Protein 7ELD (pdb70)

Organism: Arabidopsis thaliana (NCBI:txid3702)

InterPro domains:
  IPR000999 Ribonuclease III domain [PF00636] (1375-1518)
  IPR000999 Ribonuclease III domain [PF00636] (1594-1707)
  IPR000999 Ribonuclease III domain [PS00517] (1594-1602)
  IPR000999 Ribonuclease III domain [PS50142] (1361-1518)
  IPR000999 Ribonuclease III domain [PS50142] (1559-1707)
  IPR000999 Ribonuclease III domain [SM00535] (1357-1538)
  IPR000999 Ribonuclease III domain [SM00535] (1574-1730)
  IPR000999 Ribonuclease III domain [cd00593] (1357-1536)
  IPR000999 Ribonuclease III domain [cd00593] (1575-1730)
  IPR001650 Helicase, C-terminal domain-like [PF00271] (648-765)
  IPR001650 Helicase, C-terminal domain-like [PS51194] (651-812)
  IPR001650 Helicase, C-terminal domain-like [SM00490] (681-767)
  IPR003100 PAZ domain [PF02170] (1207-1337)
  IPR003100 PAZ domain [PS50821] (1189-1318)
  IPR003100 PAZ domain [SM00949] (1180-1342)
  IPR005034 Dicer, dimerisation domain [PF03368] (840-928)
  IPR005034 Dicer, dimerisation domain [PS51327] (840-935)
  IPR006935 Helicase/UvrB, N-terminal [PF04851] (250-415)
  IPR011907 Ribonuclease III [MF_00104] (1562-1791)
  IPR014001 Helicase superfamily 1/2, ATP-binding domain [PS51192] (256-433)

Sequence (1137 aa):
RRYQLDVLEQAKAKNTIAFLETGAGKTLIAILLIKSVHKDLMSQNRKMLSVFLVPKVPLVYQQAEVIRNQTCFQVGHYCGEMGQDFWDSRRWQREFESKQVLVMTAQILLNILRHSIIRMETIDLLILDECHHAVKKHPYSLVMSEFYHTTPKDKRPAIFGMTASPVNLKGVSSQVDCAIKIRNLETKLDSTVCTIKDRKELEKHVPMPSEIVVEYDKAATMWSLHETIKQMIAAVEEAAQASSGAANLIHKLRAINYTLAELGQWCAYKVGQSFLSALQSDERVNFQVDVKFQESYLSEVVSLLQCELLEGASLIKLLLKYQHTADFRAIVFVERVVAALVLPKVFAELPSLSFIRCASMIGHNNSQEMKSSQMQDTISKFRDGHVTLLVATSVAEEGLDIRQCNVVMRFDLAKTVLAYIQSRGRARKPGSDYILMVERGNVSHAAFLRNARNSEETLRKEAIERTDLSHLKDTSRLISIDAVPGTVYKVEATGAMVSLNSAVGLVHFYCSQLPGDRYAILRPEFSMEKHEKPGGHTEYSCRLQLPCNAPFEILEGPVCSSMRLAQQAVCLAACKKLHEMGAEVCESSKLFHSEFAILFGNELDAEVLSMSMDLYVARAMITKASLAFKGSLDITENQLSSLKKFHVRLMSIVLDYLFVPVTGINWELVEKITKTLMMADGCMVAEDLIGKRFYVDSICYDMSAETSFPRKEGYLGPLEYNTYADYYKQKYGVDLNCKQQPLIKGRGVSYVLDKTYYVFLPPELCVVHPLSGSLIRGAQRLPSIMRRVESMLLAVQLKNLISYPIPTSKILEALTAASCQETFCYERAELLGDAYLKWVVSRFLFLKYPQKHEGQLTRMRQQMVSNMVLYQFALVKGLQSYRVLSSKTLADVVEALIGVYYVEGGKIAANHLMKWIGIDFVGLERALKYEFKEKGLLVEAITHASRPSSGVSCYQRLEFVGDAVLDHLITRHLFFTYTSLPPGRLTDLRAAAVNNENFARVAVKHKLHLYLRHGSSALEKQIREFVKEVQKVLGDIVESIAGAIFLDSGKDTTAAWKVFQPLLQPMVTPETLPMHPVRELQERCQQQAEGLEYKASRSGNTATVEVFIDGVQVGVAQNPQKKMAQKLAARNALAAL

Structure (mmCIF, N/CA/C/O backbone):
data_7ELD
#
_entry.id   7ELD
#
_cell.length_a   1.00
_cell.length_b   1.00
_cell.length_c   1.00
_cell.angle_alpha   90.00
_cell.angle_beta   90.00
_cell.angle_gamma   90.00
#
_symmetry.space_group_name_H-M   'P 1'
#
loop_
_entity.id
_entity.type
_entity.pdbx_description
1 polymer 'Endoribonuclease Dicer homolog 1'
2 polymer 'pri-miRNA 166f'
#
loop_
_atom_site.group_PDB
_atom_site.id
_atom_site.type_symbol
_atom_site.label_atom_id
_atom_site.label_alt_id
_atom_site.label_comp_id
_atom_site.label_asym_id
_atom_site.label_entity_id
_atom_site.label_seq_id
_atom_site.pdbx_PDB_ins_code
_atom_site.Cartn_x
_atom_site.Cartn_y
_atom_site.Cartn_z
_atom_site.occupancy
_atom_site.B_iso_or_equiv
_atom_site.auth_seq_id
_atom_site.auth_comp_id
_atom_site.auth_asym_id
_atom_site.auth_atom_id
_atom_site.pdbx_PDB_model_num
ATOM 1 N N . ARG A 1 250 ? 125.575 85.557 139.892 1.00 454.77 250 ARG A N 1
ATOM 2 C CA . ARG A 1 250 ? 125.668 85.568 141.377 1.00 454.77 250 ARG A CA 1
ATOM 3 C C . ARG A 1 250 ? 124.631 84.597 141.950 1.00 454.77 250 ARG A C 1
ATOM 4 O O . ARG A 1 250 ? 123.624 84.345 141.264 1.00 454.77 250 ARG A O 1
ATOM 12 N N . ARG A 1 251 ? 124.869 84.081 143.159 1.00 478.92 251 ARG A N 1
ATOM 13 C CA . ARG A 1 251 ? 123.940 83.096 143.778 1.00 478.92 251 ARG A CA 1
ATOM 14 C C . ARG A 1 251 ? 122.575 83.753 144.001 1.00 478.92 251 ARG A C 1
ATOM 15 O O . ARG A 1 251 ? 121.555 83.084 143.754 1.00 478.92 251 ARG A O 1
ATOM 23 N N . TYR A 1 252 ? 122.562 85.017 144.436 1.00 526.28 252 TYR A N 1
ATOM 24 C CA . TYR A 1 252 ? 121.285 85.745 144.652 1.00 526.28 252 TYR A CA 1
ATOM 25 C C . TYR A 1 252 ? 120.540 85.865 143.318 1.00 526.28 252 TYR A C 1
ATOM 26 O O . TYR A 1 252 ? 119.313 85.661 143.300 1.00 526.28 252 TYR A O 1
ATOM 35 N N . GLN A 1 253 ? 121.265 86.170 142.238 1.00 477.94 253 GLN A N 1
ATOM 36 C CA . GLN A 1 253 ? 120.633 86.314 140.899 1.00 477.94 253 GLN A CA 1
ATOM 37 C C . GLN A 1 253 ? 120.026 84.972 140.472 1.00 477.94 253 GLN A C 1
ATOM 38 O O . GLN A 1 253 ? 118.927 84.982 139.888 1.00 477.94 253 GLN A O 1
ATOM 44 N N . LEU A 1 254 ? 120.716 83.863 140.754 1.00 474.10 254 LEU A N 1
ATOM 45 C CA . LEU A 1 254 ? 120.167 82.520 140.428 1.00 474.10 254 LEU A CA 1
ATOM 46 C C . LEU A 1 254 ? 118.877 82.297 141.226 1.00 474.10 254 LEU A C 1
ATOM 47 O O . LEU A 1 254 ? 117.930 81.721 140.662 1.00 474.10 254 LEU A O 1
ATOM 52 N N . ASP A 1 255 ? 118.851 82.732 142.489 1.00 474.93 255 ASP A N 1
ATOM 53 C CA . ASP A 1 255 ? 117.653 82.535 143.348 1.00 474.93 255 ASP A CA 1
ATOM 54 C C . ASP A 1 255 ? 116.457 83.283 142.747 1.00 474.93 255 ASP A C 1
ATOM 55 O O . ASP A 1 255 ? 115.360 82.694 142.708 1.00 474.93 255 ASP A O 1
ATOM 60 N N . VAL A 1 256 ? 116.670 84.518 142.277 1.00 492.69 256 VAL A N 1
ATOM 61 C CA . VAL A 1 256 ? 115.563 85.296 141.640 1.00 492.69 256 VAL A CA 1
ATOM 62 C C . VAL A 1 256 ? 115.115 84.578 140.360 1.00 492.69 256 VAL A C 1
ATOM 63 O O . VAL A 1 256 ? 113.902 84.564 140.102 1.00 492.69 256 VAL A O 1
ATOM 67 N N . LEU A 1 257 ? 116.056 84.015 139.595 1.00 471.05 257 LEU A N 1
ATOM 68 C CA . LEU A 1 257 ? 115.716 83.320 138.325 1.00 471.05 257 LEU A CA 1
ATOM 69 C C . LEU A 1 257 ? 114.823 82.110 138.627 1.00 471.05 257 LEU A C 1
ATOM 70 O O . LEU A 1 257 ? 113.806 81.935 137.923 1.00 471.05 257 LEU A O 1
ATOM 75 N N . GLU A 1 258 ? 115.169 81.328 139.655 1.00 467.95 258 GLU A N 1
ATOM 76 C CA . GLU A 1 258 ? 114.344 80.152 140.041 1.00 467.95 258 GLU A CA 1
ATOM 77 C C . GLU A 1 258 ? 112.971 80.634 140.517 1.00 467.95 258 GLU A C 1
ATOM 78 O O . GLU A 1 258 ? 111.956 80.028 140.113 1.00 467.95 258 GLU A O 1
ATOM 84 N N . GLN A 1 259 ? 112.947 81.701 141.321 1.00 427.24 259 GLN A N 1
ATOM 85 C CA . GLN A 1 259 ? 111.667 82.257 141.833 1.00 427.24 259 GLN A CA 1
ATOM 86 C C . GLN A 1 259 ? 110.841 82.776 140.653 1.00 427.24 259 GLN A C 1
ATOM 87 O O . GLN A 1 259 ? 109.618 82.561 140.663 1.00 427.24 259 GLN A O 1
ATOM 93 N N . ALA A 1 260 ? 111.490 83.414 139.673 1.00 419.54 260 ALA A N 1
ATOM 94 C CA . ALA A 1 260 ? 110.769 83.998 138.517 1.00 419.54 260 ALA A CA 1
ATOM 95 C C . ALA A 1 260 ? 110.058 82.894 137.727 1.00 419.54 260 ALA A C 1
ATOM 96 O O . ALA A 1 260 ? 108.926 83.138 137.265 1.00 419.54 260 ALA A O 1
ATOM 98 N N . LYS A 1 261 ? 110.704 81.736 137.562 1.00 417.64 261 LYS A N 1
ATOM 99 C CA . LYS A 1 261 ? 110.033 80.603 136.871 1.00 417.64 261 LYS A CA 1
ATOM 100 C C . LYS A 1 261 ? 108.809 80.158 137.680 1.00 417.64 261 LYS A C 1
ATOM 101 O O . LYS A 1 261 ? 107.753 79.923 137.060 1.00 417.64 261 LYS A O 1
ATOM 107 N N . ALA A 1 262 ? 108.944 80.053 139.007 1.00 401.35 262 ALA A N 1
ATOM 108 C CA . ALA A 1 262 ? 107.823 79.577 139.853 1.00 401.35 262 ALA A CA 1
ATOM 109 C C . ALA A 1 262 ? 106.650 80.564 139.802 1.00 401.35 262 ALA A C 1
ATOM 110 O O . ALA A 1 262 ? 105.501 80.101 139.649 1.00 401.35 262 ALA A O 1
ATOM 112 N N . LYS A 1 263 ? 106.931 81.868 139.908 1.00 390.73 263 LYS A N 1
ATOM 113 C CA . LYS A 1 263 ? 105.866 82.909 139.896 1.00 390.73 263 LYS A CA 1
ATOM 114 C C . LYS A 1 263 ? 106.507 84.244 139.502 1.00 390.73 263 LYS A C 1
ATOM 115 O O . LYS A 1 263 ? 107.731 84.361 139.647 1.00 390.73 263 LYS A O 1
ATOM 121 N N . ASN A 1 264 ? 105.714 85.225 139.061 1.00 400.85 264 ASN A N 1
ATOM 122 C CA . ASN A 1 264 ? 106.312 86.504 138.595 1.00 400.85 264 ASN A CA 1
ATOM 123 C C . ASN A 1 264 ? 107.108 87.113 139.753 1.00 400.85 264 ASN A C 1
ATOM 124 O O . ASN A 1 264 ? 106.571 87.160 140.876 1.00 400.85 264 ASN A O 1
ATOM 129 N N . THR A 1 265 ? 108.340 87.558 139.488 1.00 398.79 265 THR A N 1
ATOM 130 C CA . THR A 1 265 ? 109.206 88.075 140.583 1.00 398.79 265 THR A CA 1
ATOM 131 C C . THR A 1 265 ? 109.849 89.399 140.163 1.00 398.79 265 THR A C 1
ATOM 132 O O . THR A 1 265 ? 110.190 89.533 138.972 1.00 398.79 265 THR A O 1
ATOM 136 N N . ILE A 1 266 ? 110.014 90.331 141.107 1.00 418.65 266 ILE A N 1
ATOM 137 C CA . ILE A 1 266 ? 110.700 91.622 140.807 1.00 418.65 266 ILE A CA 1
ATOM 138 C C . ILE A 1 266 ? 112.097 91.546 141.429 1.00 418.65 266 ILE A C 1
ATOM 139 O O . ILE A 1 266 ? 112.188 91.239 142.634 1.00 418.65 266 ILE A O 1
ATOM 144 N N . ALA A 1 267 ? 113.139 91.810 140.637 1.00 389.94 267 ALA A N 1
ATOM 145 C CA . ALA A 1 267 ? 114.523 91.685 141.148 1.00 389.94 267 ALA A CA 1
ATOM 146 C C . ALA A 1 267 ? 115.120 93.081 141.336 1.00 389.94 267 ALA A C 1
ATOM 147 O O . ALA A 1 267 ? 115.069 93.882 140.382 1.00 389.94 267 ALA A O 1
ATOM 149 N N . PHE A 1 268 ? 115.667 93.353 142.524 1.00 363.11 268 PHE A N 1
ATOM 150 C CA . PHE A 1 268 ? 116.218 94.703 142.810 1.00 363.11 268 PHE A CA 1
ATOM 151 C C . PHE A 1 268 ? 117.732 94.685 142.588 1.00 363.11 268 PHE A C 1
ATOM 152 O O . PHE A 1 268 ? 118.428 93.910 143.274 1.00 363.11 268 PHE A O 1
ATOM 160 N N . LEU A 1 269 ? 118.215 95.520 141.664 1.00 419.02 269 LEU A N 1
ATOM 161 C CA . LEU A 1 269 ? 119.662 95.556 141.323 1.00 419.02 269 LEU A CA 1
ATOM 162 C C . LEU A 1 269 ? 120.016 96.987 140.909 1.00 419.02 269 LEU A C 1
ATOM 163 O O . LEU A 1 269 ? 119.082 97.784 140.705 1.00 419.02 269 LEU A O 1
ATOM 168 N N . GLU A 1 270 ? 121.309 97.309 140.826 1.00 453.29 270 GLU A N 1
ATOM 169 C CA . GLU A 1 270 ? 121.709 98.657 140.346 1.00 453.29 270 GLU A CA 1
ATOM 170 C C . GLU A 1 270 ? 122.455 98.531 139.013 1.00 453.29 270 GLU A C 1
ATOM 171 O O . GLU A 1 270 ? 123.395 97.712 138.946 1.00 453.29 270 GLU A O 1
ATOM 177 N N . THR A 1 271 ? 122.033 99.293 137.996 1.00 437.93 271 THR A N 1
ATOM 178 C CA . THR A 1 271 ? 122.689 99.270 136.656 1.00 437.93 271 THR A CA 1
ATOM 179 C C . THR A 1 271 ? 122.664 97.839 136.103 1.00 437.93 271 THR A C 1
ATOM 180 O O . THR A 1 271 ? 123.648 97.447 135.444 1.00 437.93 271 THR A O 1
ATOM 184 N N . GLY A 1 272 ? 121.580 97.097 136.354 1.00 464.27 272 GLY A N 1
ATOM 185 C CA . GLY A 1 272 ? 121.437 95.714 135.853 1.00 464.27 272 GLY A CA 1
ATOM 186 C C . GLY A 1 272 ? 122.327 94.719 136.581 1.00 464.27 272 GLY A C 1
ATOM 187 O O . GLY A 1 272 ? 121.773 93.794 137.200 1.00 464.27 272 GLY A O 1
ATOM 188 N N . ALA A 1 273 ? 123.652 94.894 136.514 1.00 456.60 273 ALA A N 1
ATOM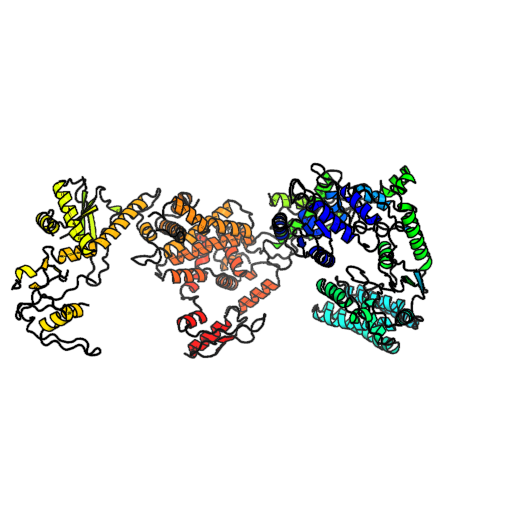 189 C CA . ALA A 1 273 ? 124.605 93.992 137.206 1.00 456.60 273 ALA A CA 1
ATOM 190 C C . ALA A 1 273 ? 124.333 92.531 136.823 1.00 456.60 273 ALA A C 1
ATOM 191 O O . ALA A 1 273 ? 124.360 91.676 137.728 1.00 456.60 273 ALA A O 1
ATOM 193 N N . GLY A 1 274 ? 124.099 92.258 135.534 1.00 486.07 274 GLY A N 1
ATOM 194 C CA . GLY A 1 274 ? 123.832 90.881 135.069 1.00 486.07 274 GLY A CA 1
ATOM 195 C C . GLY A 1 274 ? 122.361 90.502 135.123 1.00 486.07 274 GLY A C 1
ATOM 196 O O . GLY A 1 274 ? 122.056 89.322 134.861 1.00 486.07 274 GLY A O 1
ATOM 197 N N . LYS A 1 275 ? 121.474 91.449 135.447 1.00 491.55 275 LYS A N 1
ATOM 198 C CA . LYS A 1 275 ? 120.011 91.164 135.427 1.00 491.55 275 LYS A CA 1
ATOM 199 C C . LYS A 1 275 ? 119.583 90.827 133.994 1.00 491.55 275 LYS A C 1
ATOM 200 O O . LYS A 1 275 ? 118.717 89.948 133.832 1.00 491.55 275 LYS A O 1
ATOM 206 N N . THR A 1 276 ? 120.156 91.517 133.003 1.00 507.17 276 THR A N 1
ATOM 207 C CA . THR A 1 276 ? 119.827 91.240 131.579 1.00 507.17 276 THR A CA 1
ATOM 208 C C . THR A 1 276 ? 120.219 89.798 131.246 1.00 507.17 276 THR A C 1
ATOM 209 O O . THR A 1 276 ? 119.438 89.128 130.547 1.00 507.17 276 THR A O 1
ATOM 213 N N . LEU A 1 277 ? 121.375 89.341 131.738 1.00 522.40 277 LEU A N 1
ATOM 214 C CA . LEU A 1 277 ? 121.825 87.945 131.494 1.00 522.40 277 LEU A CA 1
ATOM 215 C C . LEU A 1 277 ? 120.820 86.978 132.130 1.00 522.40 277 LEU A C 1
ATOM 216 O O . LEU A 1 277 ? 120.491 85.968 131.485 1.00 522.40 277 LEU A O 1
ATOM 221 N N . ILE A 1 278 ? 120.342 87.293 133.337 1.00 519.29 278 ILE A N 1
ATOM 222 C CA . ILE A 1 278 ? 119.347 86.422 134.032 1.00 519.29 278 ILE A CA 1
ATOM 223 C C . ILE A 1 278 ? 118.064 86.373 133.194 1.00 519.29 278 ILE A C 1
ATOM 224 O O . ILE A 1 278 ? 117.490 85.277 133.064 1.00 519.29 278 ILE A O 1
ATOM 229 N N . ALA A 1 279 ? 117.648 87.510 132.625 1.00 525.05 279 ALA A N 1
ATOM 230 C CA . ALA A 1 279 ? 116.444 87.541 131.762 1.00 525.05 279 ALA A CA 1
ATOM 231 C C . ALA A 1 279 ? 116.666 86.663 130.524 1.00 525.05 279 ALA A C 1
ATOM 232 O O . ALA A 1 279 ? 115.727 85.943 130.141 1.00 525.05 279 ALA A O 1
ATOM 234 N N . ILE A 1 280 ? 117.862 86.721 129.927 1.00 520.60 280 ILE A N 1
ATOM 235 C CA . ILE A 1 280 ? 118.185 85.863 128.747 1.00 520.60 280 ILE A CA 1
ATOM 236 C C . ILE A 1 280 ? 118.136 84.395 129.183 1.00 520.60 280 ILE A C 1
ATOM 237 O O . ILE A 1 280 ? 117.594 83.569 128.422 1.00 520.60 280 ILE A O 1
ATOM 242 N N . LEU A 1 281 ? 118.659 84.091 130.375 1.00 536.22 281 LEU A N 1
ATOM 243 C CA . LEU A 1 281 ? 118.636 82.699 130.898 1.00 536.22 281 LEU A CA 1
ATOM 244 C C . LEU A 1 281 ? 117.181 82.254 131.081 1.00 536.22 281 LEU A C 1
ATOM 245 O O . LEU A 1 281 ? 116.889 81.088 130.778 1.00 536.22 281 LEU A O 1
ATOM 250 N N . LEU A 1 282 ? 116.312 83.151 131.561 1.00 526.92 282 LEU A N 1
ATOM 251 C CA . LEU A 1 282 ? 114.872 82.824 131.743 1.00 526.92 282 LEU A CA 1
ATOM 252 C C . LEU A 1 282 ? 114.242 82.501 130.383 1.00 526.92 282 LEU A C 1
ATOM 253 O O . LEU A 1 282 ? 113.449 81.542 130.315 1.00 526.92 282 LEU A O 1
ATOM 258 N N . ILE A 1 283 ? 114.583 83.273 129.347 1.00 553.86 283 ILE A N 1
ATOM 259 C CA . ILE A 1 283 ? 114.036 83.023 127.980 1.00 553.86 283 ILE A CA 1
ATOM 260 C C . ILE A 1 283 ? 114.513 81.645 127.506 1.00 553.86 283 ILE A C 1
ATOM 261 O O . ILE A 1 283 ? 113.675 80.866 127.014 1.00 553.86 283 ILE A O 1
ATOM 266 N N . LYS A 1 284 ? 115.797 81.334 127.707 1.00 558.38 284 LYS A N 1
ATOM 267 C CA . LYS A 1 284 ? 116.330 79.999 127.324 1.00 558.38 284 LYS A CA 1
ATOM 268 C C . LYS A 1 284 ? 115.656 78.911 128.167 1.00 558.38 284 LYS A C 1
ATOM 269 O O . LYS A 1 284 ? 115.369 77.838 127.607 1.00 558.38 284 LYS A O 1
ATOM 275 N N . SER A 1 285 ? 115.439 79.168 129.462 1.00 542.45 285 SER A N 1
ATOM 276 C CA . SER A 1 285 ? 114.861 78.133 130.361 1.00 542.45 285 SER A CA 1
ATOM 277 C C . SER A 1 285 ? 113.437 77.758 129.933 1.00 542.45 285 SER A C 1
ATOM 278 O O . SER A 1 285 ? 113.131 76.552 129.940 1.00 542.45 285 SER A O 1
ATOM 281 N N . VAL A 1 286 ? 112.602 78.744 129.585 1.00 544.40 286 VAL A N 1
ATOM 282 C CA . VAL A 1 286 ? 111.229 78.428 129.082 1.00 544.40 286 VAL A CA 1
ATOM 283 C C . VAL A 1 286 ? 111.322 77.704 127.730 1.00 544.40 286 VAL A C 1
ATOM 284 O O . VAL A 1 286 ? 110.524 76.775 127.508 1.00 544.40 286 VAL A O 1
ATOM 288 N N . HIS A 1 287 ? 112.261 78.112 126.870 1.00 579.44 287 HIS A N 1
ATOM 289 C CA . HIS A 1 287 ? 112.422 77.478 125.533 1.00 579.44 287 HIS A CA 1
ATOM 290 C C . HIS A 1 287 ? 112.809 76.002 125.672 1.00 579.44 287 HIS A C 1
ATOM 291 O O . HIS A 1 287 ? 112.267 75.185 124.904 1.00 579.44 287 HIS A O 1
ATOM 298 N N . LYS A 1 288 ? 113.717 75.673 126.597 1.00 599.98 288 LYS A N 1
ATOM 299 C CA . LYS A 1 288 ? 114.209 74.270 126.702 1.00 599.98 288 LYS A CA 1
ATOM 300 C C . LYS A 1 288 ? 113.078 73.316 127.113 1.00 599.98 288 LYS A C 1
ATOM 301 O O . LYS A 1 288 ? 112.996 72.224 126.519 1.00 599.98 288 LYS A O 1
ATOM 307 N N . ASP A 1 289 ? 112.224 73.713 128.062 1.00 565.34 289 ASP A N 1
ATOM 308 C CA . ASP A 1 289 ? 111.174 72.780 128.558 1.00 565.34 289 ASP A CA 1
ATOM 309 C C . ASP A 1 289 ? 110.146 72.522 127.452 1.00 565.34 289 ASP A C 1
ATOM 310 O O . ASP A 1 289 ? 109.895 73.442 126.649 1.00 565.34 289 ASP A O 1
ATOM 315 N N . LEU A 1 290 ? 109.589 71.309 127.408 1.00 537.47 290 LEU A N 1
ATOM 316 C CA . LEU A 1 290 ? 108.559 70.977 126.388 1.00 537.47 290 LEU A CA 1
ATOM 317 C C . LEU A 1 290 ? 107.310 71.824 126.651 1.00 537.47 290 LEU A C 1
ATOM 318 O O . LEU A 1 290 ? 106.999 72.065 127.834 1.00 537.47 290 LEU A O 1
ATOM 323 N N . MET A 1 291 ? 106.638 72.270 125.587 1.00 569.06 291 MET A N 1
ATOM 324 C CA . MET A 1 291 ? 105.395 73.074 125.731 1.00 569.06 291 MET A CA 1
ATOM 325 C C . MET A 1 291 ? 104.327 72.473 124.812 1.00 569.06 291 MET A C 1
ATOM 326 O O . MET A 1 291 ? 104.708 71.871 123.790 1.00 569.06 291 MET A O 1
ATOM 331 N N . SER A 1 292 ? 103.048 72.626 125.169 1.00 605.96 292 SER A N 1
ATOM 332 C CA . SER A 1 292 ? 101.940 72.092 124.334 1.00 605.96 292 SER A CA 1
ATOM 333 C C . SER A 1 292 ? 101.973 72.780 122.968 1.00 605.96 292 SER A C 1
ATOM 334 O O . SER A 1 292 ? 101.774 72.085 121.949 1.00 605.96 292 SER A O 1
ATOM 337 N N . GLN A 1 293 ? 102.209 74.093 122.952 1.00 612.74 293 GLN A N 1
ATOM 338 C CA . GLN A 1 293 ? 102.354 74.827 121.668 1.00 612.74 293 GLN A CA 1
ATOM 339 C C . GLN A 1 293 ? 103.731 75.497 121.678 1.00 612.74 293 GLN A C 1
ATOM 340 O O . GLN A 1 293 ? 104.075 76.114 122.701 1.00 612.74 293 GLN A O 1
ATOM 346 N N . ASN A 1 294 ? 104.493 75.367 120.590 1.00 566.54 294 ASN A N 1
ATOM 347 C CA . ASN A 1 294 ? 105.867 75.932 120.557 1.00 566.54 294 ASN A CA 1
ATOM 348 C C . ASN A 1 294 ? 105.781 77.451 120.734 1.00 566.54 294 ASN A C 1
ATOM 349 O O . ASN A 1 294 ? 106.597 77.999 121.491 1.00 566.54 294 ASN A O 1
ATOM 354 N N . ARG A 1 295 ? 104.801 78.097 120.099 1.00 564.68 295 ARG A N 1
ATOM 355 C CA . ARG A 1 295 ? 104.712 79.582 120.149 1.00 564.68 295 ARG A CA 1
ATOM 356 C C . ARG A 1 295 ? 103.863 80.039 121.345 1.00 564.68 295 ARG A C 1
ATOM 357 O O . ARG A 1 295 ? 103.687 81.261 121.501 1.00 564.68 295 ARG A O 1
ATOM 365 N N . LYS A 1 296 ? 103.351 79.098 122.146 1.00 532.65 296 LYS A N 1
ATOM 366 C CA . LYS A 1 296 ? 102.525 79.453 123.334 1.00 532.65 296 LYS A CA 1
ATOM 367 C C . LYS A 1 296 ? 103.366 80.257 124.335 1.00 532.65 296 LYS A C 1
ATOM 368 O O . LYS A 1 296 ? 102.833 81.240 124.885 1.00 532.65 296 LYS A O 1
ATOM 374 N N . MET A 1 297 ? 104.624 79.863 124.563 1.00 523.37 297 MET A N 1
ATOM 375 C CA . MET A 1 297 ? 105.439 80.572 125.585 1.00 523.37 297 MET A CA 1
ATOM 376 C C . MET A 1 297 ? 105.592 82.028 125.142 1.00 523.37 297 MET A C 1
ATOM 377 O O . MET A 1 297 ? 105.459 82.910 126.012 1.00 523.37 297 MET A O 1
ATOM 382 N N . LEU A 1 298 ? 105.899 82.264 123.860 1.00 497.53 298 LEU A N 1
ATOM 383 C CA . LEU A 1 298 ? 105.935 83.651 123.315 1.00 497.53 298 LEU A CA 1
ATOM 384 C C . LEU A 1 298 ? 106.722 84.581 124.245 1.00 497.53 298 LEU A C 1
ATOM 385 O O . LEU A 1 298 ? 106.173 85.646 124.589 1.00 497.53 298 LEU A O 1
ATOM 390 N N . SER A 1 299 ? 107.946 84.212 124.635 1.00 465.45 299 SER A N 1
ATOM 391 C CA . SER A 1 299 ? 108.744 85.150 125.464 1.00 465.45 299 SER A CA 1
ATOM 392 C C . SER A 1 299 ? 108.925 86.449 124.674 1.00 465.45 299 SER A C 1
ATOM 393 O O . SER A 1 299 ? 109.275 86.365 123.482 1.00 465.45 299 SER A O 1
ATOM 396 N N . VAL A 1 300 ? 108.684 87.600 125.310 1.00 405.80 300 VAL A N 1
ATOM 397 C CA . VAL A 1 300 ? 108.748 88.905 124.584 1.00 405.80 300 VAL A CA 1
ATOM 398 C C . VAL A 1 300 ? 109.494 89.916 125.458 1.00 405.80 300 VAL A C 1
ATOM 399 O O . VAL A 1 300 ? 109.294 89.877 126.680 1.00 405.80 300 VAL A O 1
ATOM 403 N N . PHE A 1 301 ? 110.322 90.780 124.862 1.00 415.90 301 PHE A N 1
ATOM 404 C CA . PHE A 1 301 ? 110.973 91.855 125.655 1.00 415.90 301 PHE A CA 1
ATOM 405 C C . PHE A 1 301 ? 110.309 93.179 125.270 1.00 415.90 301 PHE A C 1
ATOM 406 O O . PHE A 1 301 ? 110.323 93.532 124.077 1.00 415.90 301 PHE A O 1
ATOM 414 N N . LEU A 1 302 ? 109.749 93.888 126.253 1.00 412.09 302 LEU A N 1
ATOM 415 C CA . LEU A 1 302 ? 109.042 95.158 125.948 1.00 412.09 302 LEU A CA 1
ATOM 416 C C . LEU A 1 302 ? 109.912 96.332 126.401 1.00 412.09 302 LEU A C 1
ATOM 417 O O . LEU A 1 302 ? 110.028 96.529 127.624 1.00 412.09 302 LEU A O 1
ATOM 422 N N . VAL A 1 303 ? 110.505 97.071 125.458 1.00 381.76 303 VAL A N 1
ATOM 423 C CA . VAL A 1 303 ? 111.279 98.295 125.827 1.00 381.76 303 VAL A CA 1
ATOM 424 C C . VAL A 1 303 ? 110.846 99.443 124.904 1.00 381.76 303 VAL A C 1
ATOM 425 O O . VAL A 1 303 ? 110.932 99.281 123.670 1.00 381.76 303 VAL A O 1
ATOM 429 N N . PRO A 1 304 ? 110.367 100.586 125.442 1.00 361.47 304 PRO A N 1
ATOM 430 C CA . PRO A 1 304 ? 109.967 101.731 124.617 1.00 361.47 304 PRO A CA 1
ATOM 431 C C . PRO A 1 304 ? 111.103 102.401 123.832 1.00 361.47 304 PRO A C 1
ATOM 432 O O . PRO A 1 304 ? 110.889 102.715 122.676 1.00 361.47 304 PRO A O 1
ATOM 436 N N . LYS A 1 305 ? 112.275 102.581 124.451 1.00 330.31 305 LYS A N 1
ATOM 437 C CA . LYS A 1 305 ? 113.364 103.344 123.779 1.00 330.31 305 LYS A CA 1
ATOM 438 C C . LYS A 1 305 ? 113.873 102.588 122.549 1.00 330.31 305 LYS A C 1
ATOM 439 O O . LYS A 1 305 ? 114.229 101.405 122.692 1.00 330.31 305 LYS A O 1
ATOM 445 N N . VAL A 1 306 ? 113.932 103.266 121.398 1.00 355.80 306 VAL A N 1
ATOM 446 C CA . VAL A 1 306 ? 114.441 102.643 120.136 1.00 355.80 306 VAL A CA 1
ATOM 447 C C . VAL A 1 306 ? 115.940 102.290 120.226 1.00 355.80 306 VAL A C 1
ATOM 448 O O . VAL A 1 306 ? 116.286 101.168 119.798 1.00 355.80 306 VAL A O 1
ATOM 452 N N . PRO A 1 307 ? 116.857 103.130 120.774 1.00 354.78 307 PRO A N 1
ATOM 453 C CA . PRO A 1 307 ? 118.267 102.739 120.910 1.00 354.78 307 PRO A CA 1
ATOM 454 C C . PRO A 1 307 ? 118.419 101.526 121.838 1.00 354.78 307 PRO A C 1
ATOM 455 O O . PRO A 1 307 ? 119.220 100.663 121.537 1.00 354.78 307 PRO A O 1
ATOM 459 N N . LEU A 1 308 ? 117.649 101.493 122.929 1.00 345.19 308 LEU A N 1
ATOM 460 C CA . LEU A 1 308 ? 117.705 100.350 123.879 1.00 345.19 308 LEU A CA 1
ATOM 461 C C . LEU A 1 308 ? 117.266 99.066 123.165 1.00 345.19 308 LEU A C 1
ATOM 462 O O . LEU A 1 308 ? 117.850 98.010 123.459 1.00 345.19 308 LEU A O 1
ATOM 467 N N . VAL A 1 309 ? 116.280 99.160 122.266 1.00 353.19 309 VAL A N 1
ATOM 468 C CA . VAL A 1 309 ? 115.829 97.963 121.496 1.00 353.19 309 VAL A CA 1
ATOM 469 C C . VAL A 1 309 ? 117.023 97.438 120.692 1.00 353.19 309 VAL A C 1
ATOM 470 O O . VAL A 1 309 ? 117.249 96.216 120.711 1.00 353.19 309 VAL A O 1
ATOM 474 N N . TYR A 1 310 ? 117.777 98.336 120.049 1.00 339.02 310 TYR A N 1
ATOM 475 C CA . TYR A 1 310 ? 118.944 97.915 119.228 1.00 339.02 310 TYR A CA 1
ATOM 476 C C . TYR A 1 310 ? 120.016 97.270 120.115 1.00 339.02 310 TYR A C 1
ATOM 477 O O . TYR A 1 310 ? 120.582 96.237 119.712 1.00 339.02 310 TYR A O 1
ATOM 486 N N . GLN A 1 311 ? 120.287 97.867 121.281 1.00 351.94 311 GLN A N 1
ATOM 487 C CA . GLN A 1 311 ? 121.310 97.313 122.209 1.00 351.94 311 GLN A CA 1
ATOM 488 C C . GLN A 1 311 ? 120.852 95.935 122.699 1.00 351.94 311 GLN A C 1
ATOM 489 O O . GLN A 1 311 ? 121.685 95.008 122.733 1.00 351.94 311 GLN A O 1
ATOM 495 N N . GLN A 1 312 ? 119.569 95.808 123.042 1.00 372.39 312 GLN A N 1
ATOM 496 C CA . GLN A 1 312 ? 119.020 94.506 123.504 1.00 372.39 312 GLN A CA 1
ATOM 497 C C . GLN A 1 312 ? 119.119 93.499 122.353 1.00 372.39 312 GLN A C 1
ATOM 498 O O . GLN A 1 312 ? 119.485 92.340 122.612 1.00 372.39 312 GLN A O 1
ATOM 504 N N . ALA A 1 313 ? 118.819 93.937 121.127 1.00 351.29 313 ALA A N 1
ATOM 505 C CA . ALA A 1 313 ? 118.852 93.027 119.960 1.00 351.29 313 ALA A CA 1
ATOM 506 C C . ALA A 1 313 ? 120.276 92.508 119.742 1.00 351.29 313 ALA A C 1
ATOM 507 O O . ALA A 1 313 ? 120.421 91.311 119.441 1.00 351.29 313 ALA A O 1
ATOM 509 N N . GLU A 1 314 ? 121.285 93.374 119.881 1.00 374.01 314 GLU A N 1
ATOM 510 C CA . GLU A 1 314 ? 122.680 92.941 119.592 1.00 374.01 314 GLU A CA 1
ATOM 511 C C . GLU A 1 314 ? 123.102 91.847 120.584 1.00 374.01 314 GLU A C 1
ATOM 512 O O . GLU A 1 314 ? 123.716 90.860 120.133 1.00 374.01 314 GLU A O 1
ATOM 518 N N . VAL A 1 315 ? 122.778 92.002 121.875 1.00 359.55 315 VAL A N 1
ATOM 519 C CA . VAL A 1 315 ? 123.084 90.929 122.870 1.00 359.55 315 VAL A CA 1
ATOM 520 C C . VAL A 1 315 ? 122.223 89.696 122.567 1.00 359.55 315 VAL A C 1
ATOM 521 O O . VAL A 1 315 ? 122.746 88.574 122.695 1.00 359.55 315 VAL A O 1
ATOM 525 N N . ILE A 1 316 ? 120.967 89.898 122.152 1.00 362.88 316 ILE A N 1
ATOM 526 C CA . ILE A 1 316 ? 120.028 88.764 121.893 1.00 362.88 316 ILE A CA 1
ATOM 527 C C . ILE A 1 316 ? 120.585 87.884 120.768 1.00 362.88 316 ILE A C 1
ATOM 528 O O . ILE A 1 316 ? 120.414 86.659 120.855 1.00 362.88 316 ILE A O 1
ATOM 533 N N . ARG A 1 317 ? 121.229 88.482 119.760 1.00 395.21 317 ARG A N 1
ATOM 534 C CA . ARG A 1 317 ? 121.721 87.696 118.596 1.00 395.21 317 ARG A CA 1
ATOM 535 C C . ARG A 1 317 ? 122.749 86.657 119.058 1.00 395.21 317 ARG A C 1
ATOM 536 O O . ARG A 1 317 ? 122.722 85.533 118.519 1.00 395.21 317 ARG A O 1
ATOM 544 N N . ASN A 1 318 ? 123.619 87.016 120.008 1.00 383.13 318 ASN A N 1
ATOM 545 C CA . ASN A 1 318 ? 124.690 86.088 120.466 1.00 383.13 318 ASN A CA 1
ATOM 546 C C . ASN A 1 318 ? 124.058 84.833 121.080 1.00 383.13 318 ASN A C 1
ATOM 547 O O . ASN A 1 318 ? 124.539 83.724 120.774 1.00 383.13 318 ASN A O 1
ATOM 552 N N . GLN A 1 319 ? 123.015 85.000 121.898 1.00 352.45 319 GLN A N 1
ATOM 553 C CA . GLN A 1 319 ? 122.308 83.844 122.514 1.00 352.45 319 GLN A CA 1
ATOM 554 C C . GLN A 1 319 ? 120.953 83.697 121.823 1.00 352.45 319 GLN A C 1
ATOM 555 O O . GLN A 1 319 ? 120.911 83.897 120.594 1.00 352.45 319 GLN A O 1
ATOM 561 N N . THR A 1 320 ? 119.906 83.315 122.566 1.00 372.29 320 THR A N 1
ATOM 562 C CA . THR A 1 320 ? 118.534 83.277 121.984 1.00 372.29 320 THR A CA 1
ATOM 563 C C . THR A 1 320 ? 118.531 82.527 120.647 1.00 372.29 320 THR A C 1
ATOM 564 O O . THR A 1 320 ? 118.230 83.167 119.620 1.00 372.29 320 THR A O 1
ATOM 568 N N . CYS A 1 321 ? 118.856 81.231 120.660 1.00 415.76 321 CYS A N 1
ATOM 569 C CA . CYS A 1 321 ? 118.945 80.428 119.409 1.00 415.76 321 CYS A CA 1
ATOM 570 C C . CYS A 1 321 ? 117.603 80.460 118.666 1.00 415.76 321 CYS A C 1
ATOM 571 O O . CYS A 1 321 ? 117.627 80.449 117.420 1.00 415.76 321 CYS A O 1
ATOM 574 N N . PHE A 1 322 ? 116.483 80.491 119.396 1.00 404.15 322 PHE A N 1
ATOM 575 C CA . PHE A 1 322 ? 115.143 80.579 118.754 1.00 404.15 322 PHE A CA 1
ATOM 576 C C . PHE A 1 322 ? 115.050 81.880 117.950 1.00 404.15 322 PHE A C 1
ATOM 577 O O . PHE A 1 322 ? 115.636 82.890 118.383 1.00 404.15 322 PHE A O 1
ATOM 585 N N . GLN A 1 323 ? 114.312 81.868 116.836 1.00 480.70 323 GLN A N 1
ATOM 586 C CA . GLN A 1 323 ? 114.265 83.051 115.931 1.00 480.70 323 GLN A CA 1
ATOM 587 C C . GLN A 1 323 ? 113.754 84.283 116.685 1.00 480.70 323 GLN A C 1
ATOM 588 O O . GLN A 1 323 ? 112.824 84.132 117.502 1.00 480.70 323 GLN A O 1
ATOM 594 N N . VAL A 1 324 ? 114.332 85.456 116.402 1.00 429.42 324 VAL A N 1
ATOM 595 C CA . VAL A 1 324 ? 113.968 86.696 117.151 1.00 429.42 324 VAL A CA 1
ATOM 596 C C . VAL A 1 324 ? 113.518 87.787 116.175 1.00 429.42 324 VAL A C 1
ATOM 597 O O . VAL A 1 324 ? 114.021 87.804 115.034 1.00 429.42 324 VAL A O 1
ATOM 601 N N . GLY A 1 325 ? 112.592 88.651 116.604 1.00 417.00 325 GLY A N 1
ATOM 602 C CA . GLY A 1 325 ? 112.133 89.775 115.762 1.00 417.00 325 GLY A CA 1
ATOM 603 C C . GLY A 1 325 ? 112.183 91.080 116.537 1.00 417.00 325 GLY A C 1
ATOM 604 O O . GLY A 1 325 ? 111.965 91.035 117.759 1.00 417.00 325 GLY A O 1
ATOM 605 N N . HIS A 1 326 ? 112.485 92.197 115.866 1.00 375.25 326 HIS A N 1
ATOM 606 C CA . HIS A 1 326 ? 112.629 93.502 116.568 1.00 375.25 326 HIS A CA 1
ATOM 607 C C . HIS A 1 326 ? 111.864 94.592 115.806 1.00 375.25 326 HIS A C 1
ATOM 608 O O . HIS A 1 326 ? 111.751 94.473 114.570 1.00 375.25 326 HIS A O 1
ATOM 615 N N . TYR A 1 327 ? 111.364 95.610 116.517 1.00 400.22 327 TYR A N 1
ATOM 616 C CA . TYR A 1 327 ? 110.613 96.717 115.866 1.00 400.22 327 TYR A CA 1
ATOM 617 C C . TYR A 1 327 ? 111.398 98.027 115.983 1.00 400.22 327 TYR A C 1
ATOM 618 O O . TYR A 1 327 ? 111.752 98.410 117.116 1.00 400.22 327 TYR A O 1
ATOM 627 N N . CYS A 1 328 ? 111.657 98.692 114.851 1.00 407.08 328 CYS A N 1
ATOM 628 C CA . CYS A 1 328 ? 112.352 100.009 114.870 1.00 407.08 328 CYS A CA 1
ATOM 629 C C . CYS A 1 328 ? 111.477 101.039 115.590 1.00 407.08 328 CYS A C 1
ATOM 630 O O . CYS A 1 328 ? 112.028 101.832 116.379 1.00 407.08 328 CYS A O 1
ATOM 633 N N . GLY A 1 329 ? 110.165 101.016 115.334 1.00 450.93 329 GLY A N 1
ATOM 634 C CA . GLY A 1 329 ? 109.239 101.978 115.962 1.00 450.93 329 GLY A CA 1
ATOM 635 C C . GLY A 1 329 ? 109.166 103.287 115.196 1.00 450.93 329 GLY A C 1
ATOM 636 O O . GLY A 1 329 ? 109.803 103.361 114.128 1.00 450.93 329 GLY A O 1
ATOM 637 N N . GLU A 1 330 ? 108.376 104.254 115.680 1.00 452.88 330 GLU A N 1
ATOM 638 C CA . GLU A 1 330 ? 108.245 105.606 115.052 1.00 452.88 330 GLU A CA 1
ATOM 639 C C . GLU A 1 330 ? 107.859 105.501 113.569 1.00 452.88 330 GLU A C 1
ATOM 640 O O . GLU A 1 330 ? 108.327 106.345 112.778 1.00 452.88 330 GLU A O 1
ATOM 646 N N . MET A 1 331 ? 107.014 104.529 113.210 1.00 484.60 331 MET A N 1
ATOM 647 C CA . MET A 1 331 ? 106.522 104.419 111.808 1.00 484.60 331 MET A CA 1
ATOM 648 C C . MET A 1 331 ? 104.991 104.357 111.836 1.00 484.60 331 MET A C 1
ATOM 649 O O . MET A 1 331 ? 104.456 103.491 112.553 1.00 484.60 331 MET A O 1
ATOM 654 N N . GLY A 1 332 ? 104.315 105.212 111.063 1.00 534.03 332 GLY A N 1
ATOM 655 C CA . GLY A 1 332 ? 102.839 105.249 111.099 1.00 534.03 332 GLY A CA 1
ATOM 656 C C . GLY A 1 332 ? 102.224 104.206 110.184 1.00 534.03 332 GLY A C 1
ATOM 657 O O . GLY A 1 332 ? 101.603 104.601 109.178 1.00 534.03 332 GLY A O 1
ATOM 658 N N . GLN A 1 333 ? 102.387 102.922 110.518 1.00 602.08 333 GLN A N 1
ATOM 659 C CA . GLN A 1 333 ? 101.795 101.821 109.710 1.00 602.08 333 GLN A CA 1
ATOM 660 C C . GLN A 1 333 ? 101.119 100.810 110.645 1.00 602.08 333 GLN A C 1
ATOM 661 O O . GLN A 1 333 ? 101.664 99.704 110.809 1.00 602.08 333 GLN A O 1
ATOM 667 N N . ASP A 1 334 ? 99.970 101.169 111.227 1.00 623.05 334 ASP A N 1
ATOM 668 C CA . ASP A 1 334 ? 99.305 100.267 112.208 1.00 623.05 334 ASP A CA 1
ATOM 669 C C . ASP A 1 334 ? 98.903 98.955 111.524 1.00 623.05 334 ASP A C 1
ATOM 670 O O . ASP A 1 334 ? 99.096 97.890 112.141 1.00 623.05 334 ASP A O 1
ATOM 675 N N . PHE A 1 335 ? 98.368 99.033 110.302 1.00 663.02 335 PHE A N 1
ATOM 676 C CA . PHE A 1 335 ? 97.951 97.814 109.561 1.00 663.02 335 PHE A CA 1
ATOM 677 C C . PHE A 1 335 ? 99.183 96.953 109.269 1.00 663.02 335 PHE A C 1
ATOM 678 O O . PHE A 1 335 ? 99.119 95.725 109.460 1.00 663.02 335 PHE A O 1
ATOM 686 N N . TRP A 1 336 ? 100.280 97.590 108.852 1.00 699.80 336 TRP A N 1
ATOM 687 C CA . TRP A 1 336 ? 101.523 96.837 108.542 1.00 699.80 336 TRP A CA 1
ATOM 688 C C . TRP A 1 336 ? 102.039 96.153 109.810 1.00 699.80 336 TRP A C 1
ATOM 689 O O . TRP A 1 336 ? 102.456 94.993 109.711 1.00 699.80 336 TRP A O 1
ATOM 700 N N . ASP A 1 337 ? 101.985 96.844 110.953 1.00 663.05 337 ASP A N 1
ATOM 701 C CA . ASP A 1 337 ? 102.500 96.270 112.225 1.00 663.05 337 ASP A CA 1
ATOM 702 C C . ASP A 1 337 ? 101.698 95.017 112.590 1.00 663.05 337 ASP A C 1
ATOM 703 O O . ASP A 1 337 ? 102.322 94.029 113.017 1.00 663.05 337 ASP A O 1
ATOM 708 N N . SER A 1 338 ? 100.371 95.063 112.433 1.00 657.93 338 SER A N 1
ATOM 709 C CA . SER A 1 338 ? 99.522 93.879 112.731 1.00 657.93 338 SER A CA 1
ATOM 710 C C . SER A 1 338 ? 99.858 92.731 111.772 1.00 657.93 338 SER A C 1
ATOM 711 O O . SER A 1 338 ? 99.979 91.586 112.248 1.00 657.93 338 SER A O 1
ATOM 714 N N . ARG A 1 339 ? 100.029 93.035 110.480 1.00 666.12 339 ARG A N 1
ATOM 715 C CA . ARG A 1 339 ? 100.395 91.990 109.486 1.00 666.12 339 ARG A CA 1
ATOM 716 C C . ARG A 1 339 ? 101.776 91.430 109.838 1.00 666.12 339 ARG A C 1
ATOM 717 O O . ARG A 1 339 ? 101.946 90.196 109.777 1.00 666.12 339 ARG A O 1
ATOM 725 N N . ARG A 1 340 ? 102.711 92.307 110.214 1.00 656.16 340 ARG A N 1
ATOM 726 C CA . ARG A 1 340 ? 104.083 91.867 110.579 1.00 656.16 340 ARG A CA 1
ATOM 727 C C . ARG A 1 340 ? 104.000 90.962 111.808 1.00 656.16 340 ARG A C 1
ATOM 728 O O . ARG A 1 340 ? 104.729 89.966 111.840 1.00 656.16 340 ARG A O 1
ATOM 736 N N . TRP A 1 341 ? 103.140 91.305 112.773 1.00 621.83 341 TRP A N 1
ATOM 737 C CA . TRP A 1 341 ? 103.031 90.505 114.021 1.00 621.83 341 TRP A CA 1
ATOM 738 C C . TRP A 1 341 ? 102.561 89.083 113.689 1.00 621.83 341 TRP A C 1
ATOM 739 O O . TRP A 1 341 ? 103.128 88.132 114.257 1.00 621.83 341 TRP A O 1
ATOM 750 N N . GLN A 1 342 ? 101.571 88.949 112.800 1.00 601.41 342 GLN A N 1
ATOM 751 C CA . GLN A 1 342 ? 101.058 87.605 112.423 1.00 601.41 342 GLN A CA 1
ATOM 752 C C . GLN A 1 342 ? 102.172 86.818 111.727 1.00 601.41 342 GLN A C 1
ATOM 753 O O . GLN A 1 342 ? 102.386 85.642 112.092 1.00 601.41 342 GLN A O 1
ATOM 759 N N . ARG A 1 343 ? 102.879 87.464 110.794 1.00 640.35 343 ARG A N 1
ATOM 760 C CA . ARG A 1 343 ? 103.995 86.794 110.074 1.00 640.35 343 ARG A CA 1
ATOM 761 C C . ARG A 1 343 ? 105.096 86.453 111.082 1.00 640.35 343 ARG A C 1
ATOM 762 O O . ARG A 1 343 ? 105.644 85.339 110.999 1.00 640.35 343 ARG A O 1
ATOM 770 N N . GLU A 1 344 ? 105.382 87.374 112.006 1.00 617.22 344 GLU A N 1
ATOM 771 C CA . GLU A 1 344 ? 106.434 87.153 113.033 1.00 617.22 344 GLU A CA 1
ATOM 772 C C . GLU A 1 344 ? 106.036 85.978 113.923 1.00 617.22 344 GLU A C 1
ATOM 773 O O . GLU A 1 344 ? 106.912 85.173 114.246 1.00 617.22 344 GLU A O 1
ATOM 779 N N . PHE A 1 345 ? 104.757 85.868 114.286 1.00 599.40 345 PHE A N 1
ATOM 780 C CA . PHE A 1 345 ? 104.371 84.814 115.258 1.00 599.40 345 PHE A CA 1
ATOM 781 C C . PHE A 1 345 ? 104.733 83.442 114.684 1.00 599.40 345 PHE A C 1
ATOM 782 O O . PHE A 1 345 ? 105.323 82.629 115.421 1.00 599.40 345 PHE A O 1
ATOM 790 N N . GLU A 1 346 ? 104.407 83.197 113.412 1.00 565.14 346 GLU A N 1
ATOM 791 C CA . GLU A 1 346 ? 104.811 81.915 112.776 1.00 565.14 346 GLU A CA 1
ATOM 792 C C . GLU A 1 346 ? 106.331 81.851 112.579 1.00 565.14 346 GLU A C 1
ATOM 793 O O . GLU A 1 346 ? 106.919 80.807 112.920 1.00 565.14 346 GLU A O 1
ATOM 799 N N . SER A 1 347 ? 106.939 82.914 112.040 1.00 583.84 347 SER A N 1
ATOM 800 C CA . SER A 1 347 ? 108.395 82.898 111.718 1.00 583.84 347 SER A CA 1
ATOM 801 C C . SER A 1 347 ? 109.312 82.930 112.947 1.00 583.84 347 SER A C 1
ATOM 802 O O . SER A 1 347 ? 110.309 82.187 112.938 1.00 583.84 347 SER A O 1
ATOM 805 N N . LYS A 1 348 ? 109.006 83.754 113.956 1.00 549.71 348 LYS A N 1
ATOM 806 C CA . LYS A 1 348 ? 109.947 83.935 115.098 1.00 549.71 348 LYS A CA 1
ATOM 807 C C . LYS A 1 348 ? 109.285 83.646 116.448 1.00 549.71 348 LYS A C 1
ATOM 808 O O . LYS A 1 348 ? 108.164 84.139 116.674 1.00 549.71 348 LYS A O 1
ATOM 814 N N . GLN A 1 349 ? 109.949 82.861 117.300 1.00 506.31 349 GLN A N 1
ATOM 815 C CA . GLN A 1 349 ? 109.433 82.598 118.672 1.00 506.31 349 GLN A CA 1
ATOM 816 C C . GLN A 1 349 ? 109.455 83.882 119.510 1.00 506.31 349 GLN A C 1
ATOM 817 O O . GLN A 1 349 ? 108.481 84.111 120.252 1.00 506.31 349 GLN A O 1
ATOM 823 N N . VAL A 1 350 ? 110.507 84.700 119.386 1.00 453.39 350 VAL A N 1
ATOM 824 C CA . VAL A 1 350 ? 110.654 85.894 120.277 1.00 453.39 350 VAL A CA 1
ATOM 825 C C . VAL A 1 350 ? 110.378 87.188 119.506 1.00 453.39 350 VAL A C 1
ATOM 826 O O . VAL A 1 350 ? 110.836 87.294 118.354 1.00 453.39 350 VAL A O 1
ATOM 830 N N . LEU A 1 351 ? 109.629 88.118 120.111 1.00 439.92 351 LEU A N 1
ATOM 831 C CA . LEU A 1 351 ? 109.375 89.440 119.474 1.00 439.92 351 LEU A CA 1
ATOM 832 C C . LEU A 1 351 ? 109.780 90.556 120.442 1.00 439.92 351 LEU A C 1
ATOM 833 O O . LEU A 1 351 ? 109.500 90.416 121.644 1.00 439.92 351 LEU A O 1
ATOM 838 N N . VAL A 1 352 ? 110.431 91.610 119.941 1.00 437.87 352 VAL A N 1
ATOM 839 C CA . VAL A 1 352 ? 110.775 92.783 120.799 1.00 437.87 352 VAL A CA 1
ATOM 840 C C . VAL A 1 352 ? 109.971 93.978 120.276 1.00 437.87 352 VAL A C 1
ATOM 841 O O . VAL A 1 352 ? 110.070 94.259 119.065 1.00 437.87 352 VAL A O 1
ATOM 845 N N . MET A 1 353 ? 109.204 94.647 121.143 1.00 409.10 353 MET A N 1
ATOM 846 C CA . MET A 1 353 ? 108.316 95.743 120.667 1.00 409.10 353 MET A CA 1
ATOM 847 C C . MET A 1 353 ? 108.331 96.911 121.657 1.00 409.10 353 MET A C 1
ATOM 848 O O . MET A 1 353 ? 108.658 96.674 122.834 1.00 409.10 353 MET A O 1
ATOM 853 N N . THR A 1 354 ? 108.031 98.128 121.190 1.00 400.93 354 THR A N 1
ATOM 854 C CA . THR A 1 354 ? 107.917 99.297 122.106 1.00 400.93 354 THR A CA 1
ATOM 855 C C . THR A 1 354 ? 106.569 99.222 122.831 1.00 400.93 354 THR A C 1
ATOM 856 O O . THR A 1 354 ? 105.640 98.611 122.268 1.00 400.93 354 THR A O 1
ATOM 860 N N . ALA A 1 355 ? 106.462 99.822 124.021 1.00 414.87 355 ALA A N 1
ATOM 861 C CA . ALA A 1 355 ? 105.213 99.722 124.815 1.00 414.87 355 ALA A CA 1
ATOM 862 C C . ALA A 1 355 ? 104.035 100.365 124.070 1.00 414.87 355 ALA A C 1
ATOM 863 O O . ALA A 1 355 ? 102.936 99.778 124.095 1.00 414.87 355 ALA A O 1
ATOM 865 N N . GLN A 1 356 ? 104.250 101.532 123.455 1.00 397.24 356 GLN A N 1
ATOM 866 C CA . GLN A 1 356 ? 103.149 102.246 122.750 1.00 397.24 356 GLN A CA 1
ATOM 867 C C . GLN A 1 356 ? 102.660 101.429 121.545 1.00 397.24 356 GLN A C 1
ATOM 868 O O . GLN A 1 356 ? 101.434 101.382 121.328 1.00 397.24 356 GLN A O 1
ATOM 874 N N . ILE A 1 357 ? 103.579 100.813 120.794 1.00 404.46 357 ILE A N 1
ATOM 875 C CA . ILE A 1 357 ? 103.172 99.946 119.646 1.00 404.46 357 ILE A CA 1
ATOM 876 C C . ILE A 1 357 ? 102.372 98.754 120.183 1.00 404.46 357 ILE A C 1
ATOM 877 O O . ILE A 1 357 ? 101.371 98.381 119.544 1.00 404.46 357 ILE A O 1
ATOM 882 N N . LEU A 1 358 ? 102.785 98.197 121.327 1.00 399.21 358 LEU A N 1
ATOM 883 C CA . LEU A 1 358 ? 102.049 97.054 121.931 1.00 399.21 358 LEU A CA 1
ATOM 884 C C . LEU A 1 358 ? 100.627 97.503 122.278 1.00 399.21 358 LEU A C 1
ATOM 885 O O . LEU A 1 358 ? 99.702 96.704 122.083 1.00 399.21 358 LEU A O 1
ATOM 890 N N . LEU A 1 359 ? 100.468 98.739 122.759 1.00 423.40 359 LEU A N 1
ATOM 891 C CA . LEU A 1 359 ? 99.118 99.266 123.093 1.00 423.40 359 LEU A CA 1
ATOM 892 C C . LEU A 1 359 ? 98.264 99.278 121.819 1.00 423.40 359 LEU A C 1
ATOM 893 O O . LEU A 1 359 ? 97.069 98.947 121.915 1.00 423.40 359 LEU A O 1
ATOM 898 N N . ASN A 1 360 ? 98.855 99.633 120.673 1.00 454.48 360 ASN A N 1
ATOM 899 C CA . ASN A 1 360 ? 98.106 99.598 119.387 1.00 454.48 360 ASN A CA 1
ATOM 900 C C . ASN A 1 360 ? 97.674 98.156 119.092 1.00 454.48 360 ASN A C 1
ATOM 901 O O . ASN A 1 360 ? 96.523 97.968 118.656 1.00 454.48 360 ASN A O 1
ATOM 906 N N . ILE A 1 361 ? 98.560 97.180 119.318 1.00 438.31 361 ILE A N 1
ATOM 907 C CA . ILE A 1 361 ? 98.208 95.740 119.117 1.00 438.31 361 ILE A CA 1
ATOM 908 C C . ILE A 1 361 ? 97.112 95.354 120.120 1.00 438.31 361 ILE A C 1
ATOM 909 O O . ILE A 1 361 ? 96.211 94.583 119.738 1.00 438.31 361 ILE A O 1
ATOM 914 N N . LEU A 1 362 ? 97.188 95.872 121.352 1.00 427.99 362 LEU A N 1
ATOM 915 C CA . LEU A 1 362 ? 96.186 95.554 122.408 1.00 427.99 362 LEU A CA 1
ATOM 916 C C . LEU A 1 362 ? 94.799 96.038 121.973 1.00 427.99 362 LEU A C 1
ATOM 917 O O . LEU A 1 362 ? 93.811 95.381 122.339 1.00 427.99 362 LEU A O 1
ATOM 922 N N . ARG A 1 363 ? 94.710 97.177 121.282 1.00 500.25 363 ARG A N 1
ATOM 923 C CA . ARG A 1 363 ? 93.385 97.591 120.746 1.00 500.25 363 ARG A CA 1
ATOM 924 C C . ARG A 1 363 ? 92.946 96.517 119.747 1.00 500.25 363 ARG A C 1
ATOM 925 O O . ARG A 1 363 ? 93.801 96.095 118.942 1.00 500.25 363 ARG A O 1
ATOM 933 N N . HIS A 1 364 ? 91.676 96.099 119.789 1.00 487.91 364 HIS A N 1
ATOM 934 C CA . HIS A 1 364 ? 91.190 95.000 118.907 1.00 487.91 364 HIS A CA 1
ATOM 935 C C . HIS A 1 364 ? 92.048 93.747 119.122 1.00 487.91 364 HIS A C 1
ATOM 936 O O . HIS A 1 364 ? 92.397 93.096 118.119 1.00 487.91 364 HIS A O 1
ATOM 943 N N . SER A 1 365 ? 92.376 93.430 120.380 1.00 460.99 365 SER A N 1
ATOM 944 C CA . SER A 1 365 ? 93.241 92.261 120.698 1.00 460.99 365 SER A CA 1
ATOM 945 C C . SER A 1 365 ? 92.478 90.946 120.523 1.00 460.99 365 SER A C 1
ATOM 946 O O . SER A 1 365 ? 91.233 90.982 120.469 1.00 460.99 365 SER A O 1
ATOM 949 N N . ILE A 1 366 ? 93.206 89.829 120.444 1.00 460.50 366 ILE A N 1
ATOM 950 C CA . ILE A 1 366 ? 92.567 88.483 120.335 1.00 460.50 366 ILE A CA 1
ATOM 951 C C . ILE A 1 366 ? 91.941 88.157 121.696 1.00 460.50 366 ILE A C 1
ATOM 952 O O . ILE A 1 366 ? 92.286 88.838 122.682 1.00 460.50 366 ILE A O 1
ATOM 957 N N . ILE A 1 367 ? 91.048 87.165 121.748 1.00 520.65 367 ILE A N 1
ATOM 958 C CA . ILE A 1 367 ? 90.373 86.781 123.025 1.00 520.65 367 ILE A CA 1
ATOM 959 C C . ILE A 1 367 ? 91.445 86.360 124.037 1.00 520.65 367 ILE A C 1
ATOM 960 O O . ILE A 1 367 ? 91.265 86.654 125.235 1.00 520.65 367 ILE A O 1
ATOM 965 N N . ARG A 1 368 ? 92.517 85.709 123.574 1.00 471.26 368 ARG A N 1
ATOM 966 C CA . ARG A 1 368 ? 93.609 85.242 124.473 1.00 471.26 368 ARG A CA 1
ATOM 967 C C . ARG A 1 368 ? 94.672 86.341 124.594 1.00 471.26 368 ARG A C 1
ATOM 968 O O . ARG A 1 368 ? 95.751 86.046 125.147 1.00 471.26 368 ARG A O 1
ATOM 976 N N . MET A 1 369 ? 94.387 87.540 124.071 1.00 417.48 369 MET A N 1
ATOM 977 C CA . MET A 1 369 ? 95.327 88.697 124.152 1.00 417.48 369 MET A CA 1
ATOM 978 C C . MET A 1 369 ? 96.665 88.370 123.482 1.00 417.48 369 MET A C 1
ATOM 979 O O . MET A 1 369 ? 97.702 88.708 124.092 1.00 417.48 369 MET A O 1
ATOM 984 N N . GLU A 1 370 ? 96.639 87.695 122.322 1.00 424.92 370 GLU A N 1
ATOM 985 C CA . GLU A 1 370 ? 97.868 87.395 121.524 1.00 424.92 370 GLU A CA 1
ATOM 986 C C . GLU A 1 370 ? 98.633 86.205 122.114 1.00 424.92 370 GLU A C 1
ATOM 987 O O . GLU A 1 370 ? 99.739 85.927 121.605 1.00 424.92 370 GLU A O 1
ATOM 993 N N . THR A 1 371 ? 98.081 85.543 123.138 1.00 469.54 371 THR A N 1
ATOM 994 C CA . THR A 1 371 ? 98.710 84.332 123.742 1.00 469.54 371 THR A CA 1
ATOM 995 C C . THR A 1 371 ? 100.140 84.635 124.207 1.00 469.54 371 THR A C 1
ATOM 996 O O . THR A 1 371 ? 100.989 83.723 124.113 1.00 469.54 371 THR A O 1
ATOM 1000 N N . ILE A 1 372 ? 100.386 85.839 124.731 1.00 495.28 372 ILE A N 1
ATOM 1001 C CA . ILE A 1 372 ? 101.778 86.228 125.113 1.00 495.28 372 ILE A CA 1
ATOM 1002 C C . ILE A 1 372 ? 102.288 85.315 126.232 1.00 495.28 372 ILE A C 1
ATOM 1003 O O . ILE A 1 372 ? 103.437 84.861 126.112 1.00 495.28 372 ILE A O 1
ATOM 1008 N N . ASP A 1 373 ? 101.478 85.066 127.269 1.00 425.88 373 ASP A N 1
ATOM 1009 C CA . ASP A 1 373 ? 101.844 84.133 128.376 1.00 425.88 373 ASP A CA 1
ATOM 1010 C C . ASP A 1 373 ? 102.994 84.702 129.221 1.00 425.88 373 ASP A C 1
ATOM 1011 O O . ASP A 1 373 ? 102.770 84.946 130.423 1.00 425.88 373 ASP A O 1
ATOM 1016 N N . LEU A 1 374 ? 104.173 84.903 128.619 1.00 431.64 374 LEU A N 1
ATOM 1017 C CA . LEU A 1 374 ? 105.349 85.450 129.349 1.00 431.64 374 LEU A CA 1
ATOM 1018 C C . LEU A 1 374 ? 105.867 86.688 128.610 1.00 431.64 374 LEU A C 1
ATOM 1019 O O . LEU A 1 374 ? 106.091 86.586 127.388 1.00 431.64 374 LEU A O 1
ATOM 1024 N N . LEU A 1 375 ? 106.067 87.801 129.322 1.00 420.20 375 LEU A N 1
ATOM 1025 C CA . LEU A 1 375 ? 106.639 89.027 128.699 1.00 420.20 375 LEU A CA 1
ATOM 1026 C C . LEU A 1 375 ? 107.617 89.671 129.688 1.00 420.20 375 LEU A C 1
ATOM 1027 O O . LEU A 1 375 ? 107.541 89.337 130.883 1.00 420.20 375 LEU A O 1
ATOM 1032 N N . ILE A 1 376 ? 108.519 90.527 129.200 1.00 403.79 376 ILE A N 1
ATOM 1033 C CA . ILE A 1 376 ? 109.533 91.183 130.081 1.00 403.79 376 ILE A CA 1
ATOM 1034 C C . ILE A 1 376 ? 109.152 92.658 130.245 1.00 403.79 376 ILE A C 1
ATOM 1035 O O . ILE A 1 376 ? 109.016 93.343 129.214 1.00 403.79 376 ILE A O 1
ATOM 1040 N N . LEU A 1 377 ? 109.015 93.132 131.488 1.00 448.18 377 LEU A N 1
ATOM 1041 C CA . LEU A 1 377 ? 108.558 94.528 131.730 1.00 448.18 377 LEU A CA 1
ATOM 1042 C C . LEU A 1 377 ? 109.688 95.346 132.365 1.00 448.18 377 LEU A C 1
ATOM 1043 O O . LEU A 1 377 ? 110.272 94.868 133.355 1.00 448.18 377 LEU A O 1
ATOM 1048 N N . ASP A 1 378 ? 109.960 96.541 131.830 1.00 474.38 378 ASP A N 1
ATOM 1049 C CA . ASP A 1 378 ? 111.051 97.407 132.358 1.00 474.38 378 ASP A CA 1
ATOM 1050 C C . ASP A 1 378 ? 110.519 98.831 132.562 1.00 474.38 378 ASP A C 1
ATOM 1051 O O . ASP A 1 378 ? 109.427 99.113 132.036 1.00 474.38 378 ASP A O 1
ATOM 1056 N N . GLU A 1 379 ? 111.223 99.658 133.345 1.00 450.40 379 GLU A N 1
ATOM 1057 C CA . GLU A 1 379 ? 110.821 101.076 133.584 1.00 450.40 379 GLU A CA 1
ATOM 1058 C C . GLU A 1 379 ? 109.474 101.128 134.315 1.00 450.40 379 GLU A C 1
ATOM 1059 O O . GLU A 1 379 ? 108.738 102.114 134.117 1.00 450.40 379 GLU A O 1
ATOM 1065 N N . CYS A 1 380 ? 109.160 100.105 135.117 1.00 469.41 380 CYS A N 1
ATOM 1066 C CA . CYS A 1 380 ? 107.908 100.110 135.922 1.00 469.41 380 CYS A CA 1
ATOM 1067 C C . CYS A 1 380 ? 107.979 101.247 136.948 1.00 469.41 380 CYS A C 1
ATOM 1068 O O . CYS A 1 380 ? 106.938 101.880 137.197 1.00 469.41 380 CYS A O 1
ATOM 1071 N N . HIS A 1 381 ? 109.160 101.476 137.528 1.00 434.51 381 HIS A N 1
ATOM 1072 C CA . HIS A 1 381 ? 109.345 102.572 138.518 1.00 434.51 381 HIS A CA 1
ATOM 1073 C C . HIS A 1 381 ? 109.063 103.919 137.845 1.00 434.51 381 HIS A C 1
ATOM 1074 O O . HIS A 1 381 ? 108.425 104.774 138.488 1.00 434.51 381 HIS A O 1
ATOM 1081 N N . HIS A 1 382 ? 109.522 104.101 136.603 1.00 436.85 382 HIS A N 1
ATOM 1082 C CA . HIS A 1 382 ? 109.211 105.347 135.852 1.00 436.85 382 HIS A CA 1
ATOM 1083 C C . HIS A 1 382 ? 107.699 105.431 135.621 1.00 436.85 382 HIS A C 1
ATOM 1084 O O . HIS A 1 382 ? 107.151 106.548 135.711 1.00 436.85 382 HIS A O 1
ATOM 1091 N N . ALA A 1 383 ? 107.061 104.295 135.323 1.00 418.29 383 ALA A N 1
ATOM 1092 C CA . ALA A 1 383 ? 105.609 104.280 135.025 1.00 418.29 383 ALA A CA 1
ATOM 1093 C C . ALA A 1 383 ? 104.780 104.678 136.251 1.00 418.29 383 ALA A C 1
ATOM 1094 O O . ALA A 1 383 ? 105.132 104.248 137.367 1.00 418.29 383 ALA A O 1
ATOM 1096 N N . VAL A 1 384 ? 103.715 105.457 136.043 1.00 373.38 384 VAL A N 1
ATOM 1097 C CA . VAL A 1 384 ? 102.786 105.878 137.137 1.00 373.38 384 VAL A CA 1
ATOM 1098 C C . VAL A 1 384 ? 101.379 105.705 136.562 1.00 373.38 384 VAL A C 1
ATOM 1099 O O . VAL A 1 384 ? 101.290 105.421 135.360 1.00 373.38 384 VAL A O 1
ATOM 1103 N N . LYS A 1 385 ? 100.321 105.873 137.359 1.00 374.33 385 LYS A N 1
ATOM 1104 C CA . LYS A 1 385 ? 98.956 105.585 136.837 1.00 374.33 385 LYS A CA 1
ATOM 1105 C C . LYS A 1 385 ? 98.671 106.454 135.603 1.00 374.33 385 LYS A C 1
ATOM 1106 O O . LYS A 1 385 ? 98.072 105.923 134.649 1.00 374.33 385 LYS A O 1
ATOM 1112 N N . LYS A 1 386 ? 99.082 107.727 135.609 1.00 352.76 386 LYS A N 1
ATOM 1113 C CA . LYS A 1 386 ? 98.917 108.601 134.412 1.00 352.76 386 LYS A CA 1
ATOM 1114 C C . LYS A 1 386 ? 99.751 108.059 133.244 1.00 352.76 386 LYS A C 1
ATOM 1115 O O . LYS A 1 386 ? 99.264 108.132 132.099 1.00 352.76 386 LYS A O 1
ATOM 1121 N N . HIS A 1 387 ? 100.948 107.532 133.519 1.00 374.19 387 HIS A N 1
ATOM 1122 C CA . HIS A 1 387 ? 101.871 107.062 132.448 1.00 374.19 387 HIS A CA 1
ATOM 1123 C C . HIS A 1 387 ? 101.206 105.961 131.614 1.00 374.19 387 HIS A C 1
ATOM 1124 O O . HIS A 1 387 ? 100.528 105.095 132.200 1.00 374.19 387 HIS A O 1
ATOM 1131 N N . PRO A 1 388 ? 101.389 105.954 130.274 1.00 351.11 388 PRO A N 1
ATOM 1132 C CA . PRO A 1 388 ? 100.809 104.926 129.396 1.00 351.11 388 PRO A CA 1
ATOM 1133 C C . PRO A 1 388 ? 101.283 103.503 129.724 1.00 351.11 388 PRO A C 1
ATOM 1134 O O . PRO A 1 388 ? 100.501 102.590 129.557 1.00 351.11 388 PRO A O 1
ATOM 1138 N N . TYR A 1 389 ? 102.539 103.344 130.151 1.00 350.03 389 TYR A N 1
ATOM 1139 C CA . TYR A 1 389 ? 103.105 101.995 130.420 1.00 350.03 389 TYR A CA 1
ATOM 1140 C C . TYR A 1 389 ? 102.280 101.288 131.501 1.00 350.03 389 TYR A C 1
ATOM 1141 O O . TYR A 1 389 ? 102.040 100.075 131.368 1.00 350.03 389 TYR A O 1
ATOM 1150 N N . SER A 1 390 ? 101.868 102.020 132.541 1.00 375.06 390 SER A N 1
ATOM 1151 C CA . SER A 1 390 ? 101.043 101.422 133.625 1.00 375.06 390 SER A CA 1
ATOM 1152 C C . SER A 1 390 ? 99.699 100.951 133.060 1.00 375.06 390 SER A C 1
ATOM 1153 O O . SER A 1 390 ? 99.220 99.890 133.494 1.00 375.06 390 SER A O 1
ATOM 1156 N N . LEU A 1 391 ? 99.104 101.729 132.152 1.00 392.21 391 LEU A N 1
ATOM 1157 C CA . LEU A 1 391 ? 97.818 101.330 131.520 1.00 392.21 391 LEU A CA 1
ATOM 1158 C C . LEU A 1 391 ? 98.033 100.043 130.717 1.00 392.21 391 LEU A C 1
ATOM 1159 O O . LEU A 1 391 ? 97.142 99.175 130.752 1.00 392.21 391 LEU A O 1
ATOM 1164 N N . VAL A 1 392 ? 99.169 99.927 130.020 1.00 363.40 392 VAL A N 1
ATOM 1165 C CA . VAL A 1 392 ? 99.489 98.672 129.276 1.00 363.40 392 VAL A CA 1
ATOM 1166 C C . VAL A 1 392 ? 99.609 97.532 130.294 1.00 363.40 392 VAL A C 1
ATOM 1167 O O . VAL A 1 392 ? 99.057 96.445 130.029 1.00 363.40 392 VAL A O 1
ATOM 1171 N N . MET A 1 393 ? 100.263 97.790 131.431 1.00 351.68 393 MET A N 1
ATOM 1172 C CA . MET A 1 393 ? 100.448 96.758 132.489 1.00 351.68 393 MET A CA 1
ATOM 1173 C C . MET A 1 393 ? 99.085 96.340 133.050 1.00 351.68 393 MET A C 1
ATOM 1174 O O . MET A 1 393 ? 98.909 95.138 133.314 1.00 351.68 393 MET A O 1
ATOM 1179 N N . SER A 1 394 ? 98.157 97.287 133.216 1.00 385.65 394 SER A N 1
ATOM 1180 C CA . SER A 1 394 ? 96.847 96.971 133.847 1.00 385.65 394 SER A CA 1
ATOM 1181 C C . SER A 1 394 ? 96.077 95.931 133.021 1.00 385.65 394 SER A C 1
ATOM 1182 O O . SER A 1 394 ? 95.461 95.036 133.628 1.00 385.65 394 SER A O 1
ATOM 1185 N N . GLU A 1 395 ? 96.124 96.032 131.690 1.00 394.21 395 GLU A N 1
ATOM 1186 C CA . GLU A 1 395 ? 95.440 95.028 130.831 1.00 394.21 395 GLU A CA 1
ATOM 1187 C C . GLU A 1 395 ? 96.056 93.649 131.094 1.00 394.21 395 GLU A C 1
ATOM 1188 O O . GLU A 1 395 ? 95.290 92.674 131.166 1.00 394.21 395 GLU A O 1
ATOM 1194 N N . PHE A 1 396 ? 97.384 93.568 131.214 1.00 415.91 396 PHE A N 1
ATOM 1195 C CA . PHE A 1 396 ? 98.056 92.285 131.563 1.00 415.91 396 PHE A CA 1
ATOM 1196 C C . PHE A 1 396 ? 97.711 91.862 132.997 1.00 415.91 396 PHE A C 1
ATOM 1197 O O . PHE A 1 396 ? 97.570 90.645 133.232 1.00 415.91 396 PHE A O 1
ATOM 1205 N N . TYR A 1 397 ? 97.579 92.823 133.920 1.00 438.55 397 TYR A N 1
ATOM 1206 C CA . TYR A 1 397 ? 97.350 92.495 135.355 1.00 438.55 397 TYR A CA 1
ATOM 1207 C C . TYR A 1 397 ? 96.049 91.700 135.522 1.00 438.55 397 TYR A C 1
ATOM 1208 O O . TYR A 1 397 ? 96.046 90.734 136.311 1.00 438.55 397 TYR A O 1
ATOM 1217 N N . HIS A 1 398 ? 94.988 92.073 134.801 1.00 410.06 398 HIS A N 1
ATOM 1218 C CA . HIS A 1 398 ? 93.743 91.263 134.863 1.00 410.06 398 HIS A CA 1
ATOM 1219 C C . HIS A 1 398 ? 93.656 90.398 133.604 1.00 410.06 398 HIS A C 1
ATOM 1220 O O . HIS A 1 398 ? 93.532 90.968 132.506 1.00 410.06 398 HIS A O 1
ATOM 1227 N N . THR A 1 399 ? 93.677 89.073 133.766 1.00 457.66 399 THR A N 1
ATOM 1228 C CA . THR A 1 399 ? 93.675 88.180 132.578 1.00 457.66 399 THR A CA 1
ATOM 1229 C C . THR A 1 399 ? 92.269 87.608 132.385 1.00 457.66 399 THR A C 1
ATOM 1230 O O . THR A 1 399 ? 91.771 86.934 133.309 1.00 457.66 399 THR A O 1
ATOM 1234 N N . THR A 1 400 ? 91.656 87.890 131.233 1.00 437.99 400 THR A N 1
ATOM 1235 C CA . THR A 1 400 ? 90.273 87.412 130.966 1.00 437.99 400 THR A CA 1
ATOM 1236 C C . THR A 1 400 ? 90.197 85.878 130.895 1.00 437.99 400 THR A C 1
ATOM 1237 O O . THR A 1 400 ? 89.275 85.328 131.533 1.00 437.99 400 THR A O 1
ATOM 1241 N N . PRO A 1 401 ? 91.089 85.141 130.189 1.00 467.43 401 PRO A N 1
ATOM 1242 C CA . PRO A 1 401 ? 90.940 83.691 130.065 1.00 467.43 401 PRO A CA 1
ATOM 1243 C C . PRO A 1 401 ? 91.934 82.750 130.762 1.00 467.43 401 PRO A C 1
ATOM 1244 O O . PRO A 1 401 ? 93.092 82.733 130.376 1.00 467.43 401 PRO A O 1
ATOM 1248 N N . LYS A 1 402 ? 91.471 81.991 131.762 1.00 505.33 402 LYS A N 1
ATOM 1249 C CA . LYS A 1 402 ? 92.315 80.938 132.396 1.00 505.33 402 LYS A CA 1
ATOM 1250 C C . LYS A 1 402 ? 93.697 81.452 132.818 1.00 505.33 402 LYS A C 1
ATOM 1251 O O . LYS A 1 402 ? 94.677 80.744 132.506 1.00 505.33 402 LYS A O 1
ATOM 1257 N N . ASP A 1 403 ? 93.790 82.606 133.492 1.00 494.55 403 ASP A N 1
ATOM 1258 C CA . ASP A 1 403 ? 95.124 83.053 133.982 1.00 494.55 403 ASP A CA 1
ATOM 1259 C C . ASP A 1 403 ? 96.102 82.996 132.806 1.00 494.55 403 ASP A C 1
ATOM 1260 O O . ASP A 1 403 ? 97.118 82.287 132.928 1.00 494.55 403 ASP A O 1
ATOM 1265 N N . LYS A 1 404 ? 95.806 83.708 131.714 1.00 445.47 404 LYS A N 1
ATOM 1266 C CA . LYS A 1 404 ? 96.629 83.624 130.475 1.00 445.47 404 LYS A CA 1
ATOM 1267 C C . LYS A 1 404 ? 98.087 84.010 130.757 1.00 445.47 404 LYS A C 1
ATOM 1268 O O . LYS A 1 404 ? 98.977 83.393 130.141 1.00 445.47 404 LYS A O 1
ATOM 1274 N N . ARG A 1 405 ? 98.326 84.980 131.646 1.00 412.42 405 ARG A N 1
ATOM 1275 C CA . ARG A 1 405 ? 99.716 85.440 131.918 1.00 412.42 405 ARG A CA 1
ATOM 1276 C C . ARG A 1 405 ? 100.008 85.305 133.417 1.00 412.42 405 ARG A C 1
ATOM 1277 O O . ARG A 1 405 ? 100.076 86.345 134.101 1.00 412.42 405 ARG A O 1
ATOM 1285 N N . PRO A 1 406 ? 100.188 84.074 133.950 1.00 431.98 406 PRO A N 1
ATOM 1286 C CA . PRO A 1 406 ? 100.423 83.867 135.384 1.00 431.98 406 PRO A CA 1
ATOM 1287 C C . PRO A 1 406 ? 101.776 84.417 135.861 1.00 431.98 406 PRO A C 1
ATOM 1288 O O . PRO A 1 406 ? 101.821 84.997 136.929 1.00 431.98 406 PRO A O 1
ATOM 1292 N N . ALA A 1 407 ? 102.835 84.217 135.067 1.00 431.89 407 ALA A N 1
ATOM 1293 C CA . ALA A 1 407 ? 104.188 84.672 135.463 1.00 431.89 407 ALA A CA 1
ATOM 1294 C C . ALA A 1 407 ? 104.714 85.671 134.430 1.00 431.89 407 ALA A C 1
ATOM 1295 O O . ALA A 1 407 ? 104.684 85.347 133.227 1.00 431.89 407 ALA A O 1
ATOM 1297 N N . ILE A 1 408 ? 105.174 86.837 134.888 1.00 425.46 408 ILE A N 1
ATOM 1298 C CA . ILE A 1 408 ? 105.727 87.876 133.970 1.00 425.46 408 ILE A CA 1
ATOM 1299 C C . ILE A 1 408 ? 107.193 88.105 134.349 1.00 425.46 408 ILE A C 1
ATOM 1300 O O . ILE A 1 408 ? 107.455 88.366 135.540 1.00 425.46 408 ILE A O 1
ATOM 1305 N N . PHE A 1 409 ? 108.113 88.005 133.385 1.00 465.15 409 PHE A N 1
ATOM 1306 C CA . PHE A 1 409 ? 109.538 88.314 133.679 1.00 465.15 409 PHE A CA 1
ATOM 1307 C C . PHE A 1 409 ? 109.656 89.814 133.970 1.00 465.15 409 PHE A C 1
ATOM 1308 O O . PHE A 1 409 ? 108.974 90.612 133.301 1.00 465.15 409 PHE A O 1
ATOM 1316 N N . GLY A 1 410 ? 110.486 90.184 134.950 1.00 480.37 410 GLY A N 1
ATOM 1317 C CA . GLY A 1 410 ? 110.640 91.609 135.300 1.00 480.37 410 GLY A CA 1
ATOM 1318 C C . GLY A 1 410 ? 112.062 92.103 135.116 1.00 480.37 410 GLY A C 1
ATOM 1319 O O . GLY A 1 410 ? 112.968 91.534 135.755 1.00 480.37 410 GLY A O 1
ATOM 1320 N N . MET A 1 411 ? 112.257 93.131 134.284 1.00 491.18 411 MET A N 1
ATOM 1321 C CA . MET A 1 411 ? 113.603 93.744 134.122 1.00 491.18 411 MET A CA 1
ATOM 1322 C C . MET A 1 411 ? 113.618 95.080 134.868 1.00 491.18 411 MET A C 1
ATOM 1323 O O . MET A 1 411 ? 114.594 95.838 134.707 1.00 491.18 411 MET A O 1
ATOM 1328 N N . THR A 1 412 ? 112.569 95.353 135.650 1.00 439.43 412 THR A N 1
ATOM 1329 C CA . THR A 1 412 ? 112.480 96.651 136.369 1.00 439.43 412 THR A CA 1
ATOM 1330 C C . THR A 1 412 ? 113.264 96.536 137.677 1.00 439.43 412 THR A C 1
ATOM 1331 O O . THR A 1 412 ? 112.697 96.049 138.677 1.00 439.43 412 THR A O 1
ATOM 1335 N N . ALA A 1 413 ? 114.530 96.959 137.656 1.00 383.04 413 ALA A N 1
ATOM 1336 C CA . ALA A 1 413 ? 115.379 96.902 138.866 1.00 383.04 413 ALA A CA 1
ATOM 1337 C C . ALA A 1 413 ? 114.801 97.826 139.938 1.00 383.04 413 ALA A C 1
ATOM 1338 O O . ALA A 1 413 ? 114.821 97.411 141.113 1.00 383.04 413 ALA A O 1
ATOM 1340 N N . SER A 1 414 ? 114.302 99.005 139.545 1.00 393.04 414 SER A N 1
ATOM 1341 C CA . SER A 1 414 ? 113.787 100.024 140.502 1.00 393.04 414 SER A CA 1
ATOM 1342 C C . SER A 1 414 ? 114.908 100.459 141.452 1.00 393.04 414 SER A C 1
ATOM 1343 O O . SER A 1 414 ? 115.168 99.753 142.444 1.00 393.04 414 SER A O 1
ATOM 1346 N N . PRO A 1 415 ? 115.560 101.617 141.213 1.00 440.61 415 PRO A N 1
ATOM 1347 C CA . PRO A 1 415 ? 116.685 102.049 142.048 1.00 440.61 415 PRO A CA 1
ATOM 1348 C C . PRO A 1 415 ? 116.266 102.315 143.501 1.00 440.61 415 PRO A C 1
ATOM 1349 O O . PRO A 1 415 ? 116.976 101.885 144.394 1.00 440.61 415 PRO A O 1
ATOM 1353 N N . VAL A 1 416 ? 115.133 102.998 143.699 1.00 435.23 416 VAL A N 1
ATOM 1354 C CA . VAL A 1 416 ? 114.628 103.277 145.077 1.00 435.23 416 VAL A CA 1
ATOM 1355 C C . VAL A 1 416 ? 113.114 103.049 145.134 1.00 435.23 416 VAL A C 1
ATOM 1356 O O . VAL A 1 416 ? 112.699 102.038 145.735 1.00 435.23 416 VAL A O 1
ATOM 1360 N N . ASN A 1 417 ? 112.329 103.937 144.517 1.00 392.81 417 ASN A N 1
ATOM 1361 C CA . ASN A 1 417 ? 110.843 103.850 144.573 1.00 392.81 417 ASN A CA 1
ATOM 1362 C C . ASN A 1 417 ? 110.277 104.629 143.382 1.00 392.81 417 ASN A C 1
ATOM 1363 O O . ASN A 1 417 ? 111.088 105.222 142.642 1.00 392.81 417 ASN A O 1
ATOM 1368 N N . LEU A 1 418 ? 108.955 104.609 143.181 1.00 445.14 418 LEU A N 1
ATOM 1369 C CA . LEU A 1 418 ? 108.399 105.276 141.975 1.00 445.14 418 LEU A CA 1
ATOM 1370 C C . LEU A 1 418 ? 108.777 106.759 142.020 1.00 445.14 418 LEU A C 1
ATOM 1371 O O . LEU A 1 418 ? 109.293 107.244 140.993 1.00 445.14 418 LEU A O 1
ATOM 1376 N N . LYS A 1 419 ? 108.565 107.432 143.161 1.00 393.86 419 LYS A N 1
ATOM 1377 C CA . LYS A 1 419 ? 108.987 108.854 143.325 1.00 393.86 419 LYS A CA 1
ATOM 1378 C C . LYS A 1 419 ? 108.780 109.295 144.778 1.00 393.86 419 LYS A C 1
ATOM 1379 O O . LYS A 1 419 ? 108.139 108.536 145.529 1.00 393.86 419 LYS A O 1
ATOM 1385 N N . GLY A 1 420 ? 109.281 110.478 145.154 1.00 460.88 420 GLY A N 1
ATOM 1386 C CA . GLY A 1 420 ? 109.029 111.026 146.504 1.00 460.88 420 GLY A CA 1
ATOM 1387 C C . GLY A 1 420 ? 109.445 110.116 147.648 1.00 460.88 420 GLY A C 1
ATOM 1388 O O . GLY A 1 420 ? 108.646 109.970 148.591 1.00 460.88 420 GLY A O 1
ATOM 1389 N N . VAL A 1 421 ? 110.647 109.536 147.588 1.00 427.18 421 VAL A N 1
ATOM 1390 C CA . VAL A 1 421 ? 111.150 108.702 148.722 1.00 427.18 421 VAL A CA 1
ATOM 1391 C C . VAL A 1 421 ? 111.252 109.590 149.969 1.00 427.18 421 VAL A C 1
ATOM 1392 O O . VAL A 1 421 ? 110.863 109.121 151.058 1.00 427.18 421 VAL A O 1
ATOM 1396 N N . SER A 1 422 ? 111.724 110.831 149.809 1.00 437.10 422 SER A N 1
ATOM 1397 C CA . SER A 1 422 ? 111.895 111.762 150.956 1.00 437.10 422 SER A CA 1
ATOM 1398 C C . SER A 1 422 ? 110.542 112.082 151.601 1.00 437.10 422 SER A C 1
ATOM 1399 O O . SER A 1 422 ? 110.482 112.125 152.847 1.00 437.10 422 SER A O 1
ATOM 1402 N N . SER A 1 423 ? 109.499 112.283 150.790 1.00 433.92 423 SER A N 1
ATOM 1403 C CA . SER A 1 423 ? 108.169 112.678 151.329 1.00 433.92 423 SER A CA 1
ATOM 1404 C C . SER A 1 423 ? 107.612 111.590 152.250 1.00 433.92 423 SER A C 1
ATOM 1405 O O . SER A 1 423 ? 107.003 111.944 153.276 1.00 433.92 423 SER A O 1
ATOM 1408 N N . GLN A 1 424 ? 107.800 110.318 151.893 1.00 436.92 424 GLN A N 1
ATOM 1409 C CA . GLN A 1 424 ? 107.197 109.223 152.696 1.00 436.92 424 GLN A CA 1
ATOM 1410 C C . GLN A 1 424 ? 108.061 108.946 153.929 1.00 436.92 424 GLN A C 1
ATOM 1411 O O . GLN A 1 424 ? 109.264 108.669 153.751 1.00 436.92 424 GLN A O 1
ATOM 1417 N N . VAL A 1 425 ? 107.475 109.038 155.128 1.00 435.90 425 VAL A N 1
ATOM 1418 C CA . VAL A 1 425 ? 108.224 108.666 156.367 1.00 435.90 425 VAL A CA 1
ATOM 1419 C C . VAL A 1 425 ? 108.515 107.164 156.285 1.00 435.90 425 VAL A C 1
ATOM 1420 O O . VAL A 1 425 ? 109.606 106.747 156.720 1.00 435.90 425 VAL A O 1
ATOM 1424 N N . ASP A 1 426 ? 107.556 106.386 155.774 1.00 452.50 426 ASP A N 1
ATOM 1425 C CA . ASP A 1 426 ? 107.747 104.922 155.592 1.00 452.50 426 ASP A CA 1
ATOM 1426 C C . ASP A 1 426 ? 108.619 104.667 154.360 1.00 452.50 426 ASP A C 1
ATOM 1427 O O . ASP A 1 426 ? 108.718 105.574 153.510 1.00 452.50 426 ASP A O 1
ATOM 1432 N N . CYS A 1 427 ? 109.222 103.480 154.268 1.00 478.71 427 CYS A N 1
ATOM 1433 C CA . CYS A 1 427 ? 110.176 103.212 153.159 1.00 478.71 427 CYS A CA 1
ATOM 1434 C C . CYS A 1 427 ? 109.509 103.296 151.780 1.00 478.71 427 CYS A C 1
ATOM 1435 O O . CYS A 1 427 ? 110.096 103.970 150.907 1.00 478.71 427 CYS A O 1
ATOM 1438 N N . ALA A 1 428 ? 108.341 102.671 151.582 1.00 451.00 428 ALA A N 1
ATOM 1439 C CA . ALA A 1 428 ? 107.753 102.665 150.219 1.00 451.00 428 ALA A CA 1
ATOM 1440 C C . ALA A 1 428 ? 106.236 102.429 150.224 1.00 451.00 428 ALA A C 1
ATOM 1441 O O . ALA A 1 428 ? 105.826 101.340 149.787 1.00 451.00 428 ALA A O 1
ATOM 1443 N N . ILE A 1 429 ? 105.425 103.404 150.650 1.00 409.72 429 ILE A N 1
ATOM 1444 C CA . ILE A 1 429 ? 103.942 103.226 150.557 1.00 409.72 429 ILE A CA 1
ATOM 1445 C C . ILE A 1 429 ? 103.521 103.109 149.085 1.00 409.72 429 ILE A C 1
ATOM 1446 O O . ILE A 1 429 ? 102.628 102.285 148.789 1.00 409.72 429 ILE A O 1
ATOM 1451 N N . LYS A 1 430 ? 104.114 103.926 148.208 1.00 386.62 430 LYS A N 1
ATOM 1452 C CA . LYS A 1 430 ? 103.755 103.917 146.762 1.00 386.62 430 LYS A CA 1
ATOM 1453 C C . LYS A 1 430 ? 104.121 102.571 146.130 1.00 386.62 430 LYS A C 1
ATOM 1454 O O . LYS A 1 430 ? 103.324 102.073 145.313 1.00 386.62 430 LYS A O 1
ATOM 1460 N N . ILE A 1 431 ? 105.279 102.013 146.496 1.00 391.43 431 ILE A N 1
ATOM 1461 C CA . ILE A 1 431 ? 105.728 100.701 145.939 1.00 391.43 431 ILE A CA 1
ATOM 1462 C C . ILE A 1 431 ? 104.716 99.624 146.347 1.00 391.43 431 ILE A C 1
ATOM 1463 O O . ILE A 1 431 ? 104.412 98.758 145.511 1.00 391.43 431 ILE A O 1
ATOM 1468 N N . ARG A 1 432 ? 104.200 99.695 147.577 1.00 456.78 432 ARG A N 1
ATOM 1469 C CA . ARG A 1 432 ? 103.222 98.681 148.054 1.00 456.78 432 ARG A CA 1
ATOM 1470 C C . ARG A 1 432 ? 101.968 98.739 147.172 1.00 456.78 432 ARG A C 1
ATOM 1471 O O . ARG A 1 432 ? 101.474 97.657 146.790 1.00 456.78 432 ARG A O 1
ATOM 1479 N N . ASN A 1 433 ? 101.497 99.943 146.822 1.00 430.69 433 ASN A N 1
ATOM 1480 C CA . ASN A 1 433 ? 100.338 100.062 145.895 1.00 430.69 433 ASN A CA 1
ATOM 1481 C C . ASN A 1 433 ? 100.730 99.466 144.541 1.00 430.69 433 ASN A C 1
ATOM 1482 O O . ASN A 1 433 ? 99.901 98.754 143.942 1.00 430.69 433 ASN A O 1
ATOM 1487 N N . LEU A 1 434 ? 101.955 99.744 144.087 1.00 374.30 434 LEU A N 1
ATOM 1488 C CA . LEU A 1 434 ? 102.416 99.250 142.763 1.00 374.30 434 LEU A CA 1
ATOM 1489 C C . LEU A 1 434 ? 102.427 97.719 142.770 1.00 374.30 434 LEU A C 1
ATOM 1490 O O . LEU A 1 434 ? 102.030 97.135 141.754 1.00 374.30 434 LEU A O 1
ATOM 1495 N N . GLU A 1 435 ? 102.863 97.103 143.873 1.00 373.52 435 GLU A N 1
ATOM 1496 C CA . GLU A 1 435 ? 102.969 95.620 143.934 1.00 373.52 435 GLU A CA 1
ATOM 1497 C C . GLU A 1 435 ? 101.583 94.980 143.785 1.00 373.52 435 GLU A C 1
ATOM 1498 O O . GLU A 1 435 ? 101.496 93.932 143.121 1.00 373.52 435 GLU A O 1
ATOM 1504 N N . THR A 1 436 ? 100.546 95.571 144.391 1.00 408.53 436 THR A N 1
ATOM 1505 C CA . THR A 1 436 ? 99.171 95.029 144.211 1.00 408.53 436 THR A CA 1
ATOM 1506 C C . THR A 1 436 ? 98.771 95.126 142.734 1.00 408.53 436 THR A C 1
ATOM 1507 O O . THR A 1 436 ? 98.186 94.153 142.224 1.00 408.53 436 THR A O 1
ATOM 1511 N N . LYS A 1 437 ? 99.069 96.251 142.076 1.00 350.24 437 LYS A N 1
ATOM 1512 C CA . LYS A 1 437 ? 98.786 96.387 140.620 1.00 350.24 437 LYS A CA 1
ATOM 1513 C C . LYS A 1 437 ? 99.650 95.394 139.835 1.00 350.24 437 LYS A C 1
ATOM 1514 O O . LYS A 1 437 ? 99.137 94.809 138.865 1.00 350.24 437 LYS A O 1
ATOM 1520 N N . LEU A 1 438 ? 100.913 95.224 140.234 1.00 340.67 438 LEU A N 1
ATOM 1521 C CA . LEU A 1 438 ? 101.853 94.311 139.526 1.00 340.67 438 LEU A CA 1
ATOM 1522 C C . LEU A 1 438 ? 101.362 92.866 139.613 1.00 340.67 438 LEU A C 1
ATOM 1523 O O . LEU A 1 438 ? 101.540 92.141 138.611 1.00 340.67 438 LEU A O 1
ATOM 1528 N N . ASP A 1 439 ? 100.807 92.456 140.761 1.00 389.71 439 ASP A N 1
ATOM 1529 C CA . ASP A 1 439 ? 100.420 91.032 140.968 1.00 389.71 439 ASP A CA 1
ATOM 1530 C C . ASP A 1 439 ? 101.695 90.190 140.874 1.00 389.71 439 ASP A C 1
ATOM 1531 O O . ASP A 1 439 ? 101.606 89.037 140.411 1.00 389.71 439 ASP A O 1
ATOM 1536 N N . SER A 1 440 ? 102.832 90.756 141.293 1.00 361.52 440 SER A N 1
ATOM 1537 C CA . SER A 1 440 ? 104.135 90.047 141.199 1.00 361.52 440 SER A CA 1
ATOM 1538 C C . SER A 1 440 ? 104.827 90.045 142.565 1.00 361.52 440 SER A C 1
ATOM 1539 O O . SER A 1 440 ? 104.844 91.110 143.215 1.00 361.52 440 SER A O 1
ATOM 1542 N N . THR A 1 441 ? 105.381 88.901 142.979 1.00 384.39 441 THR A N 1
ATOM 1543 C CA . THR A 1 441 ? 106.148 88.848 144.252 1.00 384.39 441 THR A CA 1
ATOM 1544 C C . THR A 1 441 ? 107.396 89.722 144.105 1.00 384.39 441 THR A C 1
ATOM 1545 O O . THR A 1 441 ? 107.956 89.759 142.998 1.00 384.39 441 THR A O 1
ATOM 1549 N N . VAL A 1 442 ? 107.814 90.400 145.176 1.00 418.72 442 VAL A N 1
ATOM 1550 C CA . VAL A 1 442 ? 109.076 91.194 145.108 1.00 418.72 442 VAL A CA 1
ATOM 1551 C C . VAL A 1 442 ? 110.154 90.464 145.918 1.00 418.72 442 VAL A C 1
ATOM 1552 O O . VAL A 1 442 ? 109.904 90.164 147.101 1.00 418.72 442 VAL A O 1
ATOM 1556 N N . CYS A 1 443 ? 111.289 90.151 145.285 1.00 464.46 443 CYS A N 1
ATOM 1557 C CA . CYS A 1 443 ? 112.407 89.467 145.990 1.00 464.46 443 CYS A CA 1
ATOM 1558 C C . CYS A 1 443 ? 113.116 90.458 146.919 1.00 464.46 443 CYS A C 1
ATOM 1559 O O . CYS A 1 443 ? 113.126 91.662 146.596 1.00 464.46 443 CYS A O 1
ATOM 1562 N N . THR A 1 444 ? 113.693 89.967 148.020 1.00 496.39 444 THR A N 1
ATOM 1563 C CA . THR A 1 444 ? 114.461 90.845 148.944 1.00 496.39 444 THR A CA 1
ATOM 1564 C C . THR A 1 444 ? 115.688 91.390 148.205 1.00 496.39 444 THR A C 1
ATOM 1565 O O . THR A 1 444 ? 116.261 90.639 147.398 1.00 496.39 444 THR A O 1
ATOM 1569 N N . ILE A 1 445 ? 116.075 92.642 148.471 1.00 504.34 445 ILE A N 1
ATOM 1570 C CA . ILE A 1 445 ? 117.194 93.271 147.705 1.00 504.34 445 ILE A CA 1
ATOM 1571 C C . ILE A 1 445 ? 118.493 92.484 147.926 1.00 504.34 445 ILE A C 1
ATOM 1572 O O . ILE A 1 445 ? 119.206 92.253 146.927 1.00 504.34 445 ILE A O 1
ATOM 1577 N N . LYS A 1 446 ? 118.783 92.085 149.171 1.00 536.39 446 LYS A N 1
ATOM 1578 C CA . LYS A 1 446 ? 120.006 91.285 149.465 1.00 536.39 446 LYS A CA 1
ATOM 1579 C C . LYS A 1 446 ? 121.207 91.999 148.840 1.00 536.39 446 LYS A C 1
ATOM 1580 O O . LYS A 1 446 ? 121.980 91.329 148.126 1.00 536.39 446 LYS A O 1
ATOM 1586 N N . ASP A 1 447 ? 121.357 93.303 149.098 1.00 556.21 447 ASP A N 1
ATOM 1587 C CA . ASP A 1 447 ? 122.424 94.100 148.432 1.00 556.21 447 ASP A CA 1
ATOM 1588 C C . ASP A 1 447 ? 123.823 93.567 148.766 1.00 556.21 447 ASP A C 1
ATOM 1589 O O . ASP A 1 447 ? 124.666 93.570 147.858 1.00 556.21 447 ASP A O 1
ATOM 1594 N N . ARG A 1 448 ? 124.091 93.183 150.016 1.00 516.10 448 ARG A N 1
ATOM 1595 C CA . ARG A 1 448 ? 125.477 92.752 150.341 1.00 516.10 448 ARG A CA 1
ATOM 1596 C C . ARG A 1 448 ? 125.573 91.221 150.367 1.00 516.10 448 ARG A C 1
ATOM 1597 O O . ARG A 1 448 ? 126.704 90.709 150.488 1.00 516.10 448 ARG A O 1
ATOM 1605 N N . LYS A 1 449 ? 124.444 90.514 150.242 1.00 528.56 449 LYS A N 1
ATOM 1606 C CA . LYS A 1 449 ? 124.485 89.030 150.370 1.00 528.56 449 LYS A CA 1
ATOM 1607 C C . LYS A 1 449 ? 125.337 88.424 149.248 1.00 528.56 449 LYS A C 1
ATOM 1608 O O . LYS A 1 449 ? 126.210 87.590 149.566 1.00 528.56 449 LYS A O 1
ATOM 1614 N N . GLU A 1 450 ? 125.119 88.836 147.995 1.00 485.11 450 GLU A N 1
ATOM 1615 C CA . GLU A 1 450 ? 125.978 88.351 146.882 1.00 485.11 450 GLU A CA 1
ATOM 1616 C C . GLU A 1 450 ? 126.424 89.535 146.021 1.00 485.11 450 GLU A C 1
ATOM 1617 O O . GLU A 1 450 ? 127.505 89.449 145.415 1.00 485.11 450 GLU A O 1
ATOM 1623 N N . LEU A 1 451 ? 125.608 90.589 145.960 1.00 506.44 451 LEU A N 1
ATOM 1624 C CA . LEU A 1 451 ? 125.927 91.751 145.088 1.00 506.44 451 LEU A CA 1
ATOM 1625 C C . LEU A 1 451 ? 127.074 92.559 145.698 1.00 506.44 451 LEU A C 1
ATOM 1626 O O . LEU A 1 451 ? 127.248 92.457 146.930 1.00 506.44 451 LEU A O 1
ATOM 1631 N N . GLU A 1 452 ? 127.851 93.266 144.867 1.00 454.40 452 GLU A N 1
ATOM 1632 C CA . GLU A 1 452 ? 128.962 94.146 145.338 1.00 454.40 452 GLU A CA 1
ATOM 1633 C C . GLU A 1 452 ? 130.232 93.338 145.626 1.00 454.40 452 GLU A C 1
ATOM 1634 O O . GLU A 1 452 ? 131.230 93.960 146.037 1.00 454.40 452 GLU A O 1
ATOM 1640 N N . LYS A 1 453 ? 130.209 92.016 145.426 1.00 434.62 453 LYS A N 1
ATOM 1641 C CA . LYS A 1 453 ? 131.465 91.232 145.582 1.00 434.62 453 LYS A CA 1
ATOM 1642 C C . LYS A 1 453 ? 132.450 91.681 144.500 1.00 434.62 453 LYS A C 1
ATOM 1643 O O . LYS A 1 453 ? 133.640 91.864 144.823 1.00 434.62 453 LYS A O 1
ATOM 1649 N N . HIS A 1 454 ? 131.965 91.846 143.265 1.00 430.62 454 HIS A N 1
ATOM 1650 C CA . HIS A 1 454 ? 132.828 92.310 142.146 1.00 430.62 454 HIS A CA 1
ATOM 1651 C C . HIS A 1 454 ? 132.423 93.731 141.743 1.00 430.62 454 HIS A C 1
ATOM 1652 O O . HIS A 1 454 ? 132.973 94.238 140.746 1.00 430.62 454 HIS A O 1
ATOM 1659 N N . VAL A 1 455 ? 131.500 94.345 142.491 1.00 434.97 455 VAL A N 1
ATOM 1660 C CA . VAL A 1 455 ? 130.995 95.703 142.130 1.00 434.97 455 VAL A CA 1
ATOM 1661 C C . VAL A 1 455 ? 131.532 96.715 143.149 1.00 434.97 455 VAL A C 1
ATOM 1662 O O . VAL A 1 455 ? 131.345 96.496 144.359 1.00 434.97 455 VAL A O 1
ATOM 1666 N N . PRO A 1 456 ? 132.220 97.792 142.710 1.00 412.38 456 PRO A N 1
ATOM 1667 C CA . PRO A 1 456 ? 132.732 98.822 143.621 1.00 412.38 456 PRO A CA 1
ATOM 1668 C C . PRO A 1 456 ? 131.641 99.784 144.115 1.00 412.38 456 PRO A C 1
ATOM 1669 O O . PRO A 1 456 ? 130.629 99.917 143.447 1.00 412.38 456 PRO A O 1
ATOM 1673 N N . MET A 1 457 ? 131.864 100.425 145.265 1.00 420.07 457 MET A N 1
ATOM 1674 C CA . MET A 1 457 ? 130.891 101.441 145.750 1.00 420.07 457 MET A CA 1
ATOM 1675 C C . MET A 1 457 ? 131.535 102.830 145.671 1.00 420.07 457 MET A C 1
ATOM 1676 O O . MET A 1 457 ? 132.623 103.014 146.249 1.00 420.07 457 MET A O 1
ATOM 1681 N N . PRO A 1 458 ? 130.935 103.805 144.954 1.00 413.66 458 PRO A N 1
ATOM 1682 C CA . PRO A 1 458 ? 131.463 105.174 144.915 1.00 413.66 458 PRO A CA 1
ATOM 1683 C C . PRO A 1 458 ? 131.239 105.916 146.241 1.00 413.66 458 PRO A C 1
ATOM 1684 O O . PRO A 1 458 ? 130.276 105.616 146.926 1.00 413.66 458 PRO A O 1
ATOM 1688 N N . SER A 1 459 ? 132.126 106.860 146.568 1.00 421.24 459 SER A N 1
ATOM 1689 C CA . SER A 1 459 ? 131.997 107.633 147.832 1.00 421.24 459 SER A CA 1
ATOM 1690 C C . SER A 1 459 ? 131.667 109.094 147.510 1.00 421.24 459 SER A C 1
ATOM 1691 O O . SER A 1 459 ? 132.371 109.682 146.671 1.00 421.24 459 SER A O 1
ATOM 1694 N N . GLU A 1 460 ? 130.633 109.647 148.150 1.00 401.10 460 GLU A N 1
ATOM 1695 C CA . GLU A 1 460 ? 130.222 111.053 147.886 1.00 401.10 460 GLU A CA 1
ATOM 1696 C C . GLU A 1 460 ? 131.348 111.998 148.321 1.00 401.10 460 GLU A C 1
ATOM 1697 O O . GLU A 1 460 ? 131.901 111.785 149.418 1.00 401.10 460 GLU A O 1
ATOM 1703 N N . ILE A 1 461 ? 131.663 113.005 147.499 1.00 409.35 461 ILE A N 1
ATOM 1704 C CA . ILE A 1 461 ? 132.705 114.013 147.861 1.00 409.35 461 ILE A CA 1
ATOM 1705 C C . ILE A 1 461 ? 132.054 115.399 147.834 1.00 409.35 461 ILE A C 1
ATOM 1706 O O . ILE A 1 461 ? 131.403 115.713 146.821 1.00 409.35 461 ILE A O 1
ATOM 1711 N N . VAL A 1 462 ? 132.227 116.191 148.897 1.00 397.90 462 VAL A N 1
ATOM 1712 C CA . VAL A 1 462 ? 131.681 117.582 148.921 1.00 397.90 462 VAL A CA 1
ATOM 1713 C C . VAL A 1 462 ? 132.698 118.502 148.236 1.00 397.90 462 VAL A C 1
ATOM 1714 O O . VAL A 1 462 ? 133.876 118.474 148.646 1.00 397.90 462 VAL A O 1
ATOM 1718 N N . VAL A 1 463 ? 132.264 119.280 147.238 1.00 416.29 463 VAL A N 1
ATOM 1719 C CA . VAL A 1 463 ? 133.201 120.151 146.462 1.00 416.29 463 VAL A CA 1
ATOM 1720 C C . VAL A 1 463 ? 132.570 121.539 146.300 1.00 416.29 463 VAL A C 1
ATOM 1721 O O . VAL A 1 463 ? 131.339 121.642 146.457 1.00 416.29 463 VAL A O 1
ATOM 1725 N N . GLU A 1 464 ? 133.380 122.567 146.021 1.00 379.04 464 GLU A N 1
ATOM 1726 C CA . GLU A 1 464 ? 132.842 123.931 145.765 1.00 379.04 464 GLU A CA 1
ATOM 1727 C C . GLU A 1 464 ? 131.978 123.881 144.501 1.00 379.04 464 GLU A C 1
ATOM 1728 O O . GLU A 1 464 ? 132.332 123.115 143.582 1.00 379.04 464 GLU A O 1
ATOM 1734 N N . TYR A 1 465 ? 130.905 124.676 144.446 1.00 368.66 465 TYR A N 1
ATOM 1735 C CA . TYR A 1 465 ? 129.958 124.618 143.299 1.00 368.66 465 TYR A CA 1
ATOM 1736 C C . TYR A 1 465 ? 130.658 124.969 141.981 1.00 368.66 465 TYR A C 1
ATOM 1737 O O . TYR A 1 465 ? 130.383 124.292 140.971 1.00 368.66 465 TYR A O 1
ATOM 1746 N N . ASP A 1 466 ? 131.526 125.985 141.981 1.00 343.83 466 ASP A N 1
ATOM 1747 C CA . ASP A 1 466 ? 132.172 126.432 140.717 1.00 343.83 466 ASP A CA 1
ATOM 1748 C C . ASP A 1 466 ? 133.625 126.809 141.010 1.00 343.83 466 ASP A C 1
ATOM 1749 O O . ASP A 1 466 ? 133.910 127.189 142.162 1.00 343.83 466 ASP A O 1
ATOM 1754 N N . LYS A 1 467 ? 134.507 126.709 140.010 1.00 317.46 467 LYS A N 1
ATOM 1755 C CA . LYS A 1 467 ? 135.909 127.161 140.206 1.00 317.46 467 LYS A CA 1
ATOM 1756 C C . LYS A 1 467 ? 135.880 128.668 140.478 1.00 317.46 467 LYS A C 1
ATOM 1757 O O . LYS A 1 467 ? 135.144 129.375 139.758 1.00 317.46 467 LYS A O 1
ATOM 1763 N N . ALA A 1 468 ? 136.628 129.131 141.485 1.00 330.24 468 ALA A N 1
ATOM 1764 C CA . ALA A 1 468 ? 136.650 130.569 141.852 1.00 330.24 468 ALA A CA 1
ATOM 1765 C C . ALA A 1 468 ? 135.223 131.056 142.133 1.00 330.24 468 ALA A C 1
ATOM 1766 O O . ALA A 1 468 ? 134.492 130.346 142.857 1.00 330.24 468 ALA A O 1
ATOM 1768 N N . ALA A 1 469 ? 134.845 132.213 141.576 1.00 373.67 469 ALA A N 1
ATOM 1769 C CA . ALA A 1 469 ? 133.490 132.780 141.785 1.00 373.67 469 ALA A CA 1
ATOM 1770 C C . ALA A 1 469 ? 133.153 133.720 140.623 1.00 373.67 469 ALA A C 1
ATOM 1771 O O . ALA A 1 469 ? 134.087 134.112 139.896 1.00 373.67 469 ALA A O 1
ATOM 1773 N N . THR A 1 470 ? 131.873 134.067 140.454 1.00 402.56 470 THR A N 1
ATOM 1774 C CA . THR A 1 470 ? 131.482 135.031 139.388 1.00 402.56 470 THR A CA 1
ATOM 1775 C C . THR A 1 470 ? 132.134 136.385 139.687 1.00 402.56 470 THR A C 1
ATOM 1776 O O . THR A 1 470 ? 132.083 136.813 140.857 1.00 402.56 470 THR A O 1
ATOM 1780 N N . MET A 1 471 ? 132.713 137.035 138.671 1.00 428.15 471 MET A N 1
ATOM 1781 C CA . MET A 1 471 ? 133.446 138.314 138.889 1.00 428.15 471 MET A CA 1
ATOM 1782 C C . MET A 1 471 ? 132.641 139.497 138.343 1.00 428.15 471 MET A C 1
ATOM 1783 O O . MET A 1 471 ? 133.233 140.585 138.195 1.00 428.15 471 MET A O 1
ATOM 1788 N N . TRP A 1 472 ? 131.353 139.301 138.045 1.00 455.61 472 TRP A N 1
ATOM 1789 C CA . TRP A 1 472 ? 130.562 140.391 137.409 1.00 455.61 472 TRP A CA 1
ATOM 1790 C C . TRP A 1 472 ? 129.258 140.637 138.174 1.00 455.61 472 TRP A C 1
ATOM 1791 O O . TRP A 1 472 ? 128.196 140.238 137.659 1.00 455.61 472 TRP A O 1
ATOM 1802 N N . SER A 1 473 ? 129.336 141.272 139.348 1.00 436.63 473 SER A N 1
ATOM 1803 C CA . SER A 1 473 ? 128.108 141.625 140.111 1.00 436.63 473 SER A CA 1
ATOM 1804 C C . SER A 1 473 ? 127.269 142.623 139.307 1.00 436.63 473 SER A C 1
ATOM 1805 O O . SER A 1 473 ? 126.030 142.489 139.308 1.00 436.63 473 SER A O 1
ATOM 1808 N N . LEU A 1 474 ? 127.922 143.592 138.657 1.00 437.47 474 LEU A N 1
ATOM 1809 C CA . LEU A 1 474 ? 127.205 144.608 137.837 1.00 437.47 474 LEU A CA 1
ATOM 1810 C C . LEU A 1 474 ? 126.498 143.922 136.664 1.00 437.47 474 LEU A C 1
ATOM 1811 O O . LEU A 1 474 ? 125.383 144.348 136.321 1.00 437.47 474 LEU A O 1
ATOM 1816 N N . HIS A 1 475 ? 127.135 142.912 136.065 1.00 395.93 475 HIS A N 1
ATOM 1817 C CA . HIS A 1 475 ? 126.542 142.188 134.908 1.00 395.93 475 HIS A CA 1
ATOM 1818 C C . HIS A 1 475 ? 125.250 141.473 135.322 1.00 395.93 475 HIS A C 1
ATOM 1819 O O . HIS A 1 475 ? 124.404 141.253 134.441 1.00 395.93 475 HIS A O 1
ATOM 1826 N N . GLU A 1 476 ? 125.130 141.072 136.591 1.00 384.57 476 GLU A N 1
ATOM 1827 C CA . GLU A 1 476 ? 123.864 140.456 137.075 1.00 384.57 476 GLU A CA 1
ATOM 1828 C C . GLU A 1 476 ? 122.730 141.480 136.936 1.00 384.57 476 GLU A C 1
ATOM 1829 O O . GLU A 1 476 ? 121.614 141.069 136.573 1.00 384.57 476 GLU A O 1
ATOM 1835 N N . THR A 1 477 ? 122.999 142.756 137.229 1.00 382.84 477 THR A N 1
ATOM 1836 C CA . THR A 1 477 ? 121.976 143.821 137.030 1.00 382.84 477 THR A CA 1
ATOM 1837 C C . THR A 1 477 ? 121.649 143.908 135.534 1.00 382.84 477 THR A C 1
ATOM 1838 O O . THR A 1 477 ? 120.462 144.090 135.201 1.00 382.84 477 THR A O 1
ATOM 1842 N N . ILE A 1 478 ? 122.662 143.781 134.672 1.00 324.08 478 ILE A N 1
ATOM 1843 C CA . ILE A 1 478 ? 122.443 143.789 133.193 1.00 324.08 478 ILE A CA 1
ATOM 1844 C C . ILE A 1 478 ? 121.567 142.586 132.824 1.00 324.08 478 ILE A C 1
ATOM 1845 O O . ILE A 1 478 ? 120.736 142.725 131.913 1.00 324.08 478 ILE A O 1
ATOM 1850 N N . LYS A 1 479 ? 121.752 141.447 133.500 1.00 306.16 479 LYS A N 1
ATOM 1851 C CA . LYS A 1 479 ? 120.914 140.243 133.246 1.00 306.16 479 LYS A CA 1
ATOM 1852 C C . LYS A 1 479 ? 119.449 140.575 133.550 1.00 306.16 479 LYS A C 1
ATOM 1853 O O . LYS A 1 479 ? 118.572 140.114 132.792 1.00 306.16 479 LYS A O 1
ATOM 1859 N N . GLN A 1 480 ? 119.192 141.345 134.613 1.00 321.15 480 GLN A N 1
ATOM 1860 C CA . GLN A 1 480 ? 117.800 141.769 134.926 1.00 321.15 480 GLN A CA 1
ATOM 1861 C C . GLN A 1 480 ? 117.273 142.628 133.772 1.00 321.15 480 GLN A C 1
ATOM 1862 O O . GLN A 1 480 ? 116.083 142.487 133.435 1.00 321.15 480 GLN A O 1
ATOM 1868 N N . MET A 1 481 ? 118.120 143.491 133.201 1.00 325.20 481 MET A N 1
ATOM 1869 C CA . MET A 1 481 ? 117.711 144.314 132.029 1.00 325.20 481 MET A CA 1
ATOM 1870 C C . MET A 1 481 ? 117.388 143.395 130.843 1.00 325.20 481 MET A C 1
ATOM 1871 O O . MET A 1 481 ? 116.433 143.704 130.112 1.00 325.20 481 MET A O 1
ATOM 1876 N N . ILE A 1 482 ? 118.165 142.323 130.652 1.00 277.65 482 ILE A N 1
ATOM 1877 C CA . ILE A 1 482 ? 117.897 141.348 129.550 1.00 277.65 482 ILE A CA 1
ATOM 1878 C C . ILE A 1 482 ? 116.523 140.712 129.788 1.00 277.65 482 ILE A C 1
ATOM 1879 O O . ILE A 1 482 ? 115.774 140.543 128.806 1.00 277.65 482 ILE A O 1
ATOM 1884 N N . ALA A 1 483 ? 116.202 140.384 131.044 1.00 282.09 483 ALA A N 1
ATOM 1885 C CA . ALA A 1 483 ? 114.869 139.823 131.370 1.00 282.09 483 ALA A CA 1
ATOM 1886 C C . ALA A 1 483 ? 113.787 140.860 131.049 1.00 282.09 483 ALA A C 1
ATOM 1887 O O . ALA A 1 483 ? 112.729 140.460 130.537 1.00 282.09 483 ALA A O 1
ATOM 1889 N N . ALA A 1 484 ? 114.041 142.138 131.347 1.00 284.06 484 ALA A N 1
ATOM 1890 C CA . ALA A 1 484 ? 113.074 143.214 131.021 1.00 284.06 484 ALA A CA 1
ATOM 1891 C C . ALA A 1 484 ? 112.897 143.305 129.500 1.00 284.06 484 ALA A C 1
ATOM 1892 O O . ALA A 1 484 ? 111.759 143.539 129.056 1.00 284.06 484 ALA A O 1
ATOM 1894 N N . VAL A 1 485 ? 113.985 143.146 128.738 1.00 274.87 485 VAL A N 1
ATOM 1895 C CA . VAL A 1 485 ? 113.905 143.164 127.246 1.00 274.87 485 VAL A CA 1
ATOM 1896 C C . VAL A 1 485 ? 113.031 141.988 126.793 1.00 274.87 485 VAL A C 1
ATOM 1897 O O . VAL A 1 485 ? 112.216 142.180 125.870 1.00 274.87 485 VAL A O 1
ATOM 1901 N N . GLU A 1 486 ? 113.184 140.823 127.431 1.00 332.82 486 GLU A N 1
ATOM 1902 C CA . GLU A 1 486 ? 112.344 139.641 127.097 1.00 332.82 486 GLU A CA 1
ATOM 1903 C C . GLU A 1 486 ? 110.877 139.962 127.415 1.00 332.82 486 GLU A C 1
ATOM 1904 O O . GLU A 1 486 ? 110.007 139.564 126.619 1.00 332.82 486 GLU A O 1
ATOM 1910 N N . GLU A 1 487 ? 110.617 140.659 128.527 1.00 352.31 487 GLU A N 1
ATOM 1911 C CA . GLU A 1 487 ? 109.230 141.063 128.892 1.00 352.31 487 GLU A CA 1
ATOM 1912 C C . GLU A 1 487 ? 108.685 142.023 127.828 1.00 352.31 487 GLU A C 1
ATOM 1913 O O . GLU A 1 487 ? 107.487 141.923 127.509 1.00 352.31 487 GLU A O 1
ATOM 1919 N N . ALA A 1 488 ? 109.528 142.928 127.321 1.00 347.71 488 ALA A N 1
ATOM 1920 C CA . ALA A 1 488 ? 109.104 143.859 126.248 1.00 347.71 488 ALA A CA 1
ATOM 1921 C C . ALA A 1 488 ? 108.736 143.057 124.996 1.00 347.71 488 ALA A C 1
ATOM 1922 O O . ALA A 1 488 ? 107.765 143.441 124.319 1.00 347.71 488 ALA A O 1
ATOM 1924 N N . ALA A 1 489 ? 109.497 142.002 124.689 1.00 350.30 489 ALA A N 1
ATOM 1925 C CA . ALA A 1 489 ? 109.171 141.131 123.533 1.00 350.30 489 ALA A CA 1
ATOM 1926 C C . ALA A 1 489 ? 107.815 140.454 123.768 1.00 350.30 489 ALA A C 1
ATOM 1927 O O . ALA A 1 489 ? 107.042 140.329 122.798 1.00 350.30 489 ALA A O 1
ATOM 1929 N N . GLN A 1 490 ? 107.539 140.030 125.006 1.00 405.50 490 GLN A N 1
ATOM 1930 C CA . GLN A 1 490 ? 106.219 139.424 125.328 1.00 405.50 490 GLN A CA 1
ATOM 1931 C C . GLN A 1 490 ? 105.126 140.470 125.091 1.00 405.50 490 GLN A C 1
ATOM 1932 O O . GLN A 1 490 ? 104.069 140.102 124.544 1.00 405.50 490 GLN A O 1
ATOM 1938 N N . ALA A 1 491 ? 105.376 141.724 125.485 1.00 433.83 491 ALA A N 1
ATOM 1939 C CA . ALA A 1 491 ? 104.395 142.814 125.269 1.00 433.83 491 ALA A CA 1
ATOM 1940 C C . ALA A 1 491 ? 104.182 143.034 123.767 1.00 433.83 491 ALA A C 1
ATOM 1941 O O . ALA A 1 491 ? 103.024 143.262 123.365 1.00 433.83 491 ALA A O 1
ATOM 1943 N N . SER A 1 492 ? 105.257 142.965 122.973 1.00 435.13 492 SER A N 1
ATOM 1944 C CA . SER A 1 492 ? 105.152 143.203 121.509 1.00 435.13 492 SER A CA 1
ATOM 1945 C C . SER A 1 492 ? 104.242 142.143 120.879 1.00 435.13 492 SER A C 1
ATOM 1946 O O . SER A 1 492 ? 103.466 142.515 119.975 1.00 435.13 492 SER A O 1
ATOM 1949 N N . SER A 1 493 ? 104.351 140.883 121.319 1.00 442.38 493 SER A N 1
ATOM 1950 C CA . SER A 1 493 ? 103.452 139.806 120.821 1.00 442.38 493 SER A CA 1
ATOM 1951 C C . SER A 1 493 ? 103.613 139.625 119.306 1.00 442.38 493 SER A C 1
ATOM 1952 O O . SER A 1 493 ? 102.607 139.831 118.597 1.00 442.38 493 SER A O 1
ATOM 1955 N N . GLY A 1 526 ? 107.867 131.626 117.249 1.00 393.24 526 GLY A N 1
ATOM 1956 C CA . GLY A 1 526 ? 109.331 131.803 117.188 1.00 393.24 526 GLY A CA 1
ATOM 1957 C C . GLY A 1 526 ? 109.811 132.824 118.203 1.00 393.24 526 GLY A C 1
ATOM 1958 O O . GLY A 1 526 ? 110.900 132.619 118.770 1.00 393.24 526 GLY A O 1
ATOM 1959 N N . ALA A 1 527 ? 109.015 133.871 118.445 1.00 366.45 527 ALA A N 1
ATOM 1960 C CA . ALA A 1 527 ? 109.409 134.941 119.391 1.00 366.45 527 ALA A CA 1
ATOM 1961 C C . ALA A 1 527 ? 109.564 134.353 120.797 1.00 366.45 527 ALA A C 1
ATOM 1962 O O . ALA A 1 527 ? 110.520 134.740 121.494 1.00 366.45 527 ALA A O 1
ATOM 1964 N N . ALA A 1 528 ? 108.663 133.446 121.186 1.00 354.21 528 ALA A N 1
ATOM 1965 C CA . ALA A 1 528 ? 108.726 132.822 122.528 1.00 354.21 528 ALA A CA 1
ATOM 1966 C C . ALA A 1 528 ? 110.030 132.031 122.662 1.00 354.21 528 ALA A C 1
ATOM 1967 O O . ALA A 1 528 ? 110.641 132.089 123.740 1.00 354.21 528 ALA A O 1
ATOM 1969 N N . ASN A 1 529 ? 110.434 131.324 121.603 1.00 357.64 529 ASN A N 1
ATOM 1970 C CA . ASN A 1 529 ? 111.686 130.521 121.634 1.00 357.64 529 ASN A CA 1
ATOM 1971 C C . ASN A 1 529 ? 112.886 131.453 121.833 1.00 357.64 529 ASN A C 1
ATOM 1972 O O . ASN A 1 529 ? 113.794 131.088 122.601 1.00 357.64 529 ASN A O 1
ATOM 1977 N N . LEU A 1 530 ? 112.890 132.606 121.160 1.00 326.98 530 LEU A N 1
ATOM 1978 C CA . LEU A 1 530 ? 113.987 133.599 121.331 1.00 326.98 530 LEU A CA 1
ATOM 1979 C C . LEU A 1 530 ? 113.977 134.116 122.773 1.00 326.98 530 LEU A C 1
ATOM 1980 O O . LEU A 1 530 ? 115.070 134.330 123.330 1.00 326.98 530 LEU A O 1
ATOM 1985 N N . ILE A 1 531 ? 112.789 134.317 123.349 1.00 321.50 531 ILE A N 1
ATOM 1986 C CA . ILE A 1 531 ? 112.677 134.758 124.772 1.00 321.50 531 ILE A CA 1
ATOM 1987 C C . ILE A 1 531 ? 113.304 133.673 125.654 1.00 321.50 531 ILE A C 1
ATOM 1988 O O . ILE A 1 531 ? 114.016 134.031 126.613 1.00 321.50 531 ILE A O 1
ATOM 1993 N N . HIS A 1 532 ? 113.079 132.399 125.318 1.00 303.09 532 HIS A N 1
ATOM 1994 C CA . HIS A 1 532 ? 113.685 131.275 126.083 1.00 303.09 532 HIS A CA 1
ATOM 1995 C C . HIS A 1 532 ? 115.214 131.342 125.983 1.00 303.09 532 HIS A C 1
ATOM 1996 O O . HIS A 1 532 ? 115.877 131.016 126.983 1.00 303.09 532 HIS A O 1
ATOM 2003 N N . LYS A 1 533 ? 115.747 131.728 124.818 1.00 285.02 533 LYS A N 1
ATOM 2004 C CA . LYS A 1 533 ? 117.221 131.864 124.655 1.00 285.02 533 LYS A CA 1
ATOM 2005 C C . LYS A 1 533 ? 117.743 132.929 125.625 1.00 285.02 533 LYS A C 1
ATOM 2006 O O . LYS A 1 533 ? 118.795 132.690 126.242 1.00 285.02 533 LYS A O 1
ATOM 2012 N N . LEU A 1 534 ? 117.025 134.049 125.764 1.00 286.93 534 LEU A N 1
ATOM 2013 C CA . LEU A 1 534 ? 117.440 135.115 126.716 1.00 286.93 534 LEU A CA 1
ATOM 2014 C C . LEU A 1 534 ? 117.409 134.562 128.145 1.00 286.93 534 LEU A C 1
ATOM 2015 O O . LEU A 1 534 ? 118.343 134.865 128.912 1.00 286.93 534 LEU A O 1
ATOM 2020 N N . ARG A 1 535 ? 116.384 133.771 128.475 1.00 286.34 535 ARG A N 1
ATOM 2021 C CA . ARG A 1 535 ? 116.293 133.158 129.827 1.00 286.34 535 ARG A CA 1
ATOM 2022 C C . ARG A 1 535 ? 117.495 132.232 130.030 1.00 286.34 535 ARG A C 1
ATOM 2023 O O . ARG A 1 535 ? 118.077 132.263 131.127 1.00 286.34 535 ARG A O 1
ATOM 2031 N N . ALA A 1 536 ? 117.859 131.461 129.000 1.00 276.98 536 ALA A N 1
ATOM 2032 C CA . ALA A 1 536 ? 118.996 130.516 129.103 1.00 276.98 536 ALA A CA 1
ATOM 2033 C C . ALA A 1 536 ? 120.294 131.290 129.355 1.00 276.98 536 ALA A C 1
ATOM 2034 O O . ALA A 1 536 ? 121.102 130.827 130.180 1.00 276.98 536 ALA A O 1
ATOM 2036 N N . ILE A 1 537 ? 120.468 132.436 128.687 1.00 275.78 537 ILE A N 1
ATOM 2037 C CA . ILE A 1 537 ? 121.685 133.273 128.903 1.00 275.78 537 ILE A CA 1
ATOM 2038 C C . ILE A 1 537 ? 121.700 133.704 130.371 1.00 275.78 537 ILE A C 1
ATOM 2039 O O . ILE A 1 537 ? 122.767 133.603 131.005 1.00 275.78 537 ILE A O 1
ATOM 2044 N N . ASN A 1 538 ? 120.543 134.113 130.898 1.00 275.71 538 ASN A N 1
ATOM 2045 C CA . ASN A 1 538 ? 120.479 134.609 132.298 1.00 275.71 538 ASN A CA 1
ATOM 2046 C C . ASN A 1 538 ? 120.872 133.482 133.260 1.00 275.71 538 ASN A C 1
ATOM 2047 O O . ASN A 1 538 ? 121.670 133.744 134.185 1.00 275.71 538 ASN A O 1
ATOM 2052 N N . TYR A 1 539 ? 120.355 132.271 133.033 1.00 293.12 539 TYR A N 1
ATOM 2053 C CA . TYR A 1 539 ? 120.648 131.147 133.959 1.00 293.12 539 TYR A CA 1
ATOM 2054 C C . TYR A 1 539 ? 122.146 130.833 133.916 1.00 293.12 539 TYR A C 1
ATOM 2055 O O . TYR A 1 539 ? 122.758 130.693 134.993 1.00 293.12 539 TYR A O 1
ATOM 2064 N N . THR A 1 540 ? 122.719 130.767 132.710 1.00 295.02 540 THR A N 1
ATOM 2065 C CA . THR A 1 540 ? 124.153 130.396 132.574 1.00 295.02 540 THR A CA 1
ATOM 2066 C C . THR A 1 540 ? 125.046 131.460 133.220 1.00 295.02 540 THR A C 1
ATOM 2067 O O . THR A 1 540 ? 126.008 131.073 133.905 1.00 295.02 540 THR A O 1
ATOM 2071 N N . LEU A 1 541 ? 124.749 132.745 133.002 1.00 299.71 541 LEU A N 1
ATOM 2072 C CA . LEU A 1 541 ? 125.655 133.792 133.544 1.00 299.71 541 LEU A CA 1
ATOM 2073 C C . LEU A 1 541 ? 125.632 133.770 135.079 1.00 299.71 541 LEU A C 1
ATOM 2074 O O . LEU A 1 541 ? 126.697 133.968 135.681 1.00 299.71 541 LEU A O 1
ATOM 2079 N N . ALA A 1 542 ? 124.462 133.568 135.692 1.00 326.23 542 ALA A N 1
ATOM 2080 C CA . ALA A 1 542 ? 124.441 133.466 137.168 1.00 326.23 542 ALA A CA 1
ATOM 2081 C C . ALA A 1 542 ? 125.202 132.224 137.645 1.00 326.23 542 ALA A C 1
ATOM 2082 O O . ALA A 1 542 ? 126.013 132.360 138.581 1.00 326.23 542 ALA A O 1
ATOM 2084 N N . GLU A 1 543 ? 124.952 131.061 137.032 1.00 323.89 543 GLU A N 1
ATOM 2085 C CA . GLU A 1 543 ? 125.580 129.796 137.516 1.00 323.89 543 GLU A CA 1
ATOM 2086 C C . GLU A 1 543 ? 127.087 129.718 137.233 1.00 323.89 543 GLU A C 1
ATOM 2087 O O . GLU A 1 543 ? 127.823 129.293 138.146 1.00 323.89 543 GLU A O 1
ATOM 2093 N N . LEU A 1 544 ? 127.537 130.105 136.035 1.00 330.32 544 LEU A N 1
ATOM 2094 C CA . LEU A 1 544 ? 128.968 129.898 135.672 1.00 330.32 544 LEU A CA 1
ATOM 2095 C C . LEU A 1 544 ? 129.676 131.205 135.296 1.00 330.32 544 LEU A C 1
ATOM 2096 O O . LEU A 1 544 ? 130.781 131.124 134.730 1.00 330.32 544 LEU A O 1
ATOM 2101 N N . GLY A 1 545 ? 129.064 132.358 135.568 1.00 340.12 545 GLY A N 1
ATOM 2102 C CA . GLY A 1 545 ? 129.731 133.643 135.285 1.00 340.12 545 GLY A CA 1
ATOM 2103 C C . GLY A 1 545 ? 129.470 134.117 133.866 1.00 340.12 545 GLY A C 1
ATOM 2104 O O . GLY A 1 545 ? 128.953 133.319 133.059 1.00 340.12 545 GLY A O 1
ATOM 2105 N N . GLN A 1 546 ? 129.826 135.368 133.567 1.00 414.86 546 GLN A N 1
ATOM 2106 C CA . GLN A 1 546 ? 129.589 135.951 132.217 1.00 414.86 546 GLN A CA 1
ATOM 2107 C C . GLN A 1 546 ? 130.409 135.232 131.140 1.00 414.86 546 GLN A C 1
ATOM 2108 O O . GLN A 1 546 ? 129.921 135.158 129.999 1.00 414.86 546 GLN A O 1
ATOM 2114 N N . TRP A 1 547 ? 131.617 134.763 131.464 1.00 448.54 547 TRP A N 1
ATOM 2115 C CA . TRP A 1 547 ? 132.472 134.154 130.409 1.00 448.54 547 TRP A CA 1
ATOM 2116 C C . TRP A 1 547 ? 131.749 132.946 129.800 1.00 448.54 547 TRP A C 1
ATOM 2117 O O . TRP A 1 547 ? 131.828 132.783 128.567 1.00 448.54 547 TRP A O 1
ATOM 2128 N N . CYS A 1 548 ? 131.079 132.134 130.625 1.00 445.95 548 CYS A N 1
ATOM 2129 C CA . CYS A 1 548 ? 130.280 130.993 130.100 1.00 445.95 548 CYS A CA 1
ATOM 2130 C C . CYS A 1 548 ? 129.117 131.523 129.255 1.00 445.95 548 CYS A C 1
ATOM 2131 O O . CYS A 1 548 ? 128.827 130.914 128.210 1.00 445.95 548 CYS A O 1
ATOM 2134 N N . ALA A 1 549 ? 128.481 132.615 129.692 1.00 413.15 549 ALA A N 1
ATOM 2135 C CA . ALA A 1 549 ? 127.320 133.189 128.969 1.00 413.15 549 ALA A CA 1
ATOM 2136 C C . ALA A 1 549 ? 127.732 133.651 127.566 1.00 413.15 549 ALA A C 1
ATOM 2137 O O . ALA A 1 549 ? 126.906 133.545 126.646 1.00 413.15 549 ALA A O 1
ATOM 2139 N N . TYR A 1 550 ? 128.952 134.173 127.418 1.00 407.99 550 TYR A N 1
ATOM 2140 C CA . TYR A 1 550 ? 129.428 134.589 126.074 1.00 407.99 550 TYR A CA 1
ATOM 2141 C C . TYR A 1 550 ? 129.423 133.367 125.150 1.00 407.99 550 TYR A C 1
ATOM 2142 O O . TYR A 1 550 ? 129.011 133.505 123.982 1.00 407.99 550 TYR A O 1
ATOM 2151 N N . LYS A 1 551 ? 129.864 132.214 125.660 1.00 379.78 551 LYS A N 1
ATOM 2152 C CA . LYS A 1 551 ? 129.892 130.969 124.846 1.00 379.78 551 LYS A CA 1
ATOM 2153 C C . LYS A 1 551 ? 128.465 130.562 124.456 1.00 379.78 551 LYS A C 1
ATOM 2154 O O . LYS A 1 551 ? 128.266 130.170 123.291 1.00 379.78 551 LYS A O 1
ATOM 2160 N N . VAL A 1 552 ? 127.512 130.659 125.391 1.00 379.25 552 VAL A N 1
ATOM 2161 C CA . VAL A 1 552 ? 126.089 130.329 125.071 1.00 379.25 552 VAL A CA 1
ATOM 2162 C C . VAL A 1 552 ? 125.566 131.322 124.026 1.00 379.25 552 VAL A C 1
ATOM 2163 O O . VAL A 1 552 ? 124.826 130.888 123.132 1.00 379.25 552 VAL A O 1
ATOM 2167 N N . GLY A 1 553 ? 125.955 132.597 124.125 1.00 377.39 553 GLY A N 1
ATOM 2168 C CA . GLY A 1 553 ? 125.547 133.587 123.112 1.00 377.39 553 GLY A CA 1
ATOM 2169 C C . GLY A 1 553 ? 126.095 133.218 121.746 1.00 377.39 553 GLY A C 1
ATOM 2170 O O . GLY A 1 553 ? 125.359 133.379 120.757 1.00 377.39 553 GLY A O 1
ATOM 2171 N N . GLN A 1 554 ? 127.347 132.752 121.692 1.00 405.20 554 GLN A N 1
ATOM 2172 C CA . GLN A 1 554 ? 127.966 132.329 120.407 1.00 405.20 554 GLN A CA 1
ATOM 2173 C C . GLN A 1 554 ? 127.211 131.120 119.839 1.00 405.20 554 GLN A C 1
ATOM 2174 O O . GLN A 1 554 ? 126.975 131.095 118.614 1.00 405.20 554 GLN A O 1
ATOM 2180 N N . SER A 1 555 ? 126.848 130.156 120.693 1.00 408.52 555 SER A N 1
ATOM 2181 C CA . SER A 1 555 ? 126.055 128.985 120.230 1.00 408.52 555 SER A CA 1
ATOM 2182 C C . SER A 1 555 ? 124.684 129.464 119.742 1.00 408.52 555 SER A C 1
ATOM 2183 O O . SER A 1 555 ? 124.202 128.939 118.722 1.00 408.52 555 SER A O 1
ATOM 2186 N N . PHE A 1 556 ? 124.086 130.427 120.449 1.00 369.64 556 PHE A N 1
ATOM 2187 C CA . PHE A 1 556 ? 122.777 130.993 120.029 1.00 369.64 556 PHE A CA 1
ATOM 2188 C C . PHE A 1 556 ? 122.929 131.688 118.672 1.00 369.64 556 PHE A C 1
ATOM 2189 O O . PHE A 1 556 ? 121.984 131.629 117.879 1.00 369.64 556 PHE A O 1
ATOM 2197 N N . LEU A 1 557 ? 124.066 132.352 118.440 1.00 451.87 557 LEU A N 1
ATOM 2198 C CA . LEU A 1 557 ? 124.297 133.060 117.153 1.00 451.87 557 LEU A CA 1
ATOM 2199 C C . LEU A 1 557 ? 124.280 132.043 116.006 1.00 451.87 557 LEU A C 1
ATOM 2200 O O . LEU A 1 557 ? 123.642 132.336 114.978 1.00 451.87 557 LEU A O 1
ATOM 2205 N N . SER A 1 558 ? 124.934 130.889 116.181 1.00 490.58 558 SER A N 1
ATOM 2206 C CA . SER A 1 558 ? 124.887 129.830 115.137 1.00 490.58 558 SER A CA 1
ATOM 2207 C C . SER A 1 558 ? 123.450 129.318 114.992 1.00 490.58 558 SER A C 1
ATOM 2208 O O . SER A 1 558 ? 123.005 129.119 113.841 1.00 490.58 558 SER A O 1
ATOM 2211 N N . ALA A 1 559 ? 122.747 129.138 116.116 1.00 506.30 559 ALA A N 1
ATOM 2212 C CA . ALA A 1 559 ? 121.337 128.684 116.081 1.00 506.30 559 ALA A CA 1
ATOM 2213 C C . ALA A 1 559 ? 120.488 129.735 115.361 1.00 506.30 559 ALA A C 1
ATOM 2214 O O . ALA A 1 559 ? 119.584 129.343 114.603 1.00 506.30 559 ALA A O 1
ATOM 2216 N N . LEU A 1 560 ? 120.777 131.020 115.589 1.00 537.56 560 LEU A N 1
ATOM 2217 C CA . LEU A 1 560 ? 119.998 132.114 114.953 1.00 537.56 560 LEU A CA 1
ATOM 2218 C C . LEU A 1 560 ? 120.141 132.006 113.433 1.00 537.56 560 LEU A C 1
ATOM 2219 O O . LEU A 1 560 ? 119.127 132.156 112.739 1.00 537.56 560 LEU A O 1
ATOM 2224 N N . GLN A 1 561 ? 121.353 131.743 112.940 1.00 575.90 561 GLN A N 1
ATOM 2225 C CA . GLN A 1 561 ? 121.540 131.707 111.468 1.00 575.90 561 GLN A CA 1
ATOM 2226 C C . GLN A 1 561 ? 120.689 130.568 110.899 1.00 575.90 561 GLN A C 1
ATOM 2227 O O . GLN A 1 561 ? 119.984 130.803 109.900 1.00 575.90 561 GLN A O 1
ATOM 2233 N N . SER A 1 562 ? 120.723 129.398 111.546 1.00 621.93 562 SER A N 1
ATOM 2234 C CA . SER A 1 562 ? 119.951 128.229 111.050 1.00 621.93 562 SER A CA 1
ATOM 2235 C C . SER A 1 562 ? 118.443 128.499 111.121 1.00 621.93 562 SER A C 1
ATOM 2236 O O . SER A 1 562 ? 117.748 128.164 110.150 1.00 621.93 562 SER A O 1
ATOM 2239 N N . ASP A 1 563 ? 117.962 129.087 112.224 1.00 659.27 563 ASP A N 1
ATOM 2240 C CA . ASP A 1 563 ? 116.507 129.369 112.385 1.00 659.27 563 ASP A CA 1
ATOM 2241 C C . ASP A 1 563 ? 116.055 130.408 111.349 1.00 659.27 563 ASP A C 1
ATOM 2242 O O . ASP A 1 563 ? 114.909 130.303 110.880 1.00 659.27 563 ASP A O 1
ATOM 2247 N N . GLU A 1 564 ? 116.908 131.391 111.041 1.00 641.68 564 GLU A N 1
ATOM 2248 C CA . GLU A 1 564 ? 116.571 132.396 109.997 1.00 641.68 564 GLU A CA 1
ATOM 2249 C C . GLU A 1 564 ? 116.402 131.680 108.653 1.00 641.68 564 GLU A C 1
ATOM 2250 O O . GLU A 1 564 ? 115.462 132.028 107.918 1.00 641.68 564 GLU A O 1
ATOM 2256 N N . ARG A 1 565 ? 117.286 130.729 108.337 1.00 610.32 565 ARG A N 1
ATOM 2257 C CA . ARG A 1 565 ? 117.122 129.927 107.094 1.00 610.32 565 ARG A CA 1
ATOM 2258 C C . ARG A 1 565 ? 115.849 129.081 107.206 1.00 610.32 565 ARG A C 1
ATOM 2259 O O . ARG A 1 565 ? 115.125 128.975 106.199 1.00 610.32 565 ARG A O 1
ATOM 2267 N N . VAL A 1 566 ? 115.593 128.502 108.385 1.00 630.41 566 VAL A N 1
ATOM 2268 C CA . VAL A 1 566 ? 114.418 127.598 108.579 1.00 630.41 566 VAL A CA 1
ATOM 2269 C C . VAL A 1 566 ? 113.105 128.367 108.378 1.00 630.41 566 VAL A C 1
ATOM 2270 O O . VAL A 1 566 ? 112.215 127.829 107.689 1.00 630.41 566 VAL A O 1
ATOM 2274 N N . ASN A 1 567 ? 112.995 129.584 108.922 1.00 581.05 567 ASN A N 1
ATOM 2275 C CA . ASN A 1 567 ? 111.706 130.323 108.841 1.00 581.05 567 ASN A CA 1
ATOM 2276 C C . ASN A 1 567 ? 111.901 131.629 108.065 1.00 581.05 567 ASN A C 1
ATOM 2277 O O . ASN A 1 567 ? 112.742 132.444 108.485 1.00 581.05 567 ASN A O 1
ATOM 2282 N N . PHE A 1 568 ? 111.117 131.831 107.002 1.00 540.71 568 PHE A N 1
ATOM 2283 C CA . PHE A 1 568 ? 111.255 133.050 106.162 1.00 540.71 568 PHE A CA 1
ATOM 2284 C C . PHE A 1 568 ? 110.203 134.096 106.548 1.00 540.71 568 PHE A C 1
ATOM 2285 O O . PHE A 1 568 ? 110.150 135.148 105.882 1.00 540.71 568 PHE A O 1
ATOM 2293 N N . GLN A 1 569 ? 109.399 133.823 107.581 1.00 505.63 569 GLN A N 1
ATOM 2294 C CA . GLN A 1 569 ? 108.305 134.765 107.940 1.00 505.63 569 GLN A CA 1
ATOM 2295 C C . GLN A 1 569 ? 108.928 136.108 108.331 1.00 505.63 569 GLN A C 1
ATOM 2296 O O . GLN A 1 569 ? 109.898 136.096 109.110 1.00 505.63 569 GLN A O 1
ATOM 2302 N N . VAL A 1 570 ? 108.376 137.215 107.828 1.00 497.72 570 VAL A N 1
ATOM 2303 C CA . VAL A 1 570 ? 108.978 138.559 108.088 1.00 497.72 570 VAL A CA 1
ATOM 2304 C C . VAL A 1 570 ? 108.930 138.868 109.589 1.00 497.72 570 VAL A C 1
ATOM 2305 O O . VAL A 1 570 ? 109.944 139.363 110.117 1.00 497.72 570 VAL A O 1
ATOM 2309 N N . ASP A 1 571 ? 107.809 138.567 110.252 1.00 471.83 571 ASP A N 1
ATOM 2310 C CA . ASP A 1 571 ? 107.668 138.881 111.699 1.00 471.83 571 ASP A CA 1
ATOM 2311 C C . ASP A 1 571 ? 108.700 138.072 112.490 1.00 471.83 571 ASP A C 1
ATOM 2312 O O . ASP A 1 571 ? 109.352 138.654 113.379 1.00 471.83 571 ASP A O 1
ATOM 2317 N N . VAL A 1 572 ? 108.852 136.787 112.156 1.00 499.62 572 VAL A N 1
ATOM 2318 C CA . VAL A 1 572 ? 109.839 135.915 112.859 1.00 499.62 572 VAL A CA 1
ATOM 2319 C C . VAL A 1 572 ? 111.249 136.446 112.582 1.00 499.62 572 VAL A C 1
ATOM 2320 O O . VAL A 1 572 ? 112.049 136.509 113.530 1.00 499.62 572 VAL A O 1
ATOM 2324 N N . LYS A 1 573 ? 111.523 136.845 111.335 1.00 492.34 573 LYS A N 1
ATOM 2325 C CA . LYS A 1 573 ? 112.866 137.370 110.965 1.00 492.34 573 LYS A CA 1
ATOM 2326 C C . LYS A 1 573 ? 113.151 138.661 111.739 1.00 492.34 573 LYS A C 1
ATOM 2327 O O . LYS A 1 573 ? 114.301 138.837 112.179 1.00 492.34 573 LYS A O 1
ATOM 2333 N N . PHE A 1 574 ? 112.142 139.524 111.893 1.00 474.56 574 PHE A N 1
ATOM 2334 C CA . PHE A 1 574 ? 112.324 140.788 112.652 1.00 474.56 574 PHE A CA 1
ATOM 2335 C C . PHE A 1 574 ? 112.680 140.451 114.104 1.00 474.56 574 PHE A C 1
ATOM 2336 O O . PHE A 1 574 ? 113.602 141.079 114.658 1.00 474.56 574 PHE A O 1
ATOM 2344 N N . GLN A 1 575 ? 111.986 139.471 114.689 1.00 449.29 575 GLN A N 1
ATOM 2345 C CA . GLN A 1 575 ? 112.277 139.060 116.088 1.00 449.29 575 GLN A CA 1
ATOM 2346 C C . GLN A 1 575 ? 113.695 138.485 116.164 1.00 449.29 575 GLN A C 1
ATOM 2347 O O . GLN A 1 575 ? 114.407 138.806 117.134 1.00 449.29 575 GLN A O 1
ATOM 2353 N N . GLU A 1 576 ? 114.083 137.670 115.177 1.00 534.11 576 GLU A N 1
ATOM 2354 C CA . 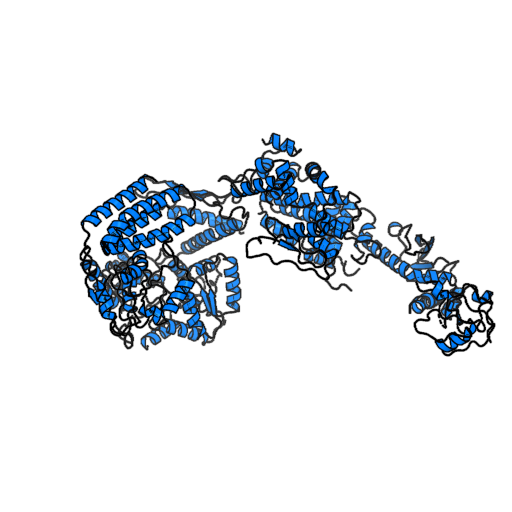GLU A 1 576 ? 115.431 137.039 115.177 1.00 534.11 576 GLU A CA 1
ATOM 2355 C C . GLU A 1 576 ? 116.507 138.125 115.076 1.00 534.11 576 GLU A C 1
ATOM 2356 O O . GLU A 1 576 ? 117.508 138.028 115.812 1.00 534.11 576 GLU A O 1
ATOM 2362 N N . SER A 1 577 ? 116.300 139.119 114.207 1.00 445.38 577 SER A N 1
ATOM 2363 C CA . SER A 1 577 ? 117.276 140.230 114.054 1.00 445.38 577 SER A CA 1
ATOM 2364 C C . SER A 1 577 ? 117.355 141.035 115.356 1.00 445.38 577 SER A C 1
ATOM 2365 O O . SER A 1 577 ? 118.472 141.427 115.743 1.00 445.38 577 SER A O 1
ATOM 2368 N N . TYR A 1 578 ? 116.208 141.266 116.002 1.00 442.87 578 TYR A N 1
ATOM 2369 C CA . TYR A 1 578 ? 116.182 142.033 117.274 1.00 442.87 578 TYR A CA 1
ATOM 2370 C C . TYR A 1 578 ? 116.992 141.270 118.327 1.00 442.87 578 TYR A C 1
ATOM 2371 O O . TYR A 1 578 ? 117.804 141.899 119.039 1.00 442.87 578 TYR A O 1
ATOM 2380 N N . LEU A 1 579 ? 116.802 139.949 118.393 1.00 437.67 579 LEU A N 1
ATOM 2381 C CA . LEU A 1 579 ? 117.543 139.120 119.379 1.00 437.67 579 LEU A CA 1
ATOM 2382 C C . LEU A 1 579 ? 119.039 139.178 119.065 1.00 437.67 579 LEU A C 1
ATOM 2383 O O . LEU A 1 579 ? 119.832 139.312 120.017 1.00 437.67 579 LEU A O 1
ATOM 2388 N N . SER A 1 580 ? 119.402 139.098 117.781 1.00 417.29 580 SER A N 1
ATOM 2389 C CA . SER A 1 580 ? 120.840 139.060 117.406 1.00 417.29 580 SER A CA 1
ATOM 2390 C C . SER A 1 580 ? 121.528 140.361 117.833 1.00 417.29 580 SER A C 1
ATOM 2391 O O . SER A 1 580 ? 122.658 140.289 118.346 1.0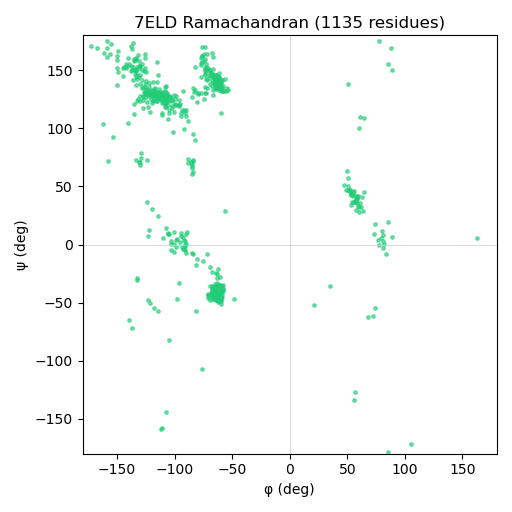0 417.29 580 SER A O 1
ATOM 2394 N N . GLU A 1 581 ? 120.861 141.501 117.636 1.00 433.74 581 GLU A N 1
ATOM 2395 C CA . GLU A 1 581 ? 121.457 142.803 118.034 1.00 433.74 581 GLU A CA 1
ATOM 2396 C C . GLU A 1 581 ? 121.646 142.837 119.556 1.00 433.74 581 GLU A C 1
ATOM 2397 O O . GLU A 1 581 ? 122.714 143.300 120.002 1.00 433.74 581 GLU A O 1
ATOM 2403 N N . VAL A 1 582 ? 120.660 142.354 120.320 1.00 441.54 582 VAL A N 1
ATOM 2404 C CA . VAL A 1 582 ? 120.750 142.431 121.809 1.00 441.54 582 VAL A CA 1
ATOM 2405 C C . VAL A 1 582 ? 121.933 141.580 122.287 1.00 441.54 582 VAL A C 1
ATOM 2406 O O . VAL A 1 582 ? 122.747 142.091 123.088 1.00 441.54 582 VAL A O 1
ATOM 2410 N N . VAL A 1 583 ? 122.047 140.348 121.778 1.00 444.81 583 VAL A N 1
ATOM 2411 C CA . VAL A 1 583 ? 123.141 139.436 122.230 1.00 444.81 583 VAL A CA 1
ATOM 2412 C C . VAL A 1 583 ? 124.495 139.992 121.768 1.00 444.81 583 VAL A C 1
ATOM 2413 O O . VAL A 1 583 ? 125.447 139.930 122.559 1.00 444.81 583 VAL A O 1
ATOM 2417 N N . SER A 1 584 ? 124.564 140.533 120.547 1.00 463.42 584 SER A N 1
ATOM 2418 C CA . SER A 1 584 ? 125.851 141.047 120.006 1.00 463.42 584 SER A CA 1
ATOM 2419 C C . SER A 1 584 ? 126.350 142.214 120.864 1.00 463.42 584 SER A C 1
ATOM 2420 O O . SER A 1 584 ? 127.570 142.284 121.111 1.00 463.42 584 SER A O 1
ATOM 2423 N N . LEU A 1 585 ? 125.440 143.091 121.299 1.00 477.93 585 LEU A N 1
ATOM 2424 C CA . LEU A 1 585 ? 125.833 144.227 122.174 1.00 477.93 585 LEU A CA 1
ATOM 2425 C C . LEU A 1 585 ? 126.393 143.659 123.481 1.00 477.93 585 LEU A C 1
ATOM 2426 O O . LEU A 1 585 ? 127.428 144.166 123.948 1.00 477.93 585 LEU A O 1
ATOM 2431 N N . LEU A 1 586 ? 125.737 142.639 124.040 1.00 467.93 586 LEU A N 1
ATOM 2432 C CA . LEU A 1 586 ? 126.243 141.976 125.273 1.00 467.93 586 LEU A CA 1
ATOM 2433 C C . LEU A 1 586 ? 127.566 141.262 124.983 1.00 467.93 586 LEU A C 1
ATOM 2434 O O . LEU A 1 586 ? 128.459 141.332 125.840 1.00 467.93 586 LEU A O 1
ATOM 2439 N N . GLN A 1 587 ? 127.709 140.649 123.806 1.00 460.82 587 GLN A N 1
ATOM 2440 C CA . GLN A 1 587 ? 128.907 139.813 123.513 1.00 460.82 587 GLN A CA 1
ATOM 2441 C C . GLN A 1 587 ? 130.213 140.611 123.596 1.00 460.82 587 GLN A C 1
ATOM 2442 O O . GLN A 1 587 ? 131.196 140.036 124.088 1.00 460.82 587 GLN A O 1
ATOM 2448 N N . CYS A 1 588 ? 130.246 141.860 123.124 1.00 538.89 588 CYS A N 1
ATOM 2449 C CA . CYS A 1 588 ? 131.551 142.579 123.097 1.00 538.89 588 CYS A CA 1
ATOM 2450 C C . CYS A 1 588 ? 132.117 142.751 124.515 1.00 538.89 588 CYS A C 1
ATOM 2451 O O . CYS A 1 588 ? 133.311 142.442 124.704 1.00 538.89 588 CYS A O 1
ATOM 2454 N N . GLU A 1 589 ? 131.294 143.172 125.482 1.00 539.73 589 GLU A N 1
ATOM 2455 C CA . GLU A 1 589 ? 131.770 143.283 126.890 1.00 539.73 589 GLU A CA 1
ATOM 2456 C C . GLU A 1 589 ? 132.088 141.889 127.446 1.00 539.73 589 GLU A C 1
ATOM 2457 O O . GLU A 1 589 ? 133.079 141.766 128.189 1.00 539.73 589 GLU A O 1
ATOM 2463 N N . LEU A 1 590 ? 131.268 140.889 127.108 1.00 496.99 590 LEU A N 1
ATOM 2464 C CA . LEU A 1 590 ? 131.482 139.505 127.612 1.00 496.99 590 LEU A CA 1
ATOM 2465 C C . LEU A 1 590 ? 132.815 138.966 127.084 1.00 496.99 590 LEU A C 1
ATOM 2466 O O . LEU A 1 590 ? 133.501 138.267 127.847 1.00 496.99 590 LEU A O 1
ATOM 2471 N N . LEU A 1 591 ? 133.150 139.265 125.825 1.00 499.46 591 LEU A N 1
ATOM 2472 C CA . LEU A 1 591 ? 134.437 138.810 125.234 1.00 499.46 591 LEU A CA 1
ATOM 2473 C C . LEU A 1 591 ? 135.596 139.440 126.014 1.00 499.46 591 LEU A C 1
ATOM 2474 O O . LEU A 1 591 ? 136.582 138.726 126.281 1.00 499.46 591 LEU A O 1
ATOM 2479 N N . GLU A 1 592 ? 135.471 140.719 126.381 1.00 572.10 592 GLU A N 1
ATOM 2480 C CA . GLU A 1 592 ? 136.527 141.382 127.194 1.00 572.10 592 GLU A CA 1
ATOM 2481 C C . GLU A 1 592 ? 136.634 140.664 128.542 1.00 572.10 592 GLU A C 1
ATOM 2482 O O . GLU A 1 592 ? 137.773 140.438 128.998 1.00 572.10 592 GLU A O 1
ATOM 2488 N N . GLY A 1 593 ? 135.496 140.313 129.150 1.00 528.47 593 GLY A N 1
ATOM 2489 C CA . GLY A 1 593 ? 135.508 139.559 130.420 1.00 528.47 593 GLY A CA 1
ATOM 2490 C C . GLY A 1 593 ? 136.116 138.178 130.245 1.00 528.47 593 GLY A C 1
ATOM 2491 O O . GLY A 1 593 ? 136.867 137.749 131.143 1.00 528.47 593 GLY A O 1
ATOM 2492 N N . ALA A 1 594 ? 135.801 137.504 129.134 1.00 463.53 594 ALA A N 1
ATOM 2493 C CA . ALA A 1 594 ? 136.327 136.144 128.868 1.00 463.53 594 ALA A CA 1
ATOM 2494 C C . ALA A 1 594 ? 137.835 136.216 128.599 1.00 463.53 594 ALA A C 1
ATOM 2495 O O . ALA A 1 594 ? 138.482 135.155 128.699 1.00 463.53 594 ALA A O 1
ATOM 2497 N N . SER A 1 651 ? 134.348 124.995 133.868 1.00 288.90 651 SER A N 1
ATOM 2498 C CA . SER A 1 651 ? 133.708 124.720 135.181 1.00 288.90 651 SER A CA 1
ATOM 2499 C C . SER A 1 651 ? 134.433 123.576 135.892 1.00 288.90 651 SER A C 1
ATOM 2500 O O . SER A 1 651 ? 134.853 122.634 135.189 1.00 288.90 651 SER A O 1
ATOM 2503 N N . LEU A 1 652 ? 134.583 123.662 137.220 1.00 281.20 652 LEU A N 1
ATOM 2504 C CA . LEU A 1 652 ? 135.184 122.544 138.000 1.00 281.20 652 LEU A CA 1
ATOM 2505 C C . LEU A 1 652 ? 136.530 122.153 137.382 1.00 281.20 652 LEU A C 1
ATOM 2506 O O . LEU A 1 652 ? 136.759 120.944 137.185 1.00 281.20 652 LEU A O 1
ATOM 2511 N N . ILE A 1 653 ? 137.379 123.141 137.087 1.00 315.51 653 ILE A N 1
ATOM 2512 C CA . ILE A 1 653 ? 138.692 122.873 136.429 1.00 315.51 653 ILE A CA 1
ATOM 2513 C C . ILE A 1 653 ? 139.532 121.981 137.348 1.00 315.51 653 ILE A C 1
ATOM 2514 O O . ILE A 1 653 ? 140.197 121.067 136.829 1.00 315.51 653 ILE A O 1
ATOM 2519 N N . LYS A 1 654 ? 139.470 122.213 138.662 1.00 329.19 654 LYS A N 1
ATOM 2520 C CA . LYS A 1 654 ? 140.287 121.429 139.627 1.00 329.19 654 LYS A CA 1
ATOM 2521 C C . LYS A 1 654 ? 139.910 119.945 139.541 1.00 329.19 654 LYS A C 1
ATOM 2522 O O . LYS A 1 654 ? 140.825 119.105 139.625 1.00 329.19 654 LYS A O 1
ATOM 2528 N N . LEU A 1 655 ? 138.619 119.637 139.383 1.00 295.74 655 LEU A N 1
ATOM 2529 C CA . LEU A 1 655 ? 138.176 118.222 139.248 1.00 295.74 655 LEU A CA 1
ATOM 2530 C C . LEU A 1 655 ? 138.792 117.612 137.983 1.00 295.74 655 LEU A C 1
ATOM 2531 O O . LEU A 1 655 ? 139.275 116.465 138.057 1.00 295.74 655 LEU A O 1
ATOM 2536 N N . LEU A 1 656 ? 138.797 118.362 136.876 1.00 367.13 656 LEU A N 1
ATOM 2537 C CA . LEU A 1 656 ? 139.380 117.855 135.605 1.00 367.13 656 LEU A CA 1
ATOM 2538 C C . LEU A 1 656 ? 140.879 117.611 135.807 1.00 367.13 656 LEU A C 1
ATOM 2539 O O . LEU A 1 656 ? 141.369 116.572 135.332 1.00 367.13 656 LEU A O 1
ATOM 2544 N N . LEU A 1 657 ? 141.563 118.522 136.506 1.00 371.38 657 LEU A N 1
ATOM 2545 C CA . LEU A 1 657 ? 143.020 118.374 136.772 1.00 371.38 657 LEU A CA 1
ATOM 2546 C C . LEU A 1 657 ? 143.259 117.127 137.628 1.00 371.38 657 LEU A C 1
ATOM 2547 O O . LEU A 1 657 ? 144.275 116.443 137.401 1.00 371.38 657 LEU A O 1
ATOM 2552 N N . LYS A 1 658 ? 142.371 116.860 138.589 1.00 356.22 658 LYS A N 1
ATOM 2553 C CA . LYS A 1 658 ? 142.558 115.704 139.506 1.00 356.22 658 LYS A CA 1
ATOM 2554 C C . LYS A 1 658 ? 142.546 114.402 138.697 1.00 356.22 658 LYS A C 1
ATOM 2555 O O . LYS A 1 658 ? 143.391 113.534 138.978 1.00 356.22 658 LYS A O 1
ATOM 2561 N N . TYR A 1 659 ? 141.635 114.279 137.727 1.00 393.39 659 TYR A N 1
ATOM 2562 C CA . TYR A 1 659 ? 141.521 113.024 136.935 1.00 393.39 659 TYR A CA 1
ATOM 2563 C C . TYR A 1 659 ? 142.411 113.097 135.687 1.00 393.39 659 TYR A C 1
ATOM 2564 O O . TYR A 1 659 ? 142.500 112.088 134.959 1.00 393.39 659 TYR A O 1
ATOM 2573 N N . GLN A 1 660 ? 143.045 114.249 135.448 1.00 388.67 660 GLN A N 1
ATOM 2574 C CA . GLN A 1 660 ? 143.958 114.420 134.282 1.00 388.67 660 GLN A CA 1
ATOM 2575 C C . GLN A 1 660 ? 145.168 113.493 134.429 1.00 388.67 660 GLN A C 1
ATOM 2576 O O . GLN A 1 660 ? 145.639 112.979 133.395 1.00 388.67 660 GLN A O 1
ATOM 2582 N N . HIS A 1 661 ? 145.654 113.291 135.659 1.00 435.33 661 HIS A N 1
ATOM 2583 C CA . HIS A 1 661 ? 146.886 112.483 135.878 1.00 435.33 661 HIS A CA 1
ATOM 2584 C C . HIS A 1 661 ? 146.693 111.053 135.359 1.00 435.33 661 HIS A C 1
ATOM 2585 O O . HIS A 1 661 ? 145.551 110.555 135.454 1.00 435.33 661 HIS A O 1
ATOM 2592 N N . THR A 1 662 ? 147.737 110.461 134.760 1.00 438.87 662 THR A N 1
ATOM 2593 C CA . THR A 1 662 ? 147.698 109.070 134.210 1.00 438.87 662 THR A CA 1
ATOM 2594 C C . THR A 1 662 ? 146.873 109.030 132.918 1.00 438.87 662 THR A C 1
ATOM 2595 O O . THR A 1 662 ? 146.590 107.909 132.452 1.00 438.87 662 THR A O 1
ATOM 2599 N N . ALA A 1 663 ? 146.494 110.195 132.378 1.00 409.45 663 ALA A N 1
ATOM 2600 C CA . ALA A 1 663 ? 145.753 110.261 131.095 1.00 409.45 663 ALA A CA 1
ATOM 2601 C C . ALA A 1 663 ? 144.522 109.348 131.139 1.00 409.45 663 ALA A C 1
ATOM 2602 O O . ALA A 1 663 ? 144.299 108.626 130.148 1.00 409.45 663 ALA A O 1
ATOM 2604 N N . ASP A 1 664 ? 143.756 109.377 132.237 1.00 393.76 664 ASP A N 1
ATOM 2605 C CA . ASP A 1 664 ? 142.603 108.447 132.366 1.00 393.76 664 ASP A CA 1
ATOM 2606 C C . ASP A 1 664 ? 141.615 108.730 131.231 1.00 393.76 664 ASP A C 1
ATOM 2607 O O . ASP A 1 664 ? 141.293 109.913 131.007 1.00 393.76 664 ASP A O 1
ATOM 2612 N N . PHE A 1 665 ? 141.147 107.678 130.552 1.00 373.95 665 PHE A N 1
ATOM 2613 C CA . PHE A 1 665 ? 140.222 107.862 129.404 1.00 373.95 665 PHE A CA 1
ATOM 2614 C C . PHE A 1 665 ? 138.767 107.709 129.851 1.00 373.95 665 PHE A C 1
ATOM 2615 O O . PHE A 1 665 ? 137.913 108.436 129.323 1.00 373.95 665 PHE A O 1
ATOM 2623 N N . ARG A 1 666 ? 138.496 106.848 130.835 1.00 362.95 666 ARG A N 1
ATOM 2624 C CA . ARG A 1 666 ? 137.078 106.572 131.198 1.00 362.95 666 ARG A CA 1
ATOM 2625 C C . ARG A 1 666 ? 136.581 107.573 132.244 1.00 362.95 666 ARG A C 1
ATOM 2626 O O . ARG A 1 666 ? 136.958 107.425 133.423 1.00 362.95 666 ARG A O 1
ATOM 2634 N N . ALA A 1 667 ? 135.741 108.528 131.828 1.00 352.14 667 ALA A N 1
ATOM 2635 C CA . ALA A 1 667 ? 135.153 109.506 132.775 1.00 352.14 667 ALA A CA 1
ATOM 2636 C C . ALA A 1 667 ? 133.766 109.923 132.272 1.00 352.14 667 ALA A C 1
ATOM 2637 O O . ALA A 1 667 ? 133.576 109.950 131.039 1.00 352.14 667 ALA A O 1
ATOM 2639 N N . ILE A 1 668 ? 132.837 110.236 133.181 1.00 397.13 668 ILE A N 1
ATOM 2640 C CA . ILE A 1 668 ? 131.495 110.741 132.754 1.00 397.13 668 ILE A CA 1
ATOM 2641 C C . ILE A 1 668 ? 131.121 111.976 133.586 1.00 397.13 668 ILE A C 1
ATOM 2642 O O . ILE A 1 668 ? 131.365 111.968 134.809 1.00 397.13 668 ILE A O 1
ATOM 2647 N N . VAL A 1 669 ? 130.564 113.006 132.942 1.00 360.24 669 VAL A N 1
ATOM 2648 C CA . VAL A 1 669 ? 130.143 114.246 133.663 1.00 360.24 669 VAL A CA 1
ATOM 2649 C C . VAL A 1 669 ? 128.684 114.532 133.288 1.00 360.24 669 VAL A C 1
ATOM 2650 O O . VAL A 1 669 ? 128.283 114.149 132.172 1.00 360.24 669 VAL A O 1
ATOM 2654 N N . PHE A 1 670 ? 127.922 115.157 134.191 1.00 364.57 670 PHE A N 1
ATOM 2655 C CA . PHE A 1 670 ? 126.499 115.491 133.918 1.00 364.57 670 PHE A CA 1
ATOM 2656 C C . PHE A 1 670 ? 126.286 116.986 134.166 1.00 364.57 670 PHE A C 1
ATOM 2657 O O . PHE A 1 670 ? 126.988 117.543 135.030 1.00 364.57 670 PHE A O 1
ATOM 2665 N N . VAL A 1 671 ? 125.358 117.611 133.432 1.00 352.11 671 VAL A N 1
ATOM 2666 C CA . VAL A 1 671 ? 125.132 119.082 133.559 1.00 352.11 671 VAL A CA 1
ATOM 2667 C C . VAL A 1 671 ? 123.636 119.352 133.752 1.00 352.11 671 VAL A C 1
ATOM 2668 O O . VAL A 1 671 ? 122.825 118.520 133.303 1.00 352.11 671 VAL A O 1
ATOM 2672 N N . GLU A 1 672 ? 123.296 120.466 134.405 1.00 324.02 672 GLU A N 1
ATOM 2673 C CA . GLU A 1 672 ? 121.874 120.824 134.657 1.00 324.02 672 GLU A CA 1
ATOM 2674 C C . GLU A 1 672 ? 121.134 121.073 133.338 1.00 324.02 672 GLU A C 1
ATOM 2675 O O . GLU A 1 672 ? 119.977 120.618 133.222 1.00 324.02 672 GLU A O 1
ATOM 2681 N N . ARG A 1 673 ? 121.769 121.752 132.377 1.00 337.81 673 ARG A N 1
ATOM 2682 C CA . ARG A 1 673 ? 121.049 122.125 131.127 1.00 337.81 673 ARG A CA 1
ATOM 2683 C C . ARG A 1 673 ? 121.860 121.736 129.887 1.00 337.81 673 ARG A C 1
ATOM 2684 O O . ARG A 1 673 ? 123.100 121.654 129.992 1.00 337.81 673 ARG A O 1
ATOM 2692 N N . VAL A 1 674 ? 121.177 121.499 128.762 1.00 365.69 674 VAL A N 1
ATOM 2693 C CA . VAL A 1 674 ? 121.857 121.095 127.493 1.00 365.69 674 VAL A CA 1
ATOM 2694 C C . VAL A 1 674 ? 122.782 122.217 127.011 1.00 365.69 674 VAL A C 1
ATOM 2695 O O . VAL A 1 674 ? 123.870 121.891 126.512 1.00 365.69 674 VAL A O 1
ATOM 2699 N N . VAL A 1 675 ? 122.369 123.480 127.150 1.00 365.80 675 VAL A N 1
ATOM 2700 C CA . VAL A 1 675 ? 123.183 124.610 126.608 1.00 365.80 675 VAL A CA 1
ATOM 2701 C C . VAL A 1 675 ? 124.555 124.620 127.293 1.00 365.80 675 VAL A C 1
ATOM 2702 O O . VAL A 1 675 ? 125.553 124.869 126.594 1.00 365.80 675 VAL A O 1
ATOM 2706 N N . ALA A 1 676 ? 124.600 124.340 128.599 1.00 361.62 676 ALA A N 1
ATOM 2707 C CA . ALA A 1 676 ? 125.888 124.296 129.327 1.00 361.62 676 ALA A CA 1
ATOM 2708 C C . ALA A 1 676 ? 126.774 123.196 128.732 1.00 361.62 676 ALA A C 1
ATOM 2709 O O . ALA A 1 676 ? 127.976 123.453 128.548 1.00 361.62 676 ALA A O 1
ATOM 2711 N N . ALA A 1 677 ? 126.197 122.029 128.425 1.00 344.08 677 ALA A N 1
ATOM 2712 C CA . ALA A 1 677 ? 126.968 120.922 127.809 1.00 344.08 677 ALA A CA 1
ATOM 2713 C C . ALA A 1 677 ? 127.483 121.349 126.431 1.00 344.08 677 ALA A C 1
ATOM 2714 O O . ALA A 1 677 ? 128.653 121.055 126.127 1.00 344.08 677 ALA A O 1
ATOM 2716 N N . LEU A 1 678 ? 126.644 122.027 125.642 1.00 372.87 678 LEU A N 1
ATOM 2717 C CA . LEU A 1 678 ? 127.036 122.426 124.264 1.00 372.87 678 LEU A CA 1
ATOM 2718 C C . LEU A 1 678 ? 128.224 123.390 124.325 1.00 372.87 678 LEU A C 1
ATOM 2719 O O . LEU A 1 678 ? 129.116 123.273 123.464 1.00 372.87 678 LEU A O 1
ATOM 2724 N N . VAL A 1 679 ? 128.223 124.313 125.291 1.00 340.81 679 VAL A N 1
ATOM 2725 C CA . VAL A 1 679 ? 129.297 125.350 125.352 1.00 340.81 679 VAL A CA 1
ATOM 2726 C C . VAL A 1 679 ? 130.464 124.883 126.231 1.00 340.81 679 VAL A C 1
ATOM 2727 O O . VAL A 1 679 ? 131.470 125.613 126.296 1.00 340.81 679 VAL A O 1
ATOM 2731 N N . LEU A 1 680 ? 130.348 123.711 126.864 1.00 333.78 680 LEU A N 1
ATOM 2732 C CA . LEU A 1 680 ? 131.419 123.239 127.784 1.00 333.78 680 LEU A CA 1
ATOM 2733 C C . LEU A 1 680 ? 132.748 123.045 127.037 1.00 333.78 680 LEU A C 1
ATOM 2734 O O . LEU A 1 680 ? 133.770 123.490 127.586 1.00 333.78 680 LEU A O 1
ATOM 2739 N N . PRO A 1 681 ? 132.815 122.452 125.819 1.00 343.26 681 PRO A N 1
ATOM 2740 C CA . PRO A 1 681 ? 134.084 122.356 125.091 1.00 343.26 681 PRO A CA 1
ATOM 2741 C C . PRO A 1 681 ? 134.666 123.742 124.775 1.00 343.26 681 PRO A C 1
ATOM 2742 O O . PRO A 1 681 ? 135.865 123.896 124.880 1.00 343.26 681 PRO A O 1
ATOM 2746 N N . LYS A 1 682 ? 133.814 124.700 124.400 1.00 353.32 682 LYS A N 1
ATOM 2747 C CA . LYS A 1 682 ? 134.287 126.078 124.096 1.00 353.32 682 LYS A CA 1
ATOM 2748 C C . LYS A 1 682 ? 134.900 126.702 125.356 1.00 353.32 682 LYS A C 1
ATOM 2749 O O . LYS A 1 682 ? 135.963 127.343 125.234 1.00 353.32 682 LYS A O 1
ATOM 2755 N N . VAL A 1 683 ? 134.259 126.517 126.516 1.00 357.49 683 VAL A N 1
ATOM 2756 C CA . VAL A 1 683 ? 134.815 127.046 127.799 1.00 357.49 683 VAL A CA 1
ATOM 2757 C C . VAL A 1 683 ? 136.146 126.342 128.085 1.00 357.49 683 VAL A C 1
ATOM 2758 O O . VAL A 1 683 ? 137.121 127.039 128.433 1.00 357.49 683 VAL A O 1
ATOM 2762 N N . PHE A 1 684 ? 136.190 125.018 127.901 1.00 378.42 684 PHE A N 1
ATOM 2763 C CA . PHE A 1 684 ? 137.422 124.239 128.189 1.00 378.42 684 PHE A CA 1
ATOM 2764 C C . PHE A 1 684 ? 138.553 124.666 127.247 1.00 378.42 684 PHE A C 1
ATOM 2765 O O . PHE A 1 684 ? 139.700 124.736 127.693 1.00 378.42 684 PHE A O 1
ATOM 2773 N N . ALA A 1 685 ? 138.240 124.900 125.972 1.00 389.83 685 ALA A N 1
ATOM 2774 C CA . ALA A 1 685 ? 139.277 125.283 124.986 1.00 389.83 685 ALA A CA 1
ATOM 2775 C C . ALA A 1 685 ? 139.885 126.651 125.318 1.00 389.83 685 ALA A C 1
ATOM 2776 O O . ALA A 1 685 ? 141.114 126.790 125.170 1.00 389.83 685 ALA A O 1
ATOM 2778 N N . GLU A 1 686 ? 139.070 127.622 125.746 1.00 388.22 686 GLU A N 1
ATOM 2779 C CA . GLU A 1 686 ? 139.583 129.008 125.943 1.00 388.22 686 GLU A CA 1
ATOM 2780 C C . GLU A 1 686 ? 140.661 129.109 127.031 1.00 388.22 686 GLU A C 1
ATOM 2781 O O . GLU A 1 686 ? 141.691 129.757 126.759 1.00 388.22 686 GLU A O 1
ATOM 2787 N N . LEU A 1 687 ? 140.459 128.497 128.203 1.00 379.53 687 LEU A N 1
ATOM 2788 C CA . LEU A 1 687 ? 141.448 128.694 129.305 1.00 379.53 687 LEU A CA 1
ATOM 2789 C C . LEU A 1 687 ? 142.123 127.375 129.714 1.00 379.53 687 LEU A C 1
ATOM 2790 O O . LEU A 1 687 ? 143.368 127.338 129.680 1.00 379.53 687 LEU A O 1
ATOM 2795 N N . PRO A 1 688 ? 141.399 126.290 130.081 1.00 372.45 688 PRO A N 1
ATOM 2796 C CA . PRO A 1 688 ? 142.035 124.998 130.377 1.00 372.45 688 PRO A CA 1
ATOM 2797 C C . PRO A 1 688 ? 142.748 124.405 129.153 1.00 372.45 688 PRO A C 1
ATOM 2798 O O . PRO A 1 688 ? 143.647 123.612 129.362 1.00 372.45 688 PRO A O 1
ATOM 2802 N N . SER A 1 689 ? 142.314 124.762 127.937 1.00 381.57 689 SER A N 1
ATOM 2803 C CA . SER A 1 689 ? 142.890 124.198 126.683 1.00 381.57 689 SER A CA 1
ATOM 2804 C C . SER A 1 689 ? 142.743 122.673 126.687 1.00 381.57 689 SER A C 1
ATOM 2805 O O . SER A 1 689 ? 143.682 121.983 126.246 1.00 381.57 689 SER A O 1
ATOM 2808 N N . LEU A 1 690 ? 141.595 122.177 127.161 1.00 347.63 690 LEU A N 1
ATOM 2809 C CA . LEU A 1 690 ? 141.349 120.711 127.228 1.00 347.63 690 LEU A CA 1
ATOM 2810 C C . LEU A 1 690 ? 140.283 120.343 126.192 1.00 347.63 690 LEU A C 1
ATOM 2811 O O . LEU A 1 690 ? 139.215 120.986 126.193 1.00 347.63 690 LEU A O 1
ATOM 2816 N N . SER A 1 691 ? 140.565 119.351 125.342 1.00 399.03 691 SER A N 1
ATOM 2817 C CA . SER A 1 691 ? 139.571 118.897 124.334 1.00 399.03 691 SER A CA 1
ATOM 2818 C C . SER A 1 691 ? 138.360 118.282 125.045 1.00 399.03 691 SER A C 1
ATOM 2819 O O . SER A 1 691 ? 138.568 117.511 126.004 1.00 399.03 691 SER A O 1
ATOM 2822 N N . PHE A 1 692 ? 137.148 118.607 124.585 1.00 394.02 692 PHE A N 1
ATOM 2823 C CA . PHE A 1 692 ? 135.913 118.064 125.209 1.00 394.02 692 PHE A CA 1
ATOM 2824 C C . PHE A 1 692 ? 134.847 117.834 124.134 1.00 394.02 692 PHE A C 1
ATOM 2825 O O . PHE A 1 692 ? 134.875 118.543 123.110 1.00 394.02 692 PHE A O 1
ATOM 2833 N N . ILE A 1 693 ? 133.942 116.875 124.355 1.00 417.38 693 ILE A N 1
ATOM 2834 C CA . ILE A 1 693 ? 132.816 116.633 123.402 1.00 417.38 693 ILE A CA 1
ATOM 2835 C C . ILE A 1 693 ? 131.541 116.449 124.234 1.00 417.38 693 ILE A C 1
ATOM 2836 O O . ILE A 1 693 ? 131.666 116.177 125.438 1.00 417.38 693 ILE A O 1
ATOM 2841 N N . ARG A 1 694 ? 130.365 116.662 123.641 1.00 431.01 694 ARG A N 1
ATOM 2842 C CA . ARG A 1 694 ? 129.099 116.564 124.416 1.00 431.01 694 ARG A CA 1
ATOM 2843 C C . ARG A 1 694 ? 128.090 115.710 123.643 1.00 431.01 694 ARG A C 1
ATOM 2844 O O . ARG A 1 694 ? 128.192 115.655 122.401 1.00 431.01 694 ARG A O 1
ATOM 2852 N N . CYS A 1 695 ? 127.167 115.056 124.353 1.00 411.12 695 CYS A N 1
ATOM 2853 C CA . CYS A 1 695 ? 126.105 114.278 123.663 1.00 411.12 695 CYS A CA 1
ATOM 2854 C C . CYS A 1 695 ? 124.796 115.067 123.746 1.00 411.12 695 CYS A C 1
ATOM 2855 O O . CYS A 1 695 ? 124.291 115.250 124.870 1.00 411.12 695 CYS A O 1
ATOM 2858 N N . ALA A 1 696 ? 124.269 115.508 122.599 1.00 440.10 696 ALA A N 1
ATOM 2859 C CA . ALA A 1 696 ? 123.021 116.307 122.576 1.00 440.10 696 ALA A CA 1
ATOM 2860 C C . ALA A 1 696 ? 121.809 115.414 122.856 1.00 440.10 696 ALA A C 1
ATOM 2861 O O . ALA A 1 696 ? 121.859 114.223 122.497 1.00 440.10 696 ALA A O 1
ATOM 2863 N N . SER A 1 697 ? 120.764 115.967 123.477 1.00 424.01 697 SER A N 1
ATOM 2864 C CA . SER A 1 697 ? 119.515 115.190 123.695 1.00 424.01 697 SER A CA 1
ATOM 2865 C C . SER A 1 697 ? 118.881 114.878 122.335 1.00 424.01 697 SER A C 1
ATOM 2866 O O . SER A 1 697 ? 118.901 115.770 121.463 1.00 424.01 697 SER A O 1
ATOM 2869 N N . MET A 1 698 ? 118.338 113.668 122.160 1.00 414.92 698 MET A N 1
ATOM 2870 C CA . MET A 1 698 ? 117.784 113.285 120.832 1.00 414.92 698 MET A CA 1
ATOM 2871 C C . MET A 1 698 ? 116.624 114.223 120.484 1.00 414.92 698 MET A C 1
ATOM 2872 O O . MET A 1 698 ? 116.578 114.694 119.332 1.00 414.92 698 MET A O 1
ATOM 2877 N N . ILE A 1 699 ? 115.748 114.515 121.449 1.00 402.22 699 ILE A N 1
ATOM 2878 C CA . ILE A 1 699 ? 114.667 115.511 121.189 1.00 402.22 699 ILE A CA 1
ATOM 2879 C C . ILE A 1 699 ? 115.313 116.898 121.255 1.00 402.22 699 ILE A C 1
ATOM 2880 O O . ILE A 1 699 ? 116.039 117.162 122.235 1.00 402.22 699 ILE A O 1
ATOM 2885 N N . GLY A 1 700 ? 115.066 117.747 120.254 1.00 429.92 700 GLY A N 1
ATOM 2886 C CA . GLY A 1 700 ? 115.731 119.064 120.210 1.00 429.92 700 GLY A CA 1
ATOM 2887 C C . GLY A 1 700 ? 114.778 120.190 120.562 1.00 429.92 700 GLY A C 1
ATOM 2888 O O . GLY A 1 700 ? 113.698 120.265 119.946 1.00 429.92 700 GLY A O 1
ATOM 2889 N N . HIS A 1 701 ? 115.168 121.037 121.518 1.00 428.28 701 HIS A N 1
ATOM 2890 C CA . HIS A 1 701 ? 114.314 122.181 121.931 1.00 428.28 701 HIS A CA 1
ATOM 2891 C C . HIS A 1 701 ? 114.952 123.476 121.425 1.00 428.28 701 HIS A C 1
ATOM 2892 O O . HIS A 1 701 ? 116.139 123.690 121.750 1.00 428.28 701 HIS A O 1
ATOM 2899 N N . ASN A 1 702 ? 114.222 124.256 120.615 1.00 473.73 702 ASN A N 1
ATOM 2900 C CA . ASN A 1 702 ? 114.724 125.550 120.069 1.00 473.73 702 ASN A CA 1
ATOM 2901 C C . ASN A 1 702 ? 115.709 125.258 118.931 1.00 473.73 702 ASN A C 1
ATOM 2902 O O . ASN A 1 702 ? 116.323 126.222 118.432 1.00 473.73 702 ASN A O 1
ATOM 2907 N N . ASN A 1 703 ? 115.892 123.980 118.577 1.00 434.88 703 ASN A N 1
ATOM 2908 C CA . ASN A 1 703 ? 116.785 123.570 117.455 1.00 434.88 703 ASN A CA 1
ATOM 2909 C C . ASN A 1 703 ? 118.185 124.174 117.633 1.00 434.88 703 ASN A C 1
ATOM 2910 O O . ASN A 1 703 ? 118.816 124.495 116.606 1.00 434.88 703 ASN A O 1
ATOM 2915 N N . SER A 1 704 ? 118.659 124.314 118.877 1.00 435.55 704 SER A N 1
ATOM 2916 C CA . SER A 1 704 ? 120.048 124.797 119.102 1.00 435.55 704 SER A CA 1
ATOM 2917 C C . SER A 1 704 ? 121.031 123.752 118.567 1.00 435.55 704 SER A C 1
ATOM 2918 O O . SER A 1 704 ? 122.026 124.150 117.930 1.00 435.55 704 SER A O 1
ATOM 2921 N N . GLN A 1 705 ? 120.753 122.468 118.820 1.00 436.51 705 GLN A N 1
ATOM 2922 C CA . GLN A 1 705 ? 121.612 121.367 118.308 1.00 436.51 705 GLN A CA 1
ATOM 2923 C C . GLN A 1 705 ? 120.698 120.205 117.903 1.00 436.51 705 GLN A C 1
ATOM 2924 O O . GLN A 1 705 ? 119.606 120.089 118.493 1.00 436.51 705 GLN A O 1
ATOM 2930 N N . GLU A 1 706 ? 121.119 119.387 116.933 1.00 427.86 706 GLU A N 1
ATOM 2931 C CA . GLU A 1 706 ? 120.257 118.277 116.445 1.00 427.86 706 GLU A CA 1
ATOM 2932 C C . GLU A 1 706 ? 120.939 116.936 116.729 1.00 427.86 706 GLU A C 1
ATOM 2933 O O . GLU A 1 706 ? 122.114 116.782 116.341 1.00 427.86 706 GLU A O 1
ATOM 2939 N N . MET A 1 707 ? 120.234 116.005 117.380 1.00 461.93 707 MET A N 1
ATOM 2940 C CA . MET A 1 707 ? 120.805 114.650 117.605 1.00 461.93 707 MET A CA 1
ATOM 2941 C C . MET A 1 707 ? 119.860 113.596 117.019 1.00 461.93 707 MET A C 1
ATOM 2942 O O . MET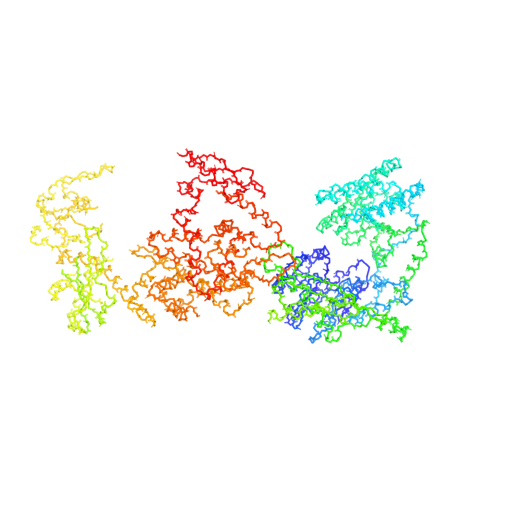 A 1 707 ? 118.681 113.575 117.423 1.00 461.93 707 MET A O 1
ATOM 2947 N N . LYS A 1 708 ? 120.352 112.766 116.095 1.00 448.70 708 LYS A N 1
ATOM 2948 C CA . LYS A 1 708 ? 119.528 111.655 115.546 1.00 448.70 708 LYS A CA 1
ATOM 2949 C C . LYS A 1 708 ? 119.599 110.484 116.533 1.00 448.70 708 LYS A C 1
ATOM 2950 O O . LYS A 1 708 ? 120.612 110.389 117.249 1.00 448.70 708 LYS A O 1
ATOM 2956 N N . SER A 1 709 ? 118.575 109.625 116.574 1.00 455.38 709 SER A N 1
ATOM 2957 C CA . SER A 1 709 ? 118.644 108.426 117.451 1.00 455.38 709 SER A CA 1
ATOM 2958 C C . SER A 1 709 ? 119.809 107.542 116.995 1.00 455.38 709 SER A C 1
ATOM 2959 O O . SER A 1 709 ? 120.557 107.059 117.868 1.00 455.38 709 SER A O 1
ATOM 2962 N N . SER A 1 710 ? 119.972 107.366 115.679 1.00 438.98 710 SER A N 1
ATOM 2963 C CA . SER A 1 710 ? 121.117 106.583 115.144 1.00 438.98 710 SER A CA 1
ATOM 2964 C C . SER A 1 710 ? 122.427 107.294 115.498 1.00 438.98 710 SER A C 1
ATOM 2965 O O . SER A 1 710 ? 123.400 106.597 115.827 1.00 438.98 710 SER A O 1
ATOM 2968 N N . GLN A 1 711 ? 122.441 108.629 115.422 1.00 439.32 711 GLN A N 1
ATOM 2969 C CA . GLN A 1 711 ? 123.665 109.416 115.733 1.00 439.32 711 GLN A CA 1
ATOM 2970 C C . GLN A 1 711 ? 124.053 109.202 117.202 1.00 439.32 711 GLN A C 1
ATOM 2971 O O . GLN A 1 711 ? 125.259 109.120 117.477 1.00 439.32 711 GLN A O 1
ATOM 2977 N N . MET A 1 712 ? 123.070 109.135 118.106 1.00 454.69 712 MET A N 1
ATOM 2978 C CA . MET A 1 712 ? 123.363 108.874 119.543 1.00 454.69 712 MET A CA 1
ATOM 2979 C C . MET A 1 712 ? 124.000 107.487 119.688 1.00 454.69 712 MET A C 1
ATOM 2980 O O . MET A 1 712 ? 124.960 107.360 120.472 1.00 454.69 712 MET A O 1
ATOM 2985 N N . GLN A 1 713 ? 123.499 106.493 118.948 1.00 425.41 713 GLN A N 1
ATOM 2986 C CA . GLN A 1 713 ? 124.118 105.140 118.977 1.00 425.41 713 GLN A CA 1
ATOM 2987 C C . GLN A 1 713 ? 125.551 105.250 118.447 1.00 425.41 713 GLN A C 1
ATOM 2988 O O . GLN A 1 713 ? 126.445 104.594 119.013 1.00 425.41 713 GLN A O 1
ATOM 2994 N N . ASP A 1 714 ? 125.759 106.053 117.401 1.00 435.48 714 ASP A N 1
ATOM 2995 C CA . ASP A 1 714 ? 127.129 106.269 116.865 1.00 435.48 714 ASP A CA 1
ATOM 2996 C C . ASP A 1 714 ? 127.987 106.938 117.944 1.00 435.48 714 ASP A C 1
ATOM 2997 O O . ASP A 1 714 ? 129.156 106.553 118.078 1.00 435.48 714 ASP A O 1
ATOM 3002 N N . THR A 1 715 ? 127.425 107.902 118.679 1.00 411.05 715 THR A N 1
ATOM 3003 C CA . THR A 1 715 ? 128.207 108.645 119.703 1.00 411.05 715 THR A CA 1
ATOM 3004 C C . THR A 1 715 ? 128.678 107.686 120.804 1.00 411.05 715 THR A C 1
ATOM 3005 O O . THR A 1 715 ? 129.853 107.787 121.202 1.00 411.05 715 THR A O 1
ATOM 3009 N N . ILE A 1 716 ? 127.801 106.789 121.267 1.00 406.23 716 ILE A N 1
ATOM 3010 C CA . ILE A 1 716 ? 128.198 105.791 122.307 1.00 406.23 716 ILE A CA 1
ATOM 3011 C C . ILE A 1 716 ? 129.243 104.821 121.735 1.00 406.23 716 ILE A C 1
ATOM 3012 O O . ILE A 1 716 ? 130.165 104.455 122.486 1.00 406.23 716 ILE A O 1
ATOM 3017 N N . SER A 1 717 ? 129.101 104.413 120.468 1.00 421.43 717 SER A N 1
ATOM 3018 C CA . SER A 1 717 ? 130.125 103.541 119.830 1.00 421.43 717 SER A CA 1
ATOM 3019 C C . SER A 1 717 ? 131.454 104.299 119.748 1.00 421.43 717 SER A C 1
ATOM 3020 O O . SER A 1 717 ? 132.505 103.671 119.978 1.00 421.43 717 SER A O 1
ATOM 3023 N N . LYS A 1 718 ? 131.406 105.595 119.424 1.00 418.15 718 LYS A N 1
ATOM 3024 C CA . LYS A 1 718 ? 132.636 106.431 119.393 1.00 418.15 718 LYS A CA 1
ATOM 3025 C C . LYS A 1 718 ? 133.220 106.491 120.806 1.00 418.15 718 LYS A C 1
ATOM 3026 O O . LYS A 1 718 ? 134.451 106.429 120.932 1.00 418.15 718 LYS A O 1
ATOM 3032 N N . PHE A 1 719 ? 132.362 106.579 121.826 1.00 373.14 719 PHE A N 1
ATOM 3033 C CA . PHE A 1 719 ? 132.832 106.695 123.233 1.00 373.14 719 PHE A CA 1
ATOM 3034 C C . PHE A 1 719 ? 133.658 105.455 123.593 1.00 373.14 719 PHE A C 1
ATOM 3035 O O . PHE A 1 719 ? 134.624 105.592 124.359 1.00 373.14 719 PHE A O 1
ATOM 3043 N N . ARG A 1 720 ? 133.284 104.287 123.063 1.00 416.09 720 ARG A N 1
ATOM 3044 C CA . ARG A 1 720 ? 134.057 103.041 123.322 1.00 416.09 720 ARG A CA 1
ATOM 3045 C C . ARG A 1 720 ? 135.491 103.234 122.813 1.00 416.09 720 ARG A C 1
ATOM 3046 O O . ARG A 1 720 ? 136.420 102.765 123.501 1.00 416.09 720 ARG A O 1
ATOM 3054 N N . ASP A 1 721 ? 135.667 103.903 121.667 1.00 434.06 721 ASP A N 1
ATOM 3055 C CA . ASP A 1 721 ? 137.034 104.204 121.158 1.00 434.06 721 ASP A CA 1
ATOM 3056 C C . ASP A 1 721 ? 137.747 105.088 122.186 1.00 434.06 721 ASP A C 1
ATOM 3057 O O . ASP A 1 721 ? 137.103 106.030 122.683 1.00 434.06 721 ASP A O 1
ATOM 3062 N N . GLY A 1 722 ? 139.035 104.839 122.443 1.00 459.99 722 GLY A N 1
ATOM 3063 C CA . GLY A 1 722 ? 139.763 105.569 123.503 1.00 459.99 722 GLY A CA 1
ATOM 3064 C C . GLY A 1 722 ? 139.851 107.070 123.284 1.00 459.99 722 GLY A C 1
ATOM 3065 O O . GLY A 1 722 ? 139.732 107.804 124.283 1.00 459.99 722 GLY A O 1
ATOM 3066 N N . HIS A 1 723 ? 140.069 107.523 122.046 1.00 436.63 723 HIS A N 1
ATOM 3067 C CA . HIS A 1 723 ? 140.275 108.978 121.810 1.00 436.63 723 HIS A CA 1
ATOM 3068 C C . HIS A 1 723 ? 139.028 109.773 122.215 1.00 436.63 723 HIS A C 1
ATOM 3069 O O . HIS A 1 723 ? 139.186 110.812 122.883 1.00 436.63 723 HIS A O 1
ATOM 3076 N N . VAL A 1 724 ? 137.838 109.299 121.833 1.00 437.22 724 VAL A N 1
ATOM 3077 C CA . VAL A 1 724 ? 136.567 110.007 122.177 1.00 437.22 724 VAL A CA 1
ATOM 3078 C C . VAL A 1 724 ? 136.359 109.985 123.697 1.00 437.22 724 VAL A C 1
ATOM 3079 O O . VAL A 1 724 ? 135.916 111.012 124.248 1.00 437.22 724 VAL A O 1
ATOM 3083 N N . THR A 1 725 ? 136.686 108.864 124.349 1.00 413.69 725 THR A N 1
ATOM 3084 C CA . THR A 1 725 ? 136.521 108.753 125.824 1.00 413.69 725 THR A CA 1
ATOM 3085 C C . THR A 1 725 ? 137.415 109.789 126.509 1.00 413.69 725 THR A C 1
ATOM 3086 O O . THR A 1 725 ? 136.957 110.396 127.493 1.00 413.69 725 THR A O 1
ATOM 3090 N N . LEU A 1 726 ? 138.628 109.996 125.989 1.00 416.89 726 LEU A N 1
ATOM 3091 C CA . LEU A 1 726 ? 139.585 110.945 126.617 1.00 416.89 726 LEU A CA 1
ATOM 3092 C C . LEU A 1 726 ? 138.957 112.342 126.622 1.00 416.89 726 LEU A C 1
ATOM 3093 O O . LEU A 1 726 ? 139.119 113.056 127.629 1.00 416.89 726 LEU A O 1
ATOM 3098 N N . LEU A 1 727 ? 138.261 112.709 125.542 1.00 424.69 727 LEU A N 1
ATOM 3099 C CA . LEU A 1 727 ? 137.572 114.026 125.491 1.00 424.69 727 LEU A CA 1
ATOM 3100 C C . LEU A 1 727 ? 136.502 114.081 126.586 1.00 424.69 727 LEU A C 1
ATOM 3101 O O . LEU A 1 727 ? 136.383 115.165 127.186 1.00 424.69 727 LEU A O 1
ATOM 3106 N N . VAL A 1 728 ? 135.739 112.994 126.792 1.00 355.54 728 VAL A N 1
ATOM 3107 C CA . VAL A 1 728 ? 134.670 112.899 127.844 1.00 355.54 728 VAL A CA 1
ATOM 3108 C C . VAL A 1 728 ? 133.376 113.495 127.268 1.00 355.54 728 VAL A C 1
ATOM 3109 O O . VAL A 1 728 ? 133.487 114.332 126.360 1.00 355.54 728 VAL A O 1
ATOM 3113 N N . ALA A 1 729 ? 132.205 113.090 127.772 1.00 322.38 729 ALA A N 1
ATOM 3114 C CA . ALA A 1 729 ? 130.921 113.570 127.206 1.00 322.38 729 ALA A CA 1
ATOM 3115 C C . ALA A 1 729 ? 129.966 113.998 128.325 1.00 322.38 729 ALA A C 1
ATOM 3116 O O . ALA A 1 729 ? 130.053 113.420 129.425 1.00 322.38 729 ALA A O 1
ATOM 3118 N N . THR A 1 730 ? 129.099 114.979 128.054 1.00 319.93 730 THR A N 1
ATOM 3119 C CA . THR A 1 730 ? 128.084 115.400 129.057 1.00 319.93 730 THR A CA 1
ATOM 3120 C C . THR A 1 730 ? 126.679 115.183 128.489 1.00 319.93 730 THR A C 1
ATOM 3121 O O . THR A 1 730 ? 126.400 115.732 127.402 1.00 319.93 730 THR A O 1
ATOM 3125 N N . SER A 1 731 ? 125.833 114.414 129.185 1.00 355.70 731 SER A N 1
ATOM 3126 C CA . SER A 1 731 ? 124.423 114.252 128.741 1.00 355.70 731 SER A CA 1
ATOM 3127 C C . SER A 1 731 ? 123.470 114.516 129.910 1.00 355.70 731 SER A C 1
ATOM 3128 O O . SER A 1 731 ? 123.608 113.833 130.945 1.00 355.70 731 SER A O 1
ATOM 3131 N N . VAL A 1 732 ? 122.546 115.467 129.750 1.00 318.59 732 VAL A N 1
ATOM 3132 C CA . VAL A 1 732 ? 121.524 115.737 130.805 1.00 318.59 732 VAL A CA 1
ATOM 3133 C C . VAL A 1 732 ? 120.589 114.528 130.923 1.00 318.59 732 VAL A C 1
ATOM 3134 O O . VAL A 1 732 ? 120.230 114.172 132.063 1.00 318.59 732 VAL A O 1
ATOM 3138 N N . ALA A 1 733 ? 120.217 113.920 129.791 1.00 302.21 733 ALA A N 1
ATOM 3139 C CA . ALA A 1 733 ? 119.247 112.798 129.801 1.00 302.21 733 ALA A CA 1
ATOM 3140 C C . ALA A 1 733 ? 119.795 111.608 130.595 1.00 302.21 733 ALA A C 1
ATOM 3141 O O . ALA A 1 733 ? 118.994 110.984 131.318 1.00 302.21 733 ALA A O 1
ATOM 3143 N N . GLU A 1 734 ? 121.093 111.306 130.460 1.00 358.00 734 GLU A N 1
ATOM 3144 C CA . GLU A 1 734 ? 121.714 110.138 131.149 1.00 358.00 734 GLU A CA 1
ATOM 3145 C C . GLU A 1 734 ? 120.989 108.852 130.737 1.00 358.00 734 GLU A C 1
ATOM 3146 O O . GLU A 1 734 ? 120.786 107.989 131.613 1.00 358.00 734 GLU A O 1
ATOM 3152 N N . GLU A 1 735 ? 120.605 108.739 129.461 1.00 371.48 735 GLU A N 1
ATOM 3153 C CA . GLU A 1 735 ? 119.854 107.545 128.984 1.00 371.48 735 GLU A CA 1
ATOM 3154 C C . GLU A 1 735 ? 120.533 106.962 127.741 1.00 371.48 735 GLU A C 1
ATOM 3155 O O . GLU A 1 735 ? 121.000 107.756 126.900 1.00 371.48 735 GLU A O 1
ATOM 3161 N N . GLY A 1 736 ? 120.575 105.629 127.632 1.00 390.23 736 GLY A N 1
ATOM 3162 C CA . GLY A 1 736 ? 121.171 104.968 126.454 1.00 390.23 736 GLY A CA 1
ATOM 3163 C C . GLY A 1 736 ? 122.621 105.364 126.237 1.00 390.23 736 GLY A C 1
ATOM 3164 O O . GLY A 1 736 ? 123.016 105.531 125.067 1.00 390.23 736 GLY A O 1
ATOM 3165 N N . LEU A 1 737 ? 123.390 105.497 127.321 1.00 411.66 737 LEU A N 1
ATOM 3166 C CA . LEU A 1 737 ? 124.828 105.857 127.209 1.00 411.66 737 LEU A CA 1
ATOM 3167 C C . LEU A 1 737 ? 125.671 104.639 127.594 1.00 411.66 737 LEU A C 1
ATOM 3168 O O . LEU A 1 737 ? 125.392 104.046 128.654 1.00 411.66 737 LEU A O 1
ATOM 3173 N N . ASP A 1 738 ? 126.654 104.279 126.764 1.00 421.32 738 ASP A N 1
ATOM 3174 C CA . ASP A 1 738 ? 127.562 103.160 127.129 1.00 421.32 738 ASP A CA 1
ATOM 3175 C C . ASP A 1 738 ? 128.774 103.745 127.857 1.00 421.32 738 ASP A C 1
ATOM 3176 O O . ASP A 1 738 ? 129.686 104.246 127.170 1.00 421.32 738 ASP A O 1
ATOM 3181 N N . ILE A 1 739 ? 128.774 103.685 129.192 1.00 412.49 739 ILE A N 1
ATOM 3182 C CA . ILE A 1 739 ? 129.922 104.199 129.999 1.00 412.49 739 ILE A CA 1
ATOM 3183 C C . ILE A 1 739 ? 130.394 103.064 130.913 1.00 412.49 739 ILE A C 1
ATOM 3184 O O . ILE A 1 739 ? 129.536 102.459 131.584 1.00 412.49 739 ILE A O 1
ATOM 3189 N N . ARG A 1 740 ? 131.701 102.789 130.932 1.00 383.72 740 ARG A N 1
ATOM 3190 C CA . ARG A 1 740 ? 132.237 101.680 131.765 1.00 383.72 740 ARG A CA 1
ATOM 3191 C C . ARG A 1 740 ? 133.527 102.128 132.459 1.00 383.72 740 ARG A C 1
ATOM 3192 O O . ARG A 1 740 ? 134.213 103.004 131.897 1.00 383.72 740 ARG A O 1
ATOM 3200 N N . GLN A 1 741 ? 133.809 101.588 133.651 1.00 408.54 741 GLN A N 1
ATOM 3201 C CA . GLN A 1 741 ? 135.070 101.895 134.385 1.00 408.54 741 GLN A CA 1
ATOM 3202 C C . GLN A 1 741 ? 135.216 103.404 134.610 1.00 408.54 741 GLN A C 1
ATOM 3203 O O . GLN A 1 741 ? 136.365 103.883 134.586 1.00 408.54 741 GLN A O 1
ATOM 3209 N N . CYS A 1 742 ? 134.118 104.116 134.874 1.00 408.89 742 CYS A N 1
ATOM 3210 C CA . CYS A 1 742 ? 134.221 105.594 134.997 1.00 408.89 742 CYS A CA 1
ATOM 3211 C C . CYS A 1 742 ? 134.514 105.962 136.454 1.00 408.89 742 CYS A C 1
ATOM 3212 O O . CYS A 1 742 ? 133.613 105.800 137.299 1.00 408.89 742 CYS A O 1
ATOM 3215 N N . ASN A 1 743 ? 135.730 106.446 136.722 1.00 397.80 743 ASN A N 1
ATOM 3216 C CA . ASN A 1 743 ? 136.125 106.829 138.105 1.00 397.80 743 ASN A CA 1
ATOM 3217 C C . ASN A 1 743 ? 135.263 107.999 138.591 1.00 397.80 743 ASN A C 1
ATOM 3218 O O . ASN A 1 743 ? 134.895 108.001 139.776 1.00 397.80 743 ASN A O 1
ATOM 3223 N N . VAL A 1 744 ? 134.966 108.959 137.710 1.00 393.26 744 VAL A N 1
ATOM 3224 C CA . VAL A 1 744 ? 134.191 110.165 138.128 1.00 393.26 744 VAL A CA 1
ATOM 3225 C C . VAL A 1 744 ? 132.791 110.103 137.507 1.00 393.26 744 VAL A C 1
ATOM 3226 O O . VAL A 1 744 ? 132.701 109.872 136.287 1.00 393.26 744 VAL A O 1
ATOM 3230 N N . VAL A 1 745 ? 131.747 110.252 138.329 1.00 400.62 745 VAL A N 1
ATOM 3231 C CA . VAL A 1 745 ? 130.338 110.264 137.829 1.00 400.62 745 VAL A CA 1
ATOM 3232 C C . VAL A 1 745 ? 129.714 111.581 138.309 1.00 400.62 745 VAL A C 1
ATOM 3233 O O . VAL A 1 745 ? 128.497 111.617 138.592 1.00 400.62 745 VAL A O 1
ATOM 3237 N N . MET A 1 746 ? 130.509 112.654 138.329 1.00 359.41 746 MET A N 1
ATOM 3238 C CA . MET A 1 746 ? 130.043 113.949 138.898 1.00 359.41 746 MET A CA 1
ATOM 3239 C C . MET A 1 746 ? 128.737 114.412 138.245 1.00 359.41 746 MET A C 1
ATOM 3240 O O . MET A 1 746 ? 128.641 114.363 137.003 1.00 359.41 746 MET A O 1
ATOM 3245 N N . ARG A 1 747 ? 127.778 114.858 139.065 1.00 339.95 747 ARG A N 1
ATOM 3246 C CA . ARG A 1 747 ? 126.465 115.335 138.555 1.00 339.95 747 ARG A CA 1
ATOM 3247 C C . ARG A 1 747 ? 126.341 116.819 138.917 1.00 339.95 747 ARG A C 1
ATOM 3248 O O . ARG A 1 747 ? 126.602 117.150 140.089 1.00 339.95 747 ARG A O 1
ATOM 3256 N N . PHE A 1 748 ? 125.970 117.677 137.961 1.00 339.72 748 PHE A N 1
ATOM 3257 C CA . PHE A 1 748 ? 125.940 119.137 138.249 1.00 339.72 748 PHE A CA 1
ATOM 3258 C C . PHE A 1 748 ? 124.499 119.639 138.368 1.00 339.72 748 PHE A C 1
ATOM 3259 O O . PHE A 1 748 ? 123.754 119.533 137.375 1.00 339.72 748 PHE A O 1
ATOM 3267 N N . ASP A 1 749 ? 124.122 120.154 139.544 1.00 366.79 749 ASP A N 1
ATOM 3268 C CA . ASP A 1 749 ? 122.774 120.759 139.737 1.00 366.79 749 ASP A CA 1
ATOM 3269 C C . ASP A 1 749 ? 121.670 119.786 139.300 1.00 366.79 749 ASP A C 1
ATOM 3270 O O . ASP A 1 749 ? 120.729 120.241 138.621 1.00 366.79 749 ASP A O 1
ATOM 3275 N N . LEU A 1 750 ? 121.788 118.504 139.661 1.00 335.49 750 LEU A N 1
ATOM 3276 C CA . LEU A 1 750 ? 120.784 117.493 139.229 1.00 335.49 750 LEU A CA 1
ATOM 3277 C C . LEU A 1 750 ? 120.324 116.656 140.426 1.00 335.49 750 LEU A C 1
ATOM 3278 O O . LEU A 1 750 ? 120.711 115.477 140.494 1.00 335.49 750 LEU A O 1
ATOM 3283 N N . ALA A 1 751 ? 119.549 117.246 141.342 1.00 332.71 751 ALA A N 1
ATOM 3284 C CA . ALA A 1 751 ? 118.981 116.478 142.477 1.00 332.71 751 ALA A CA 1
ATOM 3285 C C . ALA A 1 751 ? 117.487 116.267 142.217 1.00 332.71 751 ALA A C 1
ATOM 3286 O O . ALA A 1 751 ? 116.791 115.795 143.137 1.00 332.71 751 ALA A O 1
ATOM 3288 N N . LYS A 1 752 ? 117.017 116.610 141.014 1.00 318.26 752 LYS A N 1
ATOM 3289 C CA . LYS A 1 752 ? 115.562 116.547 140.702 1.00 318.26 752 LYS A CA 1
ATOM 3290 C C . LYS A 1 752 ? 115.031 115.111 140.783 1.00 318.26 752 LYS A C 1
ATOM 3291 O O . LYS A 1 752 ? 113.927 114.930 141.332 1.00 318.26 752 LYS A O 1
ATOM 3297 N N . THR A 1 753 ? 115.775 114.129 140.269 1.00 328.30 753 THR A N 1
ATOM 3298 C CA . THR A 1 753 ? 115.236 112.742 140.243 1.00 328.30 753 THR A CA 1
ATOM 3299 C C . THR A 1 753 ? 115.969 111.872 141.267 1.00 328.30 753 THR A C 1
ATOM 3300 O O . THR A 1 753 ? 117.205 111.751 141.164 1.00 328.30 753 THR A O 1
ATOM 3304 N N . VAL A 1 754 ? 115.224 111.298 142.216 1.00 326.98 754 VAL A N 1
ATOM 3305 C CA . VAL A 1 754 ? 115.833 110.406 143.248 1.00 326.98 754 VAL A CA 1
ATOM 3306 C C . VAL A 1 754 ? 116.393 109.149 142.569 1.00 326.98 754 VAL A C 1
ATOM 3307 O O . VAL A 1 754 ? 117.512 108.738 142.929 1.00 326.98 754 VAL A O 1
ATOM 3311 N N . LEU A 1 755 ? 115.654 108.580 141.610 1.00 338.50 755 LEU A N 1
ATOM 3312 C CA . LEU A 1 755 ? 116.097 107.344 140.909 1.00 338.50 755 LEU A CA 1
ATOM 3313 C C . LEU A 1 755 ? 117.370 107.627 140.104 1.00 338.50 755 LEU A C 1
ATOM 3314 O O . LEU A 1 755 ? 118.261 106.760 140.101 1.00 338.50 755 LEU A O 1
ATOM 3319 N N . ALA A 1 756 ? 117.443 108.789 139.448 1.00 323.99 756 ALA A N 1
ATOM 3320 C CA . ALA A 1 756 ? 118.636 109.164 138.651 1.00 323.99 756 ALA A CA 1
ATOM 3321 C C . ALA A 1 756 ? 119.859 109.308 139.564 1.00 323.99 756 ALA A C 1
ATOM 3322 O O . ALA A 1 756 ? 120.967 108.967 139.117 1.00 323.99 756 ALA A O 1
ATOM 3324 N N . TYR A 1 757 ? 119.666 109.834 140.778 1.00 361.34 757 TYR A N 1
ATOM 3325 C CA . TYR A 1 757 ? 120.789 109.977 141.742 1.00 361.34 757 TYR A CA 1
ATOM 3326 C C . TYR A 1 757 ? 121.344 108.583 142.049 1.00 361.34 757 TYR A C 1
ATOM 3327 O O . TYR A 1 757 ? 122.578 108.408 142.041 1.00 361.34 757 TYR A O 1
ATOM 3336 N N . ILE A 1 758 ? 120.456 107.614 142.291 1.00 380.32 758 ILE A N 1
ATOM 3337 C CA . ILE A 1 758 ? 120.905 106.210 142.533 1.00 380.32 758 ILE A CA 1
ATOM 3338 C C . ILE A 1 758 ? 121.544 105.665 141.250 1.00 380.32 758 ILE A C 1
ATOM 3339 O O . ILE A 1 758 ? 122.544 104.933 141.354 1.00 380.32 758 ILE A O 1
ATOM 3344 N N . GLN A 1 759 ? 120.976 106.003 140.087 1.00 376.41 759 GLN A N 1
ATOM 3345 C CA . GLN A 1 759 ? 121.504 105.499 138.790 1.00 376.41 759 GLN A CA 1
ATOM 3346 C C . GLN A 1 759 ? 122.936 106.006 138.588 1.00 376.41 759 GLN A C 1
ATOM 3347 O O . GLN A 1 759 ? 123.782 105.202 138.165 1.00 376.41 759 GLN A O 1
ATOM 3353 N N . SER A 1 760 ? 123.195 107.281 138.898 1.00 367.97 760 SER A N 1
ATOM 3354 C CA . SER A 1 760 ? 124.567 107.843 138.773 1.00 367.97 760 SER A CA 1
ATOM 3355 C C . SER A 1 760 ? 125.509 107.130 139.749 1.00 367.97 760 SER A C 1
ATOM 3356 O O . SER A 1 760 ? 126.650 106.825 139.355 1.00 367.97 760 SER A O 1
ATOM 3359 N N . ARG A 1 761 ? 125.033 106.844 140.964 1.00 397.46 761 ARG A N 1
ATOM 3360 C CA . ARG A 1 761 ? 125.864 106.103 141.948 1.00 397.46 761 ARG A CA 1
ATOM 3361 C C . ARG A 1 761 ? 126.188 104.735 141.338 1.00 397.46 761 ARG A C 1
ATOM 3362 O O . ARG A 1 761 ? 127.357 104.316 141.415 1.00 397.46 761 ARG A O 1
ATOM 3370 N N . GLY A 1 762 ? 125.200 104.086 140.717 1.00 420.97 762 GLY A N 1
ATOM 3371 C CA . GLY A 1 762 ? 125.434 102.796 140.039 1.00 420.97 762 GLY A CA 1
ATOM 3372 C C . GLY A 1 762 ? 126.382 102.930 138.861 1.00 420.97 762 GLY A C 1
ATOM 3373 O O . GLY A 1 762 ? 127.187 102.007 138.653 1.00 420.97 762 GLY A O 1
ATOM 3374 N N . ARG A 1 763 ? 126.289 104.031 138.109 1.00 385.92 763 ARG A N 1
ATOM 3375 C CA . ARG A 1 763 ? 127.115 104.206 136.883 1.00 385.92 763 ARG A CA 1
ATOM 3376 C C . ARG A 1 763 ? 128.607 104.196 137.233 1.00 385.92 763 ARG A C 1
ATOM 3377 O O . ARG A 1 763 ? 129.377 103.604 136.454 1.00 385.92 763 ARG A O 1
ATOM 3385 N N . ALA A 1 764 ? 129.003 104.814 138.352 1.00 431.88 764 ALA A N 1
ATOM 3386 C CA . ALA A 1 764 ? 130.448 104.903 138.672 1.00 431.88 764 ALA A CA 1
ATOM 3387 C C . ALA A 1 764 ? 131.024 103.490 138.800 1.00 431.88 764 ALA A C 1
ATOM 3388 O O . ALA A 1 764 ? 130.397 102.661 139.489 1.00 431.88 764 ALA A O 1
ATOM 3390 N N . ARG A 1 765 ? 132.175 103.207 138.172 1.00 427.20 765 ARG A N 1
ATOM 3391 C CA . ARG A 1 765 ? 132.659 101.793 138.149 1.00 427.20 765 ARG A CA 1
ATOM 3392 C C . ARG A 1 765 ? 133.922 101.516 138.974 1.00 427.20 765 ARG A C 1
ATOM 3393 O O . ARG A 1 765 ? 134.211 102.315 139.883 1.00 427.20 765 ARG A O 1
ATOM 3401 N N . LYS A 1 766 ? 134.658 100.440 138.650 1.00 392.77 766 LYS A N 1
ATOM 3402 C CA . LYS A 1 766 ? 135.789 99.974 139.512 1.00 392.77 766 LYS A CA 1
ATOM 3403 C C . LYS A 1 766 ? 136.958 100.947 139.708 1.00 392.77 766 LYS A C 1
ATOM 3404 O O . LYS A 1 766 ? 137.349 101.113 140.880 1.00 392.77 766 LYS A O 1
ATOM 3410 N N . PRO A 1 767 ? 137.560 101.600 138.690 1.00 411.34 767 PRO A N 1
ATOM 3411 C CA . PRO A 1 767 ? 138.800 102.329 138.942 1.00 411.34 767 PRO A CA 1
ATOM 3412 C C . PRO A 1 767 ? 138.476 103.618 139.701 1.00 411.34 767 PRO A C 1
ATOM 3413 O O . PRO A 1 767 ? 137.590 104.300 139.262 1.00 411.34 767 PRO A O 1
ATOM 3417 N N . GLY A 1 768 ? 139.109 103.855 140.855 1.00 379.91 768 GLY A N 1
ATOM 3418 C CA . GLY A 1 768 ? 138.937 105.143 141.558 1.00 379.91 768 GLY A CA 1
ATOM 3419 C C . GLY A 1 768 ? 137.483 105.558 141.712 1.00 379.91 768 GLY A C 1
ATOM 3420 O O . GLY A 1 768 ? 137.197 106.739 141.440 1.00 379.91 768 GLY A O 1
ATOM 3421 N N . SER A 1 769 ? 136.595 104.660 142.153 1.00 388.48 769 SER A N 1
ATOM 3422 C CA . SER A 1 769 ? 135.152 105.025 142.191 1.00 388.48 769 SER A CA 1
ATOM 3423 C C . SER A 1 769 ? 134.980 106.274 143.059 1.00 388.48 769 SER A C 1
ATOM 3424 O O . SER A 1 769 ? 135.518 106.281 144.186 1.00 388.48 769 SER A O 1
ATOM 3427 N N . ASP A 1 770 ? 134.234 107.272 142.571 1.00 410.39 770 ASP A N 1
ATOM 3428 C CA . ASP A 1 770 ? 134.122 108.551 143.322 1.00 410.39 770 ASP A CA 1
ATOM 3429 C C . ASP A 1 770 ? 132.917 109.370 142.850 1.00 410.39 770 ASP A C 1
ATOM 3430 O O . ASP A 1 770 ? 133.014 109.986 141.770 1.00 410.39 770 ASP A O 1
ATOM 3435 N N . TYR A 1 771 ? 131.833 109.377 143.628 1.00 380.00 771 TYR A N 1
ATOM 3436 C CA . TYR A 1 771 ? 130.649 110.221 143.320 1.00 380.00 771 TYR A CA 1
ATOM 3437 C C . TYR A 1 771 ? 130.951 111.647 143.789 1.00 380.00 771 TYR A C 1
ATOM 3438 O O . TYR A 1 771 ? 131.399 111.814 144.933 1.00 380.00 771 TYR A O 1
ATOM 3447 N N . ILE A 1 772 ? 130.742 112.641 142.922 1.00 371.26 772 ILE A N 1
ATOM 3448 C CA . ILE A 1 772 ? 131.095 114.042 143.296 1.00 371.26 772 ILE A CA 1
ATOM 3449 C C . ILE A 1 772 ? 129.819 114.890 143.339 1.00 371.26 772 ILE A C 1
ATOM 3450 O O . ILE A 1 772 ? 129.112 114.940 142.314 1.00 371.26 772 ILE A O 1
ATOM 3455 N N . LEU A 1 773 ? 129.545 115.531 144.480 1.00 397.53 773 LEU A N 1
ATOM 3456 C CA . LEU A 1 773 ? 128.362 116.426 144.607 1.00 397.53 773 LEU A CA 1
ATOM 3457 C C . LEU A 1 773 ? 128.836 117.802 145.082 1.00 397.53 773 LEU A C 1
ATOM 3458 O O . LEU A 1 773 ? 129.639 117.851 146.031 1.00 397.53 773 LEU A O 1
ATOM 3463 N N . MET A 1 774 ? 128.359 118.877 144.450 1.00 404.01 774 MET A N 1
ATOM 3464 C CA . MET A 1 774 ? 128.862 120.228 144.812 1.00 404.01 774 MET A CA 1
ATOM 3465 C C . MET A 1 774 ? 127.761 121.031 145.509 1.00 404.01 774 MET A C 1
ATOM 3466 O O . MET A 1 774 ? 126.689 121.210 144.898 1.00 404.01 774 MET A O 1
ATOM 3471 N N . VAL A 1 775 ? 128.016 121.488 146.738 1.00 402.46 775 VAL A N 1
ATOM 3472 C CA . VAL A 1 775 ? 127.034 122.367 147.442 1.00 402.46 775 VAL A CA 1
ATOM 3473 C C . VAL A 1 775 ? 127.102 123.753 146.794 1.00 402.46 775 VAL A C 1
ATOM 3474 O O . VAL A 1 775 ? 128.206 124.144 146.370 1.00 402.46 775 VAL A O 1
ATOM 3478 N N . GLU A 1 776 ? 125.979 124.474 146.735 1.00 377.33 776 GLU A N 1
ATOM 3479 C CA . GLU A 1 776 ? 125.963 125.784 146.031 1.00 377.33 776 GLU A CA 1
ATOM 3480 C C . GLU A 1 776 ? 126.021 126.918 147.057 1.00 377.33 776 GLU A C 1
ATOM 3481 O O . GLU A 1 776 ? 125.167 126.938 147.956 1.00 377.33 776 GLU A O 1
ATOM 3487 N N . ARG A 1 777 ? 127.017 127.802 146.946 1.00 359.62 777 ARG A N 1
ATOM 3488 C CA . ARG A 1 777 ? 127.117 128.975 147.857 1.00 359.62 777 ARG A CA 1
ATOM 3489 C C . ARG A 1 777 ? 125.938 129.926 147.618 1.00 359.62 777 ARG A C 1
ATOM 3490 O O . ARG A 1 777 ? 125.382 130.429 148.615 1.00 359.62 777 ARG A O 1
ATOM 3498 N N . GLY A 1 778 ? 125.550 130.139 146.355 1.00 374.28 778 GLY A N 1
ATOM 3499 C CA . GLY A 1 778 ? 124.495 131.123 146.030 1.00 374.28 778 GLY A CA 1
ATOM 3500 C C . GLY A 1 778 ? 123.132 130.805 146.623 1.00 374.28 778 GLY A C 1
ATOM 3501 O O . GLY A 1 778 ? 122.482 131.747 147.114 1.00 374.28 778 GLY A O 1
ATOM 3502 N N . ASN A 1 779 ? 122.708 129.539 146.601 1.00 332.75 779 ASN A N 1
ATOM 3503 C CA . ASN A 1 779 ? 121.339 129.195 147.076 1.00 332.75 779 ASN A CA 1
ATOM 3504 C C . ASN A 1 779 ? 121.445 128.104 148.144 1.00 332.75 779 ASN A C 1
ATOM 3505 O O . ASN A 1 779 ? 122.492 127.442 148.198 1.00 332.75 779 ASN A O 1
ATOM 3510 N N . VAL A 1 780 ? 120.408 127.930 148.968 1.00 300.80 780 VAL A N 1
ATOM 3511 C CA . VAL A 1 780 ? 120.521 126.942 150.081 1.00 300.80 780 VAL A CA 1
ATOM 3512 C C . VAL A 1 780 ? 120.229 125.551 149.504 1.00 300.80 780 VAL A C 1
ATOM 3513 O O . VAL A 1 780 ? 119.050 125.143 149.456 1.00 300.80 780 VAL A O 1
ATOM 3517 N N . SER A 1 781 ? 121.279 124.873 149.030 1.00 304.84 781 SER A N 1
ATOM 3518 C CA . SER A 1 781 ? 121.120 123.519 148.440 1.00 304.84 781 SER A CA 1
ATOM 3519 C C . SER A 1 781 ? 121.469 122.465 149.493 1.00 304.84 781 SER A C 1
ATOM 3520 O O . SER A 1 781 ? 121.481 121.272 149.146 1.00 304.84 781 SER A O 1
ATOM 3523 N N . HIS A 1 782 ? 121.753 122.800 150.752 1.00 349.99 782 HIS A N 1
ATOM 3524 C CA . HIS A 1 782 ? 122.266 121.747 151.687 1.00 349.99 782 HIS A CA 1
ATOM 3525 C C . HIS A 1 782 ? 121.202 120.829 152.318 1.00 349.99 782 HIS A C 1
ATOM 3526 O O . HIS A 1 782 ? 121.280 119.551 152.125 1.00 349.99 782 HIS A O 1
ATOM 3533 N N . ALA A 1 783 ? 120.228 121.414 153.021 1.00 306.00 783 ALA A N 1
ATOM 3534 C CA . ALA A 1 783 ? 119.269 120.583 153.788 1.00 306.00 783 ALA A CA 1
ATOM 3535 C C . ALA A 1 783 ? 118.517 119.614 152.876 1.00 306.00 783 ALA A C 1
ATOM 3536 O O . ALA A 1 783 ? 118.403 118.437 153.262 1.00 306.00 783 ALA A O 1
ATOM 3538 N N . ALA A 1 784 ? 118.068 120.065 151.702 1.00 280.52 784 ALA A N 1
ATOM 3539 C CA . ALA A 1 784 ? 117.249 119.167 150.855 1.00 280.52 784 ALA A CA 1
ATOM 3540 C C . ALA A 1 784 ? 118.077 117.936 150.475 1.00 280.52 784 ALA A C 1
ATOM 3541 O O . ALA A 1 784 ? 117.579 116.813 150.675 1.00 280.52 784 ALA A O 1
ATOM 3543 N N . PHE A 1 785 ? 119.328 118.142 150.051 1.00 342.40 785 PHE A N 1
ATOM 3544 C CA . PHE A 1 785 ? 120.189 117.007 149.625 1.00 342.40 785 PHE A CA 1
ATOM 3545 C C . PHE A 1 785 ? 120.420 116.075 150.822 1.00 342.40 785 PHE A C 1
ATOM 3546 O O . PHE A 1 785 ? 120.274 114.825 150.662 1.00 342.40 785 PHE A O 1
ATOM 3554 N N . LEU A 1 786 ? 120.711 116.648 151.998 1.00 319.74 786 LEU A N 1
ATOM 3555 C CA . LEU A 1 786 ? 121.011 115.730 153.129 1.00 319.74 786 LEU A CA 1
ATOM 3556 C C . LEU A 1 786 ? 119.766 114.880 153.400 1.00 319.74 786 LEU A C 1
ATOM 3557 O O . LEU A 1 786 ? 119.889 113.615 153.497 1.00 319.74 786 LEU A O 1
ATOM 3562 N N . ARG A 1 787 ? 118.597 115.530 153.417 1.00 332.86 787 ARG A N 1
ATOM 3563 C CA . ARG A 1 787 ? 117.357 114.795 153.768 1.00 332.86 787 ARG A CA 1
ATOM 3564 C C . ARG A 1 787 ? 117.133 113.700 152.728 1.00 332.86 787 ARG A C 1
ATOM 3565 O O . ARG A 1 787 ? 116.906 112.562 153.139 1.00 332.86 787 ARG A O 1
ATOM 3573 N N . ASN A 1 788 ? 117.302 114.018 151.443 1.00 345.95 788 ASN A N 1
ATOM 3574 C CA . ASN A 1 788 ? 117.015 113.014 150.389 1.00 345.95 788 ASN A CA 1
ATOM 3575 C C . ASN A 1 788 ? 117.953 111.821 150.584 1.00 345.95 788 ASN A C 1
ATOM 3576 O O . ASN A 1 788 ? 117.444 110.686 150.636 1.00 345.95 788 ASN A O 1
ATOM 3581 N N . ALA A 1 789 ? 119.250 112.067 150.795 1.00 316.51 789 ALA A N 1
ATOM 3582 C CA . ALA A 1 789 ? 120.155 110.897 150.892 1.00 316.51 789 ALA A CA 1
ATOM 3583 C C . ALA A 1 789 ? 119.756 110.042 152.102 1.00 316.51 789 ALA A C 1
ATOM 3584 O O . ALA A 1 789 ? 119.615 108.779 151.955 1.00 316.51 789 ALA A O 1
ATOM 3586 N N . ARG A 1 790 ? 119.496 110.698 153.241 1.00 332.20 790 ARG A N 1
ATOM 3587 C CA . ARG A 1 790 ? 119.210 109.878 154.450 1.00 332.20 790 ARG A CA 1
ATOM 3588 C C . ARG A 1 790 ? 117.938 109.063 154.205 1.00 332.20 790 ARG A C 1
ATOM 3589 O O . ARG A 1 790 ? 117.947 107.827 154.467 1.00 332.20 790 ARG A O 1
ATOM 3597 N N . ASN A 1 791 ? 116.920 109.704 153.627 1.00 332.23 791 ASN A N 1
ATOM 3598 C CA . ASN A 1 791 ? 115.621 109.017 153.429 1.00 332.23 791 ASN A CA 1
ATOM 3599 C C . ASN A 1 791 ? 115.844 107.826 152.499 1.00 332.23 791 ASN A C 1
ATOM 3600 O O . ASN A 1 791 ? 115.412 106.746 152.862 1.00 332.23 791 ASN A O 1
ATOM 3605 N N . SER A 1 792 ? 116.588 108.006 151.406 1.00 343.48 792 SER A N 1
ATOM 3606 C CA . SER A 1 792 ? 116.763 106.888 150.447 1.00 343.48 792 SER A CA 1
ATOM 3607 C C . SER A 1 792 ? 117.468 105.730 151.163 1.00 343.48 792 SER A C 1
ATOM 3608 O O . SER A 1 792 ? 116.960 104.576 151.079 1.00 343.48 792 SER A O 1
ATOM 3611 N N . GLU A 1 793 ? 118.536 106.019 151.918 1.00 343.60 793 GLU A N 1
ATOM 3612 C CA . GLU A 1 793 ? 119.236 104.855 152.531 1.00 343.60 793 GLU A CA 1
ATOM 3613 C C . GLU A 1 793 ? 118.281 104.138 153.497 1.00 343.60 793 GLU A C 1
ATOM 3614 O O . GLU A 1 793 ? 118.130 102.872 153.396 1.00 343.60 793 GLU A O 1
ATOM 3620 N N . GLU A 1 794 ? 117.572 104.913 154.326 1.00 359.46 794 GLU A N 1
ATOM 3621 C CA . GLU A 1 794 ? 116.711 104.262 155.349 1.00 359.46 794 GLU A CA 1
ATOM 3622 C C . GLU A 1 794 ? 115.642 103.427 154.640 1.00 359.46 794 GLU A C 1
ATOM 3623 O O . GLU A 1 794 ? 115.385 102.294 155.087 1.00 359.46 794 GLU A O 1
ATOM 3629 N N . THR A 1 795 ? 115.063 103.963 153.565 1.00 371.84 795 THR A N 1
ATOM 3630 C CA . THR A 1 795 ? 113.978 103.260 152.838 1.00 371.84 795 THR A CA 1
ATOM 3631 C C . THR A 1 795 ? 114.504 101.966 152.215 1.00 371.84 795 THR A C 1
ATOM 3632 O O . THR A 1 795 ? 113.843 100.944 152.412 1.00 371.84 795 THR A O 1
ATOM 3636 N N . LEU A 1 796 ? 115.683 101.977 151.585 1.00 399.69 796 LEU A N 1
ATOM 3637 C CA . LEU A 1 796 ? 116.169 100.683 151.036 1.00 399.69 796 LEU A CA 1
ATOM 3638 C C . LEU A 1 796 ? 116.340 99.692 152.194 1.00 399.69 796 LEU A C 1
ATOM 3639 O O . LEU A 1 796 ? 115.847 98.508 152.083 1.00 399.69 796 LEU A O 1
ATOM 3644 N N . ARG A 1 797 ? 116.926 100.165 153.301 1.00 447.56 797 ARG A N 1
ATOM 3645 C CA . ARG A 1 797 ? 117.176 99.176 154.383 1.00 447.56 797 ARG A CA 1
ATOM 3646 C C . ARG A 1 797 ? 115.835 98.585 154.838 1.00 447.56 797 ARG A C 1
ATOM 3647 O O . ARG A 1 797 ? 115.740 97.343 154.918 1.00 447.56 797 ARG A O 1
ATOM 3655 N N . LYS A 1 798 ? 114.818 99.428 155.044 1.00 449.06 798 LYS A N 1
ATOM 3656 C CA . LYS A 1 798 ? 113.516 98.925 155.565 1.00 449.06 798 LYS A CA 1
ATOM 3657 C C . LYS A 1 798 ? 112.860 97.984 154.547 1.00 449.06 798 LYS A C 1
ATOM 3658 O O . LYS A 1 798 ? 112.342 96.940 154.971 1.00 449.06 798 LYS A O 1
ATOM 3664 N N . GLU A 1 799 ? 112.903 98.327 153.257 1.00 458.71 799 GLU A N 1
ATOM 3665 C CA . GLU A 1 799 ? 112.232 97.517 152.201 1.00 458.71 799 GLU A CA 1
ATOM 3666 C C . GLU A 1 799 ? 112.935 96.167 152.009 1.00 458.71 799 GLU A C 1
ATOM 3667 O O . GLU A 1 799 ? 112.306 95.272 151.377 1.00 458.71 799 GLU A O 1
ATOM 3673 N N . ALA A 1 800 ? 114.197 96.034 152.452 1.00 482.53 800 ALA A N 1
ATOM 3674 C CA . ALA A 1 800 ? 114.818 94.679 152.374 1.00 482.53 800 ALA A CA 1
ATOM 3675 C C . ALA A 1 800 ? 114.010 93.585 153.117 1.00 482.53 800 ALA A C 1
ATOM 3676 O O . ALA A 1 800 ? 114.678 92.632 153.557 1.00 482.53 800 ALA A O 1
ATOM 3678 N N . ILE A 1 801 ? 112.672 93.677 153.261 1.00 511.98 801 ILE A N 1
ATOM 3679 C CA . ILE A 1 801 ? 111.745 92.725 153.943 1.00 511.98 801 ILE A CA 1
ATOM 3680 C C . ILE A 1 801 ? 110.387 92.810 153.240 1.00 511.98 801 ILE A C 1
ATOM 3681 O O . ILE A 1 801 ? 109.955 93.935 152.932 1.00 511.98 801 ILE A O 1
ATOM 3686 N N . GLU A 1 802 ? 109.742 91.668 152.995 1.00 541.98 802 GLU A N 1
ATOM 3687 C CA . GLU A 1 802 ? 108.456 91.670 152.248 1.00 541.98 802 GLU A CA 1
ATOM 3688 C C . GLU A 1 802 ? 107.348 92.261 153.127 1.00 541.98 802 GLU A C 1
ATOM 3689 O O . GLU A 1 802 ? 107.294 91.889 154.317 1.00 541.98 802 GLU A O 1
ATOM 3695 N N . ARG A 1 803 ? 106.520 93.154 152.569 1.00 619.57 803 ARG A N 1
ATOM 3696 C CA . ARG A 1 803 ? 105.363 93.735 153.309 1.00 619.57 803 ARG A CA 1
ATOM 3697 C C . ARG A 1 803 ? 105.819 94.416 154.606 1.00 619.57 803 ARG A C 1
ATOM 3698 O O . ARG A 1 803 ? 105.077 94.314 155.600 1.00 619.57 803 ARG A O 1
ATOM 3706 N N . THR A 1 804 ? 106.977 95.084 154.604 1.00 599.57 804 THR A N 1
ATOM 3707 C CA . THR A 1 804 ? 107.408 95.826 155.819 1.00 599.57 804 THR A CA 1
ATOM 3708 C C . THR A 1 804 ? 106.427 96.962 156.114 1.00 599.57 804 THR A C 1
ATOM 3709 O O . THR A 1 804 ? 106.031 97.105 157.283 1.00 599.57 804 THR A O 1
ATOM 3713 N N . ASP A 1 805 ? 106.036 97.721 155.087 1.00 582.52 805 ASP A N 1
ATOM 3714 C CA . ASP A 1 805 ? 105.146 98.892 155.305 1.00 582.52 805 ASP A CA 1
ATOM 3715 C C . ASP A 1 805 ? 103.793 98.405 155.831 1.00 582.52 805 ASP A C 1
ATOM 3716 O O . ASP A 1 805 ? 103.279 99.011 156.793 1.00 582.52 805 ASP A O 1
ATOM 3721 N N . LEU A 1 806 ? 103.256 97.339 155.232 1.00 630.50 806 LEU A N 1
ATOM 3722 C CA . LEU A 1 806 ? 101.931 96.805 155.647 1.00 630.50 806 LEU A CA 1
ATOM 3723 C C . LEU A 1 806 ? 101.998 96.258 157.078 1.00 630.50 806 LEU A C 1
ATOM 3724 O O . LEU A 1 806 ? 101.022 96.442 157.824 1.00 630.50 806 LEU A O 1
ATOM 3729 N N . SER A 1 807 ? 103.091 95.576 157.435 1.00 687.59 807 SER A N 1
ATOM 3730 C CA . SER A 1 807 ? 103.236 95.081 158.828 1.00 687.59 807 SER A CA 1
ATOM 3731 C C . SER A 1 807 ? 103.318 96.255 159.811 1.00 687.59 807 SER A C 1
ATOM 3732 O O . SER A 1 807 ? 102.650 96.185 160.862 1.00 687.59 807 SER A O 1
ATOM 3735 N N . HIS A 1 808 ? 104.099 97.292 159.483 1.00 691.72 808 HIS A N 1
ATOM 3736 C CA . HIS A 1 808 ? 104.283 98.438 160.416 1.00 691.72 808 HIS A CA 1
ATOM 3737 C C . HIS A 1 808 ? 102.970 99.202 160.617 1.00 691.72 808 HIS A C 1
ATOM 3738 O O . HIS A 1 808 ? 102.654 99.524 161.779 1.00 691.72 808 HIS A O 1
ATOM 3745 N N . LEU A 1 809 ? 102.237 99.474 159.532 1.00 653.79 809 LEU A N 1
ATOM 3746 C CA . LEU A 1 809 ? 100.986 100.278 159.627 1.00 653.79 809 LEU A CA 1
ATOM 3747 C C . LEU A 1 809 ? 99.854 99.516 158.934 1.00 653.79 809 LEU A C 1
ATOM 3748 O O . LEU A 1 809 ? 100.078 99.040 157.810 1.00 653.79 809 LEU A O 1
ATOM 3753 N N . LYS A 1 810 ? 98.677 99.436 159.561 1.00 654.95 810 LYS A N 1
ATOM 3754 C CA . LYS A 1 810 ? 97.575 98.636 158.964 1.00 654.95 810 LYS A CA 1
ATOM 3755 C C . LYS A 1 810 ? 96.534 99.582 158.359 1.00 654.95 810 LYS A C 1
ATOM 3756 O O . LYS A 1 810 ? 96.589 99.813 157.136 1.00 654.95 810 LYS A O 1
ATOM 3762 N N . ASP A 1 811 ? 95.634 100.115 159.190 1.00 645.47 811 ASP A N 1
ATOM 3763 C CA . ASP A 1 811 ? 94.590 101.054 158.698 1.00 645.47 811 ASP A CA 1
ATOM 3764 C C . ASP A 1 811 ? 95.249 102.331 158.170 1.00 645.47 811 ASP A C 1
ATOM 3765 O O . ASP A 1 811 ? 94.826 102.805 157.101 1.00 645.47 811 ASP A O 1
ATOM 3770 N N . THR A 1 812 ? 96.262 102.846 158.874 1.00 630.80 812 THR A N 1
ATOM 3771 C CA . THR A 1 812 ? 96.897 104.131 158.475 1.00 630.80 812 THR A CA 1
ATOM 3772 C C . THR A 1 812 ? 97.549 104.000 157.093 1.00 630.80 812 THR A C 1
ATOM 3773 O O . THR A 1 812 ? 97.378 104.926 156.278 1.00 630.80 812 THR A O 1
ATOM 3777 N N . SER A 1 813 ? 98.247 102.888 156.841 1.00 656.12 813 SER A N 1
ATOM 3778 C CA . SER A 1 813 ? 98.923 102.689 155.532 1.00 656.12 813 SER A CA 1
ATOM 3779 C C . SER A 1 813 ? 97.869 102.636 154.424 1.00 656.12 813 SER A C 1
ATOM 3780 O O . SER A 1 813 ? 98.094 103.242 153.356 1.00 656.12 813 SER A O 1
ATOM 3783 N N . ARG A 1 814 ? 96.757 101.942 154.682 1.00 652.08 814 ARG A N 1
ATOM 3784 C CA . ARG A 1 814 ? 95.686 101.827 153.659 1.00 652.08 814 ARG A CA 1
ATOM 3785 C C . ARG A 1 814 ? 95.120 103.220 153.366 1.00 652.08 814 ARG A C 1
ATOM 3786 O O . ARG A 1 814 ? 94.956 103.546 152.183 1.00 652.08 814 ARG A O 1
ATOM 3794 N N . LEU A 1 815 ? 94.866 104.018 154.406 1.00 631.88 815 LEU A N 1
ATOM 3795 C CA . LEU A 1 815 ? 94.259 105.358 154.193 1.00 631.88 815 LEU A CA 1
ATOM 3796 C C . LEU A 1 815 ? 95.225 106.249 153.405 1.00 631.88 815 LEU A C 1
ATOM 3797 O O . LEU A 1 815 ? 94.765 106.917 152.458 1.00 631.88 815 LEU A O 1
ATOM 3802 N N . ILE A 1 816 ? 96.509 106.256 153.778 1.00 650.02 816 ILE A N 1
ATOM 3803 C CA . ILE A 1 816 ? 97.482 107.182 153.121 1.00 650.02 816 ILE A CA 1
ATOM 3804 C C . ILE A 1 816 ? 97.748 106.801 151.657 1.00 650.02 816 ILE A C 1
ATOM 3805 O O . ILE A 1 816 ? 97.806 107.726 150.823 1.00 650.02 816 ILE A O 1
ATOM 3810 N N . SER A 1 817 ? 97.901 105.508 151.345 1.00 614.40 817 SER A N 1
ATOM 3811 C CA . SER A 1 817 ? 98.300 105.136 149.958 1.00 614.40 817 SER A CA 1
ATOM 3812 C C . SER A 1 817 ? 97.325 104.179 149.264 1.00 614.40 817 SER A C 1
ATOM 3813 O O . SER A 1 817 ? 96.997 104.444 148.097 1.00 614.40 817 SER A O 1
ATOM 3816 N N . ILE A 1 818 ? 96.906 103.096 149.925 1.00 603.76 818 ILE A N 1
ATOM 3817 C CA . ILE A 1 818 ? 96.056 102.086 149.223 1.00 603.76 818 ILE A CA 1
ATOM 3818 C C . ILE A 1 818 ? 94.741 102.745 148.791 1.00 603.76 818 ILE A C 1
ATOM 3819 O O . ILE A 1 818 ? 94.332 102.540 147.633 1.00 603.76 818 ILE A O 1
ATOM 3824 N N . ASP A 1 819 ? 94.120 103.528 149.677 1.00 607.15 819 ASP A N 1
ATOM 3825 C CA . ASP A 1 819 ? 92.877 104.259 149.315 1.00 607.15 819 ASP A CA 1
ATOM 3826 C C . ASP A 1 819 ? 93.198 105.298 148.236 1.00 607.15 819 ASP A C 1
ATOM 3827 O O . ASP A 1 819 ? 92.392 105.439 147.298 1.00 607.15 819 ASP A O 1
ATOM 3832 N N . ALA A 1 820 ? 94.332 105.995 148.372 1.00 630.18 820 ALA A N 1
ATOM 3833 C CA . ALA A 1 820 ? 94.713 107.047 147.399 1.00 630.18 820 ALA A CA 1
ATOM 3834 C C . ALA A 1 820 ? 94.954 106.435 146.013 1.00 630.18 820 ALA A C 1
ATOM 3835 O O . ALA A 1 820 ? 94.516 107.049 145.021 1.00 630.18 820 ALA A O 1
ATOM 3837 N N . VAL A 1 821 ? 95.621 105.276 145.949 1.00 580.92 821 VAL A N 1
ATOM 3838 C CA . VAL A 1 821 ? 95.953 104.638 144.638 1.00 580.92 821 VAL A CA 1
ATOM 3839 C C . VAL A 1 821 ? 95.498 103.175 144.661 1.00 580.92 821 VAL A C 1
ATOM 3840 O O . VAL A 1 821 ? 96.353 102.292 144.871 1.00 580.92 821 VAL A O 1
ATOM 3844 N N . PRO A 1 822 ? 94.194 102.873 144.476 1.00 591.66 822 PRO A N 1
ATOM 3845 C CA . PRO A 1 822 ? 93.726 101.486 144.400 1.00 591.66 822 PRO A CA 1
ATOM 3846 C C . PRO A 1 822 ? 94.070 100.864 143.040 1.00 591.66 822 PRO A C 1
ATOM 3847 O O . PRO A 1 822 ? 94.353 101.605 142.114 1.00 591.66 822 PRO A O 1
ATOM 3851 N N . GLY A 1 823 ? 94.047 99.531 142.946 1.00 597.25 823 GLY A N 1
ATOM 3852 C CA . GLY A 1 823 ? 94.288 98.881 141.643 1.00 597.25 823 GLY A CA 1
ATOM 3853 C C . GLY A 1 823 ? 93.226 99.313 140.648 1.00 597.25 823 GLY A C 1
ATOM 3854 O O . GLY A 1 823 ? 92.056 99.420 141.059 1.00 597.25 823 GLY A O 1
ATOM 3855 N N . THR A 1 824 ? 93.603 99.557 139.390 1.00 610.23 824 THR A N 1
ATOM 3856 C CA . THR A 1 824 ? 92.630 100.098 138.401 1.00 610.23 824 THR A CA 1
ATOM 3857 C C . THR A 1 824 ? 92.394 99.081 137.282 1.00 610.23 824 THR A C 1
ATOM 3858 O O . THR A 1 824 ? 93.259 98.197 137.140 1.00 610.23 824 THR A O 1
ATOM 3862 N N . VAL A 1 825 ? 91.249 99.165 136.587 1.00 695.85 825 VAL A N 1
ATOM 3863 C CA . VAL A 1 825 ? 90.897 98.252 135.449 1.00 695.85 825 VAL A CA 1
ATOM 3864 C C . VAL A 1 825 ? 90.340 96.927 135.996 1.00 695.85 825 VAL A C 1
ATOM 3865 O O . VAL A 1 825 ? 89.938 96.065 135.190 1.00 695.85 825 VAL A O 1
ATOM 3869 N N . TYR A 1 826 ? 90.206 96.819 137.320 1.00 680.20 826 TYR A N 1
ATOM 3870 C CA . TYR A 1 826 ? 89.629 95.595 137.936 1.00 680.20 826 TYR A CA 1
ATOM 3871 C C . TYR A 1 826 ? 88.179 95.422 137.466 1.00 680.20 826 TYR A C 1
ATOM 3872 O O . TYR A 1 826 ? 87.775 94.277 137.186 1.00 680.20 826 TYR A O 1
ATOM 3881 N N . LYS A 1 827 ? 87.420 96.521 137.401 1.00 715.43 827 LYS A N 1
ATOM 3882 C CA . LYS A 1 827 ? 86.001 96.463 136.953 1.00 715.43 827 LYS A CA 1
ATOM 3883 C C . LYS A 1 827 ? 85.939 96.235 135.438 1.00 715.43 827 LYS A C 1
ATOM 3884 O O . LYS A 1 827 ? 86.798 96.788 134.725 1.00 715.43 827 LYS A O 1
ATOM 3890 N N . VAL A 1 828 ? 84.868 95.758 134.808 1.00 731.85 828 VAL A N 1
ATOM 3891 C CA . VAL A 1 828 ? 84.922 95.654 133.300 1.00 731.85 828 VAL A CA 1
ATOM 3892 C C . VAL A 1 828 ? 84.924 97.040 132.597 1.00 731.85 828 VAL A C 1
ATOM 3893 O O . VAL A 1 828 ? 85.686 97.251 131.539 1.00 731.85 828 VAL A O 1
ATOM 3897 N N . GLU A 1 829 ? 84.192 98.009 133.159 1.00 696.66 829 GLU A N 1
ATOM 3898 C CA . GLU A 1 829 ? 84.009 99.324 132.474 1.00 696.66 829 GLU A CA 1
ATOM 3899 C C . GLU A 1 829 ? 85.334 100.060 132.229 1.00 696.66 829 GLU A C 1
ATOM 3900 O O . GLU A 1 829 ? 85.440 100.703 131.169 1.00 696.66 829 GLU A O 1
ATOM 3906 N N . ALA A 1 830 ? 86.277 100.036 133.175 1.00 699.30 830 ALA A N 1
ATOM 3907 C CA . ALA A 1 830 ? 87.521 100.820 132.979 1.00 699.30 830 ALA A CA 1
ATOM 3908 C C . ALA A 1 830 ? 88.288 100.284 131.761 1.00 699.30 830 ALA A C 1
ATOM 3909 O O . ALA A 1 830 ? 88.739 101.109 130.906 1.00 699.30 830 ALA A O 1
ATOM 3911 N N . THR A 1 831 ? 88.380 98.952 131.650 1.00 683.47 831 THR A N 1
ATOM 3912 C CA . THR A 1 831 ? 89.096 98.349 130.497 1.00 683.47 831 THR A CA 1
ATOM 3913 C C . THR A 1 831 ? 88.342 98.776 129.239 1.00 683.47 831 THR A C 1
ATOM 3914 O O . THR A 1 831 ? 89.005 99.302 128.286 1.00 683.47 831 THR A O 1
ATOM 3918 N N . GLY A 1 832 ? 87.005 98.689 129.286 1.00 603.87 832 GLY A N 1
ATOM 3919 C CA . GLY A 1 832 ? 86.308 99.045 128.038 1.00 603.87 832 GLY A CA 1
ATOM 3920 C C . GLY A 1 832 ? 86.626 100.478 127.636 1.00 603.87 832 GLY A C 1
ATOM 3921 O O . GLY A 1 832 ? 87.016 100.679 126.469 1.00 603.87 832 GLY A O 1
ATOM 3922 N N . ALA A 1 833 ? 86.587 101.421 128.585 1.00 588.01 833 ALA A N 1
ATOM 3923 C CA . ALA A 1 833 ? 86.818 102.853 128.269 1.00 588.01 833 ALA A CA 1
ATOM 3924 C C . ALA A 1 833 ? 88.243 103.082 127.743 1.00 588.01 833 ALA A C 1
ATOM 3925 O O . ALA A 1 833 ? 88.393 103.851 126.767 1.00 588.01 833 ALA A O 1
ATOM 3927 N N . MET A 1 834 ? 89.262 102.472 128.358 1.00 559.79 834 MET A N 1
ATOM 3928 C CA . MET A 1 834 ? 90.631 102.761 127.851 1.00 559.79 834 MET A CA 1
ATOM 3929 C C . MET A 1 834 ? 90.730 102.238 126.413 1.00 559.79 834 MET A C 1
ATOM 3930 O O . MET A 1 834 ? 91.260 102.981 125.493 1.00 559.79 834 MET A O 1
ATOM 3935 N N . VAL A 1 835 ? 90.176 101.035 126.199 1.00 513.40 835 VAL A N 1
ATOM 3936 C CA . VAL A 1 835 ? 90.322 100.450 124.836 1.00 513.40 835 VAL A CA 1
ATOM 3937 C C . VAL A 1 835 ? 89.639 101.421 123.872 1.00 513.40 835 VAL A C 1
ATOM 3938 O O . VAL A 1 835 ? 90.268 101.783 122.860 1.00 513.40 835 VAL A O 1
ATOM 3942 N N . SER A 1 836 ? 88.457 101.919 124.246 1.00 517.33 836 SER A N 1
ATOM 3943 C CA . SER A 1 836 ? 87.701 102.827 123.347 1.00 517.33 836 SER A CA 1
ATOM 3944 C C . SER A 1 836 ? 88.487 104.119 123.076 1.00 517.33 836 SER A C 1
ATOM 3945 O O . SER A 1 836 ? 88.618 104.458 121.916 1.00 517.33 836 SER A O 1
ATOM 3948 N N . LEU A 1 837 ? 89.076 104.775 124.076 1.00 507.33 837 LEU A N 1
ATOM 3949 C CA . LEU A 1 837 ? 89.796 106.038 123.751 1.00 507.33 837 LEU A CA 1
ATOM 3950 C C . LEU A 1 837 ? 90.945 105.731 122.777 1.00 507.33 837 LEU A C 1
ATOM 3951 O O . LEU A 1 837 ? 91.146 106.502 121.756 1.00 507.33 837 LEU A O 1
ATOM 3956 N N . ASN A 1 838 ? 91.675 104.640 123.045 1.00 529.61 838 ASN A N 1
ATOM 3957 C CA . ASN A 1 838 ? 92.848 104.385 122.163 1.00 529.61 838 ASN A CA 1
ATOM 3958 C C . ASN A 1 838 ? 92.365 104.118 120.724 1.00 529.61 838 ASN A C 1
ATOM 3959 O O . ASN A 1 838 ? 92.941 104.702 119.714 1.00 529.61 838 ASN A O 1
ATOM 3964 N N . SER A 1 839 ? 91.295 103.327 120.616 1.00 516.25 839 SER A N 1
ATOM 3965 C CA . SER A 1 839 ? 90.752 102.976 119.282 1.00 516.25 839 SER A CA 1
ATOM 3966 C C . SER A 1 839 ? 90.287 104.253 118.581 1.00 516.25 839 SER A C 1
ATOM 3967 O O . SER A 1 839 ? 90.564 104.372 117.405 1.00 516.25 839 SER A O 1
ATOM 3970 N N . ALA A 1 840 ? 89.663 105.185 119.305 1.00 473.85 840 ALA A N 1
ATOM 3971 C CA . ALA A 1 840 ? 89.174 106.449 118.708 1.00 473.85 840 ALA A CA 1
ATOM 3972 C C . ALA A 1 840 ? 90.352 107.184 118.109 1.00 473.85 840 ALA A C 1
ATOM 3973 O O . ALA A 1 840 ? 90.316 107.444 116.887 1.00 473.85 840 ALA A O 1
ATOM 3975 N N . VAL A 1 841 ? 91.416 107.351 118.898 1.00 472.60 841 VAL A N 1
ATOM 3976 C CA . VAL A 1 841 ? 92.496 108.169 118.273 1.00 472.60 841 VAL A CA 1
ATOM 3977 C C . VAL A 1 841 ? 92.949 107.455 116.994 1.00 472.60 841 VAL A C 1
ATOM 3978 O O . VAL A 1 841 ? 92.852 108.081 115.852 1.00 472.60 841 VAL A O 1
ATOM 3982 N N . GLY A 1 842 ? 93.202 106.142 117.108 1.00 479.11 842 GLY A N 1
ATOM 3983 C CA . GLY A 1 842 ? 93.774 105.515 115.897 1.00 479.11 842 GLY A CA 1
ATOM 3984 C C . GLY A 1 842 ? 92.851 105.619 114.693 1.00 479.11 842 GLY A C 1
ATOM 3985 O O . GLY A 1 842 ? 93.308 106.130 113.637 1.00 479.11 842 GLY A O 1
ATOM 3986 N N . LEU A 1 843 ? 91.569 105.300 114.871 1.00 477.66 843 LEU A N 1
ATOM 3987 C CA . LEU A 1 843 ? 90.620 105.260 113.730 1.00 477.66 843 LEU A CA 1
ATOM 3988 C C . LEU A 1 843 ? 90.458 106.654 113.136 1.00 477.66 843 LEU A C 1
ATOM 3989 O O . LEU A 1 843 ? 90.543 106.773 111.902 1.00 477.66 843 LEU A O 1
ATOM 3994 N N . VAL A 1 844 ? 90.297 107.679 113.976 1.00 504.17 844 VAL A N 1
ATOM 3995 C CA . VAL A 1 844 ? 90.034 109.001 113.341 1.00 504.17 844 VAL A CA 1
ATOM 3996 C C . VAL A 1 844 ? 91.264 109.343 112.502 1.00 504.17 844 VAL A C 1
ATOM 3997 O O . VAL A 1 844 ? 91.095 109.581 111.248 1.00 504.17 844 VAL A O 1
ATOM 4001 N N . HIS A 1 845 ? 92.458 109.156 113.088 1.00 514.72 845 HIS A N 1
ATOM 4002 C CA . HIS A 1 845 ? 93.615 109.624 112.279 1.00 514.72 845 HIS A CA 1
ATOM 4003 C C . HIS A 1 845 ? 93.654 108.846 110.964 1.00 514.72 845 HIS A C 1
ATOM 4004 O O . HIS A 1 845 ? 93.590 109.501 109.858 1.00 514.72 845 HIS A O 1
ATOM 4011 N N . PHE A 1 846 ? 93.529 107.518 111.061 1.00 540.17 846 PHE A N 1
ATOM 4012 C CA . PHE A 1 846 ? 93.718 106.730 109.818 1.00 540.17 846 PHE A CA 1
ATOM 4013 C C . PHE A 1 846 ? 92.669 107.124 108.781 1.00 540.17 846 PHE A C 1
ATOM 4014 O O . PHE A 1 846 ? 93.090 107.540 107.707 1.00 540.17 846 PHE A O 1
ATOM 4022 N N . TYR A 1 847 ? 91.388 107.189 109.148 1.00 574.58 847 TYR A N 1
ATOM 4023 C CA . TYR A 1 847 ? 90.349 107.419 108.109 1.00 574.58 847 TYR A CA 1
ATOM 4024 C C . TYR A 1 847 ? 90.558 108.787 107.461 1.00 574.58 847 TYR A C 1
ATOM 4025 O O . TYR A 1 847 ? 90.571 108.891 106.167 1.00 574.58 847 TYR A O 1
ATOM 4034 N N . CYS A 1 848 ? 90.807 109.794 108.310 1.00 551.73 848 CYS A N 1
ATOM 4035 C CA . CYS A 1 848 ? 90.880 111.141 107.694 1.00 551.73 848 CYS A CA 1
ATOM 4036 C C . CYS A 1 848 ? 92.047 111.157 106.710 1.00 551.73 848 CYS A C 1
ATOM 4037 O O . CYS A 1 848 ? 91.814 111.388 105.483 1.00 551.73 848 CYS A O 1
ATOM 4040 N N . SER A 1 849 ? 93.210 110.695 107.170 1.00 550.82 849 SER A N 1
ATOM 4041 C CA . SER A 1 849 ? 94.380 110.835 106.265 1.00 550.82 849 SER A CA 1
ATOM 4042 C C . SER A 1 849 ? 94.177 109.988 105.005 1.00 550.82 849 SER A C 1
ATOM 4043 O O . SER A 1 849 ? 94.585 110.436 103.917 1.00 550.82 849 SER A O 1
ATOM 4046 N N . GLN A 1 850 ? 93.574 108.812 105.154 1.00 575.32 850 GLN A N 1
ATOM 4047 C CA . GLN A 1 850 ? 93.350 107.860 104.037 1.00 575.32 850 GLN A CA 1
ATOM 4048 C C . GLN A 1 850 ? 92.421 108.392 102.938 1.00 575.32 850 GLN A C 1
ATOM 4049 O O . GLN A 1 850 ? 92.722 108.114 101.752 1.00 575.32 850 GLN A O 1
ATOM 4055 N N . LEU A 1 851 ? 91.338 109.116 103.273 1.00 557.88 851 LEU A N 1
ATOM 4056 C CA . LEU A 1 851 ? 90.416 109.453 102.125 1.00 557.88 851 LEU A CA 1
ATOM 4057 C C . LEU A 1 851 ? 90.871 110.588 101.145 1.00 557.88 851 LEU A C 1
ATOM 4058 O O . LEU A 1 851 ? 91.840 110.328 100.418 1.00 557.88 851 LEU A O 1
ATOM 4063 N N . PRO A 1 852 ? 90.319 111.840 101.097 1.00 588.61 852 PRO A N 1
ATOM 4064 C CA . PRO A 1 852 ? 90.671 112.851 100.084 1.00 588.61 852 PRO A CA 1
ATOM 4065 C C . PRO A 1 852 ? 92.169 113.092 99.841 1.00 588.61 852 PRO A C 1
ATOM 4066 O O . PRO A 1 852 ? 92.560 113.134 98.688 1.00 588.61 852 PRO A O 1
ATOM 4070 N N . GLY A 1 853 ? 92.962 113.238 100.908 1.00 568.04 853 GLY A N 1
ATOM 4071 C CA . GLY A 1 853 ? 94.406 113.517 100.767 1.00 568.04 853 GLY A CA 1
ATOM 4072 C C . GLY A 1 853 ? 94.653 114.791 99.973 1.00 568.04 853 GLY A C 1
ATOM 4073 O O . GLY A 1 853 ? 95.703 114.869 99.305 1.00 568.04 853 GLY A O 1
ATOM 4074 N N . ASP A 1 854 ? 93.729 115.757 100.037 1.00 578.59 854 ASP A N 1
ATOM 4075 C CA . ASP A 1 854 ? 93.850 117.004 99.233 1.00 578.59 854 ASP A CA 1
ATOM 4076 C C . ASP A 1 854 ? 95.054 117.833 99.695 1.00 578.59 854 ASP A C 1
ATOM 4077 O O . ASP A 1 854 ? 95.735 118.411 98.825 1.00 578.59 854 ASP A O 1
ATOM 4082 N N . ARG A 1 855 ? 95.302 117.896 101.007 1.00 547.20 855 ARG A N 1
ATOM 4083 C CA . ARG A 1 855 ? 96.394 118.757 101.538 1.00 547.20 855 ARG A CA 1
ATOM 4084 C C . ARG A 1 855 ? 97.299 117.920 102.449 1.00 547.20 855 ARG A C 1
ATOM 4085 O O . ARG A 1 855 ? 96.810 116.910 102.993 1.00 547.20 855 ARG A O 1
ATOM 4093 N N . TYR A 1 856 ? 98.564 118.327 102.611 1.00 669.19 856 TYR A N 1
ATOM 4094 C CA . TYR A 1 856 ? 99.523 117.570 103.457 1.00 669.19 856 TYR A CA 1
ATOM 4095 C C . TYR A 1 856 ? 98.977 117.532 104.887 1.00 669.19 856 TYR A C 1
ATOM 4096 O O . TYR A 1 856 ? 99.032 116.457 105.516 1.00 669.19 856 TYR A O 1
ATOM 4105 N N . ALA A 1 857 ? 98.471 118.665 105.384 1.00 622.48 857 ALA A N 1
ATOM 4106 C CA . ALA A 1 857 ? 97.832 118.675 106.721 1.00 622.48 857 ALA A CA 1
ATOM 4107 C C . ALA A 1 857 ? 96.442 119.308 106.606 1.00 622.48 857 ALA A C 1
ATOM 4108 O O . ALA A 1 857 ? 96.359 120.459 106.139 1.00 622.48 857 ALA A O 1
ATOM 4110 N N . ILE A 1 858 ? 95.396 118.593 107.029 1.00 559.13 858 ILE A N 1
ATOM 4111 C CA . ILE A 1 858 ? 94.019 119.172 107.025 1.00 559.13 858 ILE A CA 1
ATOM 4112 C C . ILE A 1 858 ? 93.496 119.139 108.464 1.00 559.13 858 ILE A C 1
ATOM 4113 O O . ILE A 1 858 ? 93.571 118.065 109.090 1.00 559.13 858 ILE A O 1
ATOM 4118 N N . LEU A 1 859 ? 92.987 120.267 108.968 1.00 464.59 859 LEU A N 1
ATOM 4119 C CA . LEU A 1 859 ? 92.399 120.278 110.334 1.00 464.59 859 LEU A CA 1
ATOM 4120 C C . LEU A 1 859 ? 90.936 119.830 110.251 1.00 464.59 859 LEU A C 1
ATOM 4121 O O . LEU A 1 859 ? 90.052 120.629 110.620 1.00 464.59 859 LEU A O 1
ATOM 4126 N N . ARG A 1 860 ? 90.690 118.605 109.777 1.00 516.35 860 ARG A N 1
ATOM 4127 C CA . ARG A 1 860 ? 89.304 118.062 109.759 1.00 516.35 860 ARG A CA 1
ATOM 4128 C C . ARG A 1 860 ? 88.785 117.895 111.195 1.00 516.35 860 ARG A C 1
ATOM 4129 O O . ARG A 1 860 ? 87.622 118.277 111.428 1.00 516.35 860 ARG A O 1
ATOM 4137 N N . PRO A 1 861 ? 89.560 117.366 112.175 1.00 461.38 861 PRO A N 1
ATOM 4138 C CA . PRO A 1 861 ? 89.110 117.300 113.568 1.00 461.38 861 PRO A CA 1
ATOM 4139 C C . PRO A 1 861 ? 89.624 118.473 114.418 1.00 461.38 861 PRO A C 1
ATOM 4140 O O . PRO A 1 861 ? 90.825 118.670 114.486 1.00 461.38 861 PRO A O 1
ATOM 4144 N N . GLU A 1 862 ? 88.709 119.213 115.050 1.00 486.09 862 GLU A N 1
ATOM 4145 C CA . GLU A 1 862 ? 89.103 120.347 115.931 1.00 486.09 862 GLU A CA 1
ATOM 4146 C C . GLU A 1 862 ? 88.237 120.299 117.195 1.00 486.09 862 GLU A C 1
ATOM 4147 O O . GLU A 1 862 ? 87.103 119.799 117.107 1.00 486.09 862 GLU A O 1
ATOM 4153 N N . PHE A 1 863 ? 88.762 120.768 118.331 1.00 518.95 863 PHE A N 1
ATOM 4154 C CA . PHE A 1 863 ? 87.962 120.809 119.583 1.00 518.95 863 PHE A CA 1
ATOM 4155 C C . PHE A 1 863 ? 87.886 122.242 120.119 1.00 518.95 863 PHE A C 1
ATOM 4156 O O . PHE A 1 863 ? 88.939 122.902 120.222 1.00 518.95 863 PHE A O 1
ATOM 4164 N N . SER A 1 864 ? 86.676 122.704 120.451 1.00 505.64 864 SER A N 1
ATOM 4165 C CA . SER A 1 864 ? 86.491 124.066 121.020 1.00 505.64 864 SER A CA 1
ATOM 4166 C C . SER A 1 864 ? 85.918 123.925 122.433 1.00 505.64 864 SER A C 1
ATOM 4167 O O . SER A 1 864 ? 84.994 123.121 122.604 1.00 505.64 864 SER A O 1
ATOM 4170 N N . MET A 1 865 ? 86.453 124.659 123.412 1.00 506.29 865 MET A N 1
ATOM 4171 C CA . MET A 1 865 ? 85.998 124.461 124.816 1.00 506.29 865 MET A CA 1
ATOM 4172 C C . MET A 1 865 ? 85.215 125.679 125.314 1.00 506.29 865 MET A C 1
ATOM 4173 O O . MET A 1 865 ? 85.723 126.806 125.161 1.00 506.29 865 MET A O 1
ATOM 4178 N N . GLU A 1 866 ? 84.027 125.455 125.887 1.00 530.35 866 GLU A N 1
ATOM 4179 C CA . GLU A 1 866 ? 83.232 126.568 126.472 1.00 530.35 866 GLU A CA 1
ATOM 4180 C C . GLU A 1 866 ? 83.100 126.307 127.975 1.00 530.35 866 GLU A C 1
ATOM 4181 O O . GLU A 1 866 ? 82.713 125.180 128.339 1.00 530.35 866 GLU A O 1
ATOM 4187 N N . LYS A 1 867 ? 83.412 127.301 128.812 1.00 540.85 867 LYS A N 1
ATOM 4188 C CA . LYS A 1 867 ? 83.402 127.068 130.281 1.00 540.85 867 LYS A CA 1
ATOM 4189 C C . LYS A 1 867 ? 81.972 126.795 130.761 1.00 540.85 867 LYS A C 1
ATOM 4190 O O . LYS A 1 867 ? 81.069 127.569 130.393 1.00 540.85 867 LYS A O 1
ATOM 4196 N N . HIS A 1 868 ? 81.788 125.749 131.570 1.00 514.50 868 HIS A N 1
ATOM 4197 C CA . HIS A 1 868 ? 80.454 125.404 132.130 1.00 514.50 868 HIS A CA 1
ATOM 4198 C C . HIS A 1 868 ? 80.542 125.471 133.655 1.00 514.50 868 HIS A C 1
ATOM 4199 O O . HIS A 1 868 ? 79.802 124.715 134.315 1.00 514.50 868 HIS A O 1
ATOM 4206 N N . GLU A 1 869 ? 81.397 126.347 134.192 1.00 549.26 869 GLU A N 1
ATOM 4207 C CA . GLU A 1 869 ? 81.631 126.381 135.662 1.00 549.26 869 GLU A CA 1
ATOM 4208 C C . GLU A 1 869 ? 80.311 126.570 136.413 1.00 549.26 869 GLU A C 1
ATOM 4209 O O . GLU A 1 869 ? 79.519 127.448 136.015 1.00 549.26 869 GLU A O 1
ATOM 4215 N N . LYS A 1 870 ? 80.069 125.755 137.435 1.00 567.41 870 LYS A N 1
ATOM 4216 C CA . LYS A 1 870 ? 78.841 125.853 138.211 1.00 567.41 870 LYS A CA 1
ATOM 4217 C C . LYS A 1 870 ? 79.174 126.283 139.629 1.00 567.41 870 LYS A C 1
ATOM 4218 O O . LYS A 1 870 ? 80.224 125.915 140.158 1.00 567.41 870 LYS A O 1
ATOM 4224 N N . PRO A 1 871 ? 78.290 127.075 140.251 1.00 587.76 871 PRO A N 1
ATOM 4225 C CA . PRO A 1 871 ? 78.515 127.458 141.648 1.00 587.76 871 PRO A CA 1
ATOM 4226 C C . PRO A 1 871 ? 78.572 126.231 142.545 1.00 587.76 871 PRO A C 1
ATOM 4227 O O . PRO A 1 871 ? 77.560 125.549 142.707 1.00 587.76 871 PRO A O 1
ATOM 4231 N N . GLY A 1 872 ? 79.737 125.948 143.118 1.00 583.88 872 GLY A N 1
ATOM 4232 C CA . GLY A 1 872 ? 79.886 124.786 143.974 1.00 583.88 872 GLY A CA 1
ATOM 4233 C C . GLY A 1 872 ? 81.340 124.415 144.167 1.00 583.88 872 GLY A C 1
ATOM 4234 O O . GLY A 1 872 ? 81.646 123.396 144.786 1.00 583.88 872 GLY A O 1
ATOM 4235 N N . GLY A 1 873 ? 82.242 125.236 143.640 1.00 550.51 873 GLY A N 1
ATOM 4236 C CA . GLY A 1 873 ? 83.663 124.971 143.779 1.00 550.51 873 GLY A CA 1
ATOM 4237 C C . GLY A 1 873 ? 84.092 123.697 143.083 1.00 550.51 873 GLY A C 1
ATOM 4238 O O . GLY A 1 873 ? 84.837 122.897 143.649 1.00 550.51 873 GLY A O 1
ATOM 4239 N N . HIS A 1 874 ? 83.627 123.501 141.855 1.00 530.05 874 HIS A N 1
ATOM 4240 C CA . HIS A 1 874 ? 83.982 122.303 141.105 1.00 530.05 874 HIS A CA 1
ATOM 4241 C C . HIS A 1 874 ? 84.404 122.664 139.701 1.00 530.05 874 HIS A C 1
ATOM 4242 O O . HIS A 1 874 ? 85.266 121.918 139.244 1.00 530.05 874 HIS A O 1
ATOM 4249 N N . THR A 1 875 ? 83.898 123.748 139.060 1.00 520.60 875 THR A N 1
ATOM 4250 C CA . THR A 1 875 ? 84.125 124.287 137.693 1.00 520.60 875 THR A CA 1
ATOM 4251 C C . THR A 1 875 ? 83.948 123.154 136.678 1.00 520.60 875 THR A C 1
ATOM 4252 O O . THR A 1 875 ? 84.438 122.041 136.946 1.00 520.60 875 THR A O 1
ATOM 4256 N N . GLU A 1 876 ? 83.280 123.431 135.557 1.00 493.22 876 GLU A N 1
ATOM 4257 C CA . GLU A 1 876 ? 82.989 122.373 134.554 1.00 493.22 876 GLU A CA 1
ATOM 4258 C C . GLU A 1 876 ? 83.339 122.913 133.166 1.00 493.22 876 GLU A C 1
ATOM 4259 O O . GLU A 1 876 ? 83.459 124.144 133.034 1.00 493.22 876 GLU A O 1
ATOM 4265 N N . TYR A 1 877 ? 83.556 122.026 132.190 1.00 513.29 877 TYR A N 1
ATOM 4266 C CA . TYR A 1 877 ? 83.827 122.480 130.802 1.00 513.29 877 TYR A CA 1
ATOM 4267 C C . TYR A 1 877 ? 83.004 121.665 129.803 1.00 513.29 877 TYR A C 1
ATOM 4268 O O . TYR A 1 877 ? 82.769 120.469 130.059 1.00 513.29 877 TYR A O 1
ATOM 4277 N N . SER A 1 878 ? 82.577 122.295 128.705 1.00 515.99 878 SER A N 1
ATOM 4278 C CA . SER A 1 878 ? 81.862 121.552 127.634 1.00 515.99 878 SER A CA 1
ATOM 4279 C C . SER A 1 878 ? 82.759 121.547 126.396 1.00 515.99 878 SER A C 1
ATOM 4280 O O . SER A 1 878 ? 83.193 122.640 125.984 1.00 515.99 878 SER A O 1
ATOM 4283 N N . CYS A 1 879 ? 83.036 120.371 125.830 1.00 496.92 879 CYS A N 1
ATOM 4284 C CA . CYS A 1 879 ? 83.991 120.329 124.693 1.00 496.92 879 CYS A CA 1
ATOM 4285 C C . CYS A 1 879 ? 83.240 120.135 123.374 1.00 496.92 879 CYS A C 1
ATOM 4286 O O . CYS A 1 879 ? 82.659 119.051 123.180 1.00 496.92 879 CYS A O 1
ATOM 4289 N N . ARG A 1 880 ? 83.258 121.152 122.510 1.00 513.86 880 ARG A N 1
ATOM 4290 C CA . ARG A 1 880 ? 82.628 121.039 121.168 1.00 513.86 880 ARG A CA 1
ATOM 4291 C C . ARG A 1 880 ? 83.564 120.225 120.274 1.00 513.86 880 ARG A C 1
ATOM 4292 O O . ARG A 1 880 ? 84.790 120.375 120.426 1.00 513.86 880 ARG A O 1
ATOM 4300 N N . LEU A 1 881 ? 83.014 119.405 119.377 1.00 544.76 881 LEU A N 1
ATOM 4301 C CA . LEU A 1 881 ? 83.884 118.669 118.422 1.00 544.76 881 LEU A CA 1
ATOM 4302 C C . LEU A 1 881 ? 83.539 119.113 116.998 1.00 544.76 881 LEU A C 1
ATOM 4303 O O . LEU A 1 881 ? 82.342 119.160 116.670 1.00 544.76 881 LEU A O 1
ATOM 4308 N N . GLN A 1 882 ? 84.557 119.444 116.200 1.00 536.71 882 GLN A N 1
ATOM 4309 C CA . GLN A 1 882 ? 84.323 119.900 114.806 1.00 536.71 882 GLN A CA 1
ATOM 4310 C C . GLN A 1 882 ? 84.797 118.802 113.854 1.00 536.71 882 GLN A C 1
ATOM 4311 O O . GLN A 1 882 ? 85.962 118.384 113.979 1.00 536.71 882 GLN A O 1
ATOM 4317 N N . LEU A 1 883 ? 83.925 118.357 112.946 1.00 535.86 883 LEU A N 1
ATOM 4318 C CA . LEU A 1 883 ? 84.273 117.264 111.998 1.00 535.86 883 LEU A CA 1
ATOM 4319 C C . LEU A 1 883 ? 83.880 117.701 110.584 1.00 535.86 883 LEU A C 1
ATOM 4320 O O . LEU A 1 883 ? 83.010 118.585 110.461 1.00 535.86 883 LEU A O 1
ATOM 4325 N N . PRO A 1 884 ? 84.475 117.124 109.516 1.00 540.49 884 PRO A N 1
ATOM 4326 C CA . PRO A 1 884 ? 84.186 117.534 108.140 1.00 540.49 884 PRO A CA 1
ATOM 4327 C C . PRO A 1 884 ? 82.807 117.059 107.665 1.00 540.49 884 PRO A C 1
ATOM 4328 O O . PRO A 1 884 ? 82.186 116.270 108.355 1.00 540.49 884 PRO A O 1
ATOM 4332 N N . CYS A 1 885 ? 82.362 117.551 106.506 1.00 542.47 885 CYS A N 1
ATOM 4333 C CA . CYS A 1 885 ? 81.053 117.134 105.935 1.00 542.47 885 CYS A CA 1
ATOM 4334 C C . CYS A 1 885 ? 81.082 115.622 105.695 1.00 542.47 885 CYS A C 1
ATOM 4335 O O . CYS A 1 885 ? 80.003 114.999 105.737 1.00 542.47 885 CYS A O 1
ATOM 4338 N N . ASN A 1 886 ? 82.271 115.059 105.455 1.00 546.86 886 ASN A N 1
ATOM 4339 C CA . ASN A 1 886 ? 82.410 113.603 105.192 1.00 546.86 886 ASN A CA 1
ATOM 4340 C C . ASN A 1 886 ? 81.893 112.813 106.400 1.00 546.86 886 ASN A C 1
ATOM 4341 O O . ASN A 1 886 ? 81.244 111.774 106.171 1.00 546.86 886 ASN A O 1
ATOM 4346 N N . ALA A 1 887 ? 82.179 113.264 107.627 1.00 501.62 887 ALA A N 1
ATOM 4347 C CA . ALA A 1 887 ? 81.625 112.589 108.827 1.00 501.62 887 ALA A CA 1
ATOM 4348 C C . ALA A 1 887 ? 80.427 113.382 109.365 1.00 501.62 887 ALA A C 1
ATOM 4349 O O . ALA A 1 887 ? 80.649 114.339 110.132 1.00 501.62 887 ALA A O 1
ATOM 4351 N N . PRO A 1 888 ? 79.171 113.020 109.016 1.00 459.73 888 PRO A N 1
ATOM 4352 C CA . PRO A 1 888 ? 77.991 113.772 109.460 1.00 459.73 888 PRO A CA 1
ATOM 4353 C C . PRO A 1 888 ? 77.622 113.686 110.950 1.00 459.73 888 PRO A C 1
ATOM 4354 O O . PRO A 1 888 ? 77.333 114.720 111.526 1.00 459.73 888 PRO A O 1
ATOM 4358 N N . PHE A 1 889 ? 77.657 112.486 111.541 1.00 486.35 889 PHE A N 1
ATOM 4359 C CA . PHE A 1 889 ? 77.188 112.317 112.945 1.00 486.35 889 PHE A CA 1
ATOM 4360 C C . PHE A 1 889 ? 78.356 112.299 113.936 1.00 486.35 889 PHE A C 1
ATOM 4361 O O . PHE A 1 889 ? 78.088 112.233 115.147 1.00 486.35 889 PHE A O 1
ATOM 4369 N N . GLU A 1 890 ? 79.594 112.395 113.448 1.00 490.50 890 GLU A N 1
ATOM 4370 C CA . GLU A 1 890 ? 80.785 112.299 114.338 1.00 490.50 890 GLU A CA 1
ATOM 4371 C C . GLU A 1 890 ? 80.784 113.447 115.357 1.00 490.50 890 GLU A C 1
ATOM 4372 O O . GLU A 1 890 ? 81.259 113.221 116.488 1.00 490.50 890 GLU A O 1
ATOM 4378 N N . ILE A 1 891 ? 80.301 114.630 114.964 1.00 477.03 891 ILE A N 1
ATOM 4379 C CA . ILE A 1 891 ? 80.303 115.819 115.870 1.00 477.03 891 ILE A CA 1
ATOM 4380 C C . ILE A 1 891 ? 79.497 115.497 117.134 1.00 477.03 891 ILE A C 1
ATOM 4381 O O . ILE A 1 891 ? 78.366 114.984 116.993 1.00 477.03 891 ILE A O 1
ATOM 4386 N N . LEU A 1 892 ? 80.050 115.796 118.316 1.00 508.26 892 LEU A N 1
ATOM 4387 C CA . LEU A 1 892 ? 79.312 115.594 119.594 1.00 508.26 892 LEU A CA 1
ATOM 4388 C C . LEU A 1 892 ? 79.798 116.625 120.619 1.00 508.26 892 LEU A C 1
ATOM 4389 O O . LEU A 1 892 ? 80.961 117.053 120.506 1.00 508.26 892 LEU A O 1
ATOM 4394 N N . GLU A 1 893 ? 78.945 117.016 121.573 1.00 517.50 893 GLU A N 1
ATOM 4395 C CA . GLU A 1 893 ? 79.374 117.940 122.660 1.00 517.50 893 GLU A CA 1
ATOM 4396 C C . GLU A 1 893 ? 79.116 117.252 124.005 1.00 517.50 893 GLU A C 1
ATOM 4397 O O . GLU A 1 893 ? 77.982 116.776 124.203 1.00 517.50 893 GLU A O 1
ATOM 4403 N N . GLY A 1 894 ? 80.120 117.190 124.887 1.00 497.80 894 GLY A N 1
ATOM 4404 C CA . GLY A 1 894 ? 79.890 116.610 126.225 1.00 497.80 894 GLY A CA 1
ATOM 4405 C C . GLY A 1 894 ? 80.337 117.518 127.356 1.00 497.80 894 GLY A C 1
ATOM 4406 O O . GLY A 1 894 ? 81.548 117.807 127.431 1.00 497.80 894 GLY A O 1
ATOM 4407 N N . PRO A 1 895 ? 79.431 117.987 128.244 1.00 491.78 895 PRO A N 1
ATOM 4408 C CA . PRO A 1 895 ? 79.817 118.771 129.421 1.00 491.78 895 PRO A CA 1
ATOM 4409 C C . PRO A 1 895 ? 79.721 117.968 130.727 1.00 491.78 895 PRO A C 1
ATOM 4410 O O . PRO A 1 895 ? 79.849 118.574 131.770 1.00 491.78 895 PRO A O 1
ATOM 4414 N N . VAL A 1 896 ? 79.505 116.651 130.649 1.00 482.60 896 VAL A N 1
ATOM 4415 C CA . VAL A 1 896 ? 79.270 115.828 131.876 1.00 482.60 896 VAL A CA 1
ATOM 4416 C C . VAL A 1 896 ? 80.487 115.840 132.811 1.00 482.60 896 VAL A C 1
ATOM 4417 O O . VAL A 1 896 ? 80.274 115.932 134.035 1.00 482.60 896 VAL A O 1
ATOM 4421 N N . CYS A 1 897 ? 81.706 115.745 132.273 1.00 498.54 897 CYS A N 1
ATOM 4422 C CA . CYS A 1 897 ? 82.905 115.642 133.150 1.00 498.54 897 CYS A CA 1
ATOM 4423 C C . CYS A 1 897 ? 83.347 117.028 133.630 1.00 498.54 897 CYS A C 1
ATOM 4424 O O . CYS A 1 897 ? 83.436 117.944 132.788 1.00 498.54 897 CYS A O 1
ATOM 4427 N N . SER A 1 898 ? 83.614 117.167 134.934 1.00 481.52 898 SER A N 1
ATOM 4428 C CA . SER A 1 898 ? 84.026 118.475 135.509 1.00 481.52 898 SER A CA 1
ATOM 4429 C C . SER A 1 898 ? 85.365 118.936 134.920 1.00 481.52 898 SER A C 1
ATOM 4430 O O . SER A 1 898 ? 85.476 120.126 134.569 1.00 481.52 898 SER A O 1
ATOM 4433 N N . SER A 1 899 ? 86.336 118.024 134.807 1.00 440.31 899 SER A N 1
ATOM 4434 C CA . SER A 1 899 ? 87.667 118.384 134.250 1.00 440.31 899 SER A CA 1
ATOM 4435 C C . SER A 1 899 ? 87.553 118.625 132.742 1.00 440.31 899 SER A C 1
ATOM 4436 O O . SER A 1 899 ? 86.803 117.881 132.082 1.00 440.31 899 SER A O 1
ATOM 4439 N N . MET A 1 900 ? 88.272 119.625 132.225 1.00 467.99 900 MET A N 1
ATOM 4440 C CA . MET A 1 900 ? 88.247 119.921 130.768 1.00 467.99 900 MET A CA 1
ATOM 4441 C C . MET A 1 900 ? 88.817 118.724 129.998 1.00 467.99 900 MET A C 1
ATOM 4442 O O . MET A 1 900 ? 88.208 118.332 128.982 1.00 467.99 900 MET A O 1
ATOM 4447 N N . ARG A 1 901 ? 89.925 118.154 130.483 1.00 462.42 901 ARG A N 1
ATOM 4448 C CA . ARG A 1 901 ? 90.555 116.987 129.808 1.00 462.42 901 ARG A CA 1
ATOM 4449 C C . ARG A 1 901 ? 89.601 115.791 129.847 1.00 462.42 901 ARG A C 1
ATOM 4450 O O . ARG A 1 901 ? 89.483 115.099 128.819 1.00 462.42 901 ARG A O 1
ATOM 4458 N N . LEU A 1 902 ? 88.950 115.563 130.992 1.00 470.15 902 LEU A N 1
ATOM 4459 C CA . LEU A 1 902 ? 87.998 114.429 131.128 1.00 470.15 902 LEU A CA 1
ATOM 4460 C C . LEU A 1 902 ? 86.811 114.636 130.181 1.00 470.15 902 LEU A C 1
ATOM 4461 O O . LEU A 1 902 ? 86.352 113.641 129.590 1.00 470.15 902 LEU A O 1
ATOM 4466 N N . ALA A 1 903 ? 86.324 115.876 130.062 1.00 494.16 903 ALA A N 1
ATOM 4467 C CA . ALA A 1 903 ? 85.193 116.169 129.152 1.00 494.16 903 ALA A CA 1
ATOM 4468 C C . ALA A 1 903 ? 85.617 115.875 127.710 1.00 494.16 903 ALA A C 1
ATOM 4469 O O . ALA A 1 903 ? 84.818 115.265 126.978 1.00 494.16 903 ALA A O 1
ATOM 4471 N N . GLN A 1 904 ? 86.840 116.263 127.338 1.00 505.54 904 GLN A N 1
ATOM 4472 C CA . GLN A 1 904 ? 87.357 115.978 125.972 1.00 505.54 904 GLN A CA 1
ATOM 4473 C C . GLN A 1 904 ? 87.449 114.461 125.787 1.00 505.54 904 GLN A C 1
ATOM 4474 O O . GLN A 1 904 ? 87.083 113.976 124.700 1.00 505.54 904 GLN A O 1
ATOM 4480 N N . GLN A 1 905 ? 87.896 113.745 126.824 1.00 494.54 905 GLN A N 1
ATOM 4481 C CA . GLN A 1 905 ? 88.018 112.265 126.749 1.00 494.54 905 GLN A CA 1
ATOM 4482 C C . GLN A 1 905 ? 86.629 111.657 126.524 1.00 494.54 905 GLN A C 1
ATOM 4483 O O . GLN A 1 905 ? 86.523 110.739 125.694 1.00 494.54 905 GLN A O 1
ATOM 4489 N N . ALA A 1 906 ? 85.607 112.172 127.215 1.00 514.57 906 ALA A N 1
ATOM 4490 C CA . ALA A 1 906 ? 84.231 111.642 127.069 1.00 514.57 906 ALA A CA 1
ATOM 4491 C C . ALA A 1 906 ? 83.740 111.861 125.634 1.00 514.57 906 ALA A C 1
ATOM 4492 O O . ALA A 1 906 ? 83.117 110.937 125.075 1.00 514.57 906 ALA A O 1
ATOM 4494 N N . VAL A 1 907 ? 84.019 113.037 125.063 1.00 503.66 907 VAL A N 1
ATOM 4495 C CA . VAL A 1 907 ? 83.615 113.325 123.654 1.00 503.66 907 VAL A CA 1
ATOM 4496 C C . VAL A 1 907 ? 84.358 112.354 122.728 1.00 503.66 907 VAL A C 1
ATOM 4497 O O . VAL A 1 907 ? 83.721 111.824 121.797 1.00 503.66 907 VAL A O 1
ATOM 4501 N N . CYS A 1 908 ? 85.645 112.111 122.997 1.00 498.25 908 CYS A N 1
ATOM 4502 C CA . CYS A 1 908 ? 86.447 111.167 122.172 1.00 498.25 908 CYS A CA 1
ATOM 4503 C C . CYS A 1 908 ? 85.866 109.753 122.286 1.00 498.25 908 CYS A C 1
ATOM 4504 O O . CYS A 1 908 ? 85.831 109.052 121.261 1.00 498.25 908 CYS A O 1
ATOM 4507 N N . LEU A 1 909 ? 85.444 109.351 123.490 1.00 504.82 909 LEU A N 1
ATOM 4508 C CA . LEU A 1 909 ? 84.873 107.992 123.698 1.00 504.82 909 LEU A CA 1
ATOM 4509 C C . LEU A 1 909 ? 83.593 107.848 122.869 1.00 504.82 909 LEU A C 1
ATOM 4510 O O . LEU A 1 909 ? 83.424 106.792 122.229 1.00 504.82 909 LEU A O 1
ATOM 4515 N N . ALA A 1 910 ? 82.735 108.874 122.873 1.00 452.53 910 ALA A N 1
ATOM 4516 C CA . ALA A 1 910 ? 81.487 108.834 122.076 1.00 452.53 910 ALA A CA 1
ATOM 4517 C C . ALA A 1 910 ? 81.831 108.779 120.584 1.00 452.53 910 ALA A C 1
ATOM 4518 O O . ALA A 1 910 ? 81.182 108.003 119.855 1.00 452.53 910 ALA A O 1
ATOM 4520 N N . ALA A 1 911 ? 82.827 109.562 120.157 1.00 472.40 911 ALA A N 1
ATOM 4521 C CA . ALA A 1 911 ? 83.254 109.567 118.738 1.00 472.40 911 ALA A CA 1
ATOM 4522 C C . ALA A 1 911 ? 83.797 108.184 118.368 1.00 472.40 911 ALA A C 1
ATOM 4523 O O . ALA A 1 911 ? 83.544 107.738 117.238 1.00 472.40 911 ALA A O 1
ATOM 4525 N N . CYS A 1 912 ? 84.528 107.545 119.286 1.00 464.88 912 CYS A N 1
ATOM 4526 C CA . CYS A 1 912 ? 85.111 106.203 119.021 1.00 464.88 912 CYS A CA 1
ATOM 4527 C C . CYS A 1 912 ? 83.985 105.190 118.783 1.00 464.88 912 CYS A C 1
ATOM 4528 O O . CYS A 1 912 ? 84.133 104.354 117.872 1.00 464.88 912 CYS A O 1
ATOM 4531 N N . LYS A 1 913 ? 82.903 105.270 119.565 1.00 420.82 913 LYS A N 1
ATOM 4532 C CA . LYS A 1 913 ? 81.746 104.358 119.357 1.00 420.82 913 LYS A CA 1
ATOM 4533 C C . LYS A 1 913 ? 81.153 104.623 117.969 1.00 420.82 913 LYS A C 1
ATOM 4534 O O . LYS A 1 913 ? 80.800 103.645 117.284 1.00 420.82 913 LYS A O 1
ATOM 4540 N N . LYS A 1 914 ? 81.048 105.897 117.580 1.00 437.45 914 LYS A N 1
ATOM 4541 C CA . LYS A 1 914 ? 80.512 106.261 116.239 1.00 437.45 914 LYS A CA 1
ATOM 4542 C C . LYS A 1 914 ? 81.443 105.728 115.143 1.00 437.45 914 LYS A C 1
ATOM 4543 O O . LYS A 1 914 ? 80.926 105.247 114.120 1.00 437.45 914 LYS A O 1
ATOM 4549 N N . LEU A 1 915 ? 82.761 105.809 115.353 1.00 419.90 915 LEU A N 1
ATOM 4550 C CA . LEU A 1 915 ? 83.737 105.266 114.369 1.00 419.90 915 LEU A CA 1
ATOM 4551 C C . LEU A 1 915 ? 83.540 103.751 114.250 1.00 419.90 915 LEU A C 1
ATOM 4552 O O . LEU A 1 915 ? 83.667 103.232 113.127 1.00 419.90 915 LEU A O 1
ATOM 4557 N N . HIS A 1 916 ? 83.264 103.073 115.369 1.00 429.73 916 HIS A N 1
ATOM 4558 C CA . HIS A 1 916 ? 83.016 101.606 115.342 1.00 429.73 916 HIS A CA 1
ATOM 4559 C C . HIS A 1 916 ? 81.783 101.307 114.483 1.00 429.73 916 HIS A C 1
ATOM 4560 O O . HIS A 1 916 ? 81.818 100.309 113.738 1.00 429.73 916 HIS A O 1
ATOM 4567 N N . GLU A 1 917 ? 80.738 102.135 114.591 1.00 431.53 917 GLU A N 1
ATOM 4568 C CA . GLU A 1 917 ? 79.508 101.939 113.777 1.00 431.53 917 GLU A CA 1
ATOM 4569 C C . GLU A 1 917 ? 79.854 102.078 112.292 1.00 431.53 917 GLU A C 1
ATOM 4570 O O . GLU A 1 917 ? 79.332 101.279 111.491 1.00 431.53 917 GLU A O 1
ATOM 4576 N N . MET A 1 918 ? 80.689 103.061 111.940 1.00 391.44 918 MET A N 1
ATOM 4577 C CA . MET A 1 918 ? 81.127 103.227 110.528 1.00 391.44 918 MET A CA 1
ATOM 4578 C C . MET A 1 918 ? 81.935 101.994 110.107 1.00 391.44 918 MET A C 1
ATOM 4579 O O . MET A 1 918 ? 81.758 101.537 108.963 1.00 391.44 918 MET A O 1
ATOM 4584 N N . GLY A 1 919 ? 82.780 101.477 111.004 1.00 349.72 919 GLY A N 1
ATOM 4585 C CA . GLY A 1 919 ? 83.589 100.281 110.699 1.00 349.72 919 GLY A CA 1
ATOM 4586 C C . GLY A 1 919 ? 82.711 99.074 110.423 1.00 349.72 919 GLY A C 1
ATOM 4587 O O . GLY A 1 919 ? 83.073 98.291 109.518 1.00 349.72 919 GLY A O 1
ATOM 4588 N N . ALA A 1 920 ? 81.623 98.912 111.186 1.00 344.88 920 ALA A N 1
ATOM 4589 C CA . ALA A 1 920 ? 80.674 97.793 110.966 1.00 344.88 920 ALA A CA 1
ATOM 4590 C C . ALA A 1 920 ? 81.421 96.457 111.049 1.00 344.88 920 ALA A C 1
ATOM 4591 O O . ALA A 1 920 ? 81.203 95.747 112.051 1.00 344.88 920 ALA A O 1
ATOM 4593 N N . GLU A 1 975 ? 69.397 59.308 55.710 1.00 425.13 975 GLU A N 1
ATOM 4594 C CA . GLU A 1 975 ? 68.395 60.363 56.020 1.00 425.13 975 GLU A CA 1
ATOM 4595 C C . GLU A 1 975 ? 69.102 61.713 56.191 1.00 425.13 975 GLU A C 1
ATOM 4596 O O . GLU A 1 975 ? 68.737 62.451 57.127 1.00 425.13 975 GLU A O 1
ATOM 4602 N N . VAL A 1 976 ? 70.070 62.019 55.322 1.00 443.99 976 VAL A N 1
ATOM 4603 C CA . VAL A 1 976 ? 70.849 63.288 55.446 1.00 443.99 976 VAL A CA 1
ATOM 4604 C C . VAL A 1 976 ? 70.381 64.266 54.363 1.00 443.99 976 VAL A C 1
ATOM 4605 O O . VAL A 1 976 ? 70.436 63.906 53.172 1.00 443.99 976 VAL A O 1
ATOM 4609 N N . CYS A 1 977 ? 69.956 65.467 54.767 1.00 458.36 977 CYS A N 1
ATOM 4610 C CA . CYS A 1 977 ? 69.472 66.477 53.791 1.00 458.36 977 CYS A CA 1
ATOM 4611 C C . CYS A 1 977 ? 70.633 66.854 52.868 1.00 458.36 977 CYS A C 1
ATOM 4612 O O . CYS A 1 977 ? 71.742 67.080 53.387 1.00 458.36 977 CYS A O 1
ATOM 4615 N N . GLU A 1 978 ? 70.388 66.942 51.558 1.00 470.59 978 GLU A N 1
ATOM 4616 C CA . GLU A 1 978 ? 71.472 67.400 50.649 1.00 470.59 978 GLU A CA 1
ATOM 4617 C C . GLU A 1 978 ? 71.510 68.930 50.662 1.00 470.59 978 GLU A C 1
ATOM 4618 O O . GLU A 1 978 ? 70.436 69.554 50.551 1.00 470.59 978 GLU A O 1
ATOM 4624 N N . SER A 1 979 ? 72.699 69.506 50.842 1.00 511.28 979 SER A N 1
ATOM 4625 C CA . SER A 1 979 ? 72.837 70.983 50.794 1.00 511.28 979 SER A CA 1
ATOM 4626 C C . SER A 1 979 ? 73.819 71.336 49.676 1.00 511.28 979 SER A C 1
ATOM 4627 O O . SER A 1 979 ? 74.949 70.826 49.711 1.00 511.28 979 SER A O 1
ATOM 4630 N N . SER A 1 980 ? 73.408 72.186 48.735 1.00 502.76 980 SER A N 1
ATOM 4631 C CA . SER A 1 980 ? 74.292 72.501 47.584 1.00 502.76 980 SER A CA 1
ATOM 4632 C C . SER A 1 980 ? 74.742 73.960 47.670 1.00 502.76 980 SER A C 1
ATOM 4633 O O . SER A 1 980 ? 73.872 74.843 47.807 1.00 502.76 980 SER A O 1
ATOM 4636 N N . LYS A 1 981 ? 76.054 74.192 47.589 1.00 481.83 981 LYS A N 1
ATOM 4637 C CA . LYS A 1 981 ? 76.585 75.577 47.644 1.00 481.83 981 LYS A CA 1
ATOM 4638 C C . LYS A 1 981 ? 76.879 76.036 46.216 1.00 481.83 981 LYS A C 1
ATOM 4639 O O . LYS A 1 981 ? 77.634 75.334 45.518 1.00 481.83 981 LYS A O 1
ATOM 4645 N N . LEU A 1 982 ? 76.311 77.174 45.809 1.00 497.65 982 LEU A N 1
ATOM 4646 C CA . LEU A 1 982 ? 76.480 77.660 44.415 1.00 497.65 982 LEU A CA 1
ATOM 4647 C C . LEU A 1 982 ? 77.579 78.724 44.401 1.00 497.65 982 LEU A C 1
ATOM 4648 O O . LEU A 1 982 ? 77.478 79.678 45.192 1.00 497.65 982 LEU A O 1
ATOM 4653 N N . PHE A 1 983 ? 78.575 78.569 43.526 1.00 520.26 983 PHE A N 1
ATOM 4654 C CA . PHE A 1 983 ? 79.722 79.515 43.498 1.00 520.26 983 PHE A CA 1
ATOM 4655 C C . PHE A 1 983 ? 79.593 80.420 42.270 1.00 520.26 983 PHE A C 1
ATOM 4656 O O . PHE A 1 983 ? 79.371 79.895 41.162 1.00 520.26 983 PHE A O 1
ATOM 4664 N N . HIS A 1 984 ? 79.722 81.737 42.466 1.00 490.23 984 HIS A N 1
ATOM 4665 C CA . HIS A 1 984 ? 79.559 82.692 41.338 1.00 490.23 984 HIS A CA 1
ATOM 4666 C C . HIS A 1 984 ? 80.746 83.660 41.299 1.00 490.23 984 HIS A C 1
ATOM 4667 O O . HIS A 1 984 ? 80.532 84.836 41.647 1.00 490.23 984 HIS A O 1
ATOM 4674 N N . SER A 1 1007 ? 81.785 71.334 38.663 1.00 510.47 1007 SER A N 1
ATOM 4675 C CA . SER A 1 1007 ? 80.371 71.136 39.081 1.00 510.47 1007 SER A CA 1
ATOM 4676 C C . SER A 1 1007 ? 80.208 71.524 40.553 1.00 510.47 1007 SER A C 1
ATOM 4677 O O . SER A 1 1007 ? 81.149 71.278 41.333 1.00 510.47 1007 SER A O 1
ATOM 4680 N N . GLU A 1 1008 ? 79.058 72.104 40.916 1.00 533.50 1008 GLU A N 1
ATOM 4681 C CA . GLU A 1 1008 ? 78.856 72.599 42.305 1.00 533.50 1008 GLU A CA 1
ATOM 4682 C C . GLU A 1 1008 ? 78.972 71.441 43.300 1.00 533.50 1008 GLU A C 1
ATOM 4683 O O . GLU A 1 1008 ? 78.393 70.375 43.033 1.00 533.50 1008 GLU A O 1
ATOM 4689 N N . PHE A 1 1009 ? 79.676 71.664 44.412 1.00 531.37 1009 PHE A N 1
ATOM 4690 C CA . PHE A 1 1009 ? 79.863 70.605 45.439 1.00 531.37 1009 PHE A CA 1
ATOM 4691 C C . PHE A 1 1009 ? 78.652 70.583 46.378 1.00 531.37 1009 PHE A C 1
ATOM 4692 O O . PHE A 1 1009 ? 78.212 71.666 46.813 1.00 531.37 1009 PHE A O 1
ATOM 4700 N N . ALA A 1 1010 ? 78.135 69.388 46.678 1.00 541.43 1010 ALA A N 1
ATOM 4701 C CA . ALA A 1 1010 ? 76.961 69.260 47.574 1.00 541.43 1010 ALA A CA 1
ATOM 4702 C C . ALA A 1 1010 ? 77.367 68.519 48.852 1.00 541.43 1010 ALA A C 1
ATOM 4703 O O . ALA A 1 1010 ? 77.993 67.450 48.740 1.00 541.43 1010 ALA A O 1
ATOM 4705 N N . ILE A 1 1011 ? 77.009 69.065 50.018 1.00 525.57 1011 ILE A N 1
ATOM 4706 C CA . ILE A 1 1011 ? 77.388 68.441 51.320 1.00 525.57 1011 ILE A CA 1
ATOM 4707 C C . ILE A 1 1011 ? 76.141 67.824 51.965 1.00 525.57 1011 ILE A C 1
ATOM 4708 O O . ILE A 1 1011 ? 75.094 68.498 52.002 1.00 525.57 1011 ILE A O 1
ATOM 4713 N N . LEU A 1 1012 ? 76.247 66.576 52.430 1.00 498.40 1012 LEU A N 1
ATOM 4714 C CA . LEU A 1 1012 ? 75.089 65.891 53.062 1.00 498.40 1012 LEU A CA 1
ATOM 4715 C C . LEU A 1 1012 ? 75.114 66.179 54.565 1.00 498.40 1012 LEU A C 1
ATOM 4716 O O . LEU A 1 1012 ? 76.074 65.746 55.229 1.00 498.40 1012 LEU A O 1
ATOM 4721 N N . PHE A 1 1013 ? 74.096 66.881 55.071 1.00 463.45 1013 PHE A N 1
ATOM 4722 C CA . PHE A 1 1013 ? 74.037 67.227 56.515 1.00 463.45 1013 PHE A CA 1
ATOM 4723 C C . PHE A 1 1013 ? 72.694 66.772 57.094 1.00 463.45 1013 PHE A C 1
ATOM 4724 O O . PHE A 1 1013 ? 71.652 67.096 56.499 1.00 463.45 1013 PHE A O 1
ATOM 4732 N N . GLY A 1 1014 ? 72.723 66.066 58.228 1.00 454.14 1014 GLY A N 1
ATOM 4733 C CA . GLY A 1 1014 ? 71.479 65.581 58.858 1.00 454.14 1014 GLY A CA 1
ATOM 4734 C C . GLY A 1 1014 ? 70.586 66.729 59.293 1.00 454.14 1014 GLY A C 1
ATOM 4735 O O . GLY A 1 1014 ? 69.361 66.630 59.087 1.00 454.14 1014 GLY A O 1
ATOM 4736 N N . ASN A 1 1015 ? 71.174 67.780 59.872 1.00 428.16 1015 ASN A N 1
ATOM 4737 C CA . ASN A 1 1015 ? 70.390 68.968 60.302 1.00 428.16 1015 ASN A CA 1
ATOM 4738 C C . ASN A 1 1015 ? 69.969 69.775 59.070 1.00 428.16 1015 ASN A C 1
ATOM 4739 O O . ASN A 1 1015 ? 70.820 69.974 58.181 1.00 428.16 1015 ASN A O 1
ATOM 4744 N N . GLU A 1 1016 ? 68.711 70.224 59.023 1.00 407.99 1016 GLU A N 1
ATOM 4745 C CA . GLU A 1 1016 ? 68.259 71.096 57.906 1.00 407.99 1016 GLU A CA 1
ATOM 4746 C C . GLU A 1 1016 ? 68.943 72.460 58.052 1.00 407.99 1016 GLU A C 1
ATOM 4747 O O . GLU A 1 1016 ? 69.019 72.961 59.192 1.00 407.99 1016 GLU A O 1
ATOM 4753 N N . LEU A 1 1017 ? 69.411 73.038 56.942 1.00 382.03 1017 LEU A N 1
ATOM 4754 C CA . LEU A 1 1017 ? 70.075 74.369 56.984 1.00 382.03 1017 LEU A CA 1
ATOM 4755 C C . LEU A 1 1017 ? 69.054 75.442 57.378 1.00 382.03 1017 LEU A C 1
ATOM 4756 O O . LEU A 1 1017 ? 67.890 75.335 56.946 1.00 382.03 1017 LEU A O 1
ATOM 4761 N N . ASP A 1 1018 ? 69.485 76.442 58.153 1.00 358.17 1018 ASP A N 1
ATOM 4762 C CA . ASP A 1 1018 ? 68.569 77.524 58.605 1.00 358.17 1018 ASP A CA 1
ATOM 4763 C C . ASP A 1 1018 ? 68.850 78.770 57.763 1.00 358.17 1018 ASP A C 1
ATOM 4764 O O . ASP A 1 1018 ? 70.010 79.207 57.741 1.00 358.17 1018 ASP A O 1
ATOM 4769 N N . ALA A 1 1019 ? 67.822 79.344 57.132 1.00 355.10 1019 ALA A N 1
ATOM 4770 C CA . ALA A 1 1019 ? 68.043 80.486 56.212 1.00 355.10 1019 ALA A CA 1
ATOM 4771 C C . ALA A 1 1019 ? 68.649 81.682 56.956 1.00 355.10 1019 ALA A C 1
ATOM 4772 O O . ALA A 1 1019 ? 69.539 82.335 56.380 1.00 355.10 1019 ALA A O 1
ATOM 4774 N N . GLU A 1 1020 ? 68.180 81.969 58.175 1.00 380.56 1020 GLU A N 1
ATOM 4775 C CA . GLU A 1 1020 ? 68.671 83.170 58.905 1.00 380.56 1020 GLU A CA 1
ATOM 4776 C C . GLU A 1 1020 ? 70.171 83.039 59.208 1.00 380.56 1020 GLU A C 1
ATOM 4777 O O . GLU A 1 1020 ? 70.890 84.043 59.041 1.00 380.56 1020 GLU A O 1
ATOM 4783 N N . VAL A 1 1021 ? 70.623 81.854 59.634 1.00 361.94 1021 VAL A N 1
ATOM 4784 C CA . VAL A 1 1021 ? 72.074 81.627 59.919 1.00 361.94 1021 VAL A CA 1
ATOM 4785 C C . VAL A 1 1021 ? 72.884 81.721 58.618 1.00 361.94 1021 VAL A C 1
ATOM 4786 O O . VAL A 1 1021 ? 74.005 82.262 58.672 1.00 361.94 1021 VAL A O 1
ATOM 4790 N N . LEU A 1 1022 ? 72.346 81.212 57.503 1.00 316.29 1022 LEU A N 1
ATOM 4791 C CA . LEU A 1 1022 ? 73.082 81.200 56.208 1.00 316.29 1022 LEU A CA 1
ATOM 4792 C C . LEU A 1 1022 ? 73.238 82.624 55.665 1.00 316.29 1022 LEU A C 1
ATOM 4793 O O . LEU A 1 1022 ? 72.334 83.450 55.903 1.00 316.29 1022 LEU A O 1
ATOM 4798 N N . SER A 1 1023 ? 74.335 82.890 54.949 1.00 303.50 1023 SER A N 1
ATOM 4799 C CA . SER A 1 1023 ? 74.543 84.225 54.329 1.00 303.50 1023 SER A CA 1
ATOM 4800 C C . SER A 1 1023 ? 74.379 84.101 52.812 1.00 303.50 1023 SER A C 1
ATOM 4801 O O . SER A 1 1023 ? 74.993 83.186 52.228 1.00 303.50 1023 SER A O 1
ATOM 4804 N N . MET A 1 1024 ? 73.584 84.986 52.203 1.00 369.15 1024 MET A N 1
ATOM 4805 C CA . MET A 1 1024 ? 73.305 84.892 50.744 1.00 369.15 1024 MET A CA 1
ATOM 4806 C C . MET A 1 1024 ? 74.606 85.060 49.951 1.00 369.15 1024 MET A C 1
ATOM 4807 O O . MET A 1 1024 ? 74.783 84.337 48.955 1.00 369.15 1024 MET A O 1
ATOM 4812 N N . SER A 1 1025 ? 75.469 85.992 50.365 1.00 435.77 1025 SER A N 1
ATOM 4813 C CA . SER A 1 1025 ? 76.730 86.243 49.621 1.00 435.77 1025 SER A CA 1
ATOM 4814 C C . SER A 1 1025 ? 77.944 86.120 50.545 1.00 435.77 1025 SER A C 1
ATOM 4815 O O . SER A 1 1025 ? 77.950 86.791 51.596 1.00 435.77 1025 SER A O 1
ATOM 4818 N N . MET A 1 1026 ? 78.929 85.297 50.171 1.00 427.30 1026 MET A N 1
ATOM 4819 C CA . MET A 1 1026 ? 80.185 85.212 50.964 1.00 427.30 1026 MET A CA 1
ATOM 4820 C C . MET A 1 1026 ? 81.370 85.422 50.016 1.00 427.30 1026 MET A C 1
ATOM 4821 O O . MET A 1 1026 ? 81.444 84.696 49.008 1.00 427.30 1026 MET A O 1
ATOM 4826 N N . ASP A 1 1027 ? 82.264 86.364 50.333 1.00 436.59 1027 ASP A N 1
ATOM 4827 C CA . ASP A 1 1027 ? 83.403 86.685 49.429 1.00 436.59 1027 ASP A CA 1
ATOM 4828 C C . ASP A 1 1027 ? 84.463 85.577 49.464 1.00 436.59 1027 ASP A C 1
ATOM 4829 O O . ASP A 1 1027 ? 84.580 84.900 50.506 1.00 436.59 1027 ASP A O 1
ATOM 4834 N N . LEU A 1 1028 ? 85.207 85.404 48.365 1.00 395.49 1028 LEU A N 1
ATOM 4835 C CA . LEU A 1 1028 ? 86.305 84.399 48.322 1.00 395.49 1028 LEU A CA 1
ATOM 4836 C C . LEU A 1 1028 ? 87.637 85.153 48.264 1.00 395.49 1028 LEU A C 1
ATOM 4837 O O . LEU A 1 1028 ? 87.753 86.074 47.431 1.00 395.49 1028 LEU A O 1
ATOM 4842 N N . TYR A 1 1029 ? 88.595 84.780 49.117 1.00 326.97 1029 TYR A N 1
ATOM 4843 C CA . TYR A 1 1029 ? 89.898 85.496 49.159 1.00 326.97 1029 TYR A CA 1
ATOM 4844 C C . TYR A 1 1029 ? 90.837 84.926 48.091 1.00 326.97 1029 TYR A C 1
ATOM 4845 O O . TYR A 1 1029 ? 91.834 84.273 48.456 1.00 326.97 1029 TYR A O 1
ATOM 4854 N N . VAL A 1 1030 ? 90.526 85.165 46.813 1.00 397.43 1030 VAL A N 1
ATOM 4855 C CA . VAL A 1 1030 ? 91.414 84.705 45.703 1.00 397.43 1030 VAL A CA 1
ATOM 4856 C C . VAL A 1 1030 ? 91.764 85.915 44.828 1.00 397.43 1030 VAL A C 1
ATOM 4857 O O . VAL A 1 1030 ? 90.838 86.670 44.467 1.00 397.43 1030 VAL A O 1
ATOM 4861 N N . ALA A 1 1031 ? 93.053 86.114 44.538 1.00 452.72 1031 ALA A N 1
ATOM 4862 C CA . ALA A 1 1031 ? 93.499 87.281 43.738 1.00 452.72 1031 ALA A CA 1
ATOM 4863 C C . ALA A 1 1031 ? 92.941 87.221 42.312 1.00 452.72 1031 ALA A C 1
ATOM 4864 O O . ALA A 1 1031 ? 92.550 88.286 41.795 1.00 452.72 1031 ALA A O 1
ATOM 4866 N N . ARG A 1 1032 ? 92.899 86.031 41.704 1.00 434.19 1032 ARG A N 1
ATOM 4867 C CA . ARG A 1 1032 ? 92.483 85.920 40.277 1.00 434.19 1032 ARG A CA 1
ATOM 4868 C C . ARG A 1 1032 ? 91.043 86.405 40.073 1.00 434.19 1032 ARG A C 1
ATOM 4869 O O . ARG A 1 1032 ? 90.824 87.174 39.115 1.00 434.19 1032 ARG A O 1
ATOM 4877 N N . ALA A 1 1033 ? 90.107 86.013 40.943 1.00 427.59 1033 ALA A N 1
ATOM 4878 C CA . ALA A 1 1033 ? 88.688 86.376 40.715 1.00 427.59 1033 ALA A CA 1
ATOM 4879 C C . ALA A 1 1033 ? 87.946 86.522 42.046 1.00 427.59 1033 ALA A C 1
ATOM 4880 O O . ALA A 1 1033 ? 88.415 85.955 43.044 1.00 427.59 1033 ALA A O 1
ATOM 4882 N N . MET A 1 1034 ? 86.822 87.243 42.048 1.00 429.33 1034 MET A N 1
ATOM 4883 C CA . MET A 1 1034 ? 86.000 87.358 43.283 1.00 429.33 1034 MET A CA 1
ATOM 4884 C C . MET A 1 1034 ? 84.804 86.415 43.136 1.00 429.33 1034 MET A C 1
ATOM 4885 O O . MET A 1 1034 ? 84.074 86.543 42.135 1.00 429.33 1034 MET A O 1
ATOM 4890 N N . ILE A 1 1035 ? 84.613 85.504 44.095 1.00 433.11 1035 ILE A N 1
ATOM 4891 C CA . ILE A 1 1035 ? 83.525 84.488 43.974 1.00 433.11 1035 ILE A CA 1
ATOM 4892 C C . ILE A 1 1035 ? 82.559 84.639 45.153 1.00 433.11 1035 ILE A C 1
ATOM 4893 O O . ILE A 1 1035 ? 83.044 84.763 46.293 1.00 433.11 1035 ILE A O 1
ATOM 4898 N N . THR A 1 1036 ? 81.249 84.647 44.887 1.00 462.35 1036 THR A N 1
ATOM 4899 C CA . THR A 1 1036 ? 80.246 84.699 45.987 1.00 462.35 1036 THR A CA 1
ATOM 4900 C C . THR A 1 1036 ? 79.595 83.318 46.117 1.00 462.35 1036 THR A C 1
ATOM 4901 O O . THR A 1 1036 ? 79.128 82.792 45.089 1.00 462.35 1036 THR A O 1
ATOM 4905 N N . LYS A 1 1037 ? 79.568 82.754 47.329 1.00 455.06 1037 LYS A N 1
ATOM 4906 C CA . LYS A 1 1037 ? 79.041 81.371 47.497 1.00 455.06 1037 LYS A CA 1
ATOM 4907 C C . LYS A 1 1037 ? 77.771 81.375 48.358 1.00 455.06 1037 LYS A C 1
ATOM 4908 O O . LYS A 1 1037 ? 77.794 81.983 49.447 1.00 455.06 1037 LYS A O 1
ATOM 4914 N N . ALA A 1 1038 ? 76.704 80.725 47.878 1.00 439.96 1038 ALA A N 1
ATOM 4915 C CA . ALA A 1 1038 ? 75.434 80.651 48.639 1.00 439.96 1038 ALA A CA 1
ATOM 4916 C C . ALA A 1 1038 ? 75.078 79.183 48.894 1.00 439.96 1038 ALA A C 1
ATOM 4917 O O . ALA A 1 1038 ? 75.021 78.421 47.915 1.00 439.96 1038 ALA A O 1
ATOM 4919 N N . SER A 1 1039 ? 74.807 78.818 50.150 1.00 411.27 1039 SER A N 1
ATOM 4920 C CA . SER A 1 1039 ? 74.506 77.401 50.489 1.00 411.27 1039 SER A CA 1
ATOM 4921 C C . SER A 1 1039 ? 73.066 77.271 50.990 1.00 411.27 1039 SER A C 1
ATOM 4922 O O . SER A 1 1039 ? 72.687 78.048 51.883 1.00 411.27 1039 SER A O 1
ATOM 4925 N N . LEU A 1 1040 ? 72.296 76.339 50.422 1.00 392.56 1040 LEU A N 1
ATOM 4926 C CA . LEU A 1 1040 ? 70.909 76.092 50.901 1.00 392.56 1040 LEU A CA 1
ATOM 4927 C C . LEU A 1 1040 ? 70.620 74.591 50.803 1.00 392.56 1040 LEU A C 1
ATOM 4928 O O . LEU A 1 1040 ? 71.227 73.937 49.934 1.00 392.56 1040 LEU A O 1
ATOM 4933 N N . ALA A 1 1041 ? 69.725 74.069 51.649 1.00 410.16 1041 ALA A N 1
ATOM 4934 C CA . ALA A 1 1041 ? 69.341 72.643 51.537 1.00 410.16 1041 ALA A CA 1
ATOM 4935 C C . ALA A 1 1041 ? 68.126 72.545 50.612 1.00 410.16 1041 ALA A C 1
ATOM 4936 O O . ALA A 1 1041 ? 67.051 73.046 50.995 1.00 410.16 1041 ALA A O 1
ATOM 4938 N N . PHE A 1 1042 ? 68.296 71.929 49.439 1.00 443.15 1042 PHE A N 1
ATOM 4939 C CA . PHE A 1 1042 ? 67.187 71.847 48.452 1.00 443.15 1042 PHE A CA 1
ATOM 4940 C C . PHE A 1 1042 ? 66.369 70.575 48.698 1.00 443.15 1042 PHE A C 1
ATOM 4941 O O . PHE A 1 1042 ? 65.310 70.414 48.060 1.00 443.15 1042 PHE A O 1
ATOM 4949 N N . LYS A 1 1043 ? 66.842 69.708 49.598 1.00 443.66 1043 LYS A N 1
ATOM 4950 C CA . LYS A 1 1043 ? 66.088 68.474 49.945 1.00 443.66 1043 LYS A CA 1
ATOM 4951 C C . LYS A 1 1043 ? 66.115 68.301 51.466 1.00 443.66 1043 LYS A C 1
ATOM 4952 O O . LYS A 1 1043 ? 67.068 68.801 52.094 1.00 443.66 1043 LYS A O 1
ATOM 4958 N N . GLY A 1 1044 ? 65.103 67.636 52.031 1.00 439.43 1044 GLY A N 1
ATOM 4959 C CA . GLY A 1 1044 ? 65.076 67.381 53.484 1.00 439.43 1044 GLY A CA 1
ATOM 4960 C C . GLY A 1 1044 ? 65.124 65.896 53.790 1.00 439.43 1044 GLY A C 1
ATOM 4961 O O . GLY A 1 1044 ? 64.306 65.156 53.207 1.00 439.43 1044 GLY A O 1
ATOM 4962 N N . SER A 1 1045 ? 66.058 65.470 54.649 1.00 438.86 1045 SER A N 1
ATOM 4963 C CA . SER A 1 1045 ? 66.162 64.043 55.062 1.00 438.86 1045 SER A CA 1
ATOM 4964 C C . SER A 1 1045 ? 66.284 63.131 53.835 1.00 438.86 1045 SER A C 1
ATOM 4965 O O . SER A 1 1045 ? 65.641 62.064 53.828 1.00 438.86 1045 SER A O 1
ATOM 4968 N N . LEU A 1 1046 ? 67.076 63.538 52.838 1.00 435.23 1046 LEU A N 1
ATOM 4969 C CA . LEU A 1 1046 ? 67.274 62.704 51.621 1.00 435.23 1046 LEU A CA 1
ATOM 4970 C C . LEU A 1 1046 ? 67.977 61.402 52.021 1.00 435.23 1046 LEU A C 1
ATOM 4971 O O . LEU A 1 1046 ? 68.907 61.463 52.841 1.00 435.23 1046 LEU A O 1
ATOM 4976 N N . ASP A 1 1047 ? 67.561 60.272 51.442 1.00 456.89 1047 ASP A N 1
ATOM 4977 C CA . ASP A 1 1047 ? 68.155 58.965 51.827 1.00 456.89 1047 ASP A CA 1
ATOM 4978 C C . ASP A 1 1047 ? 69.074 58.480 50.701 1.00 456.89 1047 ASP A C 1
ATOM 4979 O O . ASP A 1 1047 ? 68.619 58.448 49.541 1.00 456.89 1047 ASP A O 1
ATOM 4984 N N . ILE A 1 1048 ? 70.316 58.124 51.040 1.00 504.86 1048 ILE A N 1
ATOM 4985 C CA . ILE A 1 1048 ? 71.298 57.636 50.025 1.00 504.86 1048 ILE A CA 1
ATOM 4986 C C . ILE A 1 1048 ? 71.618 56.175 50.356 1.00 504.86 1048 ILE A C 1
ATOM 4987 O O . ILE A 1 1048 ? 71.739 55.862 51.557 1.00 504.86 1048 ILE A O 1
ATOM 4992 N N . THR A 1 1049 ? 71.737 55.317 49.339 1.00 526.48 1049 THR A N 1
ATOM 4993 C CA . THR A 1 1049 ? 71.973 53.868 49.579 1.00 526.48 1049 THR A CA 1
ATOM 4994 C C . THR A 1 1049 ? 73.311 53.687 50.302 1.00 526.48 1049 THR A C 1
ATOM 4995 O O . THR A 1 1049 ? 74.243 54.453 50.005 1.00 526.48 1049 THR A O 1
ATOM 4999 N N . GLU A 1 1050 ? 73.397 52.712 51.212 1.00 495.79 1050 GLU A N 1
ATOM 5000 C CA . GLU A 1 1050 ? 74.632 52.515 52.022 1.00 495.79 1050 GLU A CA 1
ATOM 5001 C C . GLU A 1 1050 ? 75.821 52.179 51.112 1.00 495.79 1050 GLU A C 1
ATOM 5002 O O . GLU A 1 1050 ? 76.926 52.677 51.393 1.00 495.79 1050 GLU A O 1
ATOM 5008 N N . ASN A 1 1051 ? 75.607 51.365 50.073 1.00 519.85 1051 ASN A N 1
ATOM 5009 C CA . ASN A 1 1051 ? 76.701 51.041 49.118 1.00 519.85 1051 ASN A CA 1
ATOM 5010 C C . ASN A 1 1051 ? 77.147 52.325 48.407 1.00 519.85 1051 ASN A C 1
ATOM 5011 O O . ASN A 1 1051 ? 78.370 52.525 48.267 1.00 519.85 1051 ASN A O 1
ATOM 5016 N N . GLN A 1 1052 ? 76.193 53.169 48.002 1.00 493.60 1052 GLN A N 1
ATOM 5017 C CA . GLN A 1 1052 ? 76.548 54.464 47.364 1.00 493.60 1052 GLN A CA 1
ATOM 5018 C C . GLN A 1 1052 ? 77.305 55.325 48.378 1.00 493.60 1052 GLN A C 1
ATOM 5019 O O . GLN A 1 1052 ? 78.318 55.927 47.987 1.00 493.60 1052 GLN A O 1
ATOM 5025 N N . LEU A 1 1053 ? 76.850 55.344 49.635 1.00 479.17 1053 LEU A N 1
ATOM 5026 C CA . LEU A 1 1053 ? 77.492 56.195 50.672 1.00 479.17 1053 LEU A CA 1
ATOM 5027 C C . LEU A 1 1053 ? 78.940 55.745 50.880 1.00 479.17 1053 LEU A C 1
ATOM 5028 O O . LEU A 1 1053 ? 79.816 56.620 50.967 1.00 479.17 1053 LEU A O 1
ATOM 5033 N N . SER A 1 1054 ? 79.175 54.430 50.939 1.00 470.39 1054 SER A N 1
ATOM 5034 C CA . SER A 1 1054 ? 80.547 53.911 51.173 1.00 470.39 1054 SER A CA 1
ATOM 5035 C C . SER A 1 1054 ? 81.448 54.320 50.005 1.00 470.39 1054 SER A C 1
ATOM 5036 O O . SER A 1 1054 ? 82.588 54.752 50.262 1.00 470.39 1054 SER A O 1
ATOM 5039 N N . SER A 1 1055 ? 80.935 54.218 48.774 1.00 447.26 1055 SER A N 1
ATOM 5040 C CA . SER A 1 1055 ? 81.722 54.622 47.580 1.00 447.26 1055 SER A CA 1
ATOM 5041 C C . SER A 1 1055 ? 82.020 56.123 47.648 1.00 447.26 1055 SER A C 1
ATOM 5042 O O . SER A 1 1055 ? 83.157 56.510 47.326 1.00 447.26 1055 SER A O 1
ATOM 5045 N N . LEU A 1 1056 ? 81.037 56.926 48.069 1.00 455.02 1056 LEU A N 1
ATOM 5046 C CA . LEU A 1 1056 ? 81.230 58.397 48.175 1.00 455.02 1056 LEU A CA 1
ATOM 5047 C C . LEU A 1 1056 ? 82.323 58.693 49.207 1.00 455.02 1056 LEU A C 1
ATOM 5048 O O . LEU A 1 1056 ? 83.149 59.577 48.942 1.00 455.02 1056 LEU A O 1
ATOM 5053 N N . LYS A 1 1057 ? 82.313 57.987 50.341 1.00 434.73 1057 LYS A N 1
ATOM 5054 C CA . LYS A 1 1057 ? 83.317 58.238 51.410 1.00 434.73 1057 LYS A CA 1
ATOM 5055 C C . LYS A 1 1057 ? 84.717 57.907 50.884 1.00 434.73 1057 LYS A C 1
ATOM 5056 O O . LYS A 1 1057 ? 85.641 58.707 51.126 1.00 434.73 1057 LYS A O 1
ATOM 5062 N N . LYS A 1 1058 ? 84.856 56.779 50.179 1.00 443.47 1058 LYS A N 1
ATOM 5063 C CA . LYS A 1 1058 ? 86.173 56.384 49.611 1.00 443.47 1058 LYS A CA 1
ATOM 5064 C C . LYS A 1 1058 ? 86.602 57.418 48.565 1.00 443.47 1058 LYS A C 1
ATOM 5065 O O . LYS A 1 1058 ? 87.786 57.810 48.563 1.00 443.47 1058 LYS A O 1
ATOM 5071 N N . PHE A 1 1059 ? 85.662 57.858 47.726 1.00 465.74 1059 PHE A N 1
ATOM 5072 C CA . PHE A 1 1059 ? 85.976 58.886 46.702 1.00 465.74 1059 PHE A CA 1
ATOM 5073 C C . PHE A 1 1059 ? 86.380 60.186 47.403 1.00 465.74 1059 PHE A C 1
ATOM 5074 O O . PHE A 1 1059 ? 87.361 60.810 46.966 1.00 465.74 1059 PHE A O 1
ATOM 5082 N N . HIS A 1 1060 ? 85.664 60.564 48.468 1.00 423.81 1060 HIS A N 1
ATOM 5083 C CA . HIS A 1 1060 ? 85.942 61.861 49.140 1.00 423.81 1060 HIS A CA 1
ATOM 5084 C C . HIS A 1 1060 ? 87.351 61.860 49.745 1.00 423.81 1060 HIS A C 1
ATOM 5085 O O . HIS A 1 1060 ? 88.037 62.888 49.627 1.00 423.81 1060 HIS A O 1
ATOM 5092 N N . VAL A 1 1061 ? 87.749 60.760 50.393 1.00 444.92 1061 VAL A N 1
ATOM 5093 C CA . VAL A 1 1061 ? 89.092 60.724 51.043 1.00 444.92 1061 VAL A CA 1
ATOM 5094 C C . VAL A 1 1061 ? 90.176 60.793 49.959 1.00 444.92 1061 VAL A C 1
ATOM 5095 O O . VAL A 1 1061 ? 91.166 61.510 50.166 1.00 444.92 1061 VAL A O 1
ATOM 5099 N N . ARG A 1 1062 ? 89.988 60.091 48.837 1.00 447.06 1062 ARG A N 1
ATOM 5100 C CA . ARG A 1 1062 ? 90.966 60.191 47.721 1.00 447.06 1062 ARG A CA 1
ATOM 5101 C C . ARG A 1 1062 ? 90.956 61.628 47.187 1.00 447.06 1062 ARG A C 1
ATOM 5102 O O . ARG A 1 1062 ? 92.047 62.164 46.912 1.00 447.06 1062 ARG A O 1
ATOM 5110 N N . LEU A 1 1063 ? 89.767 62.222 47.054 1.00 453.20 1063 LEU A N 1
ATOM 5111 C CA . LEU A 1 1063 ? 89.634 63.613 46.543 1.00 453.20 1063 LEU A CA 1
ATOM 5112 C C . LEU A 1 1063 ? 90.284 64.614 47.505 1.00 453.20 1063 LEU A C 1
ATOM 5113 O O . LEU A 1 1063 ? 90.915 65.566 47.012 1.00 453.20 1063 LEU A O 1
ATOM 5118 N N . MET A 1 1064 ? 90.130 64.426 48.821 1.00 422.05 1064 MET A N 1
ATOM 5119 C CA . MET A 1 1064 ? 90.632 65.467 49.760 1.00 422.05 1064 MET A CA 1
ATOM 5120 C C . MET A 1 1064 ? 91.791 64.988 50.638 1.00 422.05 1064 MET A C 1
ATOM 5121 O O . MET A 1 1064 ? 92.863 65.611 50.560 1.00 422.05 1064 MET A O 1
ATOM 5126 N N . SER A 1 1065 ? 91.612 63.912 51.408 1.00 440.26 1065 SER A N 1
ATOM 5127 C CA . SER A 1 1065 ? 92.668 63.522 52.384 1.00 440.26 1065 SER A CA 1
ATOM 5128 C C . SER A 1 1065 ? 93.990 63.187 51.682 1.00 440.26 1065 SER A C 1
ATOM 5129 O O . SER A 1 1065 ? 95.043 63.632 52.178 1.00 440.26 1065 SER A O 1
ATOM 5132 N N . ILE A 1 1066 ? 93.935 62.436 50.579 1.00 452.77 1066 ILE A N 1
ATOM 5133 C CA . ILE A 1 1066 ? 95.174 62.073 49.828 1.00 452.77 1066 ILE A CA 1
ATOM 5134 C C . ILE A 1 1066 ? 95.808 63.335 49.226 1.00 452.77 1066 ILE A C 1
ATOM 5135 O O . ILE A 1 1066 ? 97.043 63.475 49.320 1.00 452.77 1066 ILE A O 1
ATOM 5140 N N . VAL A 1 1067 ? 94.992 64.229 48.657 1.00 413.87 1067 VAL A N 1
ATOM 5141 C CA . VAL A 1 1067 ? 95.525 65.469 48.014 1.00 413.87 1067 VAL A CA 1
ATOM 5142 C C . VAL A 1 1067 ? 96.196 66.346 49.079 1.00 413.87 1067 VAL A C 1
ATOM 5143 O O . VAL A 1 1067 ? 97.303 66.857 48.810 1.00 413.87 1067 VAL A O 1
ATOM 5147 N N . LEU A 1 1068 ? 95.567 66.482 50.251 1.00 397.85 1068 LEU A N 1
ATOM 5148 C CA . LEU A 1 1068 ? 96.138 67.306 51.351 1.00 397.85 1068 LEU A CA 1
ATOM 5149 C C . LEU A 1 1068 ? 97.460 66.692 51.820 1.00 397.85 1068 LEU A C 1
ATOM 5150 O O . LEU A 1 1068 ? 98.389 67.472 52.114 1.00 397.85 1068 LEU A O 1
ATOM 5155 N N . ASP A 1 1069 ? 97.524 65.358 51.911 1.00 440.93 1069 ASP A N 1
ATOM 5156 C CA . ASP A 1 1069 ? 98.751 64.658 52.381 1.00 440.93 1069 ASP A CA 1
ATOM 5157 C C . ASP A 1 1069 ? 99.087 65.126 53.802 1.00 440.93 1069 ASP A C 1
ATOM 5158 O O . ASP A 1 1069 ? 100.292 65.175 54.114 1.00 440.93 1069 ASP A O 1
ATOM 5163 N N . TYR A 1 1085 ? 78.637 66.672 56.285 1.00 505.38 1085 TYR A N 1
ATOM 5164 C CA . TYR A 1 1085 ? 79.706 65.712 56.668 1.00 505.38 1085 TYR A CA 1
ATOM 5165 C C . TYR A 1 1085 ? 80.376 65.148 55.410 1.00 505.38 1085 TYR A C 1
ATOM 5166 O O . TYR A 1 1085 ? 81.614 65.006 55.409 1.00 505.38 1085 TYR A O 1
ATOM 5175 N N . LEU A 1 1086 ? 79.587 64.837 54.377 1.00 490.42 1086 LEU A N 1
ATOM 5176 C CA . LEU A 1 1086 ? 80.156 64.223 53.148 1.00 490.42 1086 LEU A CA 1
ATOM 5177 C C . LEU A 1 1086 ? 79.984 65.190 51.972 1.00 490.42 1086 LEU A C 1
ATOM 5178 O O . LEU A 1 1086 ? 78.839 65.595 51.714 1.00 490.42 1086 LEU A O 1
ATOM 5183 N N . PHE A 1 1087 ? 81.078 65.515 51.274 1.00 511.31 1087 PHE A N 1
ATOM 5184 C CA . PHE A 1 1087 ? 81.012 66.489 50.153 1.00 511.31 1087 PHE A CA 1
ATOM 5185 C C . PHE A 1 1087 ? 81.174 65.753 48.820 1.00 511.31 1087 PHE A C 1
ATOM 5186 O O . PHE A 1 1087 ? 82.239 65.143 48.603 1.00 511.31 1087 PHE A O 1
ATOM 5194 N N . VAL A 1 1088 ? 80.157 65.815 47.954 1.00 508.77 1088 VAL A N 1
ATOM 5195 C CA . VAL A 1 1088 ? 80.267 65.198 46.597 1.00 508.77 1088 VAL A CA 1
ATOM 5196 C C . VAL A 1 1088 ? 79.834 66.232 45.550 1.00 508.77 1088 VAL A C 1
ATOM 5197 O O . VAL A 1 1088 ? 78.731 66.793 45.697 1.00 508.77 1088 VAL A O 1
ATOM 5201 N N . PRO A 1 1089 ? 80.639 66.517 44.502 1.00 486.34 1089 PRO A N 1
ATOM 5202 C CA . PRO A 1 1089 ? 80.215 67.432 43.439 1.00 486.34 1089 PRO A CA 1
ATOM 5203 C C . PRO A 1 1089 ? 79.020 66.865 42.658 1.00 486.34 1089 PRO A C 1
ATOM 5204 O O . PRO A 1 1089 ? 79.026 65.687 42.345 1.00 486.34 1089 PRO A O 1
ATOM 5208 N N . VAL A 1 1090 ? 78.033 67.714 42.359 1.00 513.44 1090 VAL A N 1
ATOM 5209 C CA . VAL A 1 1090 ? 76.836 67.264 41.588 1.00 513.44 1090 VAL A CA 1
ATOM 5210 C C . VAL A 1 1090 ? 76.756 68.069 40.287 1.00 513.44 1090 VAL A C 1
ATOM 5211 O O . VAL A 1 1090 ? 76.865 69.311 40.350 1.00 513.44 1090 VAL A O 1
ATOM 5215 N N . THR A 1 1091 ? 76.603 67.385 39.149 1.00 530.01 1091 THR A N 1
ATOM 5216 C CA . THR A 1 1091 ? 76.442 68.098 37.853 1.00 530.01 1091 THR A CA 1
ATOM 5217 C C . THR A 1 1091 ? 75.144 68.912 37.884 1.00 530.01 1091 THR A C 1
ATOM 5218 O O . THR A 1 1091 ? 74.088 68.285 38.103 1.00 530.01 1091 THR A O 1
ATOM 5222 N N . GLY A 1 1101 ? 72.170 65.922 40.037 1.00 543.08 1101 GLY A N 1
ATOM 5223 C CA . GLY A 1 1101 ? 72.587 64.565 39.633 1.00 543.08 1101 GLY A CA 1
ATOM 5224 C C . GLY A 1 1101 ? 73.978 64.223 40.135 1.00 543.08 1101 GLY A C 1
ATOM 5225 O O . GLY A 1 1101 ? 74.952 64.799 39.612 1.00 543.08 1101 GLY A O 1
ATOM 5226 N N . ILE A 1 1102 ? 74.069 63.316 41.114 1.00 511.04 1102 ILE A N 1
ATOM 5227 C CA . ILE A 1 1102 ? 75.387 62.915 41.694 1.00 511.04 1102 ILE A CA 1
ATOM 5228 C C . ILE A 1 1102 ? 76.229 62.273 40.588 1.00 511.04 1102 ILE A C 1
ATOM 5229 O O . ILE A 1 1102 ? 75.664 61.505 39.786 1.00 511.04 1102 ILE A O 1
ATOM 5234 N N . ASN A 1 1103 ? 77.530 62.576 40.553 1.00 464.62 1103 ASN A N 1
ATOM 5235 C CA . ASN A 1 1103 ? 78.433 62.009 39.516 1.00 464.62 1103 ASN A CA 1
ATOM 5236 C C . ASN A 1 1103 ? 78.897 60.628 39.987 1.00 464.62 1103 ASN A C 1
ATOM 5237 O O . ASN A 1 1103 ? 80.079 60.505 40.352 1.00 464.62 1103 ASN A O 1
ATOM 5242 N N . TRP A 1 1104 ? 78.009 59.628 39.954 1.00 485.12 1104 TRP A N 1
ATOM 5243 C CA . TRP A 1 1104 ? 78.352 58.276 40.476 1.00 485.12 1104 TRP A CA 1
ATOM 5244 C C . TRP A 1 1104 ? 79.505 57.663 39.677 1.00 485.12 1104 TRP A C 1
ATOM 5245 O O . TRP A 1 1104 ? 80.384 57.047 40.303 1.00 485.12 1104 TRP A O 1
ATOM 5256 N N . GLU A 1 1105 ? 79.498 57.820 38.350 1.00 484.88 1105 GLU A N 1
ATOM 5257 C CA . GLU A 1 1105 ? 80.549 57.191 37.505 1.00 484.88 1105 GLU A CA 1
ATOM 5258 C C . GLU A 1 1105 ? 81.918 57.772 37.880 1.00 484.88 1105 GLU A C 1
ATOM 5259 O O . GLU A 1 1105 ? 82.866 56.978 38.034 1.00 484.88 1105 GLU A O 1
ATOM 5265 N N . LEU A 1 1106 ? 82.003 59.093 38.073 1.00 487.40 1106 LEU A N 1
ATOM 5266 C CA . LEU A 1 1106 ? 83.278 59.737 38.488 1.00 487.40 1106 LEU A CA 1
ATOM 5267 C C . LEU A 1 1106 ? 83.666 59.210 39.871 1.00 487.40 1106 LEU A C 1
ATOM 5268 O O . LEU A 1 1106 ? 84.854 58.902 40.072 1.00 487.40 1106 LEU A O 1
ATOM 5273 N N . VAL A 1 1107 ? 82.686 59.066 40.766 1.00 484.31 1107 VAL A N 1
ATOM 5274 C CA . VAL A 1 1107 ? 82.971 58.615 42.160 1.00 484.31 1107 VAL A CA 1
ATOM 5275 C C . VAL A 1 1107 ? 83.595 57.217 42.099 1.00 484.31 1107 VAL A C 1
ATOM 5276 O O . VAL A 1 1107 ? 84.583 56.983 42.822 1.00 484.31 1107 VAL A O 1
ATOM 5280 N N . GLU A 1 1108 ? 83.070 56.346 41.232 1.00 491.91 1108 GLU A N 1
ATOM 5281 C CA . GLU A 1 1108 ? 83.595 54.960 41.123 1.00 491.91 1108 GLU A CA 1
ATOM 5282 C C . GLU A 1 1108 ? 85.056 54.997 40.660 1.00 491.91 1108 GLU A C 1
ATOM 5283 O O . GLU A 1 1108 ? 85.870 54.259 41.241 1.00 491.91 1108 GLU A O 1
ATOM 5289 N N . LYS A 1 1109 ? 85.374 55.842 39.672 1.00 482.24 1109 LYS A N 1
ATOM 5290 C CA . LYS A 1 1109 ? 86.764 55.922 39.145 1.00 482.24 1109 LYS A CA 1
ATOM 5291 C C . LYS A 1 1109 ? 87.701 56.412 40.252 1.00 482.24 1109 LYS A C 1
ATOM 5292 O O . LYS A 1 1109 ? 88.796 55.836 40.396 1.00 482.24 1109 LYS A O 1
ATOM 5298 N N . ILE A 1 1110 ? 87.280 57.435 41.001 1.00 463.95 1110 ILE A N 1
ATOM 5299 C CA . ILE A 1 1110 ? 88.129 58.009 42.090 1.00 463.95 1110 ILE A CA 1
ATOM 5300 C C . ILE A 1 1110 ? 88.314 56.957 43.189 1.00 463.95 1110 ILE A C 1
ATOM 5301 O O . ILE A 1 1110 ? 89.425 56.867 43.746 1.00 463.95 1110 ILE A O 1
ATOM 5306 N N . THR A 1 1111 ? 87.265 56.181 43.474 1.00 480.86 1111 THR A N 1
ATOM 5307 C CA . THR A 1 1111 ? 87.357 55.114 44.503 1.00 480.86 1111 THR A CA 1
ATOM 5308 C C . THR A 1 1111 ? 88.427 54.103 44.072 1.00 480.86 1111 THR A C 1
ATOM 5309 O O . THR A 1 1111 ? 89.226 53.690 44.937 1.00 480.86 1111 THR A O 1
ATOM 5313 N N . LYS A 1 1112 ? 88.461 53.750 42.782 1.00 528.36 1112 LYS A N 1
ATOM 5314 C CA . LYS A 1 1112 ? 89.483 52.799 42.265 1.00 528.36 1112 LYS A CA 1
ATOM 5315 C C . LYS A 1 1112 ? 90.884 53.404 42.421 1.00 528.36 1112 LYS A C 1
ATOM 5316 O O . LYS A 1 1112 ? 91.802 52.662 42.822 1.00 528.36 1112 LYS A O 1
ATOM 5322 N N . THR A 1 1113 ? 91.037 54.697 42.117 1.00 490.53 1113 THR A N 1
ATOM 5323 C CA . THR A 1 1113 ? 92.354 55.375 42.270 1.00 490.53 1113 THR A CA 1
ATOM 5324 C C . THR A 1 1113 ? 92.665 55.552 43.761 1.00 490.53 1113 THR A C 1
ATOM 5325 O O . THR A 1 1113 ? 93.612 56.308 44.054 1.00 490.53 1113 THR A O 1
ATOM 5329 N N . LEU A 1 1199 ? 107.270 53.053 23.372 1.00 587.53 1199 LEU A N 1
ATOM 5330 C CA . LEU A 1 1199 ? 107.225 54.292 24.196 1.00 587.53 1199 LEU A CA 1
ATOM 5331 C C . LEU A 1 1199 ? 105.817 54.896 24.160 1.00 587.53 1199 LEU A C 1
ATOM 5332 O O . LEU A 1 1199 ? 105.172 54.835 23.093 1.00 587.53 1199 LEU A O 1
ATOM 5337 N N . MET A 1 1200 ? 105.354 55.433 25.293 1.00 516.13 1200 MET A N 1
ATOM 5338 C CA . MET A 1 1200 ? 104.014 56.075 25.351 1.00 516.13 1200 MET A CA 1
ATOM 5339 C C . MET A 1 1200 ? 104.022 57.321 24.460 1.00 516.13 1200 MET A C 1
ATOM 5340 O O . MET A 1 1200 ? 105.036 58.045 24.475 1.00 516.13 1200 MET A O 1
ATOM 5345 N N . MET A 1 1201 ? 102.933 57.561 23.724 1.00 575.46 1201 MET A N 1
ATOM 5346 C CA . MET A 1 1201 ? 102.831 58.778 22.874 1.00 575.46 1201 MET A CA 1
ATOM 5347 C C . MET A 1 1201 ? 101.724 59.673 23.440 1.00 575.46 1201 MET A C 1
ATOM 5348 O O . MET A 1 1201 ? 100.622 59.150 23.697 1.00 575.46 1201 MET A O 1
ATOM 5353 N N . ALA A 1 1202 ? 102.010 60.964 23.632 1.00 619.61 1202 ALA A N 1
ATOM 5354 C CA . ALA A 1 1202 ? 101.021 61.886 24.238 1.00 619.61 1202 ALA A CA 1
ATOM 5355 C C . ALA A 1 1202 ? 99.792 62.020 23.334 1.00 619.61 1202 ALA A C 1
ATOM 5356 O O . ALA A 1 1202 ? 99.971 62.114 22.103 1.00 619.61 1202 ALA A O 1
ATOM 5358 N N . ASP A 1 1203 ? 98.594 62.040 23.927 1.00 669.58 1203 ASP A N 1
ATOM 5359 C CA . ASP A 1 1203 ? 97.342 62.220 23.142 1.00 669.58 1203 ASP A CA 1
ATOM 5360 C C . ASP A 1 1203 ? 96.649 63.497 23.627 1.00 669.58 1203 ASP A C 1
ATOM 5361 O O . ASP A 1 1203 ? 96.483 63.639 24.851 1.00 669.58 1203 ASP A O 1
ATOM 5366 N N . GLY A 1 1204 ? 96.250 64.377 22.704 1.00 687.01 1204 GLY A N 1
ATOM 5367 C CA . GLY A 1 1204 ? 95.640 65.664 23.096 1.00 687.01 1204 GLY A CA 1
ATOM 5368 C C . GLY A 1 1204 ? 94.340 65.479 23.860 1.00 687.01 1204 GLY A C 1
ATOM 5369 O O . GLY A 1 1204 ? 94.135 66.207 24.849 1.00 687.01 1204 GLY A O 1
ATOM 5370 N N . CYS A 1 1205 ? 93.491 64.545 23.420 1.00 693.68 1205 CYS A N 1
ATOM 5371 C CA . CYS A 1 1205 ? 92.186 64.301 24.092 1.00 693.68 1205 CYS A CA 1
ATOM 5372 C C . CYS A 1 1205 ? 92.422 63.803 25.522 1.00 693.68 1205 CYS A C 1
ATOM 5373 O O . CYS A 1 1205 ? 91.706 64.264 26.431 1.00 693.68 1205 CYS A O 1
ATOM 5376 N N . MET A 1 1206 ? 93.388 62.899 25.706 1.00 657.87 1206 MET A N 1
ATOM 5377 C CA . MET A 1 1206 ? 93.689 62.339 27.052 1.00 657.87 1206 MET A CA 1
ATOM 5378 C C . MET A 1 1206 ? 94.195 63.443 27.985 1.00 657.87 1206 MET A C 1
ATOM 5379 O O . MET A 1 1206 ? 93.816 63.425 29.173 1.00 657.87 1206 MET A O 1
ATOM 5384 N N . VAL A 1 1207 ? 95.019 64.362 27.473 1.00 674.42 1207 VAL A N 1
ATOM 5385 C CA . VAL A 1 1207 ? 95.640 65.400 28.350 1.00 674.42 1207 VAL A CA 1
ATOM 5386 C C . VAL A 1 1207 ? 94.779 66.668 28.393 1.00 674.42 1207 VAL A C 1
ATOM 5387 O O . VAL A 1 1207 ? 95.221 67.641 29.034 1.00 674.42 1207 VAL A O 1
ATOM 5391 N N . ALA A 1 1208 ? 93.608 66.672 27.749 1.00 671.87 1208 ALA A N 1
ATOM 5392 C CA . ALA A 1 1208 ? 92.819 67.926 27.703 1.00 671.87 1208 ALA A CA 1
ATOM 5393 C C . ALA A 1 1208 ? 92.482 68.347 29.136 1.00 671.87 1208 ALA A C 1
ATOM 5394 O O . ALA A 1 1208 ? 92.647 69.544 29.444 1.00 671.87 1208 ALA A O 1
ATOM 5396 N N . GLU A 1 1209 ? 92.043 67.407 29.979 1.00 589.40 1209 GLU A N 1
ATOM 5397 C CA . GLU A 1 1209 ? 91.818 67.730 31.415 1.00 589.40 1209 GLU A CA 1
ATOM 5398 C C . GLU A 1 1209 ? 92.290 66.540 32.258 1.00 589.40 1209 GLU A C 1
ATOM 5399 O O . GLU A 1 1209 ? 91.558 65.531 32.303 1.00 589.40 1209 GLU A O 1
ATOM 5405 N N . ASP A 1 1210 ? 93.455 66.661 32.902 1.00 611.07 1210 ASP A N 1
ATOM 5406 C CA . ASP A 1 1210 ? 94.010 65.553 33.728 1.00 611.07 1210 ASP A CA 1
ATOM 5407 C C . ASP A 1 1210 ? 95.064 66.109 34.690 1.00 611.07 1210 ASP A C 1
ATOM 5408 O O . ASP A 1 1210 ? 95.510 67.252 34.474 1.00 611.07 1210 ASP A O 1
ATOM 5413 N N . LEU A 1 1211 ? 95.441 65.332 35.709 1.00 643.38 1211 LEU A N 1
ATOM 5414 C CA . LEU A 1 1211 ? 96.524 65.759 36.637 1.00 643.38 1211 LEU A CA 1
ATOM 5415 C C . LEU A 1 1211 ? 97.676 64.757 36.528 1.00 643.38 1211 LEU A C 1
ATOM 5416 O O . LEU A 1 1211 ? 97.400 63.547 36.519 1.00 643.38 1211 LEU A O 1
ATOM 5421 N N . ILE A 1 1212 ? 98.916 65.238 36.421 1.00 668.92 1212 ILE A N 1
ATOM 5422 C CA . ILE A 1 1212 ? 100.052 64.294 36.202 1.00 668.92 1212 ILE A CA 1
ATOM 5423 C C . ILE A 1 1212 ? 100.949 64.241 37.442 1.00 668.92 1212 ILE A C 1
ATOM 5424 O O . ILE A 1 1212 ? 101.363 65.311 37.925 1.00 668.92 1212 ILE A O 1
ATOM 5429 N N . GLY A 1 1213 ? 101.236 63.029 37.928 1.00 624.70 1213 GLY A N 1
ATOM 5430 C CA . GLY A 1 1213 ? 102.079 62.870 39.128 1.00 624.70 1213 GLY A CA 1
ATOM 5431 C C . GLY A 1 1213 ? 103.403 62.216 38.788 1.00 624.70 1213 GLY A C 1
ATOM 5432 O O . GLY A 1 1213 ? 103.382 61.149 38.144 1.00 624.70 1213 GLY A O 1
ATOM 5433 N N . LYS A 1 1214 ? 104.513 62.825 39.212 1.00 593.85 1214 LYS A N 1
ATOM 5434 C CA . LYS A 1 1214 ? 105.864 62.292 38.894 1.00 593.85 1214 LYS A CA 1
ATOM 5435 C C . LYS A 1 1214 ? 106.021 60.903 39.522 1.00 593.85 1214 LYS A C 1
ATOM 5436 O O . LYS A 1 1214 ? 106.295 59.960 38.754 1.00 593.85 1214 LYS A O 1
ATOM 5442 N N . ARG A 1 1224 ? 100.589 66.476 41.918 1.00 608.73 1224 ARG A N 1
ATOM 5443 C CA . ARG A 1 1224 ? 99.880 66.270 40.627 1.00 608.73 1224 ARG A CA 1
ATOM 5444 C C . ARG A 1 1224 ? 99.631 67.653 40.021 1.00 608.73 1224 ARG A C 1
ATOM 5445 O O . ARG A 1 1224 ? 99.253 68.551 40.787 1.00 608.73 1224 ARG A O 1
ATOM 5453 N N . PHE A 1 1225 ? 99.830 67.817 38.709 1.00 622.30 1225 PHE A N 1
ATOM 5454 C CA . PHE A 1 1225 ? 99.702 69.164 38.088 1.00 622.30 1225 PHE A CA 1
ATOM 5455 C C . PHE A 1 1225 ? 98.703 69.133 36.927 1.00 622.30 1225 PHE A C 1
ATOM 5456 O O . PHE A 1 1225 ? 98.714 68.159 36.154 1.00 622.30 1225 PHE A O 1
ATOM 5464 N N . TYR A 1 1226 ? 97.886 70.184 36.799 1.00 589.64 1226 TYR A N 1
ATOM 5465 C CA . TYR A 1 1226 ? 96.891 70.261 35.697 1.00 589.64 1226 TYR A CA 1
ATOM 5466 C C . TYR A 1 1226 ? 97.622 70.312 34.354 1.00 589.64 1226 TYR A C 1
ATOM 5467 O O . TYR A 1 1226 ? 98.683 70.959 34.276 1.00 589.64 1226 TYR A O 1
ATOM 5476 N N . VAL A 1 1227 ? 97.080 69.650 33.328 1.00 646.98 1227 VAL A N 1
ATOM 5477 C CA . VAL A 1 1227 ? 97.693 69.752 31.971 1.00 646.98 1227 VAL A CA 1
ATOM 5478 C C . VAL A 1 1227 ? 96.738 70.544 31.077 1.00 646.98 1227 VAL A C 1
ATOM 5479 O O . VAL A 1 1227 ? 95.647 70.020 30.783 1.00 646.98 1227 VAL A O 1
ATOM 5483 N N . ASP A 1 1228 ? 97.118 71.760 30.677 1.00 683.22 1228 ASP A N 1
ATOM 5484 C CA . ASP A 1 1228 ? 96.270 72.519 29.720 1.00 683.22 1228 ASP A CA 1
ATOM 5485 C C . ASP A 1 1228 ? 96.297 71.807 28.364 1.00 683.22 1228 ASP A C 1
ATOM 5486 O O . ASP A 1 1228 ? 95.210 71.610 27.784 1.00 683.22 1228 ASP A O 1
ATOM 5491 N N . SER A 1 1229 ? 97.492 71.418 27.902 1.00 693.98 1229 SER A N 1
ATOM 5492 C CA . SER A 1 1229 ? 97.648 70.735 26.589 1.00 693.98 1229 SER A CA 1
ATOM 5493 C C . SER A 1 1229 ? 99.060 70.149 26.492 1.00 693.98 1229 SER A C 1
ATOM 5494 O O . SER A 1 1229 ? 99.891 70.485 27.356 1.00 693.98 1229 SER A O 1
ATOM 5497 N N . ILE A 1 1230 ? 99.323 69.310 25.486 1.00 677.84 1230 ILE A N 1
ATOM 5498 C CA . ILE A 1 1230 ? 100.715 68.811 25.270 1.00 677.84 1230 ILE A CA 1
ATOM 5499 C C . ILE A 1 1230 ? 101.318 69.628 24.124 1.00 677.84 1230 ILE A C 1
ATOM 5500 O O . ILE A 1 1230 ? 100.659 69.748 23.073 1.00 677.84 1230 ILE A O 1
ATOM 5505 N N . CYS A 1 1231 ? 102.511 70.190 24.330 1.00 724.04 1231 CYS A N 1
ATOM 5506 C CA . CYS A 1 1231 ? 103.126 71.046 23.284 1.00 724.04 1231 CYS A CA 1
ATOM 5507 C C . CYS A 1 1231 ? 104.060 70.184 22.433 1.00 724.04 1231 CYS A C 1
ATOM 5508 O O . CYS A 1 1231 ? 105.087 69.735 22.968 1.00 724.04 1231 CYS A O 1
ATOM 5511 N N . TYR A 1 1232 ? 103.712 69.976 21.160 1.00 700.93 1232 TYR A N 1
ATOM 5512 C CA . TYR A 1 1232 ? 104.563 69.170 20.244 1.00 700.93 1232 TYR A CA 1
ATOM 5513 C C . TYR A 1 1232 ? 105.906 69.877 20.049 1.00 700.93 1232 TYR A C 1
ATOM 5514 O O . TYR A 1 1232 ? 106.942 69.186 19.979 1.00 700.93 1232 TYR A O 1
ATOM 5523 N N . ASP A 1 1233 ? 105.886 71.212 19.970 1.00 765.97 1233 ASP A N 1
ATOM 5524 C CA . ASP A 1 1233 ? 107.133 71.983 19.723 1.00 765.97 1233 ASP A CA 1
ATOM 5525 C C . ASP A 1 1233 ? 108.121 71.710 20.861 1.00 765.97 1233 ASP A C 1
ATOM 5526 O O . ASP A 1 1233 ? 109.315 71.523 20.563 1.00 765.97 1233 ASP A O 1
ATOM 5531 N N . MET A 1 1234 ? 107.643 71.672 22.109 1.00 751.26 1234 MET A N 1
ATOM 5532 C CA . MET A 1 1234 ? 108.542 71.306 23.234 1.00 751.26 1234 MET A CA 1
ATOM 5533 C C . MET A 1 1234 ? 108.828 69.806 23.138 1.00 751.26 1234 MET A C 1
ATOM 5534 O O . MET A 1 1234 ? 107.861 69.031 23.011 1.00 751.26 1234 MET A O 1
ATOM 5539 N N . SER A 1 1235 ? 110.101 69.413 23.208 1.00 705.14 1235 SER A N 1
ATOM 5540 C CA . SER A 1 1235 ? 110.463 67.982 23.033 1.00 705.14 1235 SER A CA 1
ATOM 5541 C C . SER A 1 1235 ? 111.718 67.663 23.847 1.00 705.14 1235 SER A C 1
ATOM 5542 O O . SER A 1 1235 ? 112.424 68.612 24.233 1.00 705.14 1235 SER A O 1
ATOM 5545 N N . ALA A 1 1236 ? 111.982 66.378 24.097 1.00 668.99 1236 ALA A N 1
ATOM 5546 C CA . ALA A 1 1236 ? 113.226 65.989 24.801 1.00 668.99 1236 ALA A CA 1
ATOM 5547 C C . ALA A 1 1236 ? 114.418 66.434 23.950 1.00 668.99 1236 ALA A C 1
ATOM 5548 O O . ALA A 1 1236 ? 115.416 66.880 24.532 1.00 668.99 1236 ALA A O 1
ATOM 5550 N N . GLU A 1 1237 ? 114.304 66.321 22.623 1.00 625.38 1237 GLU A N 1
ATOM 5551 C CA . GLU A 1 1237 ? 115.401 66.712 21.696 1.00 625.38 1237 GLU A CA 1
ATOM 5552 C C . GLU A 1 1237 ? 115.703 68.211 21.826 1.00 625.38 1237 GLU A C 1
ATOM 5553 O O . GLU A 1 1237 ? 116.893 68.573 21.756 1.00 625.38 1237 GLU A O 1
ATOM 5559 N N . THR A 1 1238 ? 114.678 69.052 22.004 1.00 660.06 1238 THR A N 1
ATOM 5560 C CA . THR A 1 1238 ? 114.902 70.525 22.040 1.00 660.06 1238 THR A CA 1
ATOM 5561 C C . THR A 1 1238 ? 115.812 70.891 23.217 1.00 660.06 1238 THR A C 1
ATOM 5562 O O . THR A 1 1238 ? 115.681 70.253 24.275 1.00 660.06 1238 THR A O 1
ATOM 5566 N N . SER A 1 1239 ? 116.694 71.879 23.035 1.00 669.94 1239 SER A N 1
ATOM 5567 C CA . SER A 1 1239 ? 117.675 72.259 24.089 1.00 669.94 1239 SER A CA 1
ATOM 5568 C C . SER A 1 1239 ? 116.985 72.850 25.321 1.00 669.94 1239 SER A C 1
ATOM 5569 O O . SER A 1 1239 ? 115.961 73.541 25.152 1.00 669.94 1239 SER A O 1
ATOM 5572 N N . PHE A 1 1240 ? 117.546 72.606 26.510 1.00 698.06 1240 PHE A N 1
ATOM 5573 C CA . PHE A 1 1240 ? 116.982 73.184 27.758 1.00 698.06 1240 PHE A CA 1
ATOM 5574 C C . PHE A 1 1240 ? 117.877 74.340 28.219 1.00 698.06 1240 PHE A C 1
ATOM 5575 O O . PHE A 1 1240 ? 119.085 74.122 28.436 1.00 698.06 1240 PHE A O 1
ATOM 5583 N N . PRO A 1 1241 ? 117.331 75.566 28.387 1.00 683.59 1241 PRO A N 1
ATOM 5584 C CA . PRO A 1 1241 ? 118.126 76.732 28.795 1.00 683.59 1241 PRO A CA 1
ATOM 5585 C C . PRO A 1 1241 ? 118.545 76.695 30.272 1.00 683.59 1241 PRO A C 1
ATOM 5586 O O . PRO A 1 1241 ? 117.876 76.044 31.049 1.00 683.59 1241 PRO A O 1
ATOM 5590 N N . ARG A 1 1242 ? 119.635 77.383 30.625 1.00 732.36 1242 ARG A N 1
ATOM 5591 C CA . ARG A 1 1242 ? 120.034 77.460 32.056 1.00 732.36 1242 ARG A CA 1
ATOM 5592 C C . ARG A 1 1242 ? 119.587 78.814 32.618 1.00 732.36 1242 ARG A C 1
ATOM 5593 O O . ARG A 1 1242 ? 120.130 79.844 32.171 1.00 732.36 1242 ARG A O 1
ATOM 5601 N N . LYS A 1 1243 ? 118.639 78.807 33.561 1.00 774.04 1243 LYS A N 1
ATOM 5602 C CA . LYS A 1 1243 ? 118.105 80.072 34.138 1.00 774.04 1243 LYS A CA 1
ATOM 5603 C C . LYS A 1 1243 ? 119.193 80.810 34.928 1.00 774.04 1243 LYS A C 1
ATOM 5604 O O . LYS A 1 1243 ? 119.248 82.052 34.819 1.00 774.04 1243 LYS A O 1
ATOM 5610 N N . GLU A 1 1244 ? 120.028 80.087 35.683 1.00 807.98 1244 GLU A N 1
ATOM 5611 C CA . GLU A 1 1244 ? 121.017 80.770 36.561 1.00 807.98 1244 GLU A CA 1
ATOM 5612 C C . GLU A 1 1244 ? 122.444 80.477 36.096 1.00 807.98 1244 GLU A C 1
ATOM 5613 O O . GLU A 1 1244 ? 122.776 79.288 35.947 1.00 807.98 1244 GLU A O 1
ATOM 5619 N N . GLY A 1 1245 ? 123.244 81.521 35.853 1.00 834.27 1245 GLY A N 1
ATOM 5620 C CA . GLY A 1 1245 ? 124.664 81.313 35.507 1.00 834.27 1245 GLY A CA 1
ATOM 5621 C C . GLY A 1 1245 ? 125.566 81.601 36.696 1.00 834.27 1245 GLY A C 1
ATOM 5622 O O . GLY A 1 1245 ? 126.786 81.379 36.573 1.00 834.27 1245 GLY A O 1
ATOM 5623 N N . TYR A 1 1246 ? 124.992 82.083 37.805 1.00 862.54 1246 TYR A N 1
ATOM 5624 C CA . TYR A 1 1246 ? 125.791 82.433 39.011 1.00 862.54 1246 TYR A CA 1
ATOM 5625 C C . TYR A 1 1246 ? 126.445 81.178 39.596 1.00 862.54 1246 TYR A C 1
ATOM 5626 O O . TYR A 1 1246 ? 127.623 81.249 39.996 1.00 862.54 1246 TYR A O 1
ATOM 5635 N N . LEU A 1 1247 ? 125.702 80.068 39.645 1.00 841.39 1247 LEU A N 1
ATOM 5636 C CA . LEU A 1 1247 ? 126.239 78.798 40.203 1.00 841.39 1247 LEU A CA 1
ATOM 5637 C C . LEU A 1 1247 ? 127.001 78.053 39.104 1.00 841.39 1247 LEU A C 1
ATOM 5638 O O . LEU A 1 1247 ? 127.628 77.022 39.418 1.00 841.39 1247 LEU A O 1
ATOM 5643 N N . GLY A 1 1248 ? 126.937 78.552 37.866 1.00 822.72 1248 GLY A N 1
ATOM 5644 C CA . GLY A 1 1248 ? 127.588 77.874 36.728 1.00 822.72 1248 GLY A CA 1
ATOM 5645 C C . GLY A 1 1248 ? 127.162 76.422 36.547 1.00 822.72 1248 GLY A C 1
ATOM 5646 O O . GLY A 1 1248 ? 128.064 75.590 36.328 1.00 822.72 1248 GLY A O 1
ATOM 5647 N N . PRO A 1 1249 ? 125.862 76.042 36.613 1.00 769.01 1249 PRO A N 1
ATOM 5648 C CA . PRO A 1 1249 ? 125.452 74.660 36.351 1.00 769.01 1249 PRO A CA 1
ATOM 5649 C C . PRO A 1 1249 ? 125.671 74.346 34.865 1.00 769.01 1249 PRO A C 1
ATOM 5650 O O . PRO A 1 1249 ? 125.534 75.246 34.053 1.00 769.01 1249 PRO A O 1
ATOM 5654 N N . LEU A 1 1250 ? 125.994 73.091 34.542 1.00 709.48 1250 LEU A N 1
ATOM 5655 C CA . LEU A 1 1250 ? 126.299 72.734 33.131 1.00 709.48 1250 LEU A CA 1
ATOM 5656 C C . LEU A 1 1250 ? 125.063 73.014 32.271 1.00 709.48 1250 LEU A C 1
ATOM 5657 O O . LEU A 1 1250 ? 123.950 72.648 32.699 1.00 709.48 1250 LEU A O 1
ATOM 5662 N N . GLU A 1 1251 ? 125.258 73.633 31.103 1.00 697.35 1251 GLU A N 1
ATOM 5663 C CA . GLU A 1 1251 ? 124.125 73.911 30.179 1.00 697.35 1251 GLU A CA 1
ATOM 5664 C C . GLU A 1 1251 ? 123.616 72.580 29.621 1.00 697.35 1251 GLU A C 1
ATOM 5665 O O . GLU A 1 1251 ? 124.446 71.673 29.413 1.00 697.35 1251 GLU A O 1
ATOM 5671 N N . TYR A 1 1252 ? 122.308 72.473 29.375 1.00 698.01 1252 TYR A N 1
ATOM 5672 C CA . TYR A 1 1252 ? 121.742 71.170 28.938 1.00 698.01 1252 TYR A CA 1
ATOM 5673 C C . TYR A 1 1252 ? 121.553 71.173 27.419 1.00 698.01 1252 TYR A C 1
ATOM 5674 O O . TYR A 1 1252 ? 120.799 72.022 26.906 1.00 698.01 1252 TYR A O 1
ATOM 5683 N N . ASN A 1 1253 ? 122.209 70.234 26.732 1.00 677.73 1253 ASN A N 1
ATOM 5684 C CA . ASN A 1 1253 ? 122.103 70.138 25.251 1.00 677.73 1253 ASN A CA 1
ATOM 5685 C C . ASN A 1 1253 ? 120.658 69.814 24.865 1.00 677.73 1253 ASN A C 1
ATOM 5686 O O . ASN A 1 1253 ? 120.209 70.312 23.819 1.00 677.73 1253 ASN A O 1
ATOM 5691 N N . THR A 1 1254 ? 119.982 68.972 25.654 1.00 679.17 1254 THR A N 1
ATOM 5692 C CA . THR A 1 1254 ? 118.588 68.561 25.339 1.00 679.17 1254 THR A CA 1
ATOM 5693 C C . THR A 1 1254 ? 117.722 68.666 26.599 1.00 679.17 1254 THR A C 1
ATOM 5694 O O . THR A 1 1254 ? 118.300 68.723 27.700 1.00 679.17 1254 THR A O 1
ATOM 5698 N N . TYR A 1 1255 ? 116.395 68.720 26.444 1.00 690.70 1255 TYR A N 1
ATOM 5699 C CA . TYR A 1 1255 ? 115.485 68.714 27.621 1.00 690.70 1255 TYR A CA 1
ATOM 5700 C C . TYR A 1 1255 ? 115.704 67.394 28.361 1.00 690.70 1255 TYR A C 1
ATOM 5701 O O . TYR A 1 1255 ? 115.670 67.392 29.604 1.00 690.70 1255 TYR A O 1
ATOM 5710 N N . ALA A 1 1256 ? 115.920 66.308 27.611 1.00 713.20 1256 ALA A N 1
ATOM 5711 C CA . ALA A 1 1256 ? 116.183 64.982 28.218 1.00 713.20 1256 ALA A CA 1
ATOM 5712 C C . ALA A 1 1256 ? 117.464 65.047 29.056 1.00 713.20 1256 ALA A C 1
ATOM 5713 O O . ALA A 1 1256 ? 117.511 64.379 30.103 1.00 713.20 1256 ALA A O 1
ATOM 5715 N N . ASP A 1 1257 ? 118.469 65.798 28.594 1.00 699.79 1257 ASP A N 1
ATOM 5716 C CA . ASP A 1 1257 ? 119.735 65.957 29.361 1.00 699.79 1257 ASP A CA 1
ATOM 5717 C C . ASP A 1 1257 ? 119.423 66.619 30.708 1.00 699.79 1257 ASP A C 1
ATOM 5718 O O . ASP A 1 1257 ? 120.008 66.193 31.721 1.00 699.79 1257 ASP A O 1
ATOM 5723 N N . TYR A 1 1258 ? 118.526 67.611 30.722 1.00 729.63 1258 TYR A N 1
ATOM 5724 C CA . TYR A 1 1258 ? 118.132 68.247 32.006 1.00 729.63 1258 TYR A CA 1
ATOM 5725 C C . TYR A 1 1258 ? 117.468 67.208 32.913 1.00 729.63 1258 TYR A C 1
ATOM 5726 O O . TYR A 1 1258 ? 117.771 67.190 34.116 1.00 729.63 1258 TYR A O 1
ATOM 5735 N N . TYR A 1 1259 ? 116.600 66.365 32.346 1.00 731.40 1259 TYR A N 1
ATOM 5736 C CA . TYR A 1 1259 ? 115.912 65.323 33.152 1.00 731.40 1259 TYR A CA 1
ATOM 5737 C C . TYR A 1 1259 ? 116.965 64.364 33.713 1.00 731.40 1259 TYR A C 1
ATOM 5738 O O . TYR A 1 1259 ? 116.847 63.961 34.881 1.00 731.40 1259 TYR A O 1
ATOM 5747 N N . LYS A 1 1260 ? 117.958 64.008 32.893 1.00 746.43 1260 LYS A N 1
ATOM 5748 C CA . LYS A 1 1260 ? 119.020 63.069 33.337 1.00 746.43 1260 LYS A CA 1
ATOM 5749 C C . LYS A 1 1260 ? 119.816 63.701 34.485 1.00 746.43 1260 LYS A C 1
ATOM 5750 O O . LYS A 1 1260 ? 120.153 62.982 35.436 1.00 746.43 1260 LYS A O 1
ATOM 5756 N N . GLN A 1 1261 ? 120.145 64.990 34.380 1.00 705.98 1261 GLN A N 1
ATOM 5757 C CA . GLN A 1 1261 ? 120.843 65.666 35.504 1.00 705.98 1261 GLN A CA 1
ATOM 5758 C C . GLN A 1 1261 ? 119.918 65.765 36.724 1.00 705.98 1261 GLN A C 1
ATOM 5759 O O . GLN A 1 1261 ? 120.373 65.425 37.834 1.00 705.98 1261 GLN A O 1
ATOM 5765 N N . LYS A 1 1262 ? 118.668 66.197 36.526 1.00 708.58 1262 LYS A N 1
ATOM 5766 C CA . LYS A 1 1262 ? 117.752 66.433 37.678 1.00 708.58 1262 LYS A CA 1
ATOM 5767 C C . LYS A 1 1262 ? 117.285 65.143 38.364 1.00 708.58 1262 LYS A C 1
ATOM 5768 O O . LYS A 1 1262 ? 117.321 65.107 39.610 1.00 708.58 1262 LYS A O 1
ATOM 5774 N N . TYR A 1 1263 ? 116.862 64.129 37.601 1.00 730.69 1263 TYR A N 1
ATOM 5775 C CA . TYR A 1 1263 ? 116.273 62.915 38.231 1.00 730.69 1263 TYR A CA 1
ATOM 5776 C C . TYR A 1 1263 ? 117.015 61.636 37.829 1.00 730.69 1263 TYR A C 1
ATOM 5777 O O . TYR A 1 1263 ? 116.526 60.545 38.181 1.00 730.69 1263 TYR A O 1
ATOM 5786 N N . GLY A 1 1264 ? 118.138 61.751 37.116 1.00 766.60 1264 GLY A N 1
ATOM 5787 C CA . GLY A 1 1264 ? 118.835 60.546 36.623 1.00 766.60 1264 GLY A CA 1
ATOM 5788 C C . GLY A 1 1264 ? 117.956 59.729 35.691 1.00 766.60 1264 GLY A C 1
ATOM 5789 O O . GLY A 1 1264 ? 118.057 58.487 35.727 1.00 766.60 1264 GLY A O 1
ATOM 5790 N N . VAL A 1 1265 ? 117.126 60.397 34.881 1.00 774.44 1265 VAL A N 1
ATOM 5791 C CA . VAL A 1 1265 ? 116.189 59.679 33.964 1.00 774.44 1265 VAL A CA 1
ATOM 5792 C C . VAL A 1 1265 ? 116.313 60.266 32.552 1.00 774.44 1265 VAL A C 1
ATOM 5793 O O . VAL A 1 1265 ? 116.550 61.483 32.436 1.00 774.44 1265 VAL A O 1
ATOM 5797 N N . ASP A 1 1266 ? 116.193 59.426 31.519 1.00 751.64 1266 ASP A N 1
ATOM 5798 C CA . ASP A 1 1266 ? 116.238 59.913 30.114 1.00 751.64 1266 ASP A CA 1
ATOM 5799 C C . ASP A 1 1266 ? 114.896 59.587 29.450 1.00 751.64 1266 ASP A C 1
ATOM 5800 O O . ASP A 1 1266 ? 114.471 58.418 29.530 1.00 751.64 1266 ASP A O 1
ATOM 5805 N N . LEU A 1 1267 ? 114.259 60.581 28.822 1.00 666.41 1267 LEU A N 1
ATOM 5806 C CA . LEU A 1 1267 ? 112.957 60.345 28.140 1.00 666.41 1267 LEU A CA 1
ATOM 5807 C C . LEU A 1 1267 ? 113.175 59.381 26.969 1.00 666.41 1267 LEU A C 1
ATOM 5808 O O . LEU A 1 1267 ? 114.146 59.582 26.212 1.00 666.41 1267 LEU A O 1
ATOM 5813 N N . ASN A 1 1268 ? 112.299 58.381 26.828 1.00 646.01 1268 ASN A N 1
ATOM 5814 C CA . ASN A 1 1268 ? 112.436 57.369 25.745 1.00 646.01 1268 ASN A CA 1
ATOM 5815 C C . ASN A 1 1268 ? 112.280 58.017 24.363 1.00 646.01 1268 ASN A C 1
ATOM 5816 O O . ASN A 1 1268 ? 113.035 57.628 23.450 1.00 646.01 1268 ASN A O 1
ATOM 5821 N N . CYS A 1 1269 ? 111.344 58.960 24.210 1.00 651.48 1269 CYS A N 1
ATOM 5822 C CA . CYS A 1 1269 ? 111.087 59.546 22.866 1.00 651.48 1269 CYS A CA 1
ATOM 5823 C C . CYS A 1 1269 ? 111.615 60.982 22.799 1.00 651.48 1269 CYS A C 1
ATOM 5824 O O . CYS A 1 1269 ? 111.168 61.815 23.609 1.00 651.48 1269 CYS A O 1
ATOM 5827 N N . LYS A 1 1270 ? 112.532 61.254 21.865 1.00 664.63 1270 LYS A N 1
ATOM 5828 C CA . LYS A 1 1270 ? 113.107 62.618 21.698 1.00 664.63 1270 LYS A CA 1
ATOM 5829 C C . LYS A 1 1270 ? 112.044 63.613 21.219 1.00 664.63 1270 LYS A C 1
ATOM 5830 O O . LYS A 1 1270 ? 112.072 64.759 21.692 1.00 664.63 1270 LYS A O 1
ATOM 5836 N N . GLN A 1 1271 ? 111.148 63.200 20.317 1.00 648.65 1271 GLN A N 1
ATOM 5837 C CA . GLN A 1 1271 ? 110.162 64.150 19.727 1.00 648.65 1271 GLN A CA 1
ATOM 5838 C C . GLN A 1 1271 ? 108.853 64.149 20.526 1.00 648.65 1271 GLN A C 1
ATOM 5839 O O . GLN A 1 1271 ? 107.897 64.815 20.078 1.00 648.65 1271 GLN A O 1
ATOM 5845 N N . GLN A 1 1272 ? 108.812 63.449 21.663 1.00 658.77 1272 GLN A N 1
ATOM 5846 C CA . GLN A 1 1272 ? 107.555 63.336 22.450 1.00 658.77 1272 GLN A CA 1
ATOM 5847 C C . GLN A 1 1272 ? 107.075 64.735 22.850 1.00 658.77 1272 GLN A C 1
ATOM 5848 O O . GLN A 1 1272 ? 107.910 65.539 23.314 1.00 658.77 1272 GLN A O 1
ATOM 5854 N N . PRO A 1 1273 ? 105.770 65.058 22.701 1.00 690.76 1273 PRO A N 1
ATOM 5855 C CA . PRO A 1 1273 ? 105.234 66.353 23.132 1.00 690.76 1273 PRO A CA 1
ATOM 5856 C C . PRO A 1 1273 ? 105.358 66.493 24.654 1.00 690.76 1273 PRO A C 1
ATOM 5857 O O . PRO A 1 1273 ? 105.236 65.498 25.338 1.00 690.76 1273 PRO A O 1
ATOM 5861 N N . LEU A 1 1274 ? 105.591 67.712 25.145 1.00 703.05 1274 LEU A N 1
ATOM 5862 C CA . LEU A 1 1274 ? 105.819 67.895 26.604 1.00 703.05 1274 LEU A CA 1
ATOM 5863 C C . LEU A 1 1274 ? 104.614 68.578 27.258 1.00 703.05 1274 LEU A C 1
ATOM 5864 O O . LEU A 1 1274 ? 104.104 69.557 26.680 1.00 703.05 1274 LEU A O 1
ATOM 5869 N N . ILE A 1 1275 ? 104.187 68.073 28.418 1.00 733.13 1275 ILE A N 1
ATOM 5870 C CA . ILE A 1 1275 ? 102.987 68.616 29.124 1.00 733.13 1275 ILE A CA 1
ATOM 5871 C C . ILE A 1 1275 ? 103.225 70.077 29.521 1.00 733.13 1275 ILE A C 1
ATOM 5872 O O . ILE A 1 1275 ? 104.332 70.384 30.007 1.00 733.13 1275 ILE A O 1
ATOM 5877 N N . LYS A 1 1276 ? 102.212 70.933 29.339 1.00 736.92 1276 LYS A N 1
ATOM 5878 C CA . LYS A 1 1276 ? 102.325 72.371 29.702 1.00 736.92 1276 LYS A CA 1
ATOM 5879 C C . LYS A 1 1276 ? 102.520 72.496 31.216 1.00 736.92 1276 LYS A C 1
ATOM 5880 O O . LYS A 1 1276 ? 101.802 71.799 31.962 1.00 736.92 1276 LYS A O 1
ATOM 5886 N N . GLY A 1 1277 ? 103.436 73.369 31.649 1.00 710.75 1277 GLY A N 1
ATOM 5887 C CA . GLY A 1 1277 ? 103.709 73.534 33.090 1.00 710.75 1277 GLY A CA 1
ATOM 5888 C C . GLY A 1 1277 ? 102.597 74.288 33.797 1.00 710.75 1277 GLY A C 1
ATOM 5889 O O . GLY A 1 1277 ? 102.212 75.363 33.302 1.00 710.75 1277 GLY A O 1
ATOM 5890 N N . ARG A 1 1278 ? 102.109 73.755 34.922 1.00 622.96 1278 ARG A N 1
ATOM 5891 C CA . ARG A 1 1278 ? 101.045 74.427 35.719 1.00 622.96 1278 ARG A CA 1
ATOM 5892 C C . ARG A 1 1278 ? 101.343 74.204 37.204 1.00 622.96 1278 ARG A C 1
ATOM 5893 O O . ARG A 1 1278 ? 102.020 73.207 37.511 1.00 622.96 1278 ARG A O 1
ATOM 5901 N N . GLY A 1 1279 ? 100.867 75.088 38.087 1.00 575.81 1279 GLY A N 1
ATOM 5902 C CA . GLY A 1 1279 ? 101.066 74.854 39.530 1.00 575.81 1279 GLY A CA 1
ATOM 5903 C C . GLY A 1 1279 ? 99.767 74.782 40.311 1.00 575.81 1279 GLY A C 1
ATOM 5904 O O . GLY A 1 1279 ? 99.098 75.827 40.423 1.00 575.81 1279 GLY A O 1
ATOM 5905 N N . VAL A 1 1280 ? 99.444 73.613 40.876 1.00 614.01 1280 VAL A N 1
ATOM 5906 C CA . VAL A 1 1280 ? 98.243 73.482 41.757 1.00 614.01 1280 VAL A CA 1
ATOM 5907 C C . VAL A 1 1280 ? 98.500 74.340 42.999 1.00 614.01 1280 VAL A C 1
ATOM 5908 O O . VAL A 1 1280 ? 97.550 74.996 43.475 1.00 614.01 1280 VAL A O 1
ATOM 5912 N N . SER A 1 1281 ? 99.754 74.372 43.464 1.00 587.10 1281 SER A N 1
ATOM 5913 C CA . SER A 1 1281 ? 100.132 75.152 44.672 1.00 587.10 1281 SER A CA 1
ATOM 5914 C C . SER A 1 1281 ? 99.989 76.651 44.402 1.00 587.10 1281 SER A C 1
ATOM 5915 O O . SER A 1 1281 ? 99.977 77.044 43.216 1.00 587.10 1281 SER A O 1
ATOM 5918 N N . TYR A 1 1282 ? 99.913 77.457 45.466 1.00 593.30 1282 TYR A N 1
ATOM 5919 C CA . TYR A 1 1282 ? 99.687 78.915 45.300 1.00 593.30 1282 TYR A CA 1
ATOM 5920 C C . TYR A 1 1282 ? 100.814 79.464 44.419 1.00 593.30 1282 TYR A C 1
ATOM 5921 O O . TYR A 1 1282 ? 101.226 80.612 44.669 1.00 593.30 1282 TYR A O 1
ATOM 5930 N N . VAL A 1 1300 ? 106.187 81.794 40.515 1.00 741.22 1300 VAL A N 1
ATOM 5931 C CA . VAL A 1 1300 ? 104.875 82.059 39.850 1.00 741.22 1300 VAL A CA 1
ATOM 5932 C C . VAL A 1 1300 ? 104.742 81.190 38.594 1.00 741.22 1300 VAL A C 1
ATOM 5933 O O . VAL A 1 1300 ? 105.437 80.158 38.520 1.00 741.22 1300 VAL A O 1
ATOM 5937 N N . LEU A 1 1301 ? 103.880 81.588 37.653 1.00 720.64 1301 LEU A N 1
ATOM 5938 C CA . LEU A 1 1301 ? 103.615 80.778 36.430 1.00 720.64 1301 LEU A CA 1
ATOM 5939 C C . LEU A 1 1301 ? 104.882 80.605 35.585 1.00 720.64 1301 LEU A C 1
ATOM 5940 O O . LEU A 1 1301 ? 105.040 79.522 35.002 1.00 720.64 1301 LEU A O 1
ATOM 5945 N N . ASP A 1 1302 ? 105.734 81.630 35.499 1.00 732.26 1302 ASP A N 1
ATOM 5946 C CA . ASP A 1 1302 ? 106.935 81.547 34.621 1.00 732.26 1302 ASP A CA 1
ATOM 5947 C C . ASP A 1 1302 ? 107.832 80.390 35.080 1.00 732.26 1302 ASP A C 1
ATOM 5948 O O . ASP A 1 1302 ? 108.418 79.720 34.209 1.00 732.26 1302 ASP A O 1
ATOM 5953 N N . LYS A 1 1303 ? 107.948 80.182 36.395 1.00 718.79 1303 LYS A N 1
ATOM 5954 C CA . LYS A 1 1303 ? 108.768 79.066 36.937 1.00 718.79 1303 LYS A CA 1
ATOM 5955 C C . LYS A 1 1303 ? 108.178 77.729 36.471 1.00 718.79 1303 LYS A C 1
ATOM 5956 O O . LYS A 1 1303 ? 108.963 76.851 36.063 1.00 718.79 1303 LYS A O 1
ATOM 5962 N N . THR A 1 1304 ? 106.849 77.590 36.510 1.00 711.13 1304 THR A N 1
ATOM 5963 C CA . THR A 1 1304 ? 106.190 76.344 36.028 1.00 711.13 1304 THR A CA 1
ATOM 5964 C C . THR A 1 1304 ? 106.429 76.183 34.522 1.00 711.13 1304 THR A C 1
ATOM 5965 O O . THR A 1 1304 ? 106.663 75.048 34.090 1.00 711.13 1304 THR A O 1
ATOM 5969 N N . TYR A 1 1305 ? 106.361 77.278 33.761 1.00 711.87 1305 TYR A N 1
ATOM 5970 C CA . TYR A 1 1305 ? 106.571 77.229 32.288 1.00 711.87 1305 TYR A CA 1
ATOM 5971 C C . TYR A 1 1305 ? 108.005 76.786 31.979 1.00 711.87 1305 TYR A C 1
ATOM 5972 O O . TYR A 1 1305 ? 108.209 76.075 30.979 1.00 711.87 1305 TYR A O 1
ATOM 5981 N N . TYR A 1 1306 ? 108.968 77.205 32.802 1.00 735.77 1306 TYR A N 1
ATOM 5982 C CA . TYR A 1 1306 ? 110.397 76.889 32.539 1.00 735.77 1306 TYR A CA 1
ATOM 5983 C C . TYR A 1 1306 ? 110.606 75.369 32.523 1.00 735.77 1306 TYR A C 1
ATOM 5984 O O . TYR A 1 1306 ? 111.369 74.888 31.662 1.00 735.77 1306 TYR A O 1
ATOM 5993 N N . VAL A 1 1307 ? 109.946 74.638 33.426 1.00 719.63 1307 VAL A N 1
ATOM 5994 C CA . VAL A 1 1307 ? 110.163 73.161 33.519 1.00 719.63 1307 VAL A CA 1
ATOM 5995 C C . VAL A 1 1307 ? 108.967 72.422 32.903 1.00 719.63 1307 VAL A C 1
ATOM 5996 O O . VAL A 1 1307 ? 107.823 72.687 33.311 1.00 719.63 1307 VAL A O 1
ATOM 6000 N N . PHE A 1 1308 ? 109.229 71.514 31.960 1.00 711.23 1308 PHE A N 1
ATOM 6001 C CA . PHE A 1 1308 ? 108.138 70.744 31.305 1.00 711.23 1308 PHE A CA 1
ATOM 6002 C C . PHE A 1 1308 ? 108.264 69.271 31.702 1.00 711.23 1308 PHE A C 1
ATOM 6003 O O . PHE A 1 1308 ? 109.389 68.741 31.661 1.00 711.23 1308 PHE A O 1
ATOM 6011 N N . LEU A 1 1309 ? 107.152 68.638 32.089 1.00 701.51 1309 LEU A N 1
ATOM 6012 C CA . LEU A 1 1309 ? 107.211 67.233 32.575 1.00 701.51 1309 LEU A CA 1
ATOM 6013 C C . LEU A 1 1309 ? 106.690 66.280 31.495 1.00 701.51 1309 LEU A C 1
ATOM 6014 O O . LEU A 1 1309 ? 105.585 66.514 30.978 1.00 701.51 1309 LEU A O 1
ATOM 6019 N N . PRO A 1 1310 ? 107.447 65.222 31.133 1.00 634.65 1310 PRO A N 1
ATOM 6020 C CA . PRO A 1 1310 ? 107.031 64.281 30.087 1.00 634.65 1310 PRO A CA 1
ATOM 6021 C C . PRO A 1 1310 ? 105.762 63.489 30.435 1.00 634.65 1310 PRO A C 1
ATOM 6022 O O . PRO A 1 1310 ? 105.605 63.100 31.579 1.00 634.65 1310 PRO A O 1
ATOM 6026 N N . PRO A 1 1311 ? 104.859 63.241 29.461 1.00 586.62 1311 PRO A N 1
ATOM 6027 C CA . PRO A 1 1311 ? 103.651 62.440 29.699 1.00 586.62 1311 PRO A CA 1
ATOM 6028 C C . PRO A 1 1311 ? 103.985 60.994 30.093 1.00 586.62 1311 PRO A C 1
ATOM 6029 O O . PRO A 1 1311 ? 103.304 60.448 30.933 1.00 586.62 1311 PRO A O 1
ATOM 6033 N N . GLU A 1 1312 ? 105.002 60.406 29.459 1.00 574.97 1312 GLU A N 1
ATOM 6034 C CA . GLU A 1 1312 ? 105.388 59.005 29.770 1.00 574.97 1312 GLU A CA 1
ATOM 6035 C C . GLU A 1 1312 ? 105.833 58.923 31.235 1.00 574.97 1312 GLU A C 1
ATOM 6036 O O . GLU A 1 1312 ? 105.424 57.965 31.923 1.00 574.97 1312 GLU A O 1
ATOM 6042 N N . LEU A 1 1313 ? 106.625 59.897 31.694 1.00 606.44 1313 LEU A N 1
ATOM 6043 C CA . LEU A 1 1313 ? 107.126 59.903 33.096 1.00 606.44 1313 LEU A CA 1
ATOM 6044 C C . LEU A 1 1313 ? 105.985 60.087 34.105 1.00 606.44 1313 LEU A C 1
ATOM 6045 O O . LEU A 1 1313 ? 106.031 59.420 35.157 1.00 606.44 1313 LEU A O 1
ATOM 6050 N N . CYS A 1 1314 ? 105.006 60.949 33.812 1.00 620.71 1314 CYS A N 1
ATOM 6051 C CA . CYS A 1 1314 ? 103.952 61.251 34.822 1.00 620.71 1314 CYS A CA 1
ATOM 6052 C C . CYS A 1 1314 ? 102.603 60.638 34.425 1.00 620.71 1314 CYS A C 1
ATOM 6053 O O . CYS A 1 1314 ? 102.098 60.981 33.343 1.00 620.71 1314 CYS A O 1
ATOM 6056 N N . VAL A 1 1315 ? 102.019 59.813 35.300 1.00 623.90 1315 VAL A N 1
ATOM 6057 C CA . VAL A 1 1315 ? 100.730 59.120 34.987 1.00 623.90 1315 VAL A CA 1
ATOM 6058 C C . VAL A 1 1315 ? 99.570 60.123 34.956 1.00 623.90 1315 VAL A C 1
ATOM 6059 O O . VAL A 1 1315 ? 99.604 61.088 35.741 1.00 623.90 1315 VAL A O 1
ATOM 6063 N N . VAL A 1 1316 ? 98.587 59.901 34.076 1.00 583.63 1316 VAL A N 1
ATOM 6064 C CA . VAL A 1 1316 ? 97.389 60.793 33.984 1.00 583.63 1316 VAL A CA 1
ATOM 6065 C C . VAL A 1 1316 ? 96.440 60.505 35.156 1.00 583.63 1316 VAL A C 1
ATOM 6066 O O . VAL A 1 1316 ? 96.518 59.395 35.722 1.00 583.63 1316 VAL A O 1
ATOM 6070 N N . HIS A 1 1317 ? 95.589 61.473 35.515 1.00 528.96 1317 HIS A N 1
ATOM 6071 C CA . HIS A 1 1317 ? 94.592 61.258 36.600 1.00 528.96 1317 HIS A CA 1
ATOM 6072 C C . HIS A 1 1317 ? 93.177 61.502 36.061 1.00 528.96 1317 HIS A C 1
ATOM 6073 O O . HIS A 1 1317 ? 92.979 62.509 35.354 1.00 528.96 1317 HIS A O 1
ATOM 6080 N N . PRO A 1 1318 ? 92.191 60.632 36.374 1.00 499.23 1318 PRO A N 1
ATOM 6081 C CA . PRO A 1 1318 ? 90.812 60.791 35.893 1.00 499.23 1318 PRO A CA 1
ATOM 6082 C C . PRO A 1 1318 ? 90.147 62.092 36.368 1.00 499.23 1318 PRO A C 1
ATOM 6083 O O . PRO A 1 1318 ? 89.394 62.661 35.598 1.00 499.23 1318 PRO A O 1
ATOM 6087 N N . LEU A 1 1319 ? 90.425 62.526 37.602 1.00 461.33 1319 LEU A N 1
ATOM 6088 C CA . LEU A 1 1319 ? 89.753 63.731 38.162 1.00 461.33 1319 LEU A CA 1
ATOM 6089 C C . LEU A 1 1319 ? 90.049 64.946 37.278 1.00 461.33 1319 LEU A C 1
ATOM 6090 O O . LEU A 1 1319 ? 91.220 65.118 36.882 1.00 461.33 1319 LEU A O 1
ATOM 6095 N N . SER A 1 1320 ? 89.024 65.755 36.991 1.00 461.34 1320 SER A N 1
ATOM 6096 C CA . SER A 1 1320 ? 89.205 66.974 36.158 1.00 461.34 1320 SER A CA 1
ATOM 6097 C C . SER A 1 1320 ? 89.953 68.051 36.950 1.00 461.34 1320 SER A C 1
ATOM 6098 O O . SER A 1 1320 ? 89.788 68.096 38.185 1.00 461.34 1320 SER A O 1
ATOM 6101 N N . GLY A 1 1321 ? 90.731 68.890 36.260 1.00 464.86 1321 GLY A N 1
ATOM 6102 C CA . GLY A 1 1321 ? 91.490 69.967 36.927 1.00 464.86 1321 GLY A CA 1
ATOM 6103 C C . GLY A 1 1321 ? 90.578 70.975 37.603 1.00 464.86 1321 GLY A C 1
ATOM 6104 O O . GLY A 1 1321 ? 90.923 71.428 38.709 1.00 464.86 1321 GLY A O 1
ATOM 6105 N N . SER A 1 1322 ? 89.459 71.323 36.959 1.00 439.14 1322 SER A N 1
ATOM 6106 C CA . SER A 1 1322 ? 88.511 72.319 37.526 1.00 439.14 1322 SER A CA 1
ATOM 6107 C C . SER A 1 1322 ? 87.940 71.801 38.850 1.00 439.14 1322 SER A C 1
ATOM 6108 O O . SER A 1 1322 ? 87.807 72.607 39.792 1.00 439.14 1322 SER A O 1
ATOM 6111 N N . LEU A 1 1323 ? 87.611 70.507 38.914 1.00 442.21 1323 LEU A N 1
ATOM 6112 C CA . LEU A 1 1323 ? 87.088 69.904 40.169 1.00 442.21 1323 LEU A CA 1
ATOM 6113 C C . LEU A 1 1323 ? 88.169 69.979 41.251 1.00 442.21 1323 LEU A C 1
ATOM 6114 O O . LEU A 1 1323 ? 87.814 70.240 42.412 1.00 442.21 1323 LEU A O 1
ATOM 6119 N N . ILE A 1 1324 ? 89.431 69.740 40.882 1.00 445.59 1324 ILE A N 1
ATOM 6120 C CA . ILE A 1 1324 ? 90.565 69.821 41.854 1.00 445.59 1324 ILE A CA 1
ATOM 6121 C C . ILE A 1 1324 ? 90.694 71.261 42.371 1.00 445.59 1324 ILE A C 1
ATOM 6122 O O . ILE A 1 1324 ? 90.976 71.427 43.571 1.00 445.59 1324 ILE A O 1
ATOM 6127 N N . ARG A 1 1325 ? 90.489 72.261 41.508 1.00 431.44 1325 ARG A N 1
ATOM 6128 C CA . ARG A 1 1325 ? 90.524 73.675 41.973 1.00 431.44 1325 ARG A CA 1
ATOM 6129 C C . ARG A 1 1325 ? 89.417 73.878 43.012 1.00 431.44 1325 ARG A C 1
ATOM 6130 O O . ARG A 1 1325 ? 89.695 74.513 44.048 1.00 431.44 1325 ARG A O 1
ATOM 6138 N N . GLY A 1 1326 ? 88.221 73.338 42.758 1.00 442.79 1326 GLY A N 1
ATOM 6139 C CA . GLY A 1 1326 ? 87.130 73.418 43.750 1.00 442.79 1326 GLY A CA 1
ATOM 6140 C C . GLY A 1 1326 ? 87.502 72.669 45.017 1.00 442.79 1326 GLY A C 1
ATOM 6141 O O . GLY A 1 1326 ? 87.180 73.170 46.111 1.00 442.79 1326 GLY A O 1
ATOM 6142 N N . ALA A 1 1327 ? 88.153 71.511 44.874 1.00 454.21 1327 ALA A N 1
ATOM 6143 C CA . ALA A 1 1327 ? 88.597 70.709 46.039 1.00 454.21 1327 ALA A CA 1
ATOM 6144 C C . ALA A 1 1327 ? 89.620 71.506 46.856 1.00 454.21 1327 ALA A C 1
ATOM 6145 O O . ALA A 1 1327 ? 89.602 71.390 48.089 1.00 454.21 1327 ALA A O 1
ATOM 6147 N N . GLN A 1 1328 ? 90.498 72.257 46.185 1.00 423.71 1328 GLN A N 1
ATOM 6148 C CA . GLN A 1 1328 ? 91.523 73.076 46.888 1.00 423.71 1328 GLN A CA 1
ATOM 6149 C C . GLN A 1 1328 ? 90.819 74.126 47.756 1.00 423.71 1328 GLN A C 1
ATOM 6150 O O . GLN A 1 1328 ? 91.289 74.368 48.885 1.00 423.71 1328 GLN A O 1
ATOM 6156 N N . ARG A 1 1329 ? 89.742 74.730 47.244 1.00 423.28 1329 ARG A N 1
ATOM 6157 C CA . ARG A 1 1329 ? 88.988 75.764 48.006 1.00 423.28 1329 ARG A CA 1
ATOM 6158 C C . ARG A 1 1329 ? 88.036 75.106 49.012 1.00 423.28 1329 ARG A C 1
ATOM 6159 O O . ARG A 1 1329 ? 87.523 75.831 49.883 1.00 423.28 1329 ARG A O 1
ATOM 6167 N N . LEU A 1 1330 ? 87.813 73.792 48.910 1.00 414.35 1330 LEU A N 1
ATOM 6168 C CA . LEU A 1 1330 ? 86.822 73.106 49.789 1.00 414.35 1330 LEU A CA 1
ATOM 6169 C C . LEU A 1 1330 ? 87.189 73.180 51.283 1.00 414.35 1330 LEU A C 1
ATOM 6170 O O . LEU A 1 1330 ? 86.256 73.402 52.072 1.00 414.35 1330 LEU A O 1
ATOM 6175 N N . PRO A 1 1331 ? 88.452 73.012 51.748 1.00 478.34 1331 PRO A N 1
ATOM 6176 C CA . PRO A 1 1331 ? 88.746 73.121 53.181 1.00 478.34 1331 PRO A CA 1
ATOM 6177 C C . PRO A 1 1331 ? 88.404 74.503 53.756 1.00 478.34 1331 PRO A C 1
ATOM 6178 O O . PRO A 1 1331 ? 87.886 74.550 54.852 1.00 478.34 1331 PRO A O 1
ATOM 6182 N N . SER A 1 1332 ? 88.691 75.579 53.016 1.00 451.13 1332 SER A N 1
ATOM 6183 C CA . SER A 1 1332 ? 88.316 76.941 53.481 1.00 451.13 1332 SER A CA 1
ATOM 6184 C C . SER A 1 1332 ? 86.790 77.037 53.590 1.00 451.13 1332 SER A C 1
ATOM 6185 O O . SER A 1 1332 ? 86.307 77.655 54.560 1.00 451.13 1332 SER A O 1
ATOM 6188 N N . ILE A 1 1333 ? 86.065 76.446 52.635 1.00 384.84 1333 ILE A N 1
ATOM 6189 C CA . ILE A 1 1333 ? 84.572 76.436 52.686 1.00 384.84 1333 ILE A CA 1
ATOM 6190 C C . ILE A 1 1333 ? 84.134 75.670 53.941 1.00 384.84 1333 ILE A C 1
ATOM 6191 O O . ILE A 1 1333 ? 83.194 76.131 54.611 1.00 384.84 1333 ILE A O 1
ATOM 6196 N N . MET A 1 1334 ? 84.807 74.557 54.253 1.00 356.21 1334 MET A N 1
ATOM 6197 C CA . MET A 1 1334 ? 84.461 73.747 55.452 1.00 356.21 1334 MET A CA 1
ATOM 6198 C C . MET A 1 1334 ? 84.681 74.580 56.721 1.00 356.21 1334 MET A C 1
ATOM 6199 O O . MET A 1 1334 ? 83.846 74.478 57.636 1.00 356.21 1334 MET A O 1
ATOM 6204 N N . ARG A 1 1335 ? 85.761 75.366 56.771 1.00 325.73 1335 ARG A N 1
ATOM 6205 C CA . ARG A 1 1335 ? 86.017 76.246 57.944 1.00 325.73 1335 ARG A CA 1
ATOM 6206 C C . ARG A 1 1335 ? 84.886 77.273 58.053 1.00 325.73 1335 ARG A C 1
ATOM 6207 O O . ARG A 1 1335 ? 84.447 77.550 59.186 1.00 325.73 1335 ARG A O 1
ATOM 6215 N N . ARG A 1 1336 ? 84.436 77.811 56.916 1.00 336.59 1336 ARG A N 1
ATOM 6216 C CA . ARG A 1 1336 ? 83.304 78.776 56.919 1.00 336.59 1336 ARG A CA 1
ATOM 6217 C C . ARG A 1 1336 ? 82.053 78.068 57.449 1.00 336.59 1336 ARG A C 1
ATOM 6218 O O . ARG A 1 1336 ? 81.322 78.688 58.233 1.00 336.59 1336 ARG A O 1
ATOM 6226 N N . VAL A 1 1337 ? 81.837 76.809 57.051 1.00 329.06 1337 VAL A N 1
ATOM 6227 C CA . VAL A 1 1337 ? 80.652 76.026 57.515 1.00 329.06 1337 VAL A CA 1
ATOM 6228 C C . VAL A 1 1337 ? 80.730 75.852 59.038 1.00 329.06 1337 VAL A C 1
ATOM 6229 O O . VAL A 1 1337 ? 79.681 75.968 59.699 1.00 329.06 1337 VAL A O 1
ATOM 6233 N N . GLU A 1 1338 ? 81.930 75.604 59.574 1.00 355.82 1338 GLU A N 1
ATOM 6234 C CA . GLU A 1 1338 ? 82.097 75.468 61.046 1.00 355.82 1338 GLU A CA 1
ATOM 6235 C C . GLU A 1 1338 ? 81.719 76.792 61.718 1.00 355.82 1338 GLU A C 1
ATOM 6236 O O . GLU A 1 1338 ? 81.069 76.745 62.779 1.00 355.82 1338 GLU A O 1
ATOM 6242 N N . SER A 1 1339 ? 82.115 77.923 61.125 1.00 354.58 1339 SER A N 1
ATOM 6243 C CA . SER A 1 1339 ? 81.735 79.250 61.678 1.00 354.58 1339 SER A CA 1
ATOM 6244 C C . SER A 1 1339 ? 80.212 79.419 61.626 1.00 354.58 1339 SER A C 1
ATOM 6245 O O . SER A 1 1339 ? 79.656 79.986 62.581 1.00 354.58 1339 SER A O 1
ATOM 6248 N N . MET A 1 1340 ? 79.570 78.960 60.545 1.00 401.98 1340 MET A N 1
ATOM 6249 C CA . MET A 1 1340 ? 78.087 79.040 60.434 1.00 401.98 1340 MET A CA 1
ATOM 6250 C C . MET A 1 1340 ? 77.446 78.186 61.533 1.00 401.98 1340 MET A C 1
ATOM 6251 O O . MET A 1 1340 ? 76.435 78.632 62.098 1.00 401.98 1340 MET A O 1
ATOM 6256 N N . LEU A 1 1341 ? 78.005 77.004 61.813 1.00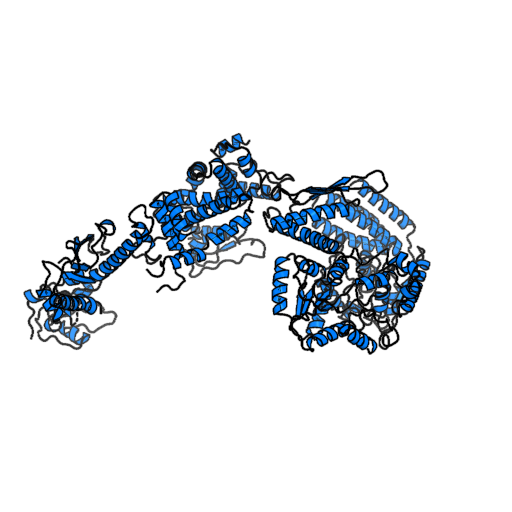 383.45 1341 LEU A N 1
ATOM 6257 C CA . LEU A 1 1341 ? 77.479 76.144 62.909 1.00 383.45 1341 LEU A CA 1
ATOM 6258 C C . LEU A 1 1341 ? 77.645 76.884 64.240 1.00 383.45 1341 LEU A C 1
ATOM 6259 O O . LEU A 1 1341 ? 76.710 76.837 65.061 1.00 383.45 1341 LEU A O 1
ATOM 6264 N N . LEU A 1 1342 ? 78.785 77.552 64.434 1.00 371.84 1342 LEU A N 1
ATOM 6265 C CA . LEU A 1 1342 ? 79.005 78.351 65.669 1.00 371.84 1342 LEU A CA 1
ATOM 6266 C C . LEU A 1 1342 ? 77.970 79.480 65.713 1.00 371.84 1342 LEU A C 1
ATOM 6267 O O . LEU A 1 1342 ? 77.490 79.788 66.815 1.00 371.84 1342 LEU A O 1
ATOM 6272 N N . ALA A 1 1343 ? 77.652 80.074 64.558 1.00 381.05 1343 ALA A N 1
ATOM 6273 C CA . ALA A 1 1343 ? 76.628 81.144 64.492 1.00 381.05 1343 ALA A CA 1
ATOM 6274 C C . ALA A 1 1343 ? 75.271 80.583 64.933 1.00 381.05 1343 ALA A C 1
ATOM 6275 O O . ALA A 1 1343 ? 74.533 81.318 65.606 1.00 381.05 1343 ALA A O 1
ATOM 6277 N N . VAL A 1 1344 ? 74.962 79.332 64.572 1.00 370.26 1344 VAL A N 1
ATOM 6278 C CA . VAL A 1 1344 ? 73.689 78.691 65.021 1.00 370.26 1344 VAL A CA 1
ATOM 6279 C C . VAL A 1 1344 ? 73.703 78.629 66.553 1.00 370.26 1344 VAL A C 1
ATOM 6280 O O . VAL A 1 1344 ? 72.653 78.910 67.161 1.00 370.26 1344 VAL A O 1
ATOM 6284 N N . GLN A 1 1345 ? 74.853 78.302 67.152 1.00 352.82 1345 GLN A N 1
ATOM 6285 C CA . GLN A 1 1345 ? 74.972 78.280 68.637 1.00 352.82 1345 GLN A CA 1
ATOM 6286 C C . GLN A 1 1345 ? 74.735 79.690 69.194 1.00 352.82 1345 GLN A C 1
ATOM 6287 O O . GLN A 1 1345 ? 74.139 79.799 70.279 1.00 352.82 1345 GLN A O 1
ATOM 6293 N N . LEU A 1 1346 ? 75.221 80.723 68.499 1.00 376.03 1346 LEU A N 1
ATOM 6294 C CA . LEU A 1 1346 ? 75.018 82.129 68.946 1.00 376.03 1346 LEU A CA 1
ATOM 6295 C C . LEU A 1 1346 ? 73.521 82.472 68.939 1.00 376.03 1346 LEU A C 1
ATOM 6296 O O . LEU A 1 1346 ? 73.092 83.211 69.843 1.00 376.03 1346 LEU A O 1
ATOM 6301 N N . LYS A 1 1347 ? 72.761 81.967 67.959 1.00 401.46 1347 LYS A N 1
ATOM 6302 C CA . LYS A 1 1347 ? 71.288 82.194 67.916 1.00 401.46 1347 LYS A CA 1
ATOM 6303 C C . LYS A 1 1347 ? 70.642 81.531 69.139 1.00 401.46 1347 LYS A C 1
ATOM 6304 O O . LYS A 1 1347 ? 69.547 81.971 69.530 1.00 401.46 1347 LYS A O 1
ATOM 6310 N N . ASN A 1 1348 ? 71.287 80.508 69.710 1.00 376.82 1348 ASN A N 1
ATOM 6311 C CA . ASN A 1 1348 ? 70.720 79.753 70.864 1.00 376.82 1348 ASN A CA 1
ATOM 6312 C C . ASN A 1 1348 ? 70.745 80.599 72.146 1.00 376.82 1348 ASN A C 1
ATOM 6313 O O . ASN A 1 1348 ? 70.159 80.147 73.150 1.00 376.82 1348 ASN A O 1
ATOM 6318 N N . LEU A 1 1349 ? 71.390 81.771 72.115 1.00 352.81 1349 LEU A N 1
ATOM 6319 C CA . LEU A 1 1349 ? 71.468 82.656 73.310 1.00 352.81 1349 LEU A CA 1
ATOM 6320 C C . LEU A 1 1349 ? 70.037 82.952 73.770 1.00 352.81 1349 LEU A C 1
ATOM 6321 O O . LEU A 1 1349 ? 69.167 83.129 72.892 1.00 352.81 1349 LEU A O 1
ATOM 6326 N N . ILE A 1 1350 ? 69.802 83.029 75.084 1.00 354.50 1350 ILE A N 1
ATOM 6327 C CA . ILE A 1 1350 ? 68.405 83.159 75.604 1.00 354.50 1350 ILE A CA 1
ATOM 6328 C C . ILE A 1 1350 ? 67.729 84.420 75.051 1.00 354.50 1350 ILE A C 1
ATOM 6329 O O . ILE A 1 1350 ? 66.570 84.310 74.606 1.00 354.50 1350 ILE A O 1
ATOM 6334 N N . SER A 1 1351 ? 68.423 85.560 75.045 1.00 405.95 1351 SER A N 1
ATOM 6335 C CA . SER A 1 1351 ? 67.814 86.777 74.454 1.00 405.95 1351 SER A CA 1
ATOM 6336 C C . SER A 1 1351 ? 68.694 87.340 73.336 1.00 405.95 1351 SER A C 1
ATOM 6337 O O . SER A 1 1351 ? 69.844 87.708 73.630 1.00 405.95 1351 SER A O 1
ATOM 6340 N N . TYR A 1 1352 ? 68.177 87.401 72.105 1.00 438.27 1352 TYR A N 1
ATOM 6341 C CA . TYR A 1 1352 ? 68.940 88.054 71.006 1.00 438.27 1352 TYR A CA 1
ATOM 6342 C C . TYR A 1 1352 ? 67.984 88.950 70.205 1.00 438.27 1352 TYR A C 1
ATOM 6343 O O . TYR A 1 1352 ? 66.979 88.436 69.675 1.00 438.27 1352 TYR A O 1
ATOM 6352 N N . PRO A 1 1353 ? 68.235 90.274 70.096 1.00 479.53 1353 PRO A N 1
ATOM 6353 C CA . PRO A 1 1353 ? 67.313 91.177 69.396 1.00 479.53 1353 PRO A CA 1
ATOM 6354 C C . PRO A 1 1353 ? 67.218 90.864 67.896 1.00 479.53 1353 PRO A C 1
ATOM 6355 O O . PRO A 1 1353 ? 66.119 90.889 67.372 1.00 479.53 1353 PRO A O 1
ATOM 6359 N N . ILE A 1 1354 ? 68.353 90.569 67.254 1.00 467.68 1354 ILE A N 1
ATOM 6360 C CA . ILE A 1 1354 ? 68.399 90.295 65.786 1.00 467.68 1354 ILE A CA 1
ATOM 6361 C C . ILE A 1 1354 ? 69.314 89.081 65.595 1.00 467.68 1354 ILE A C 1
ATOM 6362 O O . ILE A 1 1354 ? 69.995 88.723 66.576 1.00 467.68 1354 ILE A O 1
ATOM 6367 N N . PRO A 1 1355 ? 69.380 88.423 64.413 1.00 452.83 1355 PRO A N 1
ATOM 6368 C CA . PRO A 1 1355 ? 70.326 87.322 64.229 1.00 452.83 1355 PRO A CA 1
ATOM 6369 C C . PRO A 1 1355 ? 71.705 87.868 64.619 1.00 452.83 1355 PRO A C 1
ATOM 6370 O O . PRO A 1 1355 ? 72.054 88.945 64.167 1.00 452.83 1355 PRO A O 1
ATOM 6374 N N . THR A 1 1356 ? 72.456 87.116 65.427 1.00 432.00 1356 THR A N 1
ATOM 6375 C CA . THR A 1 1356 ? 73.745 87.636 65.959 1.00 432.00 1356 THR A CA 1
ATOM 6376 C C . THR A 1 1356 ? 74.902 87.415 64.979 1.00 432.00 1356 THR A C 1
ATOM 6377 O O . THR A 1 1356 ? 75.813 86.636 65.320 1.00 432.00 1356 THR A O 1
ATOM 6381 N N . SER A 1 1357 ? 74.878 88.077 63.817 1.00 416.73 1357 SER A N 1
ATOM 6382 C CA . SER A 1 1357 ? 76.026 88.002 62.874 1.00 416.73 1357 SER A CA 1
ATOM 6383 C C . SER A 1 1357 ? 77.246 88.680 63.509 1.00 416.73 1357 SER A C 1
ATOM 6384 O O . SER A 1 1357 ? 78.369 88.189 63.303 1.00 416.73 1357 SER A O 1
ATOM 6387 N N . LYS A 1 1358 ? 77.028 89.792 64.218 1.00 428.86 1358 LYS A N 1
ATOM 6388 C CA . LYS A 1 1358 ? 78.135 90.545 64.874 1.00 428.86 1358 LYS A CA 1
ATOM 6389 C C . LYS A 1 1358 ? 78.794 89.686 65.961 1.00 428.86 1358 LYS A C 1
ATOM 6390 O O . LYS A 1 1358 ? 80.019 89.796 66.136 1.00 428.86 1358 LYS A O 1
ATOM 6396 N N . ILE A 1 1359 ? 78.006 88.888 66.687 1.00 472.32 1359 ILE A N 1
ATOM 6397 C CA . ILE A 1 1359 ? 78.572 87.982 67.733 1.00 472.32 1359 ILE A CA 1
ATOM 6398 C C . ILE A 1 1359 ? 79.525 86.985 67.057 1.00 472.32 1359 ILE A C 1
ATOM 6399 O O . ILE A 1 1359 ? 80.553 86.645 67.671 1.00 472.32 1359 ILE A O 1
ATOM 6404 N N . LEU A 1 1360 ? 79.209 86.549 65.834 1.00 447.14 1360 LEU A N 1
ATOM 6405 C CA . LEU A 1 1360 ? 80.122 85.637 65.089 1.00 447.14 1360 LEU A CA 1
ATOM 6406 C C . LEU A 1 1360 ? 81.475 86.334 64.883 1.00 447.14 1360 LEU A C 1
ATOM 6407 O O . LEU A 1 1360 ? 82.511 85.664 65.053 1.00 447.14 1360 LEU A O 1
ATOM 6412 N N . GLU A 1 1361 ? 81.472 87.632 64.562 1.00 441.67 1361 GLU A N 1
ATOM 6413 C CA . GLU A 1 1361 ? 82.749 88.387 64.420 1.00 441.67 1361 GLU A CA 1
ATOM 6414 C C . GLU A 1 1361 ? 83.477 88.407 65.771 1.00 441.67 1361 GLU A C 1
ATOM 6415 O O . GLU A 1 1361 ? 84.717 88.272 65.770 1.00 441.67 1361 GLU A O 1
ATOM 6421 N N . ALA A 1 1362 ? 82.737 88.557 66.876 1.00 405.10 1362 ALA A N 1
ATOM 6422 C CA . ALA A 1 1362 ? 83.342 88.550 68.230 1.00 405.10 1362 ALA A CA 1
ATOM 6423 C C . ALA A 1 1362 ? 83.980 87.186 68.519 1.00 405.10 1362 ALA A C 1
ATOM 6424 O O . ALA A 1 1362 ? 85.042 87.164 69.169 1.00 405.10 1362 ALA A O 1
ATOM 6426 N N . LEU A 1 1363 ? 83.356 86.096 68.060 1.00 410.18 1363 LEU A N 1
ATOM 6427 C CA . LEU A 1 1363 ? 83.859 84.725 68.357 1.00 410.18 1363 LEU A CA 1
ATOM 6428 C C . LEU A 1 1363 ? 85.268 84.533 67.780 1.00 410.18 1363 LEU A C 1
ATOM 6429 O O . LEU A 1 1363 ? 86.089 83.884 68.461 1.00 410.18 1363 LEU A O 1
ATOM 6434 N N . THR A 1 1364 ? 85.550 85.077 66.590 1.00 413.68 1364 THR A N 1
ATOM 6435 C CA . THR A 1 1364 ? 86.873 84.837 65.949 1.00 413.68 1364 THR A CA 1
ATOM 6436 C C . THR A 1 1364 ? 87.977 85.383 66.860 1.00 413.68 1364 THR A C 1
ATOM 6437 O O . THR A 1 1364 ? 87.791 86.487 67.400 1.00 413.68 1364 THR A O 1
ATOM 6441 N N . ALA A 1 1365 ? 89.083 84.646 67.012 1.00 379.07 1365 ALA A N 1
ATOM 6442 C CA . ALA A 1 1365 ? 90.164 85.056 67.944 1.00 379.07 1365 ALA A CA 1
ATOM 6443 C C . ALA A 1 1365 ? 90.825 86.361 67.488 1.00 379.07 1365 ALA A C 1
ATOM 6444 O O . ALA A 1 1365 ? 91.005 86.540 66.267 1.00 379.07 1365 ALA A O 1
ATOM 6446 N N . ALA A 1 1366 ? 91.179 87.230 68.441 1.00 398.91 1366 ALA A N 1
ATOM 6447 C CA . ALA A 1 1366 ? 91.821 88.526 68.114 1.00 398.91 1366 ALA A CA 1
ATOM 6448 C C . ALA A 1 1366 ? 93.249 88.315 67.605 1.00 398.91 1366 ALA A C 1
ATOM 6449 O O . ALA A 1 1366 ? 93.886 87.357 68.091 1.00 398.91 1366 ALA A O 1
ATOM 6451 N N . SER A 1 1367 ? 93.694 89.125 66.635 1.00 419.46 1367 SER A N 1
ATOM 6452 C CA . SER A 1 1367 ? 95.088 89.088 66.103 1.00 419.46 1367 SER A CA 1
ATOM 6453 C C . SER A 1 1367 ? 95.262 88.008 65.030 1.00 419.46 1367 SER A C 1
ATOM 6454 O O . SER A 1 1367 ? 96.339 87.985 64.403 1.00 419.46 1367 SER A O 1
ATOM 6457 N N . CYS A 1 1368 ? 94.261 87.146 64.824 1.00 347.68 1368 CYS A N 1
ATOM 6458 C CA . CYS A 1 1368 ? 94.346 86.175 63.700 1.00 347.68 1368 CYS A CA 1
ATOM 6459 C C . CYS A 1 1368 ? 94.281 86.972 62.396 1.00 347.68 1368 CYS A C 1
ATOM 6460 O O . CYS A 1 1368 ? 95.043 86.636 61.465 1.00 347.68 1368 CYS A O 1
ATOM 6463 N N . GLN A 1 1369 ? 93.387 87.967 62.333 1.00 371.00 1369 GLN A N 1
ATOM 6464 C CA . GLN A 1 1369 ? 93.261 88.857 61.143 1.00 371.00 1369 GLN A CA 1
ATOM 6465 C C . GLN A 1 1369 ? 92.910 88.037 59.896 1.00 371.00 1369 GLN A C 1
ATOM 6466 O O . GLN A 1 1369 ? 93.265 88.482 58.787 1.00 371.00 1369 GLN A O 1
ATOM 6472 N N . GLU A 1 1370 ? 92.236 86.896 60.068 1.00 328.91 1370 GLU A N 1
ATOM 6473 C CA . GLU A 1 1370 ? 91.789 86.105 58.891 1.00 328.91 1370 GLU A CA 1
ATOM 6474 C C . GLU A 1 1370 ? 90.756 86.926 58.115 1.00 328.91 1370 GLU A C 1
ATOM 6475 O O . GLU A 1 1370 ? 90.841 86.961 56.871 1.00 328.91 1370 GLU A O 1
ATOM 6481 N N . THR A 1 1371 ? 89.823 87.558 58.834 1.00 406.51 1371 THR A N 1
ATOM 6482 C CA . THR A 1 1371 ? 88.761 88.368 58.180 1.00 406.51 1371 THR A CA 1
ATOM 6483 C C . THR A 1 1371 ? 88.513 89.660 58.972 1.00 406.51 1371 THR A C 1
ATOM 6484 O O . THR A 1 1371 ? 88.789 90.743 58.420 1.00 406.51 1371 THR A O 1
ATOM 6488 N N . PHE A 1 1372 ? 88.013 89.552 60.208 1.00 422.99 1372 PHE A N 1
ATOM 6489 C CA . PHE A 1 1372 ? 87.655 90.757 61.006 1.00 422.99 1372 PHE A CA 1
ATOM 6490 C C . PHE A 1 1372 ? 88.169 90.641 62.447 1.00 422.99 1372 PHE A C 1
ATOM 6491 O O . PHE A 1 1372 ? 88.426 89.508 62.903 1.00 422.99 1372 PHE A O 1
ATOM 6499 N N . CYS A 1 1373 ? 88.315 91.780 63.135 1.00 436.43 1373 CYS A N 1
ATOM 6500 C CA . CYS A 1 1373 ? 88.796 91.788 64.545 1.00 436.43 1373 CYS A CA 1
ATOM 6501 C C . CYS A 1 1373 ? 87.714 92.382 65.455 1.00 436.43 1373 CYS A C 1
ATOM 6502 O O . CYS A 1 1373 ? 87.069 93.364 65.037 1.00 436.43 1373 CYS A O 1
ATOM 6505 N N . TYR A 1 1374 ? 87.520 91.808 66.648 1.00 375.57 1374 TYR A N 1
ATOM 6506 C CA . TYR A 1 1374 ? 86.444 92.266 67.569 1.00 375.57 1374 TYR A CA 1
ATOM 6507 C C . TYR A 1 1374 ? 86.985 93.283 68.577 1.00 375.57 1374 TYR A C 1
ATOM 6508 O O . TYR A 1 1374 ? 86.228 93.662 69.489 1.00 375.57 1374 TYR A O 1
ATOM 6517 N N . GLU A 1 1375 ? 88.236 93.720 68.421 1.00 410.73 1375 GLU A N 1
ATOM 6518 C CA . GLU A 1 1375 ? 88.858 94.613 69.436 1.00 410.73 1375 GLU A CA 1
ATOM 6519 C C . GLU A 1 1375 ? 88.062 95.919 69.570 1.00 410.73 1375 GLU A C 1
ATOM 6520 O O . GLU A 1 1375 ? 87.887 96.379 70.712 1.00 410.73 1375 GLU A O 1
ATOM 6526 N N . ARG A 1 1376 ? 87.591 96.486 68.454 1.00 390.24 1376 ARG A N 1
ATOM 6527 C CA . ARG A 1 1376 ? 86.786 97.737 68.508 1.00 390.24 1376 ARG A CA 1
ATOM 6528 C C . ARG A 1 1376 ? 85.492 97.485 69.292 1.00 390.24 1376 ARG A C 1
ATOM 6529 O O . ARG A 1 1376 ? 85.158 98.312 70.165 1.00 390.24 1376 ARG A O 1
ATOM 6537 N N . ALA A 1 1377 ? 84.821 96.359 69.033 1.00 433.52 1377 ALA A N 1
ATOM 6538 C CA . ALA A 1 1377 ? 83.573 96.020 69.759 1.00 433.52 1377 ALA A CA 1
ATOM 6539 C C . ALA A 1 1377 ? 83.895 95.844 71.245 1.00 433.52 1377 ALA A C 1
ATOM 6540 O O . ALA A 1 1377 ? 83.080 96.276 72.086 1.00 433.52 1377 ALA A O 1
ATOM 6542 N N . GLU A 1 1378 ? 85.047 95.239 71.548 1.00 456.14 1378 GLU A N 1
ATOM 6543 C CA . GLU A 1 1378 ? 85.448 94.996 72.959 1.00 456.14 1378 GLU A CA 1
ATOM 6544 C C . GLU A 1 1378 ? 85.592 96.336 73.689 1.00 456.14 1378 GLU A C 1
ATOM 6545 O O . GLU A 1 1378 ? 85.137 96.422 74.844 1.00 456.14 1378 GLU A O 1
ATOM 6551 N N . LEU A 1 1379 ? 86.179 97.343 73.033 1.00 430.42 1379 LEU A N 1
ATOM 6552 C CA . LEU A 1 1379 ? 86.409 98.652 73.701 1.00 430.42 1379 LEU A CA 1
ATOM 6553 C C . LEU A 1 1379 ? 85.063 99.278 74.083 1.00 430.42 1379 LEU A C 1
ATOM 6554 O O . LEU A 1 1379 ? 84.946 99.776 75.221 1.00 430.42 1379 LEU A O 1
ATOM 6559 N N . LEU A 1 1380 ? 84.084 99.234 73.172 1.00 430.98 1380 LEU A N 1
ATOM 6560 C CA . LEU A 1 1380 ? 82.745 99.819 73.455 1.00 430.98 1380 LEU A CA 1
ATOM 6561 C C . LEU A 1 1380 ? 82.098 99.048 74.610 1.00 430.98 1380 LEU A C 1
ATOM 6562 O O . LEU A 1 1380 ? 81.527 99.698 75.509 1.00 430.98 1380 LEU A O 1
ATOM 6567 N N . GLY A 1 1381 ? 82.211 97.718 74.594 1.00 399.91 1381 GLY A N 1
ATOM 6568 C CA . GLY A 1 1381 ? 81.626 96.888 75.664 1.00 399.91 1381 GLY A CA 1
ATOM 6569 C C . GLY A 1 1381 ? 82.265 97.170 77.009 1.00 399.91 1381 GLY A C 1
ATOM 6570 O O . GLY A 1 1381 ? 81.529 97.207 78.010 1.00 399.91 1381 GLY A O 1
ATOM 6571 N N . ASP A 1 1382 ? 83.588 97.351 77.033 1.00 426.92 1382 ASP A N 1
ATOM 6572 C CA . ASP A 1 1382 ? 84.311 97.618 78.304 1.00 426.92 1382 ASP A CA 1
ATOM 6573 C C . ASP A 1 1382 ? 83.816 98.945 78.888 1.00 426.92 1382 ASP A C 1
ATOM 6574 O O . ASP A 1 1382 ? 83.591 99.001 80.112 1.00 426.92 1382 ASP A O 1
ATOM 6579 N N . ALA A 1 1383 ? 83.644 99.964 78.040 1.00 410.42 1383 ALA A N 1
ATOM 6580 C CA . ALA A 1 1383 ? 83.147 101.278 78.511 1.00 410.42 1383 ALA A CA 1
ATOM 6581 C C . ALA A 1 1383 ? 81.721 101.131 79.053 1.00 410.42 1383 ALA A C 1
ATOM 6582 O O . ALA A 1 1383 ? 81.428 101.719 80.114 1.00 410.42 1383 ALA A O 1
ATOM 6584 N N . TYR A 1 1384 ? 80.875 100.367 78.354 1.00 447.24 1384 TYR A N 1
ATOM 6585 C CA . TYR A 1 1384 ? 79.472 100.161 78.799 1.00 447.24 1384 TYR A CA 1
ATOM 6586 C C . TYR A 1 1384 ? 79.477 99.439 80.149 1.00 447.24 1384 TYR A C 1
ATOM 6587 O O . TYR A 1 1384 ? 78.721 99.848 81.051 1.00 447.24 1384 TYR A O 1
ATOM 6596 N N . LEU A 1 1385 ? 80.334 98.423 80.289 1.00 432.35 1385 LEU A N 1
ATOM 6597 C CA . LEU A 1 1385 ? 80.404 97.639 81.550 1.00 432.35 1385 LEU A CA 1
ATOM 6598 C C . LEU A 1 1385 ? 80.840 98.563 82.690 1.00 432.35 1385 LEU A C 1
ATOM 6599 O O . LEU A 1 1385 ? 80.224 98.494 83.770 1.00 432.35 1385 LEU A O 1
ATOM 6604 N N . LYS A 1 1386 ? 81.833 99.421 82.440 1.00 431.29 1386 LYS A N 1
ATOM 6605 C CA . LYS A 1 1386 ? 82.362 100.313 83.506 1.00 431.29 1386 LYS A CA 1
ATOM 6606 C C . LYS A 1 1386 ? 81.254 101.267 83.966 1.00 431.29 1386 LYS A C 1
ATOM 6607 O O . LYS A 1 1386 ? 81.092 101.437 85.193 1.00 431.29 1386 LYS A O 1
ATOM 6613 N N . TRP A 1 1387 ? 80.503 101.837 83.018 1.00 444.18 1387 TRP A N 1
ATOM 6614 C CA . TRP A 1 1387 ? 79.420 102.793 83.370 1.00 444.18 1387 TRP A CA 1
ATOM 6615 C C . TRP A 1 1387 ? 78.332 102.080 84.182 1.00 444.18 1387 TRP A C 1
ATOM 6616 O O . TRP A 1 1387 ? 77.887 102.651 85.199 1.00 444.18 1387 TRP A O 1
ATOM 6627 N N . VAL A 1 1388 ? 77.945 100.870 83.765 1.00 432.98 1388 VAL A N 1
ATOM 6628 C CA . VAL A 1 1388 ? 76.861 100.121 84.469 1.00 432.98 1388 VAL A CA 1
ATOM 6629 C C . VAL A 1 1388 ? 77.324 99.803 85.894 1.00 432.98 1388 VAL A C 1
ATOM 6630 O O . VAL A 1 1388 ? 76.519 99.980 86.831 1.00 432.98 1388 VAL A O 1
ATOM 6634 N N . VAL A 1 1389 ? 78.584 99.386 86.050 1.00 448.07 1389 VAL A N 1
ATOM 6635 C CA . VAL A 1 1389 ? 79.098 99.000 87.397 1.00 448.07 1389 VAL A CA 1
ATOM 6636 C C . VAL A 1 1389 ? 79.060 100.228 88.312 1.00 448.07 1389 VAL A C 1
ATOM 6637 O O . VAL A 1 1389 ? 78.577 100.093 89.450 1.00 448.07 1389 VAL A O 1
ATOM 6641 N N . SER A 1 1390 ? 79.489 101.389 87.807 1.00 432.87 1390 SER A N 1
ATOM 6642 C CA . SER A 1 1390 ? 79.522 102.622 88.636 1.00 432.87 1390 SER A CA 1
ATOM 6643 C C . SER A 1 1390 ? 78.098 102.997 89.053 1.00 432.87 1390 SER A C 1
ATOM 6644 O O . SER A 1 1390 ? 77.905 103.379 90.225 1.00 432.87 1390 SER A O 1
ATOM 6647 N N . ARG A 1 1391 ? 77.142 102.878 88.126 1.00 438.09 1391 ARG A N 1
ATOM 6648 C CA . ARG A 1 1391 ? 75.729 103.225 88.429 1.00 438.09 1391 ARG A CA 1
ATOM 6649 C C . ARG A 1 1391 ? 75.223 102.292 89.533 1.00 438.09 1391 ARG A C 1
ATOM 6650 O O . ARG A 1 1391 ? 74.568 102.787 90.472 1.00 438.09 1391 ARG A O 1
ATOM 6658 N N . PHE A 1 1392 ? 75.553 101.001 89.438 1.00 393.21 1392 PHE A N 1
ATOM 6659 C CA . PHE A 1 1392 ? 75.087 100.011 90.445 1.00 393.21 1392 PHE A CA 1
ATOM 6660 C C . PHE A 1 1392 ? 75.671 100.345 91.820 1.00 393.21 1392 PHE A C 1
ATOM 6661 O O . PHE A 1 1392 ? 74.932 100.256 92.809 1.00 393.21 1392 PHE A O 1
ATOM 6669 N N . LEU A 1 1393 ? 76.952 100.721 91.872 1.00 420.18 1393 LEU A N 1
ATOM 6670 C CA . LEU A 1 1393 ? 77.610 101.021 93.172 1.00 420.18 1393 LEU A CA 1
ATOM 6671 C C . LEU A 1 1393 ? 76.922 102.225 93.821 1.00 420.18 1393 LEU A C 1
ATOM 6672 O O . LEU A 1 1393 ? 76.702 102.189 95.048 1.00 420.18 1393 LEU A O 1
ATOM 6677 N N . PHE A 1 1394 ? 76.591 103.241 93.020 1.00 412.60 1394 PHE A N 1
ATOM 6678 C CA . PHE A 1 1394 ? 75.905 104.444 93.558 1.00 412.60 1394 PHE A CA 1
ATOM 6679 C C . PHE A 1 1394 ? 74.542 104.023 94.117 1.00 412.60 1394 PHE A C 1
ATOM 6680 O O . PHE A 1 1394 ? 74.152 104.534 95.184 1.00 412.60 1394 PHE A O 1
ATOM 6688 N N . LEU A 1 1395 ? 73.841 103.131 93.411 1.00 440.90 1395 LEU A N 1
ATOM 6689 C CA . LEU A 1 1395 ? 72.533 102.620 93.905 1.00 440.90 1395 LEU A CA 1
ATOM 6690 C C . LEU A 1 1395 ? 72.727 101.838 95.209 1.00 440.90 1395 LEU A C 1
ATOM 6691 O O . LEU A 1 1395 ? 71.916 102.039 96.133 1.00 440.90 1395 LEU A O 1
ATOM 6696 N N . LYS A 1 1396 ? 73.748 100.975 95.278 1.00 451.09 1396 LYS A N 1
ATOM 6697 C CA . LYS A 1 1396 ? 73.932 100.119 96.482 1.00 451.09 1396 LYS A CA 1
ATOM 6698 C C . LYS A 1 1396 ? 74.238 100.986 97.706 1.00 451.09 1396 LYS A C 1
ATOM 6699 O O . LYS A 1 1396 ? 73.635 100.736 98.768 1.00 451.09 1396 LYS A O 1
ATOM 6705 N N . TYR A 1 1397 ? 75.145 101.959 97.562 1.00 420.29 1397 TYR A N 1
ATOM 6706 C CA . TYR A 1 1397 ? 75.469 102.876 98.687 1.00 420.29 1397 TYR A CA 1
ATOM 6707 C C . TYR A 1 1397 ? 75.531 104.319 98.179 1.00 420.29 1397 TYR A C 1
ATOM 6708 O O . TYR A 1 1397 ? 76.464 104.641 97.416 1.00 420.29 1397 TYR A O 1
ATOM 6717 N N . PRO A 1 1398 ? 74.595 105.208 98.575 1.00 374.05 1398 PRO A N 1
ATOM 6718 C CA . PRO A 1 1398 ? 74.660 106.628 98.196 1.00 374.05 1398 PRO A CA 1
ATOM 6719 C C . PRO A 1 1398 ? 75.825 107.410 98.824 1.00 374.05 1398 PRO A C 1
ATOM 6720 O O . PRO A 1 1398 ? 76.399 108.232 98.132 1.00 374.05 1398 PRO A O 1
ATOM 6724 N N . GLN A 1 1399 ? 76.144 107.148 100.097 1.00 379.67 1399 GLN A N 1
ATOM 6725 C CA . GLN A 1 1399 ? 77.174 107.956 100.812 1.00 379.67 1399 GLN A CA 1
ATOM 6726 C C . GLN A 1 1399 ? 78.526 107.236 100.876 1.00 379.67 1399 GLN A C 1
ATOM 6727 O O . GLN A 1 1399 ? 79.398 107.713 101.627 1.00 379.67 1399 GLN A O 1
ATOM 6733 N N . LYS A 1 1400 ? 78.701 106.140 100.132 1.00 456.25 1400 LYS A N 1
ATOM 6734 C CA . LYS A 1 1400 ? 79.964 105.355 100.224 1.00 456.25 1400 LYS A CA 1
ATOM 6735 C C . LYS A 1 1400 ? 81.142 106.229 99.781 1.00 456.25 1400 LYS A C 1
ATOM 6736 O O . LYS A 1 1400 ? 80.957 107.041 98.854 1.00 456.25 1400 LYS A O 1
ATOM 6742 N N . HIS A 1 1401 ? 82.309 106.058 100.412 1.00 486.57 1401 HIS A N 1
ATOM 6743 C CA . HIS A 1 1401 ? 83.495 106.896 100.093 1.00 486.57 1401 HIS A CA 1
ATOM 6744 C C . HIS A 1 1401 ? 83.902 106.692 98.632 1.00 486.57 1401 HIS A C 1
ATOM 6745 O O . HIS A 1 1401 ? 83.811 105.547 98.154 1.00 486.57 1401 HIS A O 1
ATOM 6752 N N . GLU A 1 1402 ? 84.352 107.758 97.964 1.00 495.52 1402 GLU A N 1
ATOM 6753 C CA . GLU A 1 1402 ? 84.703 107.673 96.521 1.00 495.52 1402 GLU A CA 1
ATOM 6754 C C . GLU A 1 1402 ? 85.843 106.668 96.317 1.00 495.52 1402 GLU A C 1
ATOM 6755 O O . GLU A 1 1402 ? 85.770 105.890 95.350 1.00 495.52 1402 GLU A O 1
ATOM 6761 N N . GLY A 1 1403 ? 86.845 106.678 97.201 1.00 446.39 1403 GLY A N 1
ATOM 6762 C CA . GLY A 1 1403 ? 87.968 105.729 97.083 1.00 446.39 1403 GLY A CA 1
ATOM 6763 C C . GLY A 1 1403 ? 87.488 104.296 97.219 1.00 446.39 1403 GLY A C 1
ATOM 6764 O O . GLY A 1 1403 ? 87.934 103.448 96.422 1.00 446.39 1403 GLY A O 1
ATOM 6765 N N . GLN A 1 1404 ? 86.591 104.037 98.176 1.00 429.10 1404 GLN A N 1
ATOM 6766 C CA . GLN A 1 1404 ? 86.014 102.675 98.337 1.00 429.10 1404 GLN A CA 1
ATOM 6767 C C . GLN A 1 1404 ? 85.208 102.320 97.083 1.00 429.10 1404 GLN A C 1
ATOM 6768 O O . GLN A 1 1404 ? 85.323 101.173 96.615 1.00 429.10 1404 GLN A O 1
ATOM 6774 N N . LEU A 1 1405 ? 84.449 103.282 96.548 1.00 472.11 1405 LEU A N 1
ATOM 6775 C CA . LEU A 1 1405 ? 83.624 103.035 95.335 1.00 472.11 1405 LEU A CA 1
ATOM 6776 C C . LEU A 1 1405 ? 84.547 102.677 94.167 1.00 472.11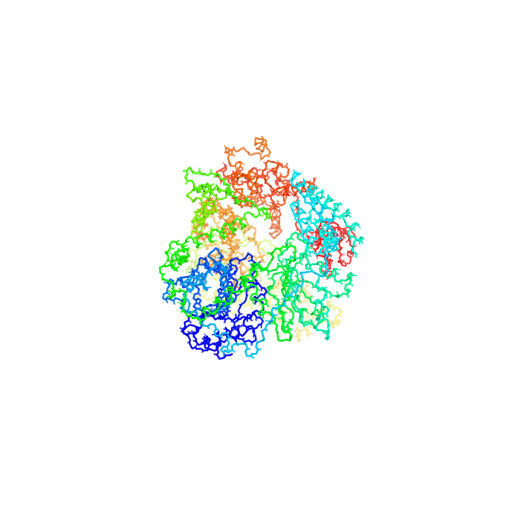 1405 LEU A C 1
ATOM 6777 O O . LEU A 1 1405 ? 84.189 101.775 93.392 1.00 472.11 1405 LEU A O 1
ATOM 6782 N N . THR A 1 1406 ? 85.688 103.364 94.052 1.00 464.37 1406 THR A N 1
ATOM 6783 C CA . THR A 1 1406 ? 86.651 103.082 92.955 1.00 464.37 1406 THR A CA 1
ATOM 6784 C C . THR A 1 1406 ? 87.175 101.650 93.101 1.00 464.37 1406 THR A C 1
ATOM 6785 O O . THR A 1 1406 ? 87.249 100.948 92.078 1.00 464.37 1406 THR A O 1
ATOM 6789 N N . ARG A 1 1407 ? 87.490 101.230 94.331 1.00 460.01 1407 ARG A N 1
ATOM 6790 C CA . ARG A 1 1407 ? 87.986 99.847 94.573 1.00 460.01 1407 ARG A CA 1
ATOM 6791 C C . ARG A 1 1407 ? 86.894 98.839 94.198 1.00 460.01 1407 ARG A C 1
ATOM 6792 O O . ARG A 1 1407 ? 87.230 97.814 93.571 1.00 460.01 1407 ARG A O 1
ATOM 6800 N N . MET A 1 1408 ? 85.639 99.132 94.554 1.00 450.02 1408 MET A N 1
ATOM 6801 C CA . MET A 1 1408 ? 84.508 98.230 94.211 1.00 450.02 1408 MET A CA 1
ATOM 6802 C C . MET A 1 1408 ? 84.383 98.149 92.686 1.00 450.02 1408 MET A C 1
ATOM 6803 O O . MET A 1 1408 ? 84.154 97.042 92.165 1.00 450.02 1408 MET A O 1
ATOM 6808 N N . ARG A 1 1409 ? 84.544 99.284 92.001 1.00 451.29 1409 ARG A N 1
ATOM 6809 C CA . ARG A 1 1409 ? 84.437 99.301 90.519 1.00 451.29 1409 ARG A CA 1
ATOM 6810 C C . ARG A 1 1409 ? 85.542 98.418 89.936 1.00 451.29 1409 ARG A C 1
ATOM 6811 O O . ARG A 1 1409 ? 85.235 97.624 89.030 1.00 451.29 1409 ARG A O 1
ATOM 6819 N N . GLN A 1 1410 ? 86.761 98.511 90.477 1.00 437.92 1410 GLN A N 1
ATOM 6820 C CA . GLN A 1 1410 ? 87.900 97.749 89.899 1.00 437.92 1410 GLN A CA 1
ATOM 6821 C C . GLN A 1 1410 ? 87.635 96.244 90.000 1.00 437.92 1410 GLN A C 1
ATOM 6822 O O . GLN A 1 1410 ? 87.860 95.548 88.995 1.00 437.92 1410 GLN A O 1
ATOM 6828 N N . GLN A 1 1411 ? 87.169 95.765 91.158 1.00 416.05 1411 GLN A N 1
ATOM 6829 C CA . GLN A 1 1411 ? 86.968 94.299 91.329 1.00 416.05 1411 GLN A CA 1
ATOM 6830 C C . GLN A 1 1411 ? 85.860 93.819 90.382 1.00 416.05 1411 GLN A C 1
ATOM 6831 O O . GLN A 1 1411 ? 86.013 92.728 89.804 1.00 416.05 1411 GLN A O 1
ATOM 6837 N N . MET A 1 1412 ? 84.788 94.604 90.239 1.00 420.01 1412 MET A N 1
ATOM 6838 C CA . MET A 1 1412 ? 83.658 94.227 89.347 1.00 420.01 1412 MET A CA 1
ATOM 6839 C C . MET A 1 1412 ? 84.116 94.179 87.885 1.00 420.01 1412 MET A C 1
ATOM 6840 O O . MET A 1 1412 ? 83.674 93.261 87.166 1.00 420.01 1412 MET A O 1
ATOM 6845 N N . VAL A 1 1413 ? 84.964 95.122 87.460 1.00 367.18 1413 VAL A N 1
ATOM 6846 C CA . VAL A 1 1413 ? 85.378 95.197 86.024 1.00 367.18 1413 VAL A CA 1
ATOM 6847 C C . VAL A 1 1413 ? 86.646 94.367 85.793 1.00 367.18 1413 VAL A C 1
ATOM 6848 O O . VAL A 1 1413 ? 87.140 94.367 84.647 1.00 367.18 1413 VAL A O 1
ATOM 6852 N N . SER A 1 1414 ? 87.147 93.679 86.824 1.00 365.76 1414 SER A N 1
ATOM 6853 C CA . SER A 1 1414 ? 88.427 92.935 86.679 1.00 365.76 1414 SER A CA 1
ATOM 6854 C C . SER A 1 1414 ? 88.301 91.885 85.573 1.00 365.76 1414 SER A C 1
ATOM 6855 O O . SER A 1 1414 ? 87.260 91.202 85.520 1.00 365.76 1414 SER A O 1
ATOM 6858 N N . ASN A 1 1415 ? 89.338 91.753 84.741 1.00 398.41 1415 ASN A N 1
ATOM 6859 C CA . ASN A 1 1415 ? 89.310 90.791 83.606 1.00 398.41 1415 ASN A CA 1
ATOM 6860 C C . ASN A 1 1415 ? 89.183 89.361 84.141 1.00 398.41 1415 ASN A C 1
ATOM 6861 O O . ASN A 1 1415 ? 88.479 88.564 83.504 1.00 398.41 1415 ASN A O 1
ATOM 6866 N N . MET A 1 1416 ? 89.844 89.051 85.260 1.00 381.81 1416 MET A N 1
ATOM 6867 C CA . MET A 1 1416 ? 89.836 87.660 85.788 1.00 381.81 1416 MET A CA 1
ATOM 6868 C C . MET A 1 1416 ? 88.402 87.245 86.132 1.00 381.81 1416 MET A C 1
ATOM 6869 O O . MET A 1 1416 ? 88.039 86.096 85.826 1.00 381.81 1416 MET A O 1
ATOM 6874 N N . VAL A 1 1417 ? 87.624 88.146 86.739 1.00 341.61 1417 VAL A N 1
ATOM 6875 C CA . VAL A 1 1417 ? 86.212 87.832 87.114 1.00 341.61 1417 VAL A CA 1
ATOM 6876 C C . VAL A 1 1417 ? 85.407 87.563 85.837 1.00 341.61 1417 VAL A C 1
ATOM 6877 O O . VAL A 1 1417 ? 84.642 86.577 85.819 1.00 341.61 1417 VAL A O 1
ATOM 6881 N N . LEU A 1 1418 ? 85.600 88.385 84.800 1.00 361.72 1418 LEU A N 1
ATOM 6882 C CA . LEU A 1 1418 ? 84.899 88.185 83.502 1.00 361.72 1418 LEU A CA 1
ATOM 6883 C C . LEU A 1 1418 ? 85.358 86.862 82.881 1.00 361.72 1418 LEU A C 1
ATOM 6884 O O . LEU A 1 1418 ? 84.521 86.184 82.258 1.00 361.72 1418 LEU A O 1
ATOM 6889 N N . TYR A 1 1419 ? 86.645 86.530 83.024 1.00 362.32 1419 TYR A N 1
ATOM 6890 C CA . TYR A 1 1419 ? 87.195 85.262 82.474 1.00 362.32 1419 TYR A CA 1
ATOM 6891 C C . TYR A 1 1419 ? 86.491 84.076 83.144 1.00 362.32 1419 TYR A C 1
ATOM 6892 O O . TYR A 1 1419 ? 86.189 83.094 82.445 1.00 362.32 1419 TYR A O 1
ATOM 6901 N N . GLN A 1 1420 ? 86.239 84.169 84.455 1.00 344.38 1420 GLN A N 1
ATOM 6902 C CA . GLN A 1 1420 ? 85.519 83.085 85.177 1.00 344.38 1420 GLN A CA 1
ATOM 6903 C C . GLN A 1 1420 ? 84.104 82.947 84.603 1.00 344.38 1420 GLN A C 1
ATOM 6904 O O . GLN A 1 1420 ? 83.658 81.799 84.419 1.00 344.38 1420 GLN A O 1
ATOM 6910 N N . PHE A 1 1421 ? 83.438 84.070 84.315 1.00 351.70 1421 PHE A N 1
ATOM 6911 C CA . PHE A 1 1421 ? 82.083 84.023 83.702 1.00 351.70 1421 PHE A CA 1
ATOM 6912 C C . PHE A 1 1421 ? 82.177 83.356 82.328 1.00 351.70 1421 PHE A C 1
ATOM 6913 O O . PHE A 1 1421 ? 81.280 82.568 81.978 1.00 351.70 1421 PHE A O 1
ATOM 6921 N N . ALA A 1 1422 ? 83.237 83.663 81.576 1.00 365.71 1422 ALA A N 1
ATOM 6922 C CA . ALA A 1 1422 ? 83.437 83.061 80.237 1.00 365.71 1422 ALA A CA 1
ATOM 6923 C C . ALA A 1 1422 ? 83.605 81.542 80.364 1.00 365.71 1422 ALA A C 1
ATOM 6924 O O . ALA A 1 1422 ? 83.149 80.822 79.458 1.00 365.71 1422 ALA A O 1
ATOM 6926 N N . LEU A 1 1423 ? 84.272 81.079 81.427 1.00 357.83 1423 LEU A N 1
ATOM 6927 C CA . LEU A 1 1423 ? 84.467 79.619 81.638 1.00 357.83 1423 LEU A CA 1
ATOM 6928 C C . LEU A 1 1423 ? 83.105 78.932 81.795 1.00 357.83 1423 LEU A C 1
ATOM 6929 O O . LEU A 1 1423 ? 82.928 77.851 81.200 1.00 357.83 1423 LEU A O 1
ATOM 6934 N N . VAL A 1 1424 ? 82.179 79.536 82.550 1.00 352.70 1424 VAL A N 1
ATOM 6935 C CA . VAL A 1 1424 ? 80.803 78.960 82.674 1.00 352.70 1424 VAL A CA 1
ATOM 6936 C C . VAL A 1 1424 ? 80.124 78.999 81.299 1.00 352.70 1424 VAL A C 1
ATOM 6937 O O . VAL A 1 1424 ? 79.400 78.036 80.973 1.00 352.70 1424 VAL A O 1
ATOM 6941 N N . LYS A 1 1425 ? 80.359 80.062 80.521 1.00 357.88 1425 LYS A N 1
ATOM 6942 C CA . LYS A 1 1425 ? 79.760 80.196 79.164 1.00 357.88 1425 LYS A CA 1
ATOM 6943 C C . LYS A 1 1425 ? 80.264 79.071 78.255 1.00 357.88 1425 LYS A C 1
ATOM 6944 O O . LYS A 1 1425 ? 79.486 78.636 77.384 1.00 357.88 1425 LYS A O 1
ATOM 6950 N N . GLY A 1 1426 ? 81.510 78.621 78.442 1.00 353.85 1426 GLY A N 1
ATOM 6951 C CA . GLY A 1 1426 ? 82.079 77.607 77.533 1.00 353.85 1426 GLY A CA 1
ATOM 6952 C C . GLY A 1 1426 ? 82.687 78.247 76.299 1.00 353.85 1426 GLY A C 1
ATOM 6953 O O . GLY A 1 1426 ? 82.859 77.537 75.291 1.00 353.85 1426 GLY A O 1
ATOM 6954 N N . LEU A 1 1427 ? 82.994 79.546 76.371 1.00 376.33 1427 LEU A N 1
ATOM 6955 C CA . LEU A 1 1427 ? 83.604 80.270 75.223 1.00 376.33 1427 LEU A CA 1
ATOM 6956 C C . LEU A 1 1427 ? 84.951 79.626 74.879 1.00 376.33 1427 LEU A C 1
ATOM 6957 O O . LEU A 1 1427 ? 85.259 79.516 73.682 1.00 376.33 1427 LEU A O 1
ATOM 6962 N N . GLN A 1 1428 ? 85.715 79.211 75.894 1.00 399.65 1428 GLN A N 1
ATOM 6963 C CA . GLN A 1 1428 ? 87.041 78.578 75.656 1.00 399.65 1428 GLN A CA 1
ATOM 6964 C C . GLN A 1 1428 ? 86.840 77.300 74.834 1.00 399.65 1428 GLN A C 1
ATOM 6965 O O . GLN A 1 1428 ? 87.653 77.060 73.920 1.00 399.65 1428 GLN A O 1
ATOM 6971 N N . SER A 1 1429 ? 85.800 76.516 75.142 1.00 410.35 1429 SER A N 1
ATOM 6972 C CA . SER A 1 1429 ? 85.493 75.295 74.351 1.00 410.35 1429 SER A CA 1
ATOM 6973 C C . SER A 1 1429 ? 84.575 75.648 73.174 1.00 410.35 1429 SER A C 1
ATOM 6974 O O . SER A 1 1429 ? 83.398 75.241 73.205 1.00 410.35 1429 SER A O 1
ATOM 6977 N N . TYR A 1 1430 ? 85.098 76.360 72.171 1.00 406.70 1430 TYR A N 1
ATOM 6978 C CA . TYR A 1 1430 ? 84.289 76.702 70.972 1.00 406.70 1430 TYR A CA 1
ATOM 6979 C C . TYR A 1 1430 ? 83.887 75.413 70.244 1.00 406.70 1430 TYR A C 1
ATOM 6980 O O . TYR A 1 1430 ? 82.777 75.400 69.676 1.00 406.70 1430 TYR A O 1
ATOM 6989 N N . ARG A 1 1495 ? 92.280 73.946 72.792 1.00 347.32 1495 ARG A N 1
ATOM 6990 C CA . ARG A 1 1495 ? 93.728 74.281 72.741 1.00 347.32 1495 ARG A CA 1
ATOM 6991 C C . ARG A 1 1495 ? 93.980 75.578 73.516 1.00 347.32 1495 ARG A C 1
ATOM 6992 O O . ARG A 1 1495 ? 95.045 76.192 73.306 1.00 347.32 1495 ARG A O 1
ATOM 7000 N N . VAL A 1 1496 ? 93.033 75.975 74.372 1.00 339.37 1496 VAL A N 1
ATOM 7001 C CA . VAL A 1 1496 ? 93.177 77.245 75.145 1.00 339.37 1496 VAL A CA 1
ATOM 7002 C C . VAL A 1 1496 ? 94.390 77.115 76.077 1.00 339.37 1496 VAL A C 1
ATOM 7003 O O . VAL A 1 1496 ? 94.523 76.064 76.736 1.00 339.37 1496 VAL A O 1
ATOM 7007 N N . LEU A 1 1497 ? 95.248 78.140 76.113 1.00 357.28 1497 LEU A N 1
ATOM 7008 C CA . LEU A 1 1497 ? 96.465 78.108 76.970 1.00 357.28 1497 LEU A CA 1
ATOM 7009 C C . LEU A 1 1497 ? 96.158 78.770 78.316 1.00 357.28 1497 LEU A C 1
ATOM 7010 O O . LEU A 1 1497 ? 97.096 78.838 79.136 1.00 357.28 1497 LEU A O 1
ATOM 7015 N N . SER A 1 1498 ? 94.936 79.292 78.495 1.00 370.91 1498 SER A N 1
ATOM 7016 C CA . SER A 1 1498 ? 94.488 79.954 79.755 1.00 370.91 1498 SER A CA 1
ATOM 7017 C C . SER A 1 1498 ? 94.983 81.403 79.799 1.00 370.91 1498 SER A C 1
ATOM 7018 O O . SER A 1 1498 ? 94.628 82.115 80.758 1.00 370.91 1498 SER A O 1
ATOM 7021 N N . SER A 1 1499 ? 95.758 81.825 78.794 1.00 351.01 1499 SER A N 1
ATOM 7022 C CA . SER A 1 1499 ? 96.198 83.242 78.714 1.00 351.01 1499 SER A CA 1
ATOM 7023 C C . SER A 1 1499 ? 95.355 83.957 77.655 1.00 351.01 1499 SER A C 1
ATOM 7024 O O . SER A 1 1499 ? 95.580 85.163 77.434 1.00 351.01 1499 SER A O 1
ATOM 7027 N N . LYS A 1 1500 ? 94.421 83.232 77.031 1.00 345.09 1500 LYS A N 1
ATOM 7028 C CA . LYS A 1 1500 ? 93.550 83.826 75.981 1.00 345.09 1500 LYS A CA 1
ATOM 7029 C C . LYS A 1 1500 ? 92.623 84.861 76.624 1.00 345.09 1500 LYS A C 1
ATOM 7030 O O . LYS A 1 1500 ? 92.208 84.644 77.781 1.00 345.09 1500 LYS A O 1
ATOM 7036 N N . THR A 1 1501 ? 92.307 85.938 75.898 1.00 401.92 1501 THR A N 1
ATOM 7037 C CA . THR A 1 1501 ? 91.469 87.024 76.471 1.00 401.92 1501 THR A CA 1
ATOM 7038 C C . THR A 1 1501 ? 89.985 86.668 76.331 1.00 401.92 1501 THR A C 1
ATOM 7039 O O . THR A 1 1501 ? 89.306 87.298 75.497 1.00 401.92 1501 THR A O 1
ATOM 7043 N N . LEU A 1 1502 ? 89.506 85.704 77.122 1.00 432.30 1502 LEU A N 1
ATOM 7044 C CA . LEU A 1 1502 ? 88.063 85.341 77.116 1.00 432.30 1502 LEU A CA 1
ATOM 7045 C C . LEU A 1 1502 ? 87.263 86.551 77.607 1.00 432.30 1502 LEU A C 1
ATOM 7046 O O . LEU A 1 1502 ? 86.150 86.768 77.095 1.00 432.30 1502 LEU A O 1
ATOM 7051 N N . ALA A 1 1503 ? 87.811 87.292 78.574 1.00 471.29 1503 ALA A N 1
ATOM 7052 C CA . ALA A 1 1503 ? 87.126 88.484 79.126 1.00 471.29 1503 ALA A CA 1
ATOM 7053 C C . ALA A 1 1503 ? 86.910 89.518 78.016 1.00 471.29 1503 ALA A C 1
ATOM 7054 O O . ALA A 1 1503 ? 85.840 90.151 78.007 1.00 471.29 1503 ALA A O 1
ATOM 7056 N N . ASP A 1 1504 ? 87.894 89.687 77.128 1.00 472.89 1504 ASP A N 1
ATOM 7057 C CA . ASP A 1 1504 ? 87.755 90.638 75.992 1.00 472.89 1504 ASP A CA 1
ATOM 7058 C C . ASP A 1 1504 ? 86.607 90.188 75.082 1.00 472.89 1504 ASP A C 1
ATOM 7059 O O . ASP A 1 1504 ? 85.871 91.063 74.594 1.00 472.89 1504 ASP A O 1
ATOM 7064 N N . VAL A 1 1505 ? 86.466 88.877 74.862 1.00 456.32 1505 VAL A N 1
ATOM 7065 C CA . VAL A 1 1505 ? 85.336 88.356 74.037 1.00 456.32 1505 VAL A CA 1
ATOM 7066 C C . VAL A 1 1505 ? 84.018 88.720 74.731 1.00 456.32 1505 VAL A C 1
ATOM 7067 O O . VAL A 1 1505 ? 83.088 89.146 74.029 1.00 456.32 1505 VAL A O 1
ATOM 7071 N N . VAL A 1 1506 ? 83.959 88.588 76.061 1.00 451.69 1506 VAL A N 1
ATOM 7072 C CA . VAL A 1 1506 ? 82.720 88.927 76.825 1.00 451.69 1506 VAL A CA 1
ATOM 7073 C C . VAL A 1 1506 ? 82.424 90.420 76.641 1.00 451.69 1506 VAL A C 1
ATOM 7074 O O . VAL A 1 1506 ? 81.249 90.764 76.404 1.00 451.69 1506 VAL A O 1
ATOM 7078 N N . GLU A 1 1507 ? 83.456 91.267 76.707 1.00 449.71 1507 GLU A N 1
ATOM 7079 C CA . GLU A 1 1507 ? 83.273 92.729 76.500 1.00 449.71 1507 GLU A CA 1
ATOM 7080 C C . GLU A 1 1507 ? 82.785 92.975 75.068 1.00 449.71 1507 GLU A C 1
ATOM 7081 O O . GLU A 1 1507 ? 81.915 93.842 74.884 1.00 449.71 1507 GLU A O 1
ATOM 7087 N N . ALA A 1 1508 ? 83.318 92.227 74.098 1.00 447.48 1508 ALA A N 1
ATOM 7088 C CA . ALA A 1 1508 ? 82.892 92.382 72.688 1.00 447.48 1508 ALA A CA 1
ATOM 7089 C C . ALA A 1 1508 ? 81.404 92.043 72.563 1.00 447.48 1508 ALA A C 1
ATOM 7090 O O . ALA A 1 1508 ? 80.706 92.755 71.826 1.00 447.48 1508 ALA A O 1
ATOM 7092 N N . LEU A 1 1509 ? 80.947 91.002 73.266 1.00 439.97 1509 LEU A N 1
ATOM 7093 C CA . LEU A 1 1509 ? 79.515 90.607 73.213 1.00 439.97 1509 LEU A CA 1
ATOM 7094 C C . LEU A 1 1509 ? 78.661 91.758 73.753 1.00 439.97 1509 LEU A C 1
ATOM 7095 O O . LEU A 1 1509 ? 77.612 92.039 73.150 1.00 439.97 1509 LEU A O 1
ATOM 7100 N N . ILE A 1 1510 ? 79.104 92.398 74.841 1.00 422.20 1510 ILE A N 1
ATOM 7101 C CA . ILE A 1 1510 ? 78.345 93.540 75.434 1.00 422.20 1510 ILE A CA 1
ATOM 7102 C C . ILE A 1 1510 ? 78.290 94.684 74.414 1.00 422.20 1510 ILE A C 1
ATOM 7103 O O . ILE A 1 1510 ? 77.195 95.250 74.222 1.00 422.20 1510 ILE A O 1
ATOM 7108 N N . GLY A 1 1511 ? 79.419 94.989 73.764 1.00 454.14 1511 GLY A N 1
ATOM 7109 C CA . GLY A 1 1511 ? 79.450 96.056 72.743 1.00 454.14 1511 GLY A CA 1
ATOM 7110 C C . GLY A 1 1511 ? 78.581 95.711 71.549 1.00 454.14 1511 GLY A C 1
ATOM 7111 O O . GLY A 1 1511 ? 77.849 96.602 71.073 1.00 454.14 1511 GLY A O 1
ATOM 7112 N N . VAL A 1 1512 ? 78.641 94.455 71.097 1.00 476.60 1512 VAL A N 1
ATOM 7113 C CA . VAL A 1 1512 ? 77.816 94.002 69.939 1.00 476.60 1512 VAL A CA 1
ATOM 7114 C C . VAL A 1 1512 ? 76.343 94.123 70.332 1.00 476.60 1512 VAL A C 1
ATOM 7115 O O . VAL A 1 1512 ? 75.556 94.634 69.514 1.00 476.60 1512 VAL A O 1
ATOM 7119 N N . TYR A 1 1513 ? 76.004 93.720 71.560 1.00 434.73 1513 TYR A N 1
ATOM 7120 C CA . TYR A 1 1513 ? 74.594 93.763 72.025 1.00 434.73 1513 TYR A CA 1
ATOM 7121 C C . TYR A 1 1513 ? 74.111 95.216 72.060 1.00 434.73 1513 TYR A C 1
ATOM 7122 O O . TYR A 1 1513 ? 72.944 95.462 71.721 1.00 434.73 1513 TYR A O 1
ATOM 7131 N N . TYR A 1 1514 ? 74.980 96.140 72.477 1.00 435.42 1514 TYR A N 1
ATOM 7132 C CA . TYR A 1 1514 ? 74.587 97.570 72.565 1.00 435.42 1514 TYR A CA 1
ATOM 7133 C C . TYR A 1 1514 ? 74.221 98.086 71.168 1.00 435.42 1514 TYR A C 1
ATOM 7134 O O . TYR A 1 1514 ? 73.235 98.836 71.051 1.00 435.42 1514 TYR A O 1
ATOM 7143 N N . VAL A 1 1515 ? 75.007 97.734 70.147 1.00 439.24 1515 VAL A N 1
ATOM 7144 C CA . VAL A 1 1515 ? 74.639 98.129 68.753 1.00 439.24 1515 VAL A CA 1
ATOM 7145 C C . VAL A 1 1515 ? 73.365 97.388 68.324 1.00 439.24 1515 VAL A C 1
ATOM 7146 O O . VAL A 1 1515 ? 72.468 98.042 67.756 1.00 439.24 1515 VAL A O 1
ATOM 7150 N N . GLU A 1 1516 ? 73.279 96.081 68.601 1.00 456.99 1516 GLU A N 1
ATOM 7151 C CA . GLU A 1 1516 ? 72.119 95.256 68.157 1.00 456.99 1516 GLU A CA 1
ATOM 7152 C C . GLU A 1 1516 ? 70.816 95.661 68.853 1.00 456.99 1516 GLU A C 1
ATOM 7153 O O . GLU A 1 1516 ? 69.777 95.694 68.163 1.00 456.99 1516 GLU A O 1
ATOM 7159 N N . GLY A 1 1517 ? 70.858 95.952 70.156 1.00 445.72 1517 GLY A N 1
ATOM 7160 C CA . GLY A 1 1517 ? 69.617 96.216 70.913 1.00 445.72 1517 GLY A CA 1
ATOM 7161 C C . GLY A 1 1517 ? 69.741 97.380 71.876 1.00 445.72 1517 GLY A C 1
ATOM 7162 O O . GLY A 1 1517 ? 70.870 97.849 72.088 1.00 445.72 1517 GLY A O 1
ATOM 7163 N N . GLY A 1 1518 ? 68.622 97.813 72.464 1.00 409.09 1518 GLY A N 1
ATOM 7164 C CA . GLY A 1 1518 ? 68.619 98.976 73.374 1.00 409.09 1518 GLY A CA 1
ATOM 7165 C C . GLY A 1 1518 ? 69.371 98.699 74.663 1.00 409.09 1518 GLY A C 1
ATOM 7166 O O . GLY A 1 1518 ? 69.637 97.515 74.949 1.00 409.09 1518 GLY A O 1
ATOM 7167 N N . LYS A 1 1519 ? 69.706 99.748 75.421 1.00 412.51 1519 LYS A N 1
ATOM 7168 C CA . LYS A 1 1519 ? 70.535 99.580 76.646 1.00 412.51 1519 LYS A CA 1
ATOM 7169 C C . LYS A 1 1519 ? 69.846 98.621 77.622 1.00 412.51 1519 LYS A C 1
ATOM 7170 O O . LYS A 1 1519 ? 70.560 97.837 78.265 1.00 412.51 1519 LYS A O 1
ATOM 7176 N N . ILE A 1 1520 ? 68.518 98.693 77.739 1.00 399.62 1520 ILE A N 1
ATOM 7177 C CA . ILE A 1 1520 ? 67.780 97.827 78.707 1.00 399.62 1520 ILE A CA 1
ATOM 7178 C C . ILE A 1 1520 ? 68.000 96.359 78.320 1.00 399.62 1520 ILE A C 1
ATOM 7179 O O . ILE A 1 1520 ? 68.236 95.539 79.229 1.00 399.62 1520 ILE A O 1
ATOM 7184 N N . ALA A 1 1521 ? 67.943 96.045 77.021 1.00 406.37 1521 ALA A N 1
ATOM 7185 C CA . ALA A 1 1521 ? 68.191 94.659 76.554 1.00 406.37 1521 ALA A CA 1
ATOM 7186 C C . ALA A 1 1521 ? 69.635 94.253 76.873 1.00 406.37 1521 ALA A C 1
ATOM 7187 O O . ALA A 1 1521 ? 69.842 93.106 77.314 1.00 406.37 1521 ALA A O 1
ATOM 7189 N N . ALA A 1 1522 ? 70.591 95.164 76.661 1.00 439.61 1522 ALA A N 1
ATOM 7190 C CA . ALA A 1 1522 ? 72.012 94.876 76.970 1.00 439.61 1522 ALA A CA 1
ATOM 7191 C C . ALA A 1 1522 ? 72.166 94.641 78.475 1.00 439.61 1522 ALA A C 1
ATOM 7192 O O . ALA A 1 1522 ? 72.930 93.736 78.854 1.00 439.61 1522 ALA A O 1
ATOM 7194 N N . ASN A 1 1523 ? 71.461 95.427 79.295 1.00 439.49 1523 ASN A N 1
ATOM 7195 C CA . ASN A 1 1523 ? 71.516 95.264 80.772 1.00 439.49 1523 ASN A CA 1
ATOM 7196 C C . ASN A 1 1523 ? 70.974 93.881 81.147 1.00 439.49 1523 ASN A C 1
ATOM 7197 O O . ASN A 1 1523 ? 71.548 93.261 82.054 1.00 439.49 1523 ASN A O 1
ATOM 7202 N N . HIS A 1 1524 ? 69.910 93.427 80.477 1.00 423.00 1524 HIS A N 1
ATOM 7203 C CA . HIS A 1 1524 ? 69.341 92.079 80.749 1.00 423.00 1524 HIS A CA 1
ATOM 7204 C C . HIS A 1 1524 ? 70.381 91.002 80.420 1.00 423.00 1524 HIS A C 1
ATOM 7205 O O . HIS A 1 1524 ? 70.479 90.026 81.188 1.00 423.00 1524 HIS A O 1
ATOM 7212 N N . LEU A 1 1525 ? 71.122 91.169 79.321 1.00 370.30 1525 LEU A N 1
ATOM 7213 C CA . LEU A 1 1525 ? 72.199 90.203 78.973 1.00 370.30 1525 LEU A CA 1
ATOM 7214 C C . LEU A 1 1525 ? 73.263 90.239 80.076 1.00 370.30 1525 LEU A C 1
ATOM 7215 O O . LEU A 1 1525 ? 73.785 89.163 80.429 1.00 370.30 1525 LEU A O 1
ATOM 7220 N N . MET A 1 1526 ? 73.577 91.432 80.592 1.00 409.33 1526 MET A N 1
ATOM 7221 C CA . MET A 1 1526 ? 74.552 91.556 81.709 1.00 409.33 1526 MET A CA 1
ATOM 7222 C C . MET A 1 1526 ? 74.004 90.841 82.950 1.00 409.33 1526 MET A C 1
ATOM 7223 O O . MET A 1 1526 ? 74.795 90.197 83.649 1.00 409.33 1526 MET A O 1
ATOM 7228 N N . LYS A 1 1527 ? 72.696 90.940 83.205 1.00 399.89 1527 LYS A N 1
ATOM 7229 C CA . LYS A 1 1527 ? 72.093 90.209 84.352 1.00 399.89 1527 LYS A CA 1
ATOM 7230 C C . LYS A 1 1527 ? 72.295 88.708 84.133 1.00 399.89 1527 LYS A C 1
ATOM 7231 O O . LYS A 1 1527 ? 72.592 88.005 85.119 1.00 399.89 1527 LYS A O 1
ATOM 7237 N N . TRP A 1 1528 ? 72.143 88.245 82.889 1.00 383.25 1528 TRP A N 1
ATOM 7238 C CA . TRP A 1 1528 ? 72.276 86.796 82.581 1.00 383.25 1528 TRP A CA 1
ATOM 7239 C C . TRP A 1 1528 ? 73.692 86.292 82.890 1.00 383.25 1528 TRP A C 1
ATOM 7240 O O . TRP A 1 1528 ? 73.798 85.195 83.473 1.00 383.25 1528 TRP A O 1
ATOM 7251 N N . ILE A 1 1529 ? 74.739 87.046 82.531 1.00 342.26 1529 ILE A N 1
ATOM 7252 C CA . ILE A 1 1529 ? 76.119 86.505 82.734 1.00 342.26 1529 ILE A CA 1
ATOM 7253 C C . ILE A 1 1529 ? 76.972 87.409 83.638 1.00 342.26 1529 ILE A C 1
ATOM 7254 O O . ILE A 1 1529 ? 77.543 86.878 84.611 1.00 342.26 1529 ILE A O 1
ATOM 7259 N N . GLY A 1 1530 ? 77.041 88.715 83.359 1.00 359.05 1530 GLY A N 1
ATOM 7260 C CA . GLY A 1 1530 ? 77.935 89.609 84.126 1.00 359.05 1530 GLY A CA 1
ATOM 7261 C C . GLY A 1 1530 ? 77.571 89.680 85.599 1.00 359.05 1530 GLY A C 1
ATOM 7262 O O . GLY A 1 1530 ? 78.498 89.685 86.429 1.00 359.05 1530 GLY A O 1
ATOM 7263 N N . ILE A 1 1531 ? 76.277 89.759 85.919 1.00 359.31 1531 ILE A N 1
ATOM 7264 C CA . ILE A 1 1531 ? 75.834 89.753 87.345 1.00 359.31 1531 ILE A CA 1
ATOM 7265 C C . ILE A 1 1531 ? 75.987 88.333 87.906 1.00 359.31 1531 ILE A C 1
ATOM 7266 O O . ILE A 1 1531 ? 76.957 88.118 88.661 1.00 359.31 1531 ILE A O 1
ATOM 7271 N N . ASP A 1 1558 ? 76.370 134.665 90.003 1.00 647.33 1558 ASP A N 1
ATOM 7272 C CA . ASP A 1 1558 ? 77.546 133.797 89.721 1.00 647.33 1558 ASP A CA 1
ATOM 7273 C C . ASP A 1 1558 ? 77.066 132.431 89.217 1.00 647.33 1558 ASP A C 1
ATOM 7274 O O . ASP A 1 1558 ? 77.554 131.994 88.161 1.00 647.33 1558 ASP A O 1
ATOM 7279 N N . PHE A 1 1559 ? 76.154 131.786 89.950 1.00 622.87 1559 PHE A N 1
ATOM 7280 C CA . PHE A 1 1559 ? 75.647 130.443 89.559 1.00 622.87 1559 PHE A CA 1
ATOM 7281 C C . PHE A 1 1559 ? 74.921 130.530 88.213 1.00 622.87 1559 PHE A C 1
ATOM 7282 O O . PHE A 1 1559 ? 75.093 129.617 87.387 1.00 622.87 1559 PHE A O 1
ATOM 7290 N N . VAL A 1 1560 ? 74.132 131.588 88.008 1.00 653.07 1560 VAL A N 1
ATOM 7291 C CA . VAL A 1 1560 ? 73.424 131.778 86.706 1.00 653.07 1560 VAL A CA 1
ATOM 7292 C C . VAL A 1 1560 ? 74.467 131.959 85.595 1.00 653.07 1560 VAL A C 1
ATOM 7293 O O . VAL A 1 1560 ? 74.285 131.357 84.520 1.00 653.07 1560 VAL A O 1
ATOM 7297 N N . GLY A 1 1561 ? 75.534 132.724 85.855 1.00 652.68 1561 GLY A N 1
ATOM 7298 C CA . GLY A 1 1561 ? 76.616 132.893 84.865 1.00 652.68 1561 GLY A CA 1
ATOM 7299 C C . GLY A 1 1561 ? 77.304 131.571 84.581 1.00 652.68 1561 GLY A C 1
ATOM 7300 O O . GLY A 1 1561 ? 77.624 131.311 83.403 1.00 652.68 1561 GLY A O 1
ATOM 7301 N N . LEU A 1 1562 ? 77.519 130.761 85.622 1.00 632.47 1562 LEU A N 1
ATOM 7302 C CA . LEU A 1 1562 ? 78.141 129.423 85.447 1.00 632.47 1562 LEU A CA 1
ATOM 7303 C C . LEU A 1 1562 ? 77.223 128.573 84.564 1.00 632.47 1562 LEU A C 1
ATOM 7304 O O . LEU A 1 1562 ? 77.746 127.874 83.682 1.00 632.47 1562 LEU A O 1
ATOM 7309 N N . GLU A 1 1563 ? 75.907 128.665 84.775 1.00 630.40 1563 GLU A N 1
ATOM 7310 C CA . GLU A 1 1563 ? 74.939 127.864 83.980 1.00 630.40 1563 GLU A CA 1
ATOM 7311 C C . GLU A 1 1563 ? 75.049 128.253 82.502 1.00 630.40 1563 GLU A C 1
ATOM 7312 O O . GLU A 1 1563 ? 74.974 127.348 81.655 1.00 630.40 1563 GLU A O 1
ATOM 7318 N N . ARG A 1 1564 ? 75.199 129.550 82.212 1.00 656.77 1564 ARG A N 1
ATOM 7319 C CA . ARG A 1 1564 ? 75.328 130.014 80.804 1.00 656.77 1564 ARG A CA 1
ATOM 7320 C C . ARG A 1 1564 ? 76.602 129.434 80.180 1.00 656.77 1564 ARG A C 1
ATOM 7321 O O . ARG A 1 1564 ? 76.524 128.950 79.034 1.00 656.77 1564 ARG A O 1
ATOM 7329 N N . ALA A 1 1565 ? 77.725 129.475 80.906 1.00 595.58 1565 ALA A N 1
ATOM 7330 C CA . ALA A 1 1565 ? 78.991 128.894 80.397 1.00 595.58 1565 ALA A CA 1
ATOM 7331 C C . ALA A 1 1565 ? 78.835 127.378 80.249 1.00 595.58 1565 ALA A C 1
ATOM 7332 O O . ALA A 1 1565 ? 79.298 126.833 79.231 1.00 595.58 1565 ALA A O 1
ATOM 7334 N N . LEU A 1 1566 ? 78.203 126.731 81.231 1.00 593.30 1566 LEU A N 1
ATOM 7335 C CA . LEU A 1 1566 ? 77.980 125.260 81.197 1.00 593.30 1566 LEU A CA 1
ATOM 7336 C C . LEU A 1 1566 ? 77.053 124.911 80.032 1.00 593.30 1566 LEU A C 1
ATOM 7337 O O . LEU A 1 1566 ? 77.269 123.830 79.447 1.00 593.30 1566 LEU A O 1
ATOM 7342 N N . LYS A 1 1567 ? 76.054 125.759 79.745 1.00 569.34 1567 LYS A N 1
ATOM 7343 C CA . LYS A 1 1567 ? 75.028 125.492 78.691 1.00 569.34 1567 LYS A CA 1
ATOM 7344 C C . LYS A 1 1567 ? 73.973 124.550 79.280 1.00 569.34 1567 LYS A C 1
ATOM 7345 O O . LYS A 1 1567 ? 73.110 124.079 78.513 1.00 569.34 1567 LYS A O 1
ATOM 7351 N N . TYR A 1 1568 ? 74.048 124.289 80.589 1.00 633.33 1568 TYR A N 1
ATOM 7352 C CA . TYR A 1 1568 ? 73.041 123.434 81.270 1.00 633.33 1568 TYR A CA 1
ATOM 7353 C C . TYR A 1 1568 ? 72.415 124.226 82.420 1.00 633.33 1568 TYR A C 1
ATOM 7354 O O . TYR A 1 1568 ? 73.171 124.804 83.223 1.00 633.33 1568 TYR A O 1
ATOM 7363 N N . GLU A 1 1569 ? 71.082 124.234 82.504 1.00 668.02 1569 GLU A N 1
ATOM 7364 C CA . GLU A 1 1569 ? 70.392 124.926 83.625 1.00 668.02 1569 GLU A CA 1
ATOM 7365 C C . GLU A 1 1569 ? 70.158 123.906 84.743 1.00 668.02 1569 GLU A C 1
ATOM 7366 O O . GLU A 1 1569 ? 69.668 122.801 84.437 1.00 668.02 1569 GLU A O 1
ATOM 7372 N N . PHE A 1 1570 ? 70.493 124.265 85.985 1.00 644.59 1570 PHE A N 1
ATOM 7373 C CA . PHE A 1 1570 ? 70.355 123.303 87.108 1.00 644.59 1570 PHE A CA 1
ATOM 7374 C C . PHE A 1 1570 ? 68.993 123.483 87.782 1.00 644.59 1570 PHE A C 1
ATOM 7375 O O . PHE A 1 1570 ? 68.748 124.558 88.364 1.00 644.59 1570 PHE A O 1
ATOM 7383 N N . LYS A 1 1571 ? 68.144 122.454 87.712 1.00 629.90 1571 LYS A N 1
ATOM 7384 C CA . LYS A 1 1571 ? 66.820 122.507 88.388 1.00 629.90 1571 LYS A CA 1
ATOM 7385 C C . LYS A 1 1571 ? 67.043 122.593 89.901 1.00 629.90 1571 LYS A C 1
ATOM 7386 O O . LYS A 1 1571 ? 66.303 123.344 90.565 1.00 629.90 1571 LYS A O 1
ATOM 7392 N N . GLU A 1 1572 ? 68.030 121.851 90.416 1.00 620.03 1572 GLU A N 1
ATOM 7393 C CA . GLU A 1 1572 ? 68.327 121.874 91.872 1.00 620.03 1572 GLU A CA 1
ATOM 7394 C C . GLU A 1 1572 ? 69.615 122.664 92.118 1.00 620.03 1572 GLU A C 1
ATOM 7395 O O . GLU A 1 1572 ? 70.668 122.259 91.585 1.00 620.03 1572 GLU A O 1
ATOM 7401 N N . LYS A 1 1573 ? 69.527 123.747 92.896 1.00 615.51 1573 LYS A N 1
ATOM 7402 C CA . LYS A 1 1573 ? 70.722 124.565 93.240 1.00 615.51 1573 LYS A CA 1
ATOM 7403 C C . LYS A 1 1573 ? 71.693 123.739 94.086 1.00 615.51 1573 LYS A C 1
ATOM 7404 O O . LYS A 1 1573 ? 72.908 123.906 93.899 1.00 615.51 1573 LYS A O 1
ATOM 7410 N N . GLY A 1 1574 ? 71.178 122.888 94.979 1.00 603.27 1574 GLY A N 1
ATOM 7411 C CA . GLY A 1 1574 ? 72.045 122.125 95.900 1.00 603.27 1574 GLY A CA 1
ATOM 7412 C C . GLY A 1 1574 ? 73.020 121.214 95.174 1.00 603.27 1574 GLY A C 1
ATOM 7413 O O . GLY A 1 1574 ? 74.168 121.106 95.640 1.00 603.27 1574 GLY A O 1
ATOM 7414 N N . LEU A 1 1575 ? 72.587 120.567 94.089 1.00 608.56 1575 LEU A N 1
ATOM 7415 C CA . LEU A 1 1575 ? 73.505 119.709 93.290 1.00 608.56 1575 LEU A CA 1
ATOM 7416 C C . LEU A 1 1575 ? 74.627 120.572 92.703 1.00 608.56 1575 LEU A C 1
ATOM 7417 O O . LEU A 1 1575 ? 75.791 120.125 92.736 1.00 608.56 1575 LEU A O 1
ATOM 7422 N N . LEU A 1 1576 ? 74.290 121.762 92.198 1.00 598.79 1576 LEU A N 1
ATOM 7423 C CA . LEU A 1 1576 ? 75.324 122.688 91.662 1.00 598.79 1576 LEU A CA 1
ATOM 7424 C C . LEU A 1 1576 ? 76.257 123.108 92.804 1.00 598.79 1576 LEU A C 1
ATOM 7425 O O . LEU A 1 1576 ? 77.479 123.155 92.576 1.00 598.79 1576 LEU A O 1
ATOM 7430 N N . VAL A 1 1577 ? 75.700 123.368 93.992 1.00 582.96 1577 VAL A N 1
ATOM 7431 C CA . VAL A 1 1577 ? 76.527 123.765 95.171 1.00 582.96 1577 VAL A CA 1
ATOM 7432 C C . VAL A 1 1577 ? 77.485 122.614 95.492 1.00 582.96 1577 VAL A C 1
ATOM 7433 O O . VAL A 1 1577 ? 78.661 122.895 95.768 1.00 582.96 1577 VAL A O 1
ATOM 7437 N N . GLU A 1 1578 ? 77.003 121.369 95.421 1.00 608.03 1578 GLU A N 1
ATOM 7438 C CA . GLU A 1 1578 ? 77.846 120.193 95.765 1.00 608.03 1578 GLU A CA 1
ATOM 7439 C C . GLU A 1 1578 ? 79.034 120.113 94.800 1.00 608.03 1578 GLU A C 1
ATOM 7440 O O . GLU A 1 1578 ? 80.156 119.839 95.272 1.00 608.03 1578 GLU A O 1
ATOM 7446 N N . ALA A 1 1579 ? 78.800 120.348 93.505 1.00 600.65 1579 ALA A N 1
ATOM 7447 C CA . ALA A 1 1579 ? 79.911 120.359 92.524 1.00 600.65 1579 ALA A CA 1
ATOM 7448 C C . ALA A 1 1579 ? 80.868 121.510 92.852 1.00 600.65 1579 ALA A C 1
ATOM 7449 O O . ALA A 1 1579 ? 82.094 121.296 92.773 1.00 600.65 1579 ALA A O 1
ATOM 7451 N N . ILE A 1 1580 ? 80.326 122.678 93.211 1.00 589.78 1580 ILE A N 1
ATOM 7452 C CA . ILE A 1 1580 ? 81.160 123.868 93.565 1.00 589.78 1580 ILE A CA 1
ATOM 7453 C C . ILE A 1 1580 ? 81.980 123.559 94.825 1.00 589.78 1580 ILE A C 1
ATOM 7454 O O . ILE A 1 1580 ? 83.149 123.990 94.891 1.00 589.78 1580 ILE A O 1
ATOM 7459 N N . THR A 1 1581 ? 81.394 122.833 95.781 1.00 570.06 1581 THR A N 1
ATOM 7460 C CA . THR A 1 1581 ? 82.127 122.450 97.017 1.00 570.06 1581 THR A CA 1
ATOM 7461 C C . THR A 1 1581 ? 83.311 121.559 96.626 1.00 570.06 1581 THR A C 1
ATOM 7462 O O . THR A 1 1581 ? 83.165 120.787 95.662 1.00 570.06 1581 THR A O 1
ATOM 7466 N N . HIS A 1 1582 ? 84.436 121.668 97.337 1.00 581.51 1582 HIS A N 1
ATOM 7467 C CA . HIS A 1 1582 ? 85.661 120.905 96.975 1.00 581.51 1582 HIS A CA 1
ATOM 7468 C C . HIS A 1 1582 ? 86.132 120.114 98.199 1.00 581.51 1582 HIS A C 1
ATOM 7469 O O . HIS A 1 1582 ? 85.657 120.415 99.306 1.00 581.51 1582 HIS A O 1
ATOM 7476 N N . ALA A 1 1583 ? 87.004 119.120 98.002 1.00 569.10 1583 ALA A N 1
ATOM 7477 C CA . ALA A 1 1583 ? 87.534 118.339 99.143 1.00 569.10 1583 ALA A CA 1
ATOM 7478 C C . ALA A 1 1583 ? 88.270 119.296 100.084 1.00 569.10 1583 ALA A C 1
ATOM 7479 O O . ALA A 1 1583 ? 88.106 119.151 101.311 1.00 569.10 1583 ALA A O 1
ATOM 7481 N N . SER A 1 1584 ? 89.041 120.242 99.537 1.00 572.07 1584 SER A N 1
ATOM 7482 C CA . SER A 1 1584 ? 89.678 121.272 100.398 1.00 572.07 1584 SER A CA 1
ATOM 7483 C C . SER A 1 1584 ? 88.628 122.334 100.734 1.00 572.07 1584 SER A C 1
ATOM 7484 O O . SER A 1 1584 ? 87.967 122.816 99.796 1.00 572.07 1584 SER A O 1
ATOM 7487 N N . ARG A 1 1585 ? 88.482 122.678 102.016 1.00 579.50 1585 ARG A N 1
ATOM 7488 C CA . ARG A 1 1585 ? 87.437 123.651 102.435 1.00 579.50 1585 ARG A CA 1
ATOM 7489 C C . ARG A 1 1585 ? 88.053 124.694 103.372 1.00 579.50 1585 ARG A C 1
ATOM 7490 O O . ARG A 1 1585 ? 88.960 124.325 104.144 1.00 579.50 1585 ARG A O 1
ATOM 7498 N N . PRO A 1 1586 ? 87.610 125.971 103.344 1.00 583.81 1586 PRO A N 1
ATOM 7499 C CA . PRO A 1 1586 ? 88.117 126.988 104.267 1.00 583.81 1586 PRO A CA 1
ATOM 7500 C C . PRO A 1 1586 ? 87.385 126.946 105.616 1.00 583.81 1586 PRO A C 1
ATOM 7501 O O . PRO A 1 1586 ? 86.706 127.917 105.904 1.00 583.81 1586 PRO A O 1
ATOM 7505 N N . SER A 1 1587 ? 87.487 125.834 106.358 1.00 610.19 1587 SER A N 1
ATOM 7506 C CA . SER A 1 1587 ? 86.892 125.691 107.720 1.00 610.19 1587 SER A CA 1
ATOM 7507 C C . SER A 1 1587 ? 85.380 125.432 107.665 1.00 610.19 1587 SER A C 1
ATOM 7508 O O . SER A 1 1587 ? 84.779 125.279 108.746 1.00 610.19 1587 SER A O 1
ATOM 7511 N N . SER A 1 1588 ? 84.790 125.374 106.467 1.00 579.01 1588 SER A N 1
ATOM 7512 C CA . SER A 1 1588 ? 83.347 125.035 106.345 1.00 579.01 1588 SER A CA 1
ATOM 7513 C C . SER A 1 1588 ? 83.166 123.958 105.272 1.00 579.01 1588 SER A C 1
ATOM 7514 O O . SER A 1 1588 ? 83.575 124.211 104.129 1.00 579.01 1588 SER A O 1
ATOM 7517 N N . GLY A 1 1589 ? 82.529 122.833 105.613 1.00 516.92 1589 GLY A N 1
ATOM 7518 C CA . GLY A 1 1589 ? 82.276 121.772 104.619 1.00 516.92 1589 GLY A CA 1
ATOM 7519 C C . GLY A 1 1589 ? 80.791 121.579 104.375 1.00 516.92 1589 GLY A C 1
ATOM 7520 O O . GLY A 1 1589 ? 80.061 121.325 105.352 1.00 516.92 1589 GLY A O 1
ATOM 7521 N N . VAL A 1 1590 ? 80.359 121.697 103.116 1.00 474.65 1590 VAL A N 1
ATOM 7522 C CA . VAL A 1 1590 ? 78.912 121.550 102.776 1.00 474.65 1590 VAL A CA 1
ATOM 7523 C C . VAL A 1 1590 ? 78.657 120.128 102.267 1.00 474.65 1590 VAL A C 1
ATOM 7524 O O . VAL A 1 1590 ? 77.694 119.497 102.749 1.00 474.65 1590 VAL A O 1
ATOM 7528 N N . SER A 1 1591 ? 79.500 119.639 101.351 1.00 530.30 1591 SER A N 1
ATOM 7529 C CA . SER A 1 1591 ? 79.276 118.305 100.732 1.00 530.30 1591 SER A CA 1
ATOM 7530 C C . SER A 1 1591 ? 80.591 117.775 100.149 1.00 530.30 1591 SER A C 1
ATOM 7531 O O . SER A 1 1591 ? 81.560 118.552 100.078 1.00 530.30 1591 SER A O 1
ATOM 7534 N N . CYS A 1 1592 ? 80.625 116.497 99.762 1.00 555.60 1592 CYS A N 1
ATOM 7535 C CA . CYS A 1 1592 ? 81.848 115.928 99.137 1.00 555.60 1592 CYS A CA 1
ATOM 7536 C C . CYS A 1 1592 ? 81.687 115.891 97.614 1.00 555.60 1592 CYS A C 1
ATOM 7537 O O . CYS A 1 1592 ? 80.750 115.222 97.137 1.00 555.60 1592 CYS A O 1
ATOM 7540 N N . TYR A 1 1593 ? 82.572 116.579 96.885 1.00 552.15 1593 TYR A N 1
ATOM 7541 C CA . TYR A 1 1593 ? 82.543 116.555 95.398 1.00 552.15 1593 TYR A CA 1
ATOM 7542 C C . TYR A 1 1593 ? 83.096 115.213 94.909 1.00 552.15 1593 TYR A C 1
ATOM 7543 O O . TYR A 1 1593 ? 82.908 114.892 93.722 1.00 552.15 1593 TYR A O 1
ATOM 7552 N N . GLN A 1 1594 ? 83.753 114.458 95.795 1.00 531.74 1594 GLN A N 1
ATOM 7553 C CA . GLN A 1 1594 ? 84.408 113.187 95.389 1.00 531.74 1594 GLN A CA 1
ATOM 7554 C C . GLN A 1 1594 ? 83.364 112.207 94.841 1.00 531.74 1594 GLN A C 1
ATOM 7555 O O . GLN A 1 1594 ? 83.649 111.551 93.823 1.00 531.74 1594 GLN A O 1
ATOM 7561 N N . ARG A 1 1595 ? 82.203 112.110 95.492 1.00 528.47 1595 ARG A N 1
ATOM 7562 C CA . ARG A 1 1595 ? 81.167 111.142 95.045 1.00 528.47 1595 ARG A CA 1
ATOM 7563 C C . ARG A 1 1595 ? 80.709 111.532 93.635 1.00 528.47 1595 ARG A C 1
ATOM 7564 O O . ARG A 1 1595 ? 80.607 110.631 92.775 1.00 528.47 1595 ARG A O 1
ATOM 7572 N N . LEU A 1 1596 ? 80.486 112.831 93.402 1.00 601.83 1596 LEU A N 1
ATOM 7573 C CA . LEU A 1 1596 ? 80.057 113.314 92.062 1.00 601.83 1596 LEU A CA 1
ATOM 7574 C C . LEU A 1 1596 ? 81.162 113.043 91.037 1.00 601.83 1596 LEU A C 1
ATOM 7575 O O . LEU A 1 1596 ? 80.832 112.631 89.913 1.00 601.83 1596 LEU A O 1
ATOM 7580 N N . GLU A 1 1597 ? 82.422 113.286 91.407 1.00 604.30 1597 GLU A N 1
ATOM 7581 C CA . GLU A 1 1597 ? 83.528 113.120 90.427 1.00 604.30 1597 GLU A CA 1
ATOM 7582 C C . GLU A 1 1597 ? 83.625 111.645 90.013 1.00 604.30 1597 GLU A C 1
ATOM 7583 O O . GLU A 1 1597 ? 83.845 111.393 88.816 1.00 604.30 1597 GLU A O 1
ATOM 7589 N N . PHE A 1 1598 ? 83.465 110.714 90.962 1.00 528.95 1598 PHE A N 1
ATOM 7590 C CA . PHE A 1 1598 ? 83.621 109.275 90.628 1.00 528.95 1598 PHE A CA 1
ATOM 7591 C C . PHE A 1 1598 ? 82.543 108.852 89.623 1.00 528.95 1598 PHE A C 1
ATOM 7592 O O . PHE A 1 1598 ? 82.887 108.236 88.588 1.00 528.95 1598 PHE A O 1
ATOM 7600 N N . VAL A 1 1599 ? 81.284 109.215 89.895 1.00 556.70 1599 VAL A N 1
ATOM 7601 C CA . VAL A 1 1599 ? 80.172 108.832 88.974 1.00 556.70 1599 VAL A CA 1
ATOM 7602 C C . VAL A 1 1599 ? 80.358 109.574 87.647 1.00 556.70 1599 VAL A C 1
ATOM 7603 O O . VAL A 1 1599 ? 80.185 108.939 86.590 1.00 556.70 1599 VAL A O 1
ATOM 7607 N N . GLY A 1 1600 ? 80.750 110.850 87.708 1.00 543.05 1600 GLY A N 1
ATOM 7608 C CA . GLY A 1 1600 ? 80.923 111.653 86.484 1.00 543.05 1600 GLY A CA 1
ATOM 7609 C C . GLY A 1 1600 ? 82.007 111.075 85.598 1.00 543.05 1600 GLY A C 1
ATOM 7610 O O . GLY A 1 1600 ? 81.789 111.002 84.381 1.00 543.05 1600 GLY A O 1
ATOM 7611 N N . ASP A 1 1601 ? 83.123 110.641 86.190 1.00 556.10 1601 ASP A N 1
ATOM 7612 C CA . ASP A 1 1601 ? 84.254 110.138 85.369 1.00 556.10 1601 ASP A CA 1
ATOM 7613 C C . ASP A 1 1601 ? 83.789 108.904 84.589 1.00 556.10 1601 ASP A C 1
ATOM 7614 O O . ASP A 1 1601 ? 84.064 108.835 83.374 1.00 556.10 1601 ASP A O 1
ATOM 7619 N N . ALA A 1 1602 ? 83.082 107.987 85.257 1.00 517.79 1602 ALA A N 1
ATOM 7620 C CA . ALA A 1 1602 ? 82.656 106.739 84.582 1.00 517.79 1602 ALA A CA 1
ATOM 7621 C C . ALA A 1 1602 ? 81.672 107.054 83.450 1.00 517.79 1602 ALA A C 1
ATOM 7622 O O . ALA A 1 1602 ? 81.847 106.503 82.342 1.00 517.79 1602 ALA A O 1
ATOM 7624 N N . VAL A 1 1603 ? 80.690 107.923 83.714 1.00 499.05 1603 VAL A N 1
ATOM 7625 C CA . VAL A 1 1603 ? 79.659 108.230 82.677 1.00 499.05 1603 VAL A CA 1
ATOM 7626 C C . VAL A 1 1603 ? 80.333 108.938 81.496 1.00 499.05 1603 VAL A C 1
ATOM 7627 O O . VAL A 1 1603 ? 80.017 108.581 80.350 1.00 499.05 1603 VAL A O 1
ATOM 7631 N N . LEU A 1 1604 ? 81.265 109.858 81.772 1.00 467.24 1604 LEU A N 1
ATOM 7632 C CA . LEU A 1 1604 ? 81.929 110.627 80.686 1.00 467.24 1604 LEU A CA 1
ATOM 7633 C C . LEU A 1 1604 ? 82.706 109.661 79.791 1.00 467.24 1604 LEU A C 1
ATOM 7634 O O . LEU A 1 1604 ? 82.656 109.835 78.563 1.00 467.24 1604 LEU A O 1
ATOM 7639 N N . ASP A 1 1605 ? 83.383 108.676 80.390 1.00 451.64 1605 ASP A N 1
ATOM 7640 C CA . ASP A 1 1605 ? 84.215 107.750 79.579 1.00 451.64 1605 ASP A CA 1
ATOM 7641 C C . ASP A 1 1605 ? 83.298 107.011 78.600 1.00 451.64 1605 ASP A C 1
ATOM 7642 O O . ASP A 1 1605 ? 83.625 106.977 77.399 1.00 451.64 1605 ASP A O 1
ATOM 7647 N N . HIS A 1 1606 ? 82.159 106.512 79.089 1.00 430.77 1606 HIS A N 1
ATOM 7648 C CA . HIS A 1 1606 ? 81.218 105.767 78.212 1.00 430.77 1606 HIS A CA 1
ATOM 7649 C C . HIS A 1 1606 ? 80.655 106.698 77.133 1.00 430.77 1606 HIS A C 1
ATOM 7650 O O . HIS A 1 1606 ? 80.602 106.277 75.965 1.00 430.77 1606 HIS A O 1
ATOM 7657 N N . LEU A 1 1607 ? 80.278 107.924 77.507 1.00 409.56 1607 LEU A N 1
ATOM 7658 C CA . LEU A 1 1607 ? 79.659 108.862 76.531 1.00 409.56 1607 LEU A CA 1
ATOM 7659 C C . LEU A 1 1607 ? 80.666 109.199 75.426 1.00 409.56 1607 LEU A C 1
ATOM 7660 O O . LEU A 1 1607 ? 80.261 109.223 74.245 1.00 409.56 1607 LEU A O 1
ATOM 7665 N N . ILE A 1 1608 ? 81.928 109.437 75.800 1.00 397.60 1608 ILE A N 1
ATOM 7666 C CA . ILE A 1 1608 ? 82.974 109.803 74.798 1.00 397.60 1608 ILE A CA 1
ATOM 7667 C C . ILE A 1 1608 ? 83.168 108.628 73.833 1.00 397.60 1608 ILE A C 1
ATOM 7668 O O . ILE A 1 1608 ? 83.198 108.868 72.607 1.00 397.60 1608 ILE A O 1
ATOM 7673 N N . THR A 1 1609 ? 83.231 107.402 74.364 1.00 375.65 1609 THR A N 1
ATOM 7674 C CA . THR A 1 1609 ? 83.453 106.213 73.498 1.00 375.65 1609 THR A CA 1
ATOM 7675 C C . THR A 1 1609 ? 82.274 106.072 72.533 1.00 375.65 1609 THR A C 1
ATOM 7676 O O . THR A 1 1609 ? 82.524 105.808 71.347 1.00 375.65 1609 THR A O 1
ATOM 7680 N N . ARG A 1 1610 ? 81.047 106.299 73.012 1.00 403.86 1610 ARG A N 1
ATOM 7681 C CA . ARG A 1 1610 ? 79.862 106.088 72.141 1.00 403.86 1610 ARG A CA 1
ATOM 7682 C C . ARG A 1 1610 ? 79.973 107.020 70.934 1.00 403.86 1610 ARG A C 1
ATOM 7683 O O . ARG A 1 1610 ? 79.754 106.543 69.810 1.00 403.86 1610 ARG A O 1
ATOM 7691 N N . HIS A 1 1611 ? 80.348 108.282 71.160 1.00 365.03 1611 HIS A N 1
ATOM 7692 C CA . HIS A 1 1611 ? 80.424 109.267 70.048 1.00 365.03 1611 HIS A CA 1
ATOM 7693 C C . HIS A 1 1611 ? 81.479 108.826 69.029 1.00 365.03 1611 HIS A C 1
ATOM 7694 O O . HIS A 1 1611 ? 81.192 108.893 67.816 1.00 365.03 1611 HIS A O 1
ATOM 7701 N N . LEU A 1 1612 ? 82.645 108.382 69.508 1.00 361.80 1612 LEU A N 1
ATOM 7702 C CA . LEU A 1 1612 ? 83.726 107.927 68.594 1.00 361.80 1612 LEU A CA 1
ATOM 7703 C C . LEU A 1 1612 ? 83.255 106.688 67.825 1.00 361.80 1612 LEU A C 1
ATOM 7704 O O . LEU A 1 1612 ? 83.519 106.620 66.612 1.00 361.80 1612 LEU A O 1
ATOM 7709 N N . PHE A 1 1613 ? 82.593 105.752 68.512 1.00 375.35 1613 PHE A N 1
ATOM 7710 C CA . PHE A 1 1613 ? 82.109 104.500 67.868 1.00 375.35 1613 PHE A CA 1
ATOM 7711 C C . PHE A 1 1613 ? 81.013 104.791 66.834 1.00 375.35 1613 PHE A C 1
ATOM 7712 O O . PHE A 1 1613 ? 80.998 104.121 65.782 1.00 375.35 1613 PHE A O 1
ATOM 7720 N N . PHE A 1 1614 ? 80.123 105.745 67.127 1.00 360.86 1614 PHE A N 1
ATOM 7721 C CA . PHE A 1 1614 ? 79.014 106.065 66.191 1.00 360.86 1614 PHE A CA 1
ATOM 7722 C C . PHE A 1 1614 ? 79.623 106.551 64.874 1.00 360.86 1614 PHE A C 1
ATOM 7723 O O . PHE A 1 1614 ? 79.128 106.147 63.804 1.00 360.86 1614 PHE A O 1
ATOM 7731 N N . THR A 1 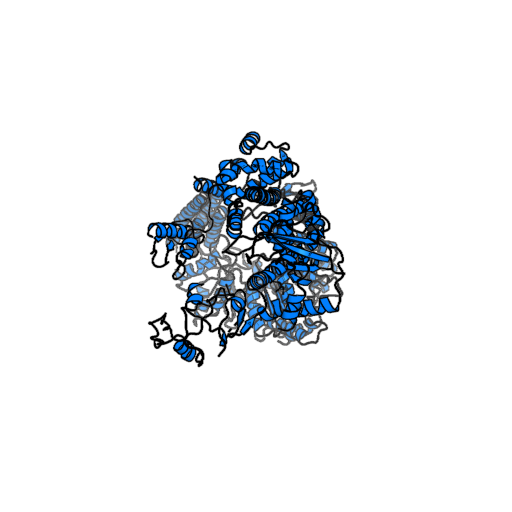1615 ? 80.666 107.383 64.949 1.00 369.70 1615 THR A N 1
ATOM 7732 C CA . THR A 1 1615 ? 81.373 107.807 63.713 1.00 369.70 1615 THR A CA 1
ATOM 7733 C C . THR A 1 1615 ? 82.086 106.578 63.139 1.00 369.70 1615 THR A C 1
ATOM 7734 O O . THR A 1 1615 ? 82.704 105.841 63.929 1.00 369.70 1615 THR A O 1
ATOM 7738 N N . TYR A 1 1616 ? 82.017 106.370 61.822 1.00 372.23 1616 TYR A N 1
ATOM 7739 C CA . TYR A 1 1616 ? 82.761 105.237 61.211 1.00 372.23 1616 TYR A CA 1
ATOM 7740 C C . TYR A 1 1616 ? 84.195 105.679 60.909 1.00 372.23 1616 TYR A C 1
ATOM 7741 O O . TYR A 1 1616 ? 84.538 105.843 59.721 1.00 372.23 1616 TYR A O 1
ATOM 7750 N N . THR A 1 1617 ? 85.003 105.860 61.959 1.00 380.38 1617 THR A N 1
ATOM 7751 C CA . THR A 1 1617 ? 86.419 106.280 61.787 1.00 380.38 1617 THR A CA 1
ATOM 7752 C C . THR A 1 1617 ? 87.182 105.190 61.030 1.00 380.38 1617 THR A C 1
ATOM 7753 O O . THR A 1 1617 ? 88.035 105.556 60.195 1.00 380.38 1617 THR A O 1
ATOM 7757 N N . SER A 1 1618 ? 86.906 103.916 61.336 1.00 375.72 1618 SER A N 1
ATOM 7758 C CA . SER A 1 1618 ? 87.604 102.774 60.685 1.00 375.72 1618 SER A CA 1
ATOM 7759 C C . SER A 1 1618 ? 89.108 102.862 60.963 1.00 375.72 1618 SER A C 1
ATOM 7760 O O . SER A 1 1618 ? 89.894 102.442 60.091 1.00 375.72 1618 SER A O 1
ATOM 7763 N N . LEU A 1 1619 ? 89.485 103.385 62.134 1.00 398.02 1619 LEU A N 1
ATOM 7764 C CA . LEU A 1 1619 ? 90.918 103.476 62.523 1.00 398.02 1619 LEU A CA 1
ATOM 7765 C C . LEU A 1 1619 ? 91.415 102.080 62.904 1.00 398.02 1619 LEU A C 1
ATOM 7766 O O . LEU A 1 1619 ? 90.570 101.234 63.259 1.00 398.02 1619 LEU A O 1
ATOM 7771 N N . PRO A 1 1620 ? 92.735 101.793 62.864 1.00 400.31 1620 PRO A N 1
ATOM 7772 C CA . PRO A 1 1620 ? 93.242 100.499 63.324 1.00 400.31 1620 PRO A CA 1
ATOM 7773 C C . PRO A 1 1620 ? 92.826 100.372 64.794 1.00 400.31 1620 PRO A C 1
ATOM 7774 O O . PRO A 1 1620 ? 92.887 101.361 65.496 1.00 400.31 1620 PRO A O 1
ATOM 7778 N N . PRO A 1 1621 ? 92.422 99.180 65.286 1.00 424.73 1621 PRO A N 1
ATOM 7779 C CA . PRO A 1 1621 ? 91.898 99.057 66.653 1.00 424.73 1621 PRO A CA 1
ATOM 7780 C C . PRO A 1 1621 ? 92.892 99.486 67.742 1.00 424.73 1621 PRO A C 1
ATOM 7781 O O . PRO A 1 1621 ? 92.463 100.136 68.674 1.00 424.73 1621 PRO A O 1
ATOM 7785 N N . GLY A 1 1622 ? 94.173 99.129 67.607 1.00 423.29 1622 GLY A N 1
ATOM 7786 C CA . GLY A 1 1622 ? 95.177 99.596 68.583 1.00 423.29 1622 GLY A CA 1
ATOM 7787 C C . GLY A 1 1622 ? 95.310 101.109 68.554 1.00 423.29 1622 GLY A C 1
ATOM 7788 O O . GLY A 1 1622 ? 95.361 101.716 69.642 1.00 423.29 1622 GLY A O 1
ATOM 7789 N N . ARG A 1 1623 ? 95.340 101.703 67.356 1.00 387.85 1623 ARG A N 1
ATOM 7790 C CA . ARG A 1 1623 ? 95.414 103.184 67.223 1.00 387.85 1623 ARG A CA 1
ATOM 7791 C C . ARG A 1 1623 ? 94.135 103.802 67.797 1.00 387.85 1623 ARG A C 1
ATOM 7792 O O . ARG A 1 1623 ? 94.234 104.857 68.450 1.00 387.85 1623 ARG A O 1
ATOM 7800 N N . LEU A 1 1624 ? 92.984 103.168 67.555 1.00 403.17 1624 LEU A N 1
ATOM 7801 C CA . LEU A 1 1624 ? 91.687 103.684 68.068 1.00 403.17 1624 LEU A CA 1
ATOM 7802 C C . LEU A 1 1624 ? 91.719 103.686 69.600 1.00 403.17 1624 LEU A C 1
ATOM 7803 O O . LEU A 1 1624 ? 91.201 104.647 70.196 1.00 403.17 1624 LEU A O 1
ATOM 7808 N N . THR A 1 1625 ? 92.304 102.648 70.207 1.00 409.87 1625 THR A N 1
ATOM 7809 C CA . THR A 1 1625 ? 92.410 102.584 71.689 1.00 409.87 1625 THR A CA 1
ATOM 7810 C C . THR A 1 1625 ? 93.255 103.764 72.179 1.00 409.87 1625 THR A C 1
ATOM 7811 O O . THR A 1 1625 ? 92.866 104.386 73.186 1.00 409.87 1625 THR A O 1
ATOM 7815 N N . ASP A 1 1626 ? 94.354 104.065 71.481 1.00 431.38 1626 ASP A N 1
ATOM 7816 C CA . ASP A 1 1626 ? 95.218 105.215 71.860 1.00 431.38 1626 ASP A CA 1
ATOM 7817 C C . ASP A 1 1626 ? 94.417 106.514 71.718 1.00 431.38 1626 ASP A C 1
ATOM 7818 O O . ASP A 1 1626 ? 94.543 107.380 72.603 1.00 431.38 1626 ASP A O 1
ATOM 7823 N N . LEU A 1 1627 ? 93.633 106.638 70.643 1.00 396.82 1627 LEU A N 1
ATOM 7824 C CA . LEU A 1 1627 ? 92.804 107.854 70.419 1.00 396.82 1627 LEU A CA 1
ATOM 7825 C C . LEU A 1 1627 ? 91.763 107.971 71.537 1.00 396.82 1627 LEU A C 1
ATOM 7826 O O . LEU A 1 1627 ? 91.533 109.100 72.011 1.00 396.82 1627 LEU A O 1
ATOM 7831 N N . ARG A 1 1628 ? 91.163 106.845 71.938 1.00 429.48 1628 ARG A N 1
ATOM 7832 C CA . ARG A 1 1628 ? 90.159 106.853 73.035 1.00 429.48 1628 ARG A CA 1
ATOM 7833 C C . ARG A 1 1628 ? 90.841 107.316 74.324 1.00 429.48 1628 ARG A C 1
ATOM 7834 O O . ARG A 1 1628 ? 90.257 108.164 75.023 1.00 429.48 1628 ARG A O 1
ATOM 7842 N N . ALA A 1 1629 ? 92.053 106.818 74.593 1.00 398.03 1629 ALA A N 1
ATOM 7843 C CA . ALA A 1 1629 ? 92.792 107.197 75.820 1.00 398.03 1629 ALA A CA 1
ATOM 7844 C C . ALA A 1 1629 ? 93.098 108.697 75.791 1.00 398.03 1629 ALA A C 1
ATOM 7845 O O . ALA A 1 1629 ? 92.984 109.344 76.850 1.00 398.03 1629 ALA A O 1
ATOM 7847 N N . ALA A 1 1630 ? 93.472 109.223 74.621 1.00 397.15 1630 ALA A N 1
ATOM 7848 C CA . ALA A 1 1630 ? 93.769 110.669 74.488 1.00 397.15 1630 ALA A CA 1
ATOM 7849 C C . ALA A 1 1630 ? 92.504 111.481 74.786 1.00 397.15 1630 ALA A C 1
ATOM 7850 O O . ALA A 1 1630 ? 92.619 112.525 75.454 1.00 397.15 1630 ALA A O 1
ATOM 7852 N N . ALA A 1 1631 ? 91.347 111.018 74.300 1.00 401.09 1631 ALA A N 1
ATOM 7853 C CA . ALA A 1 1631 ? 90.076 111.750 74.514 1.00 401.09 1631 ALA A CA 1
ATOM 7854 C C . ALA A 1 1631 ? 89.734 111.808 76.008 1.00 401.09 1631 ALA A C 1
ATOM 7855 O O . ALA A 1 1631 ? 89.317 112.888 76.471 1.00 401.09 1631 ALA A O 1
ATOM 7857 N N . VAL A 1 1632 ? 89.902 110.697 76.735 1.00 399.32 1632 VAL A N 1
ATOM 7858 C CA . VAL A 1 1632 ? 89.667 110.716 78.211 1.00 399.32 1632 VAL A CA 1
ATOM 7859 C C . VAL A 1 1632 ? 90.962 111.111 78.933 1.00 399.32 1632 VAL A C 1
ATOM 7860 O O . VAL A 1 1632 ? 91.588 110.235 79.561 1.00 399.32 1632 VAL A O 1
ATOM 7864 N N . ASN A 1 1633 ? 91.335 112.392 78.863 1.00 423.32 1633 ASN A N 1
ATOM 7865 C CA . ASN A 1 1633 ? 92.567 112.873 79.543 1.00 423.32 1633 ASN A CA 1
ATOM 7866 C C . ASN A 1 1633 ? 92.175 113.918 80.591 1.00 423.32 1633 ASN A C 1
ATOM 7867 O O . ASN A 1 1633 ? 91.437 114.854 80.241 1.00 423.32 1633 ASN A O 1
ATOM 7872 N N . ASN A 1 1634 ? 92.673 113.769 81.821 1.00 462.68 1634 ASN A N 1
ATOM 7873 C CA . ASN A 1 1634 ? 92.361 114.738 82.905 1.00 462.68 1634 ASN A CA 1
ATOM 7874 C C . ASN A 1 1634 ? 92.898 116.118 82.513 1.00 462.68 1634 ASN A C 1
ATOM 7875 O O . ASN A 1 1634 ? 92.236 117.115 82.841 1.00 462.68 1634 ASN A O 1
ATOM 7880 N N . GLU A 1 1635 ? 94.065 116.166 81.862 1.00 484.02 1635 GLU A N 1
ATOM 7881 C CA . GLU A 1 1635 ? 94.675 117.459 81.447 1.00 484.02 1635 GLU A CA 1
ATOM 7882 C C . GLU A 1 1635 ? 93.760 118.179 80.446 1.00 484.02 1635 GLU A C 1
ATOM 7883 O O . GLU A 1 1635 ? 93.621 119.411 80.567 1.00 484.02 1635 GLU A O 1
ATOM 7889 N N . ASN A 1 1636 ? 93.168 117.454 79.490 1.00 440.86 1636 ASN A N 1
ATOM 7890 C CA . ASN A 1 1636 ? 92.212 118.101 78.546 1.00 440.86 1636 ASN A CA 1
ATOM 7891 C C . ASN A 1 1636 ? 90.981 118.605 79.313 1.00 440.86 1636 ASN A C 1
ATOM 7892 O O . ASN A 1 1636 ? 90.499 119.704 78.983 1.00 440.86 1636 ASN A O 1
ATOM 7897 N N . PHE A 1 1637 ? 90.492 117.836 80.292 1.00 429.23 1637 PHE A N 1
ATOM 7898 C CA . PHE A 1 1637 ? 89.353 118.300 81.129 1.00 429.23 1637 PHE A CA 1
ATOM 7899 C C . PHE A 1 1637 ? 89.786 119.547 81.906 1.00 429.23 1637 PHE A C 1
ATOM 7900 O O . PHE A 1 1637 ? 88.963 120.463 82.071 1.00 429.23 1637 PHE A O 1
ATOM 7908 N N . ALA A 1 1638 ? 91.034 119.569 82.385 1.00 457.92 1638 ALA A N 1
ATOM 7909 C CA . ALA A 1 1638 ? 91.562 120.744 83.117 1.00 457.92 1638 ALA A CA 1
ATOM 7910 C C . ALA A 1 1638 ? 91.578 121.959 82.184 1.00 457.92 1638 ALA A C 1
ATOM 7911 O O . ALA A 1 1638 ? 91.248 123.067 82.651 1.00 457.92 1638 ALA A O 1
ATOM 7913 N N . ARG A 1 1639 ? 91.953 121.757 80.918 1.00 493.03 1639 ARG A N 1
ATOM 7914 C CA . ARG A 1 1639 ? 91.948 122.864 79.925 1.00 493.03 1639 ARG A CA 1
ATOM 7915 C C . ARG A 1 1639 ? 90.507 123.357 79.753 1.00 493.03 1639 ARG A C 1
ATOM 7916 O O . ARG A 1 1639 ? 90.304 124.581 79.685 1.00 493.03 1639 ARG A O 1
ATOM 7924 N N . VAL A 1 1640 ? 89.544 122.434 79.719 1.00 480.61 1640 VAL A N 1
ATOM 7925 C CA . VAL A 1 1640 ? 88.107 122.822 79.600 1.00 480.61 1640 VAL A CA 1
ATOM 7926 C C . VAL A 1 1640 ? 87.722 123.652 80.831 1.00 480.61 1640 VAL A C 1
ATOM 7927 O O . VAL A 1 1640 ? 87.014 124.664 80.661 1.00 480.61 1640 VAL A O 1
ATOM 7931 N N . ALA A 1 1641 ? 88.197 123.261 82.018 1.00 489.79 1641 ALA A N 1
ATOM 7932 C CA . ALA A 1 1641 ? 87.819 123.974 83.261 1.00 489.79 1641 ALA A CA 1
ATOM 7933 C C . ALA A 1 1641 ? 88.309 125.427 83.219 1.00 489.79 1641 ALA A C 1
ATOM 7934 O O . ALA A 1 1641 ? 87.527 126.316 83.593 1.00 489.79 1641 ALA A O 1
ATOM 7936 N N . VAL A 1 1642 ? 89.550 125.656 82.775 1.00 475.15 1642 VAL A N 1
ATOM 7937 C CA . VAL A 1 1642 ? 90.087 127.048 82.669 1.00 475.15 1642 VAL A CA 1
ATOM 7938 C C . VAL A 1 1642 ? 89.308 127.834 81.604 1.00 475.15 1642 VAL A C 1
ATOM 7939 O O . VAL A 1 1642 ? 89.076 129.039 81.820 1.00 475.15 1642 VAL A O 1
ATOM 7943 N N . LYS A 1 1643 ? 88.926 127.178 80.502 1.00 479.53 1643 LYS A N 1
ATOM 7944 C CA . LYS A 1 1643 ? 88.164 127.852 79.416 1.00 479.53 1643 LYS A CA 1
ATOM 7945 C C . LYS A 1 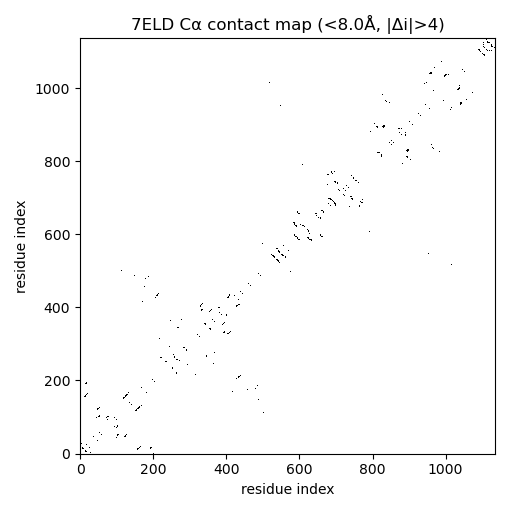1643 ? 86.820 128.343 79.964 1.00 479.53 1643 LYS A C 1
ATOM 7946 O O . LYS A 1 1643 ? 86.409 129.461 79.598 1.00 479.53 1643 LYS A O 1
ATOM 7952 N N . HIS A 1 1644 ? 86.163 127.534 80.801 1.00 453.04 1644 HIS A N 1
ATOM 7953 C CA . HIS A 1 1644 ? 84.835 127.908 81.361 1.00 453.04 1644 HIS A CA 1
ATOM 7954 C C . HIS A 1 1644 ? 85.010 128.651 82.690 1.00 453.04 1644 HIS A C 1
ATOM 7955 O O . HIS A 1 1644 ? 83.976 129.021 83.285 1.00 453.04 1644 HIS A O 1
ATOM 7962 N N . LYS A 1 1645 ? 86.256 128.833 83.144 1.00 458.97 1645 LYS A N 1
ATOM 7963 C CA . LYS A 1 1645 ? 86.541 129.516 84.439 1.00 458.97 1645 LYS A CA 1
ATOM 7964 C C . LYS A 1 1645 ? 85.840 128.756 85.569 1.00 458.97 1645 LYS A C 1
ATOM 7965 O O . LYS A 1 1645 ? 85.401 129.410 86.532 1.00 458.97 1645 LYS A O 1
ATOM 7971 N N . LEU A 1 1646 ? 85.774 127.425 85.463 1.00 535.09 1646 LEU A N 1
ATOM 7972 C CA . LEU A 1 1646 ? 85.105 126.582 86.490 1.00 535.09 1646 LEU A CA 1
ATOM 7973 C C . LEU A 1 1646 ? 85.847 126.728 87.820 1.00 535.09 1646 LEU A C 1
ATOM 7974 O O . LEU A 1 1646 ? 85.178 126.734 88.868 1.00 535.09 1646 LEU A O 1
ATOM 7979 N N . HIS A 1 1647 ? 87.177 126.838 87.772 1.00 485.02 1647 HIS A N 1
ATOM 7980 C CA . HIS A 1 1647 ? 87.994 126.930 89.012 1.00 485.02 1647 HIS A CA 1
ATOM 7981 C C . HIS A 1 1647 ? 87.600 128.173 89.818 1.00 485.02 1647 HIS A C 1
ATOM 7982 O O . HIS A 1 1647 ? 87.573 128.080 91.058 1.00 485.02 1647 HIS A O 1
ATOM 7989 N N . LEU A 1 1648 ? 87.328 129.293 89.141 1.00 498.10 1648 LEU A N 1
ATOM 7990 C CA . LEU A 1 1648 ? 86.925 130.539 89.846 1.00 498.10 1648 LEU A CA 1
ATOM 7991 C C . LEU A 1 1648 ? 85.601 130.301 90.580 1.00 498.10 1648 LEU A C 1
ATOM 7992 O O . LEU A 1 1648 ? 85.490 130.737 91.743 1.00 498.10 1648 LEU A O 1
ATOM 7997 N N . TYR A 1 1649 ? 84.643 129.632 89.931 1.00 589.09 1649 TYR A N 1
ATOM 7998 C CA . TYR A 1 1649 ? 83.349 129.304 90.589 1.00 589.09 1649 TYR A CA 1
ATOM 7999 C C . TYR A 1 1649 ? 83.590 128.337 91.754 1.00 589.09 1649 TYR A C 1
ATOM 8000 O O . TYR A 1 1649 ? 82.956 128.513 92.811 1.00 589.09 1649 TYR A O 1
ATOM 8009 N N . LEU A 1 1650 ? 84.481 127.359 91.565 1.00 547.01 1650 LEU A N 1
ATOM 8010 C CA . LEU A 1 1650 ? 84.762 126.342 92.616 1.00 547.01 1650 LEU A CA 1
ATOM 8011 C C . LEU A 1 1650 ? 85.376 127.027 93.842 1.00 547.01 1650 LEU A C 1
ATOM 8012 O O . LEU A 1 1650 ? 86.193 127.950 93.655 1.00 547.01 1650 LEU A O 1
ATOM 8017 N N . ARG A 1 1651 ? 84.998 126.589 95.047 1.00 575.37 1651 ARG A N 1
ATOM 8018 C CA . ARG A 1 1651 ? 85.591 127.157 96.288 1.00 575.37 1651 ARG A CA 1
ATOM 8019 C C . ARG A 1 1651 ? 86.444 126.079 96.964 1.00 575.37 1651 ARG A C 1
ATOM 8020 O O . ARG A 1 1651 ? 85.902 124.992 97.242 1.00 575.37 1651 ARG A O 1
ATOM 8028 N N . HIS A 1 1652 ? 87.720 126.379 97.226 1.00 575.54 1652 HIS A N 1
ATOM 8029 C CA . HIS A 1 1652 ? 88.619 125.407 97.907 1.00 575.54 1652 HIS A CA 1
ATOM 8030 C C . HIS A 1 1652 ? 89.480 126.126 98.951 1.00 575.54 1652 HIS A C 1
ATOM 8031 O O . HIS A 1 1652 ? 89.719 127.337 98.781 1.00 575.54 1652 HIS A O 1
ATOM 8038 N N . GLY A 1 1653 ? 89.925 125.406 99.985 1.00 555.07 1653 GLY A N 1
ATOM 8039 C CA . GLY A 1 1653 ? 90.710 126.026 101.071 1.00 555.07 1653 GLY A CA 1
ATOM 8040 C C . GLY A 1 1653 ? 92.209 125.976 100.830 1.00 555.07 1653 GLY A C 1
ATOM 8041 O O . GLY A 1 1653 ? 92.952 126.483 101.693 1.00 555.07 1653 GLY A O 1
ATOM 8042 N N . SER A 1 1654 ? 92.651 125.387 99.714 1.00 532.46 1654 SER A N 1
ATOM 8043 C CA . SER A 1 1654 ? 94.112 125.225 99.486 1.00 532.46 1654 SER A CA 1
ATOM 8044 C C . SER A 1 1654 ? 94.658 126.382 98.642 1.00 532.46 1654 SER A C 1
ATOM 8045 O O . SER A 1 1654 ? 94.334 126.441 97.441 1.00 532.46 1654 SER A O 1
ATOM 8048 N N . SER A 1 1655 ? 95.464 127.259 99.251 1.00 479.16 1655 SER A N 1
ATOM 8049 C CA . SER A 1 1655 ? 96.083 128.390 98.508 1.00 479.16 1655 SER A CA 1
ATOM 8050 C C . SER A 1 1655 ? 97.063 127.863 97.454 1.00 479.16 1655 SER A C 1
ATOM 8051 O O . SER A 1 1655 ? 97.060 128.397 96.329 1.00 479.16 1655 SER A O 1
ATOM 8054 N N . ALA A 1 1656 ? 97.861 126.849 97.807 1.00 493.63 1656 ALA A N 1
ATOM 8055 C CA . ALA A 1 1656 ? 98.877 126.306 96.874 1.00 493.63 1656 ALA A CA 1
ATOM 8056 C C . ALA A 1 1656 ? 98.190 125.712 95.641 1.00 493.63 1656 ALA A C 1
ATOM 8057 O O . ALA A 1 1656 ? 98.734 125.867 94.536 1.00 493.63 1656 ALA A O 1
ATOM 8059 N N . LEU A 1 1657 ? 97.045 125.050 95.834 1.00 494.48 1657 LEU A N 1
ATOM 8060 C CA . LEU A 1 1657 ? 96.306 124.442 94.696 1.00 494.48 1657 LEU A CA 1
ATOM 8061 C C . LEU A 1 1657 ? 95.885 125.551 93.726 1.00 494.48 1657 LEU A C 1
ATOM 8062 O O . LEU A 1 1657 ? 95.999 125.331 92.510 1.00 494.48 1657 LEU A O 1
ATOM 8067 N N . GLU A 1 1658 ? 95.435 126.697 94.248 1.00 513.10 1658 GLU A N 1
ATOM 8068 C CA . GLU A 1 1658 ? 95.053 127.846 93.382 1.00 513.10 1658 GLU A CA 1
ATOM 8069 C C . GLU A 1 1658 ? 96.286 128.340 92.616 1.00 513.10 1658 GLU A C 1
ATOM 8070 O O . GLU A 1 1658 ? 96.144 128.681 91.426 1.00 513.10 1658 GLU A O 1
ATOM 8076 N N . LYS A 1 1659 ? 97.449 128.374 93.274 1.00 485.70 1659 LYS A N 1
ATOM 8077 C CA . LYS A 1 1659 ? 98.702 128.799 92.592 1.00 485.70 1659 LYS A CA 1
ATOM 8078 C C . LYS A 1 1659 ? 99.008 127.819 91.454 1.00 485.70 1659 LYS A C 1
ATOM 8079 O O . LYS A 1 1659 ? 99.409 128.280 90.375 1.00 485.70 1659 LYS A O 1
ATOM 8085 N N . GLN A 1 1660 ? 98.806 126.519 91.683 1.00 484.78 1660 GLN A N 1
ATOM 8086 C CA . GLN A 1 1660 ? 99.025 125.510 90.611 1.00 484.78 1660 GLN A CA 1
ATOM 8087 C C . GLN A 1 1660 ? 98.046 125.776 89.461 1.00 484.78 1660 GLN A C 1
ATOM 8088 O O . GLN A 1 1660 ? 98.465 125.652 88.294 1.00 484.78 1660 GLN A O 1
ATOM 8094 N N . ILE A 1 1661 ? 96.795 126.119 89.783 1.00 498.50 1661 ILE A N 1
ATOM 8095 C CA . ILE A 1 1661 ? 95.765 126.386 88.734 1.00 498.50 1661 ILE A CA 1
ATOM 8096 C C . ILE A 1 1661 ? 96.202 127.594 87.895 1.00 498.50 1661 ILE A C 1
ATOM 8097 O O . ILE A 1 1661 ? 96.103 127.515 86.657 1.00 498.50 1661 ILE A O 1
ATOM 8102 N N . ARG A 1 1662 ? 96.692 128.655 88.546 1.00 466.32 1662 ARG A N 1
ATOM 8103 C CA . ARG A 1 1662 ? 97.126 129.876 87.813 1.00 466.32 1662 ARG A CA 1
ATOM 8104 C C . ARG A 1 1662 ? 98.324 129.528 86.920 1.00 466.32 1662 ARG A C 1
ATOM 8105 O O . ARG A 1 1662 ? 98.386 130.053 85.792 1.00 466.32 1662 ARG A O 1
ATOM 8113 N N . GLU A 1 1663 ? 99.234 128.675 87.405 1.00 443.61 1663 GLU A N 1
ATOM 8114 C CA . GLU A 1 1663 ? 100.398 128.239 86.587 1.00 443.61 1663 GLU A CA 1
ATOM 8115 C C . GLU A 1 1663 ? 99.889 127.478 85.360 1.00 443.61 1663 GLU A C 1
ATOM 8116 O O . GLU A 1 1663 ? 100.440 127.695 84.269 1.00 443.61 1663 GLU A O 1
ATOM 8122 N N . PHE A 1 1664 ? 98.870 126.630 85.537 1.00 511.47 1664 PHE A N 1
ATOM 8123 C CA . PHE A 1 1664 ? 98.286 125.875 84.397 1.00 511.47 1664 PHE A CA 1
ATOM 8124 C C . PHE A 1 1664 ? 97.684 126.858 83.387 1.00 511.47 1664 PHE A C 1
ATOM 8125 O O . PHE A 1 1664 ? 97.828 126.626 82.175 1.00 511.47 1664 PHE A O 1
ATOM 8133 N N . VAL A 1 1665 ? 97.035 127.921 83.875 1.00 478.68 1665 VAL A N 1
ATOM 8134 C CA . VAL A 1 1665 ? 96.431 128.944 82.970 1.00 478.68 1665 VAL A CA 1
ATOM 8135 C C . VAL A 1 1665 ? 97.556 129.575 82.144 1.00 478.68 1665 VAL A C 1
ATOM 8136 O O . VAL A 1 1665 ? 97.358 129.771 80.932 1.00 478.68 1665 VAL A O 1
ATOM 8140 N N . LYS A 1 1666 ? 98.702 129.857 82.771 1.00 483.26 1666 LYS A N 1
ATOM 8141 C CA . LYS A 1 1666 ? 99.868 130.407 82.029 1.00 483.26 1666 LYS A CA 1
ATOM 8142 C C . LYS A 1 1666 ? 100.344 129.378 80.997 1.00 483.26 1666 LYS A C 1
ATOM 8143 O O . LYS A 1 1666 ? 100.716 129.792 79.883 1.00 483.26 1666 LYS A O 1
ATOM 8149 N N . GLU A 1 1667 ? 100.342 128.091 81.361 1.00 533.73 1667 GLU A N 1
ATOM 8150 C CA . GLU A 1 1667 ? 100.823 127.021 80.444 1.00 533.73 1667 GLU A CA 1
ATOM 8151 C C . GLU A 1 1667 ? 99.942 126.947 79.191 1.00 533.73 1667 GLU A C 1
ATOM 8152 O O . GLU A 1 1667 ? 100.506 126.753 78.097 1.00 533.73 1667 GLU A O 1
ATOM 8158 N N . VAL A 1 1668 ? 98.619 127.092 79.335 1.00 512.01 1668 VAL A N 1
ATOM 8159 C CA . VAL A 1 1668 ? 97.722 126.920 78.151 1.00 512.01 1668 VAL A CA 1
ATOM 8160 C C . VAL A 1 1668 ? 97.421 128.286 77.522 1.00 512.01 1668 VAL A C 1
ATOM 8161 O O . VAL A 1 1668 ? 96.889 129.167 78.222 1.00 512.01 1668 VAL A O 1
ATOM 8165 N N . GLN A 1 1669 ? 97.769 128.454 76.244 1.00 506.13 1669 GLN A N 1
ATOM 8166 C CA . GLN A 1 1669 ? 97.532 129.740 75.534 1.00 506.13 1669 GLN A CA 1
ATOM 8167 C C . GLN A 1 1669 ? 96.512 129.517 74.410 1.00 506.13 1669 GLN A C 1
ATOM 8168 O O . GLN A 1 1669 ? 96.793 129.981 73.288 1.00 506.13 1669 GLN A O 1
ATOM 8174 N N . LYS A 1 1689 ? 95.550 117.394 88.185 1.00 536.01 1689 LYS A N 1
ATOM 8175 C CA . LYS A 1 1689 ? 94.349 116.700 87.647 1.00 536.01 1689 LYS A CA 1
ATOM 8176 C C . LYS A 1 1689 ? 93.105 117.184 88.397 1.00 536.01 1689 LYS A C 1
ATOM 8177 O O . LYS A 1 1689 ? 92.002 116.712 88.063 1.00 536.01 1689 LYS A O 1
ATOM 8183 N N . VAL A 1 1690 ? 93.274 118.098 89.359 1.00 567.03 1690 VAL A N 1
ATOM 8184 C CA . VAL A 1 1690 ? 92.123 118.551 90.200 1.00 567.03 1690 VAL A CA 1
ATOM 8185 C C . VAL A 1 1690 ? 91.072 119.234 89.319 1.00 567.03 1690 VAL A C 1
ATOM 8186 O O . VAL A 1 1690 ? 89.878 118.983 89.539 1.00 567.03 1690 VAL A O 1
ATOM 8190 N N . LEU A 1 1691 ? 91.505 120.053 88.356 1.00 575.37 1691 LEU A N 1
ATOM 8191 C CA . LEU A 1 1691 ? 90.559 120.769 87.460 1.00 575.37 1691 LEU A CA 1
ATOM 8192 C C . LEU A 1 1691 ? 89.770 119.742 86.643 1.00 575.37 1691 LEU A C 1
ATOM 8193 O O . LEU A 1 1691 ? 88.557 119.942 86.455 1.00 575.37 1691 LEU A O 1
ATOM 8198 N N . GLY A 1 1692 ? 90.432 118.680 86.179 1.00 598.58 1692 GLY A N 1
ATOM 8199 C CA . GLY A 1 1692 ? 89.705 117.616 85.463 1.00 598.58 1692 GLY A CA 1
ATOM 8200 C C . GLY A 1 1692 ? 88.683 116.959 86.372 1.00 598.58 1692 GLY A C 1
ATOM 8201 O O . GLY A 1 1692 ? 87.563 116.686 85.899 1.00 598.58 1692 GLY A O 1
ATOM 8202 N N . ASP A 1 1693 ? 89.050 116.727 87.636 1.00 617.44 1693 ASP A N 1
ATOM 8203 C CA . ASP A 1 1693 ? 88.133 116.081 88.612 1.00 617.44 1693 ASP A CA 1
ATOM 8204 C C . ASP A 1 1693 ? 86.902 116.964 88.857 1.00 617.44 1693 ASP A C 1
ATOM 8205 O O . ASP A 1 1693 ? 85.801 116.405 88.965 1.00 617.44 1693 ASP A O 1
ATOM 8210 N N . ILE A 1 1694 ? 87.089 118.285 88.965 1.00 633.39 1694 ILE A N 1
ATOM 8211 C CA . ILE A 1 1694 ? 85.937 119.216 89.180 1.00 633.39 1694 ILE A CA 1
ATOM 8212 C C . ILE A 1 1694 ? 85.005 119.183 87.961 1.00 633.39 1694 ILE A C 1
ATOM 8213 O O . ILE A 1 1694 ? 83.784 119.275 88.167 1.00 633.39 1694 ILE A O 1
ATOM 8218 N N . VAL A 1 1695 ? 85.555 119.075 86.746 1.00 662.70 1695 VAL A N 1
ATOM 8219 C CA . VAL A 1 1695 ? 84.692 118.951 85.531 1.00 662.70 1695 VAL A CA 1
ATOM 8220 C C . VAL A 1 1695 ? 83.881 117.656 85.652 1.00 662.70 1695 VAL A C 1
ATOM 8221 O O . VAL A 1 1695 ? 82.671 117.690 85.358 1.00 662.70 1695 VAL A O 1
ATOM 8225 N N . GLU A 1 1696 ? 84.519 116.569 86.097 1.00 626.63 1696 GLU A N 1
ATOM 8226 C CA . GLU A 1 1696 ? 83.803 115.280 86.300 1.00 626.63 1696 GLU A CA 1
ATOM 8227 C C . GLU A 1 1696 ? 82.748 115.454 87.399 1.00 626.63 1696 GLU A C 1
ATOM 8228 O O . GLU A 1 1696 ? 81.658 114.875 87.258 1.00 626.63 1696 GLU A O 1
ATOM 8234 N N . SER A 1 1697 ? 83.070 116.205 88.457 1.00 619.37 1697 SER A N 1
ATOM 8235 C CA . SER A 1 1697 ? 82.095 116.466 89.549 1.00 619.37 1697 SER A CA 1
ATOM 8236 C C . SER A 1 1697 ? 80.894 117.243 89.002 1.00 619.37 1697 SER A C 1
ATOM 8237 O O . SER A 1 1697 ? 79.756 116.909 89.378 1.00 619.37 1697 SER A O 1
ATOM 8240 N N . ILE A 1 1698 ? 81.144 118.236 88.142 1.00 607.63 1698 ILE A N 1
ATOM 8241 C CA . ILE A 1 1698 ? 80.034 119.014 87.517 1.00 607.63 1698 ILE A CA 1
ATOM 8242 C C . ILE A 1 1698 ? 79.201 118.057 86.658 1.00 607.63 1698 ILE A C 1
ATOM 8243 O O . ILE A 1 1698 ? 77.963 118.128 86.738 1.00 607.63 1698 ILE A O 1
ATOM 8248 N N . ALA A 1 1699 ? 79.860 117.165 85.910 1.00 580.14 1699 ALA A N 1
ATOM 8249 C CA . ALA A 1 1699 ? 79.141 116.188 85.059 1.00 580.14 1699 ALA A CA 1
ATOM 8250 C C . ALA A 1 1699 ? 78.298 115.261 85.942 1.00 580.14 1699 ALA A C 1
ATOM 8251 O O . ALA A 1 1699 ? 77.164 114.946 85.542 1.00 580.14 1699 ALA A O 1
ATOM 8253 N N . GLY A 1 1700 ? 78.838 114.837 87.089 1.00 601.95 1700 GLY A N 1
ATOM 8254 C CA . GLY A 1 1700 ? 78.069 113.993 88.024 1.00 601.95 1700 GLY A CA 1
ATOM 8255 C C . GLY A 1 1700 ? 76.858 114.735 88.558 1.00 601.95 1700 GLY A C 1
ATOM 8256 O O . GLY A 1 1700 ? 75.785 114.113 88.656 1.00 601.95 1700 GLY A O 1
ATOM 8257 N N . ALA A 1 1701 ? 77.020 116.020 88.888 1.00 610.60 1701 ALA A N 1
ATOM 8258 C CA . ALA A 1 1701 ? 75.880 116.843 89.357 1.00 610.60 1701 ALA A CA 1
ATOM 8259 C C . ALA A 1 1701 ? 74.847 116.968 88.233 1.00 610.60 1701 ALA A C 1
ATOM 8260 O O . ALA A 1 1701 ? 73.642 116.883 88.533 1.00 610.60 1701 ALA A O 1
ATOM 8262 N N . ILE A 1 1702 ? 75.306 117.152 86.989 1.00 599.03 1702 ILE A N 1
ATOM 8263 C CA . ILE A 1 1702 ? 74.379 117.242 85.821 1.00 599.03 1702 ILE A CA 1
ATOM 8264 C C . ILE A 1 1702 ? 73.636 115.909 85.708 1.00 599.03 1702 ILE A C 1
ATOM 8265 O O . ILE A 1 1702 ? 72.417 115.935 85.463 1.00 599.03 1702 ILE A O 1
ATOM 8270 N N . PHE A 1 1703 ? 74.345 114.794 85.904 1.00 536.06 1703 PHE A N 1
ATOM 8271 C CA . PHE A 1 1703 ? 73.718 113.454 85.770 1.00 536.06 1703 PHE A CA 1
ATOM 8272 C C . PHE A 1 1703 ? 72.615 113.306 86.823 1.00 536.06 1703 PHE A C 1
ATOM 8273 O O . PHE A 1 1703 ? 71.513 112.866 86.466 1.00 536.06 1703 PHE A O 1
ATOM 8281 N N . LEU A 1 1704 ? 72.884 113.717 88.066 1.00 559.01 1704 LEU A N 1
ATOM 8282 C CA . LEU A 1 1704 ? 71.850 113.655 89.135 1.00 559.01 1704 LEU A CA 1
ATOM 8283 C C . LEU A 1 1704 ? 70.690 114.590 88.774 1.00 559.01 1704 LEU A C 1
ATOM 8284 O O . LEU A 1 1704 ? 69.527 114.185 88.969 1.00 559.01 1704 LEU A O 1
ATOM 8289 N N . ASP A 1 1705 ? 70.999 115.785 88.264 1.00 593.51 1705 ASP A N 1
ATOM 8290 C CA . ASP A 1 1705 ? 69.958 116.780 87.882 1.00 593.51 1705 ASP A CA 1
ATOM 8291 C C . ASP A 1 1705 ? 69.109 116.227 86.731 1.00 593.51 1705 ASP A C 1
ATOM 8292 O O . ASP A 1 1705 ? 67.896 116.514 86.709 1.00 593.51 1705 ASP A O 1
ATOM 8297 N N . SER A 1 1706 ? 69.720 115.469 85.816 1.00 547.02 1706 SER A N 1
ATOM 8298 C CA . SER A 1 1706 ? 69.003 114.958 84.617 1.00 547.02 1706 SER A CA 1
ATOM 8299 C C . SER A 1 1706 ? 68.344 113.608 84.917 1.00 547.02 1706 SER A C 1
ATOM 8300 O O . SER A 1 1706 ? 67.879 112.961 83.960 1.00 547.02 1706 SER A O 1
ATOM 8303 N N . GLY A 1 1707 ? 68.302 113.199 86.190 1.00 509.84 1707 GLY A N 1
ATOM 8304 C CA . GLY A 1 1707 ? 67.750 111.876 86.541 1.00 509.84 1707 GLY A CA 1
ATOM 8305 C C . GLY A 1 1707 ? 68.560 110.749 85.928 1.00 509.84 1707 GLY A C 1
ATOM 8306 O O . GLY A 1 1707 ? 67.939 109.787 85.433 1.00 509.84 1707 GLY A O 1
ATOM 8307 N N . LYS A 1 1708 ? 69.892 110.876 85.938 1.00 508.93 1708 LYS A N 1
ATOM 8308 C CA . LYS A 1 1708 ? 70.799 109.817 85.413 1.00 508.93 1708 LYS A CA 1
ATOM 8309 C C . LYS A 1 1708 ? 70.485 109.519 83.942 1.00 508.93 1708 LYS A C 1
ATOM 8310 O O . LYS A 1 1708 ? 70.481 108.329 83.573 1.00 508.93 1708 LYS A O 1
ATOM 8316 N N . ASP A 1 1709 ? 70.240 110.560 83.138 1.00 493.94 1709 ASP A N 1
ATOM 8317 C CA . ASP A 1 1709 ? 70.002 110.359 81.683 1.00 493.94 1709 ASP A CA 1
ATOM 8318 C C . ASP A 1 1709 ? 71.320 110.589 80.937 1.00 493.94 1709 ASP A C 1
ATOM 8319 O O . ASP A 1 1709 ? 71.861 111.710 81.029 1.00 493.94 1709 ASP A O 1
ATOM 8324 N N . THR A 1 1710 ? 71.810 109.568 80.228 1.00 479.15 1710 THR A N 1
ATOM 8325 C CA . THR A 1 1710 ? 73.111 109.673 79.513 1.00 479.15 1710 THR A CA 1
ATOM 8326 C C . THR A 1 1710 ? 73.042 110.729 78.407 1.00 479.15 1710 THR A C 1
ATOM 8327 O O . THR A 1 1710 ? 74.012 111.498 78.279 1.00 479.15 1710 THR A O 1
ATOM 8331 N N . THR A 1 1711 ? 71.942 110.771 77.649 1.00 463.70 1711 THR A N 1
ATOM 8332 C CA . THR A 1 1711 ? 71.871 111.697 76.487 1.00 463.70 1711 THR A CA 1
ATOM 8333 C C . THR A 1 1711 ? 71.953 113.158 76.941 1.00 463.70 1711 THR A C 1
ATOM 8334 O O . THR A 1 1711 ? 72.709 113.912 76.308 1.00 463.70 1711 THR A O 1
ATOM 8338 N N . ALA A 1 1712 ? 71.236 113.535 78.005 1.00 448.11 1712 ALA A N 1
ATOM 8339 C CA . ALA A 1 1712 ? 71.210 114.960 78.414 1.00 448.11 1712 ALA A CA 1
ATOM 8340 C C . ALA A 1 1712 ? 72.613 115.415 78.829 1.00 448.11 1712 ALA A C 1
ATOM 8341 O O . ALA A 1 1712 ? 73.043 116.500 78.380 1.00 448.11 1712 ALA A O 1
ATOM 8343 N N . ALA A 1 1713 ? 73.314 114.593 79.616 1.00 452.23 1713 ALA A N 1
ATOM 8344 C CA . ALA A 1 1713 ? 74.685 114.938 80.056 1.00 452.23 1713 ALA A CA 1
ATOM 8345 C C . ALA A 1 1713 ? 75.603 115.014 78.833 1.00 452.23 1713 ALA A C 1
ATOM 8346 O O . ALA A 1 1713 ? 76.435 115.941 78.773 1.00 452.23 1713 ALA A O 1
ATOM 8348 N N . TRP A 1 1714 ? 75.442 114.078 77.894 1.00 418.32 1714 TRP A N 1
ATOM 8349 C CA . TRP A 1 1714 ? 76.316 114.047 76.692 1.00 418.32 1714 TRP A CA 1
ATOM 8350 C C . TRP A 1 1714 ? 76.120 115.313 75.852 1.00 418.32 1714 TRP A C 1
ATOM 8351 O O . TRP A 1 1714 ? 77.122 115.830 75.342 1.00 418.32 1714 TRP A O 1
ATOM 8362 N N . LYS A 1 1715 ? 74.878 115.787 75.718 1.00 427.79 1715 LYS A N 1
ATOM 8363 C CA . LYS A 1 1715 ? 74.614 116.977 74.866 1.00 427.79 1715 LYS A CA 1
ATOM 8364 C C . LYS A 1 1715 ? 75.381 118.167 75.448 1.00 427.79 1715 LYS A C 1
ATOM 8365 O O . LYS A 1 1715 ? 75.961 118.933 74.658 1.00 427.79 1715 LYS A O 1
ATOM 8371 N N . VAL A 1 1716 ? 75.367 118.315 76.776 1.00 438.50 1716 VAL A N 1
ATOM 8372 C CA . VAL A 1 1716 ? 76.105 119.426 77.450 1.00 438.50 1716 VAL A CA 1
ATOM 8373 C C . VAL A 1 1716 ? 77.616 119.255 77.251 1.00 438.50 1716 VAL A C 1
ATOM 8374 O O . VAL A 1 1716 ? 78.292 120.271 76.993 1.00 438.50 1716 VAL A O 1
ATOM 8378 N N . PHE A 1 1717 ? 78.129 118.026 77.371 1.00 435.82 1717 PHE A N 1
ATOM 8379 C CA . PHE A 1 1717 ? 79.597 117.789 77.294 1.00 435.82 1717 PHE A CA 1
ATOM 8380 C C . PHE A 1 1717 ? 80.097 117.723 75.845 1.00 435.82 1717 PHE A C 1
ATOM 8381 O O . PHE A 1 1717 ? 81.313 117.862 75.639 1.00 435.82 1717 PHE A O 1
ATOM 8389 N N . GLN A 1 1718 ? 79.206 117.525 74.870 1.00 409.76 1718 GLN A N 1
ATOM 8390 C CA . GLN A 1 1718 ? 79.653 117.324 73.461 1.00 409.76 1718 GLN A CA 1
ATOM 8391 C C . GLN A 1 1718 ? 80.389 118.536 72.861 1.00 409.76 1718 GLN A C 1
ATOM 8392 O O . GLN A 1 1718 ? 81.434 118.301 72.229 1.00 409.76 1718 GLN A O 1
ATOM 8398 N N . PRO A 1 1719 ? 79.951 119.809 73.019 1.00 441.43 1719 PRO A N 1
ATOM 8399 C CA . PRO A 1 1719 ? 80.615 120.938 72.343 1.00 441.43 1719 PRO A CA 1
ATOM 8400 C C . PRO A 1 1719 ? 82.087 121.181 72.710 1.00 441.43 1719 PRO A C 1
ATOM 8401 O O . PRO A 1 1719 ? 82.848 121.487 71.815 1.00 441.43 1719 PRO A O 1
ATOM 8405 N N . LEU A 1 1720 ? 82.451 121.053 73.989 1.00 422.95 1720 LEU A N 1
ATOM 8406 C CA . LEU A 1 1720 ? 83.840 121.387 74.414 1.00 422.95 1720 LEU A CA 1
ATOM 8407 C C . LEU A 1 1720 ? 84.879 120.464 73.758 1.00 422.95 1720 LEU A C 1
ATOM 8408 O O . LEU A 1 1720 ? 85.952 120.977 73.387 1.00 422.95 1720 LEU A O 1
ATOM 8413 N N . LEU A 1 1721 ? 84.600 119.161 73.636 1.00 434.31 1721 LEU A N 1
ATOM 8414 C CA . LEU A 1 1721 ? 85.630 118.229 73.095 1.00 434.31 1721 LEU A CA 1
ATOM 8415 C C . LEU A 1 1721 ? 85.487 118.065 71.575 1.00 434.31 1721 LEU A C 1
ATOM 8416 O O . LEU A 1 1721 ? 86.348 117.393 70.974 1.00 434.31 1721 LEU A O 1
ATOM 8421 N N . GLN A 1 1722 ? 84.463 118.681 70.974 1.00 437.38 1722 GLN A N 1
ATOM 8422 C CA . GLN A 1 1722 ? 84.234 118.549 69.506 1.00 437.38 1722 GLN A CA 1
ATOM 8423 C C . GLN A 1 1722 ? 85.415 119.114 68.701 1.00 437.38 1722 GLN A C 1
ATOM 8424 O O . GLN A 1 1722 ? 85.800 118.456 67.717 1.00 437.38 1722 GLN A O 1
ATOM 8430 N N . PRO A 1 1723 ? 86.015 120.286 69.022 1.00 492.85 1723 PRO A N 1
ATOM 8431 C CA . PRO A 1 1723 ? 87.211 120.751 68.309 1.00 492.85 1723 PRO A CA 1
ATOM 8432 C C . PRO A 1 1723 ? 88.398 119.798 68.504 1.00 492.85 1723 PRO A C 1
ATOM 8433 O O . PRO A 1 1723 ? 89.122 119.604 67.557 1.00 492.85 1723 PRO A O 1
ATOM 8437 N N . MET A 1 1724 ? 88.575 119.250 69.710 1.00 508.39 1724 MET A N 1
ATOM 8438 C CA . MET A 1 1724 ? 89.743 118.376 70.019 1.00 508.39 1724 MET A CA 1
ATOM 8439 C C . MET A 1 1724 ? 89.729 117.088 69.185 1.00 508.39 1724 MET A C 1
ATOM 8440 O O . MET A 1 1724 ? 90.823 116.654 68.777 1.00 508.39 1724 MET A O 1
ATOM 8445 N N . VAL A 1 1725 ? 88.559 116.476 68.975 1.00 464.97 1725 VAL A N 1
ATOM 8446 C CA . VAL A 1 1725 ? 88.498 115.156 68.270 1.00 464.97 1725 VAL A CA 1
ATOM 8447 C C . VAL A 1 1725 ? 88.974 115.252 66.813 1.00 464.97 1725 VAL A C 1
ATOM 8448 O O . VAL A 1 1725 ? 89.623 114.290 66.360 1.00 464.97 1725 VAL A O 1
ATOM 8452 N N . THR A 1 1726 ? 88.669 116.343 66.100 1.00 446.00 1726 THR A N 1
ATOM 8453 C CA . THR A 1 1726 ? 88.997 116.412 64.644 1.00 446.00 1726 THR A CA 1
ATOM 8454 C C . THR A 1 1726 ? 90.506 116.298 64.358 1.00 446.00 1726 THR A C 1
ATOM 8455 O O . THR A 1 1726 ? 90.847 115.522 63.444 1.00 446.00 1726 THR A O 1
ATOM 8459 N N . PRO A 1 1727 ? 91.437 116.987 65.063 1.00 491.91 1727 PRO A N 1
ATOM 8460 C CA . PRO A 1 1727 ? 92.878 116.780 64.852 1.00 491.91 1727 PRO A CA 1
ATOM 8461 C C . PRO A 1 1727 ? 93.305 115.374 65.297 1.00 491.91 1727 PRO A C 1
ATOM 8462 O O . PRO A 1 1727 ? 92.680 114.834 66.192 1.00 491.91 1727 PRO A O 1
ATOM 8466 N N . GLU A 1 1728 ? 94.353 114.825 64.676 1.00 533.81 1728 GLU A N 1
ATOM 8467 C CA . GLU A 1 1728 ? 94.785 113.436 64.993 1.00 533.81 1728 GLU A CA 1
ATOM 8468 C C . GLU A 1 1728 ? 95.190 113.346 66.468 1.00 533.81 1728 GLU A C 1
ATOM 8469 O O . GLU A 1 1728 ? 94.835 112.333 67.104 1.00 533.81 1728 GLU A O 1
ATOM 8475 N N . THR A 1 1729 ? 95.902 114.356 66.985 1.00 618.79 1729 THR A N 1
ATOM 8476 C CA . THR A 1 1729 ? 96.323 114.377 68.416 1.00 618.79 1729 THR A CA 1
ATOM 8477 C C . THR A 1 1729 ? 97.035 113.063 68.754 1.00 618.79 1729 THR A C 1
ATOM 8478 O O . THR A 1 1729 ? 96.700 112.466 69.796 1.00 618.79 1729 THR A O 1
ATOM 8482 N N . LEU A 1 1730 ? 97.975 112.633 67.906 1.00 790.94 1730 LEU A N 1
ATOM 8483 C CA . LEU A 1 1730 ? 98.640 111.321 68.120 1.00 790.94 1730 LEU A CA 1
ATOM 8484 C C . LEU A 1 1730 ? 99.365 111.335 69.469 1.00 790.94 1730 LEU A C 1
ATOM 8485 O O . LEU A 1 1730 ? 100.086 112.315 69.747 1.00 790.94 1730 LEU A O 1
ATOM 8490 N N . PRO A 1 1731 ? 99.221 110.283 70.305 1.00 922.58 1731 PRO A N 1
ATOM 8491 C CA . PRO A 1 1731 ? 99.901 110.202 71.600 1.00 922.58 1731 PRO A CA 1
ATOM 8492 C C . PRO A 1 1731 ? 101.221 109.424 71.504 1.00 922.58 1731 PRO A C 1
ATOM 8493 O O . PRO A 1 1731 ? 101.778 109.112 72.537 1.00 922.58 1731 PRO A O 1
ATOM 8497 N N . MET A 1 1732 ? 101.671 109.113 70.284 1.00 999.99 1732 MET A N 1
ATOM 8498 C CA . MET A 1 1732 ? 102.909 108.308 70.093 1.00 999.99 1732 MET A CA 1
ATOM 8499 C C . MET A 1 1732 ? 104.104 109.049 70.698 1.00 999.99 1732 MET A C 1
ATOM 8500 O O . MET A 1 1732 ? 104.958 108.344 71.250 1.00 999.99 1732 MET A O 1
ATOM 8505 N N . HIS A 1 1733 ? 104.188 110.377 70.534 1.00 999.99 1733 HIS A N 1
ATOM 8506 C CA . HIS A 1 1733 ? 105.280 111.228 71.100 1.00 999.99 1733 HIS A CA 1
ATOM 8507 C C . HIS A 1 1733 ? 106.455 111.299 70.115 1.00 999.99 1733 HIS A C 1
ATOM 8508 O O . HIS A 1 1733 ? 106.678 110.311 69.395 1.00 999.99 1733 HIS A O 1
ATOM 8515 N N . PRO A 1 1734 ? 107.238 112.401 70.082 1.00 999.99 1734 PRO A N 1
ATOM 8516 C CA . PRO A 1 1734 ? 108.403 112.503 69.196 1.00 999.99 1734 PRO A CA 1
ATOM 8517 C C . PRO A 1 1734 ? 109.517 111.484 69.486 1.00 999.99 1734 PRO A C 1
ATOM 8518 O O . PRO A 1 1734 ? 110.054 110.947 68.540 1.00 999.99 1734 PRO A O 1
ATOM 8522 N N . VAL A 1 1735 ? 109.847 111.258 70.763 1.00 999.99 1735 VAL A N 1
ATOM 8523 C CA . VAL A 1 1735 ? 110.974 110.335 71.099 1.00 999.99 1735 VAL A CA 1
ATOM 8524 C C . VAL A 1 1735 ? 110.617 108.918 70.641 1.00 999.99 1735 VAL A C 1
ATOM 8525 O O . VAL A 1 1735 ? 111.491 108.247 70.066 1.00 999.99 1735 VAL A O 1
ATOM 8529 N N . ARG A 1 1736 ? 109.377 108.486 70.888 1.00 999.99 1736 ARG A N 1
ATOM 8530 C CA . ARG A 1 1736 ? 108.933 107.138 70.441 1.00 999.99 1736 ARG A CA 1
ATOM 8531 C C . ARG A 1 1736 ? 108.940 107.088 68.909 1.00 999.99 1736 ARG A C 1
ATOM 8532 O O . ARG A 1 1736 ? 109.318 106.039 68.367 1.00 999.99 1736 ARG A O 1
ATOM 8540 N N . GLU A 1 1737 ? 108.533 108.175 68.244 1.00 999.99 1737 GLU A N 1
ATOM 8541 C CA . GLU A 1 1737 ? 108.591 108.234 66.756 1.00 999.99 1737 GLU A CA 1
ATOM 8542 C C . GLU A 1 1737 ? 110.052 108.136 66.302 1.00 999.99 1737 GLU A C 1
ATOM 8543 O O . GLU A 1 1737 ? 110.301 107.474 65.278 1.00 999.99 1737 GLU A O 1
ATOM 8549 N N . LEU A 1 1738 ? 110.975 108.782 67.023 1.00 999.99 1738 LEU A N 1
ATOM 8550 C CA . LEU A 1 1738 ? 112.424 108.679 66.695 1.00 999.99 1738 LEU A CA 1
ATOM 8551 C C . LEU A 1 1738 ? 112.860 107.219 66.859 1.00 999.99 1738 LEU A C 1
ATOM 8552 O O . LEU A 1 1738 ? 113.654 106.747 66.026 1.00 999.99 1738 LEU A O 1
ATOM 8557 N N . GLN A 1 1739 ? 112.364 106.541 67.900 1.00 999.99 1739 GLN A N 1
ATOM 8558 C CA . GLN A 1 1739 ? 112.686 105.104 68.115 1.00 999.99 1739 GLN A CA 1
ATOM 8559 C C . GLN A 1 1739 ? 112.138 104.282 66.941 1.00 999.99 1739 GLN A C 1
ATOM 8560 O O . GLN A 1 1739 ? 112.839 103.362 66.487 1.00 999.99 1739 GLN A O 1
ATOM 8566 N N . GLU A 1 1740 ? 110.936 104.616 66.461 1.00 999.99 1740 GLU A N 1
ATOM 8567 C CA . GLU A 1 1740 ? 110.353 103.887 65.305 1.00 999.99 1740 GLU A CA 1
ATOM 8568 C C . GLU A 1 1740 ? 111.269 104.076 64.092 1.00 999.99 1740 GLU A C 1
ATOM 8569 O O . GLU A 1 1740 ? 111.511 103.086 63.376 1.00 999.99 1740 GLU A O 1
ATOM 8575 N N . ARG A 1 1741 ? 111.747 105.305 63.874 1.00 999.99 1741 ARG A N 1
ATOM 8576 C CA . ARG A 1 1741 ? 112.653 105.578 62.727 1.00 999.99 1741 ARG A CA 1
ATOM 8577 C C . ARG A 1 1741 ? 113.972 104.818 62.908 1.00 999.99 1741 ARG A C 1
ATOM 8578 O O . ARG A 1 1741 ? 114.401 104.159 61.941 1.00 999.99 1741 ARG A O 1
ATOM 8586 N N . CYS A 1 1742 ? 114.568 104.881 64.106 1.00 999.99 1742 CYS A N 1
ATOM 8587 C CA . CYS A 1 1742 ? 115.880 104.217 64.349 1.00 999.99 1742 CYS A CA 1
ATOM 8588 C C . CYS A 1 1742 ? 116.053 103.847 65.825 1.00 999.99 1742 CYS A C 1
ATOM 8589 O O . CYS A 1 1742 ? 116.542 104.709 66.581 1.00 999.99 1742 CYS A O 1
ATOM 8592 N N . GLN A 1 1743 ? 115.680 102.627 66.227 1.00 999.99 1743 GLN A N 1
ATOM 8593 C CA . GLN A 1 1743 ? 115.955 102.190 67.626 1.00 999.99 1743 GLN A CA 1
ATOM 8594 C C . GLN A 1 1743 ? 117.159 101.241 67.611 1.00 999.99 1743 GLN A C 1
ATOM 8595 O O . GLN A 1 1743 ? 117.526 100.728 68.686 1.00 999.99 1743 GLN A O 1
ATOM 8601 N N . GLN A 1 1744 ? 117.758 101.032 66.434 1.00 999.99 1744 GLN A N 1
ATOM 8602 C CA . GLN A 1 1744 ? 118.931 100.126 66.313 1.00 999.99 1744 GLN A CA 1
ATOM 8603 C C . GLN A 1 1744 ? 120.072 100.696 67.159 1.00 999.99 1744 GLN A C 1
ATOM 8604 O O . GLN A 1 1744 ? 120.746 99.903 67.845 1.00 999.99 1744 GLN A O 1
ATOM 8610 N N . GLN A 1 1745 ? 120.267 102.018 67.119 1.00 999.99 1745 GLN A N 1
ATOM 8611 C CA . GLN A 1 1745 ? 121.313 102.675 67.949 1.00 999.99 1745 GLN A CA 1
ATOM 8612 C C . GLN A 1 1745 ? 120.671 103.852 68.686 1.00 999.99 1745 GLN A C 1
ATOM 8613 O O . GLN A 1 1745 ? 120.978 105.003 68.328 1.00 999.99 1745 GLN A O 1
ATOM 8619 N N . ALA A 1 1746 ? 119.824 103.567 69.679 1.00 999.99 1746 ALA A N 1
ATOM 8620 C CA . ALA A 1 1746 ? 119.121 104.643 70.416 1.00 999.99 1746 ALA A CA 1
ATOM 8621 C C . ALA A 1 1746 ? 119.698 104.755 71.828 1.00 999.99 1746 ALA A C 1
ATOM 8622 O O . ALA A 1 1746 ? 119.691 103.740 72.555 1.00 999.99 1746 ALA A O 1
ATOM 8624 N N . GLU A 1 1747 ? 120.181 105.946 72.191 1.00 999.99 1747 GLU A N 1
ATOM 8625 C CA . GLU A 1 1747 ? 120.769 106.164 73.539 1.00 999.99 1747 GLU A CA 1
ATOM 8626 C C . GLU A 1 1747 ? 120.044 107.344 74.195 1.00 999.99 1747 GLU A C 1
ATOM 8627 O O . GLU A 1 1747 ? 119.815 108.353 73.498 1.00 999.99 1747 GLU A O 1
ATOM 8633 N N . GLY A 1 1748 ? 119.677 107.209 75.472 1.00 999.99 1748 GLY A N 1
ATOM 8634 C CA . GLY A 1 1748 ? 118.966 108.290 76.184 1.00 999.99 1748 GLY A CA 1
ATOM 8635 C C . GLY A 1 1748 ? 119.809 108.869 77.306 1.00 999.99 1748 GLY A C 1
ATOM 8636 O O . GLY A 1 1748 ? 120.312 108.080 78.131 1.00 999.99 1748 GLY A O 1
ATOM 8637 N N . LEU A 1 1749 ? 119.955 110.197 77.342 1.00 999.99 1749 LEU A N 1
ATOM 8638 C CA . LEU A 1 1749 ? 120.795 110.859 78.377 1.00 999.99 1749 LEU A CA 1
ATOM 8639 C C . LEU A 1 1749 ? 120.189 110.620 79.763 1.00 999.99 1749 LEU A C 1
ATOM 8640 O O . LEU A 1 1749 ? 118.954 110.746 79.894 1.00 999.99 1749 LEU A O 1
ATOM 8645 N N . GLU A 1 1750 ? 121.024 110.300 80.758 1.00 999.99 1750 GLU A N 1
ATOM 8646 C CA . GLU A 1 1750 ? 120.525 110.138 82.150 1.00 999.99 1750 GLU A CA 1
ATOM 8647 C C . GLU A 1 1750 ? 120.186 111.518 82.723 1.00 999.99 1750 GLU A C 1
ATOM 8648 O O . GLU A 1 1750 ? 120.932 112.475 82.434 1.00 999.99 1750 GLU A O 1
ATOM 8654 N N . TYR A 1 1751 ? 119.117 111.611 83.519 1.00 999.99 1751 TYR A N 1
ATOM 8655 C CA . TYR A 1 1751 ? 118.754 112.899 84.168 1.00 999.99 1751 TYR A CA 1
ATOM 8656 C C . TYR A 1 1751 ? 119.838 113.240 85.193 1.00 999.99 1751 TYR A C 1
ATOM 8657 O O . TYR A 1 1751 ? 120.388 112.305 85.808 1.00 999.99 1751 TYR A O 1
ATOM 8666 N N . LYS A 1 1752 ? 120.144 114.527 85.371 1.00 968.27 1752 LYS A N 1
ATOM 8667 C CA . LYS A 1 1752 ? 121.261 114.895 86.282 1.00 968.27 1752 LYS A CA 1
ATOM 8668 C C . LYS A 1 1752 ? 120.726 115.143 87.693 1.00 968.27 1752 LYS A C 1
ATOM 8669 O O . LYS A 1 1752 ? 119.900 116.068 87.830 1.00 968.27 1752 LYS A O 1
ATOM 8675 N N . ALA A 1 1753 ? 121.125 114.314 88.669 1.00 830.14 1753 ALA A N 1
ATOM 8676 C CA . ALA A 1 1753 ? 120.754 114.493 90.098 1.00 830.14 1753 ALA A CA 1
ATOM 8677 C C . ALA A 1 1753 ? 119.316 114.040 90.376 1.00 830.14 1753 ALA A C 1
ATOM 8678 O O . ALA A 1 1753 ? 118.613 113.668 89.414 1.00 830.14 1753 ALA A O 1
ATOM 8680 N N . SER A 1 1754 ? 118.901 114.063 91.647 1.00 711.12 1754 SER A N 1
ATOM 8681 C CA . SER A 1 1754 ? 117.497 113.727 92.008 1.00 711.12 1754 SER A CA 1
ATOM 8682 C C . SER A 1 1754 ? 116.567 114.788 91.416 1.00 711.12 1754 SER A C 1
ATOM 8683 O O . SER A 1 1754 ? 115.469 114.422 90.959 1.00 711.12 1754 SER A O 1
ATOM 8686 N N . ARG A 1 1755 ? 116.996 116.054 91.441 1.00 733.77 1755 ARG A N 1
ATOM 8687 C CA . ARG A 1 1755 ? 116.179 117.174 90.902 1.00 733.77 1755 ARG A CA 1
ATOM 8688 C C . ARG A 1 1755 ? 116.235 117.165 89.371 1.00 733.77 1755 ARG A C 1
ATOM 8689 O O . ARG A 1 1755 ? 117.054 116.407 88.809 1.00 733.77 1755 ARG A O 1
ATOM 8697 N N . SER A 1 1756 ? 115.393 117.973 88.722 1.00 836.79 1756 SER A N 1
ATOM 8698 C CA . SER A 1 1756 ? 115.331 117.982 87.238 1.00 836.79 1756 SER A CA 1
ATOM 8699 C C . SER A 1 1756 ? 116.707 118.319 86.655 1.00 836.79 1756 SER A C 1
ATOM 8700 O O . SER A 1 1756 ? 117.359 119.254 87.167 1.00 836.79 1756 SER A O 1
ATOM 8703 N N . GLY A 1 1757 ? 117.117 117.595 85.610 1.00 920.32 1757 GLY A N 1
ATOM 8704 C CA . GLY A 1 1757 ? 118.417 117.855 84.962 1.00 920.32 1757 GLY A CA 1
ATOM 8705 C C . GLY A 1 1757 ? 118.450 119.235 84.336 1.00 920.32 1757 GLY A C 1
ATOM 8706 O O . GLY A 1 1757 ? 117.409 119.659 83.793 1.00 920.32 1757 GLY A O 1
ATOM 8707 N N . ASN A 1 1758 ? 119.600 119.911 84.403 1.00 979.93 1758 ASN A N 1
ATOM 8708 C CA . ASN A 1 1758 ? 119.711 121.300 83.881 1.00 979.93 1758 ASN A CA 1
ATOM 8709 C C . ASN A 1 1758 ? 119.447 121.309 82.370 1.00 979.93 1758 ASN A C 1
ATOM 8710 O O . ASN A 1 1758 ? 118.740 122.223 81.903 1.00 979.93 1758 ASN A O 1
ATOM 8715 N N . THR A 1 1759 ? 119.987 120.326 81.643 1.00 999.99 1759 THR A N 1
ATOM 8716 C CA . THR A 1 1759 ? 119.755 120.238 80.175 1.00 999.99 1759 THR A CA 1
ATOM 8717 C C . THR A 1 1759 ? 119.420 118.798 79.779 1.00 999.99 1759 THR A C 1
ATOM 8718 O O . THR A 1 1759 ? 119.895 117.873 80.468 1.00 999.99 1759 THR A O 1
ATOM 8722 N N . ALA A 1 1760 ? 118.625 118.619 78.720 1.00 999.99 1760 ALA A N 1
ATOM 8723 C CA . ALA A 1 1760 ? 118.312 117.260 78.220 1.00 999.99 1760 ALA A CA 1
ATOM 8724 C C . ALA A 1 1760 ? 118.831 117.137 76.787 1.00 999.99 1760 ALA A C 1
ATOM 8725 O O . ALA A 1 1760 ? 118.535 118.038 75.976 1.00 999.99 1760 ALA A O 1
ATOM 8727 N N . THR A 1 1761 ? 119.569 116.064 76.486 1.00 999.99 1761 THR A N 1
ATOM 8728 C CA . THR A 1 1761 ? 120.178 115.914 75.139 1.00 999.99 1761 THR A CA 1
ATOM 8729 C C . THR A 1 1761 ? 119.762 114.571 74.533 1.00 999.99 1761 THR A C 1
ATOM 8730 O O . THR A 1 1761 ? 119.490 113.634 75.307 1.00 999.99 1761 THR A O 1
ATOM 8734 N N . VAL A 1 1762 ? 119.709 114.491 73.201 1.00 999.99 1762 VAL A N 1
ATOM 8735 C CA . VAL A 1 1762 ? 119.379 113.202 72.523 1.00 999.99 1762 VAL A CA 1
ATOM 8736 C C . VAL A 1 1762 ? 120.703 112.539 72.129 1.00 999.99 1762 VAL A C 1
ATOM 8737 O O . VAL A 1 1762 ? 121.471 113.160 71.373 1.00 999.99 1762 VAL A O 1
ATOM 8741 N N . GLU A 1 1763 ? 120.971 111.338 72.649 1.00 999.99 1763 GLU A N 1
ATOM 8742 C CA . GLU A 1 1763 ? 122.268 110.662 72.377 1.00 999.99 1763 GLU A CA 1
ATOM 8743 C C . GLU A 1 1763 ? 122.123 109.695 71.196 1.00 999.99 1763 GLU A C 1
ATOM 8744 O O . GLU A 1 1763 ? 123.118 109.021 70.869 1.00 999.99 1763 GLU A O 1
ATOM 8750 N N . VAL A 1 1764 ? 120.938 109.638 70.580 1.00 999.99 1764 VAL A N 1
ATOM 8751 C CA . VAL A 1 1764 ? 120.697 108.679 69.459 1.00 999.99 1764 VAL A CA 1
ATOM 8752 C C . VAL A 1 1764 ? 121.654 109.023 68.312 1.00 999.99 1764 VAL A C 1
ATOM 8753 O O . VAL A 1 1764 ? 121.831 110.228 68.037 1.00 999.99 1764 VAL A O 1
ATOM 8757 N N . PHE A 1 1765 ? 122.246 108.009 67.672 1.00 999.99 1765 PHE A N 1
ATOM 8758 C CA . PHE A 1 1765 ? 123.260 108.241 66.605 1.00 999.99 1765 PHE A CA 1
ATOM 8759 C C . PHE A 1 1765 ? 122.619 108.685 65.286 1.00 999.99 1765 PHE A C 1
ATOM 8760 O O . PHE A 1 1765 ? 121.395 108.483 65.154 1.00 999.99 1765 PHE A O 1
ATOM 8768 N N . ILE A 1 1766 ? 123.405 109.275 64.372 1.00 999.99 1766 ILE A N 1
ATOM 8769 C CA . ILE A 1 1766 ? 122.939 109.733 63.018 1.00 999.99 1766 ILE A CA 1
ATOM 8770 C C . ILE A 1 1766 ? 122.082 111.007 63.095 1.00 999.99 1766 ILE A C 1
ATOM 8771 O O . ILE A 1 1766 ? 122.434 111.976 62.397 1.00 999.99 1766 ILE A O 1
ATOM 8776 N N . ASP A 1 1767 ? 121.010 111.026 63.892 1.00 999.99 1767 ASP A N 1
ATOM 8777 C CA . ASP A 1 1767 ? 120.233 112.284 64.063 1.00 999.99 1767 ASP A CA 1
ATOM 8778 C C . ASP A 1 1767 ? 121.133 113.336 64.722 1.00 999.99 1767 ASP A C 1
ATOM 8779 O O . ASP A 1 1767 ? 121.033 114.516 64.338 1.00 999.99 1767 ASP A O 1
ATOM 8784 N N . GLY A 1 1768 ? 121.975 112.921 65.673 1.00 999.99 1768 GLY A N 1
ATOM 8785 C CA . GLY A 1 1768 ? 122.917 113.859 66.316 1.00 999.99 1768 GLY A CA 1
ATOM 8786 C C . GLY A 1 1768 ? 122.480 114.231 67.720 1.00 999.99 1768 GLY A C 1
ATOM 8787 O O . GLY A 1 1768 ? 121.529 113.602 68.224 1.00 999.99 1768 GLY A O 1
ATOM 8788 N N . VAL A 1 1769 ? 123.157 115.209 68.334 1.00 999.99 1769 VAL A N 1
ATOM 8789 C CA . VAL A 1 1769 ? 122.835 115.616 69.734 1.00 999.99 1769 VAL A CA 1
ATOM 8790 C C . VAL A 1 1769 ? 122.122 116.971 69.700 1.00 999.99 1769 VAL A C 1
ATOM 8791 O O . VAL A 1 1769 ? 122.668 117.908 69.083 1.00 999.99 1769 VAL A O 1
ATOM 8795 N N . GLN A 1 1770 ? 120.947 117.060 70.332 1.00 999.99 1770 GLN A N 1
ATOM 8796 C CA . GLN A 1 1770 ? 120.155 118.319 70.328 1.00 999.99 1770 GLN A CA 1
ATOM 8797 C C . GLN A 1 1770 ? 119.735 118.638 71.765 1.00 999.99 1770 GLN A C 1
ATOM 8798 O O . GLN A 1 1770 ? 119.611 117.690 72.557 1.00 999.99 1770 GLN A O 1
ATOM 8804 N N . VAL A 1 1771 ? 119.513 119.917 72.080 1.00 999.99 1771 VAL A N 1
ATOM 8805 C CA . VAL A 1 1771 ? 119.182 120.313 73.482 1.00 999.99 1771 VAL A CA 1
ATOM 8806 C C . VAL A 1 1771 ? 117.711 120.734 73.561 1.00 999.99 1771 VAL A C 1
ATOM 8807 O O . VAL A 1 1771 ? 117.294 121.576 72.741 1.00 999.99 1771 VAL A O 1
ATOM 8811 N N . GLY A 1 1772 ? 116.957 120.162 74.505 1.00 999.99 1772 GLY A N 1
ATOM 8812 C CA . GLY A 1 1772 ? 115.541 120.536 74.697 1.00 999.99 1772 GLY A CA 1
ATOM 8813 C C . GLY A 1 1772 ? 115.306 121.020 76.117 1.00 999.99 1772 GLY A C 1
ATOM 8814 O O . GLY A 1 1772 ? 115.885 120.417 77.040 1.00 999.99 1772 GLY A O 1
ATOM 8815 N N . VAL A 1 1773 ? 114.508 122.078 76.293 1.00 999.99 1773 VAL A N 1
ATOM 8816 C CA . VAL A 1 1773 ? 114.306 122.664 77.653 1.00 999.99 1773 VAL A CA 1
ATOM 8817 C C . VAL A 1 1773 ? 112.853 122.459 78.100 1.00 999.99 1773 VAL A C 1
ATOM 8818 O O . VAL A 1 1773 ? 111.942 122.770 77.307 1.00 999.99 1773 VAL A O 1
ATOM 8822 N N . ALA A 1 1774 ? 112.652 121.935 79.314 1.00 986.73 1774 ALA A N 1
ATOM 8823 C CA . ALA A 1 1774 ? 111.292 121.707 79.863 1.00 986.73 1774 ALA A CA 1
ATOM 8824 C C . ALA A 1 1774 ? 111.380 121.703 81.391 1.00 986.73 1774 ALA A C 1
ATOM 8825 O O . ALA A 1 1774 ? 112.514 121.746 81.909 1.00 986.73 1774 ALA A O 1
ATOM 8827 N N . GLN A 1 1775 ? 110.237 121.665 82.081 1.00 922.61 1775 GLN A N 1
ATOM 8828 C CA . GLN A 1 1775 ? 110.251 121.750 83.566 1.00 922.61 1775 GLN A CA 1
ATOM 8829 C C . GLN A 1 1775 ? 111.056 120.575 84.134 1.00 922.61 1775 GLN A C 1
ATOM 8830 O O . GLN A 1 1775 ? 111.861 120.818 85.052 1.00 922.61 1775 GLN A O 1
ATOM 8836 N N . ASN A 1 1776 ? 110.861 119.361 83.607 1.00 955.06 1776 ASN A N 1
ATOM 8837 C CA . ASN A 1 1776 ? 111.693 118.208 84.050 1.00 955.06 1776 ASN A CA 1
ATOM 8838 C C . ASN A 1 1776 ? 111.963 117.269 82.871 1.00 955.06 1776 ASN A C 1
ATOM 8839 O O . ASN A 1 1776 ? 111.078 117.145 82.007 1.00 955.06 1776 ASN A O 1
ATOM 8844 N N . PRO A 1 1777 ? 113.147 116.622 82.773 1.00 991.46 1777 PRO A N 1
ATOM 8845 C CA . PRO A 1 1777 ? 113.411 115.631 81.726 1.00 991.46 1777 PRO A CA 1
ATOM 8846 C C . PRO A 1 1777 ? 112.875 114.251 82.133 1.00 991.46 1777 PRO A C 1
ATOM 8847 O O . PRO A 1 1777 ? 112.907 113.359 81.312 1.00 991.46 1777 PRO A O 1
ATOM 8851 N N . GLN A 1 1778 ? 112.429 114.102 83.386 1.00 936.66 1778 GLN A N 1
ATOM 8852 C CA . GLN A 1 1778 ? 111.848 112.813 83.851 1.00 936.66 1778 GLN A CA 1
ATOM 8853 C C . GLN A 1 1778 ? 110.584 112.519 83.038 1.00 936.66 1778 GLN A C 1
ATOM 8854 O O . GLN A 1 1778 ? 110.406 111.353 82.635 1.00 936.66 1778 GLN A O 1
ATOM 8860 N N . LYS A 1 1779 ? 109.746 113.534 82.799 1.00 976.37 1779 LYS A N 1
ATOM 8861 C CA . LYS A 1 1779 ? 108.552 113.354 81.927 1.00 976.37 1779 LYS A CA 1
ATOM 8862 C C . LYS A 1 1779 ? 109.043 113.123 80.495 1.00 976.37 1779 LYS A C 1
ATOM 8863 O O . LYS A 1 1779 ? 108.257 112.559 79.704 1.00 976.37 1779 LYS A O 1
ATOM 8869 N N . LYS A 1 1780 ? 110.258 113.590 80.175 1.00 999.99 1780 LYS A N 1
ATOM 8870 C CA . LYS A 1 1780 ? 110.870 113.424 78.825 1.00 999.99 1780 LYS A CA 1
ATOM 8871 C C . LYS A 1 1780 ? 110.307 114.464 77.853 1.00 999.99 1780 LYS A C 1
ATOM 8872 O O . LYS A 1 1780 ? 110.563 114.324 76.651 1.00 999.99 1780 LYS A O 1
ATOM 8878 N N . MET A 1 1781 ? 109.584 115.467 78.359 1.00 999.99 1781 MET A N 1
ATOM 8879 C CA . MET A 1 1781 ? 109.102 116.565 77.479 1.00 999.99 1781 MET A CA 1
ATOM 8880 C C . MET A 1 1781 ? 110.326 117.294 76.917 1.00 999.99 1781 MET A C 1
ATOM 8881 O O . MET A 1 1781 ? 110.296 117.668 75.730 1.00 999.99 1781 MET A O 1
ATOM 8886 N N . ALA A 1 1782 ? 111.357 117.494 77.745 1.00 999.99 1782 ALA A N 1
ATOM 8887 C CA . ALA A 1 1782 ? 112.606 118.131 77.267 1.00 999.99 1782 ALA A CA 1
ATOM 8888 C C . ALA A 1 1782 ? 113.245 117.240 76.199 1.00 999.99 1782 ALA A C 1
ATOM 8889 O O . ALA A 1 1782 ? 113.712 117.781 75.179 1.00 999.99 1782 ALA A O 1
ATOM 8891 N N . GLN A 1 1783 ? 113.251 115.922 76.423 1.00 999.99 1783 GLN A N 1
ATOM 8892 C CA . GLN A 1 1783 ? 113.790 114.974 75.411 1.00 999.99 1783 GLN A CA 1
ATOM 8893 C C . GLN A 1 1783 ? 112.928 115.044 74.145 1.00 999.99 1783 GLN A C 1
ATOM 8894 O O . GLN A 1 1783 ? 113.498 114.940 73.048 1.00 999.99 1783 GLN A O 1
ATOM 8900 N N . LYS A 1 1784 ? 111.606 115.187 74.299 1.00 999.99 1784 LYS A N 1
ATOM 8901 C CA . LYS A 1 1784 ? 110.687 115.289 73.132 1.00 999.99 1784 LYS A CA 1
ATOM 8902 C C . LYS A 1 1784 ? 111.023 116.545 72.322 1.00 999.99 1784 LYS A C 1
ATOM 8903 O O . LYS A 1 1784 ? 110.995 116.463 71.082 1.00 999.99 1784 LYS A O 1
ATOM 8909 N N . LEU A 1 1785 ? 111.313 117.661 72.998 1.00 999.99 1785 LEU A N 1
ATOM 8910 C CA . LEU A 1 1785 ? 111.706 118.904 72.281 1.00 999.99 1785 LEU A CA 1
ATOM 8911 C C . LEU A 1 1785 ? 113.022 118.655 71.538 1.00 999.99 1785 LEU A C 1
ATOM 8912 O O . LEU A 1 1785 ? 113.130 119.086 70.377 1.00 999.99 1785 LEU A O 1
ATOM 8917 N N . ALA A 1 1786 ? 113.971 117.966 72.179 1.00 999.99 1786 ALA A N 1
ATOM 8918 C CA . ALA A 1 1786 ? 115.253 117.629 71.516 1.00 999.99 1786 ALA A CA 1
ATOM 8919 C C . ALA A 1 1786 ? 114.984 116.702 70.324 1.00 999.99 1786 ALA A C 1
ATOM 8920 O O . ALA A 1 1786 ? 115.662 116.863 69.295 1.00 999.99 1786 ALA A O 1
ATOM 8922 N N . ALA A 1 1787 ? 114.051 115.755 70.470 1.00 999.99 1787 ALA A N 1
ATOM 8923 C CA . ALA A 1 1787 ? 113.683 114.844 69.358 1.00 999.99 1787 ALA A CA 1
ATOM 8924 C C . ALA A 1 1787 ? 113.070 115.650 68.208 1.00 999.99 1787 ALA A C 1
ATOM 8925 O O . ALA A 1 1787 ? 113.343 115.309 67.045 1.00 999.99 1787 ALA A O 1
ATOM 8927 N N . ARG A 1 1788 ? 112.249 116.657 68.522 1.00 999.99 1788 ARG A N 1
ATOM 8928 C CA . ARG A 1 1788 ? 111.675 117.537 67.468 1.00 999.99 1788 ARG A CA 1
ATOM 8929 C C . ARG A 1 1788 ? 112.818 118.281 66.771 1.00 999.99 1788 ARG A C 1
ATOM 8930 O O . ARG A 1 1788 ? 112.754 118.436 65.536 1.00 999.99 1788 ARG A O 1
ATOM 8938 N N . ASN A 1 1789 ? 113.819 118.729 67.536 1.00 999.99 1789 ASN A N 1
ATOM 8939 C CA . ASN A 1 1789 ? 115.007 119.397 66.937 1.00 999.99 1789 ASN A CA 1
ATOM 8940 C C . ASN A 1 1789 ? 115.738 118.392 66.041 1.00 999.99 1789 ASN A C 1
ATOM 8941 O O . ASN A 1 1789 ? 116.229 118.807 64.976 1.00 999.99 1789 ASN A O 1
ATOM 8946 N N . ALA A 1 1790 ? 115.818 117.127 66.467 1.00 999.99 1790 ALA A N 1
ATOM 8947 C CA . ALA A 1 1790 ? 116.468 116.073 65.651 1.00 999.99 1790 ALA A CA 1
ATOM 8948 C C . ALA A 1 1790 ? 115.701 115.896 64.336 1.00 999.99 1790 ALA A C 1
ATOM 8949 O O . ALA A 1 1790 ? 116.358 115.721 63.299 1.00 999.99 1790 ALA A O 1
ATOM 8951 N N . LEU A 1 1791 ? 114.366 115.945 64.385 1.00 999.99 1791 LEU A N 1
ATOM 8952 C CA . LEU A 1 1791 ? 113.541 115.819 63.154 1.00 999.99 1791 LEU A CA 1
ATOM 8953 C C . LEU A 1 1791 ? 113.861 116.986 62.213 1.00 999.99 1791 LEU A C 1
ATOM 8954 O O . LEU A 1 1791 ? 113.961 116.746 60.995 1.00 999.99 1791 LEU A O 1
ATOM 8959 N N . ALA A 1 1792 ? 114.013 118.196 62.760 1.00 999.99 1792 ALA A N 1
ATOM 8960 C CA . ALA A 1 1792 ? 114.377 119.370 61.931 1.00 999.99 1792 ALA A CA 1
ATOM 8961 C C . ALA A 1 1792 ? 115.765 119.153 61.317 1.00 999.99 1792 ALA A C 1
ATOM 8962 O O . ALA A 1 1792 ? 115.944 119.496 60.132 1.00 999.99 1792 ALA A O 1
ATOM 8964 N N . ALA A 1 1793 ? 116.704 118.605 62.095 1.00 999.99 1793 ALA A N 1
ATOM 8965 C CA . ALA A 1 1793 ? 118.069 118.330 61.584 1.00 999.99 1793 ALA A CA 1
ATOM 8966 C C . ALA A 1 1793 ? 117.998 117.296 60.454 1.00 999.99 1793 ALA A C 1
ATOM 8967 O O . ALA A 1 1793 ? 118.725 117.465 59.456 1.00 999.99 1793 ALA A O 1
ATOM 8969 N N . LEU A 1 1794 ? 117.155 116.270 60.610 1.00 999.99 1794 LEU A N 1
ATOM 8970 C CA . LEU A 1 1794 ? 116.996 115.229 59.559 1.00 999.99 1794 LEU A CA 1
ATOM 8971 C C . LEU A 1 1794 ? 116.273 115.840 58.353 1.00 999.99 1794 LEU A C 1
ATOM 8972 O O . LEU A 1 1794 ? 116.841 115.752 57.247 1.00 999.99 1794 LEU A O 1
#

B-factor: mean 449.88, std 205.54, range [20.0, 999.99]

Radius of gyration: 47.0 Å; Cα contacts (8 Å, |Δi|>4): 1693; chains: 1; bounding box: 83×94×141 Å

GO terms:
  GO:0005515 protein binding (F, IPI)
  GO:0010267 ta-siRNA processing (P, IMP)
  GO:0005634 nucleus (C, IDA)
  GO:0003725 double-stranded RNA binding (F, IDA)
  GO:0010445 nuclear dicing body (C, IDA)
  GO:0009908 flower development (P, TAS)
  GO:0031053 primary miRNA processing (P, TAS)
  GO:0000911 cytokinesis by cell plate formation (P, IMP)
  GO:0035279 miRNA-mediated gene silencing by mRNA destabilization (P, IMP)
  GO:0009616 RNAi-mediated antiviral immune response (P, IMP)
  GO:0009880 embryonic pattern specification (P, IMP)
  GO:0010228 vegetative to reproductive phase transition of meristem (P, IMP)
  GO:0010599 lsiRNA processing (P, IMP)
  GO:2000034 regulation of seed maturation (P, IMP)
  GO:0048317 seed morphogenesis (P, IMP)
  GO:0003677 DNA binding (F, IDA)
  GO:0003677 DNA binding (F, EXP)
  GO:0003725 double-stranded RNA binding (F, EXP)
  GO:0003725 double-stranded RNA binding (F, IPI)

Solvent-accessible surface area: 57525 Å² total; per-residue (Å²): 50,134,0,7,64,61,6,20,97,82,7,94,84,90,7,5,9,4,11,17,32,72,16,35,31,8,71,100,8,5,8,59,10,0,61,16,18,14,156,71,177,60,122,67,73,32,45,5,0,0,5,18,0,2,36,79,24,10,59,0,80,37,18,13,95,69,0,148,130,51,2,119,56,87,20,2,67,12,53,1,127,75,98,31,72,106,125,6,38,108,85,27,93,116,8,44,129,59,72,0,0,5,0,5,13,5,118,15,4,13,55,22,12,52,128,39,100,150,59,23,6,23,5,21,19,2,0,10,16,24,5,16,76,4,66,113,181,68,54,5,10,45,1,13,10,20,12,48,90,31,111,21,175,102,12,9,78,11,28,4,14,25,4,17,7,22,1,2,20,81,28,1,45,101,15,137,19,1,0,16,77,9,22,2,9,27,71,18,18,72,12,51,42,22,38,18,55,58,143,99,22,11,35,98,120,37,22,130,14,53,67,69,93,32,102,15,4,76,67,48,42,130,35,91,137,26,44,68,55,44,102,113,6,23,49,41,20,99,54,13,93,86,68,124,58,29,53,61,10,17,82,3,6,98,14,11,8,87,0,0,41,29,5,0,2,46,0,1,32,12,0,1,82,14,6,38,72,2,0,68,37,14,37,164,113,46,157,107,118,102,20,74,115,21,4,59,82,8,28,86,19,9,57,119,19,22,67,54,5,98,147,31,30,10,13,46,126,23,32,89,111,20,80,120,117,55,35,92,58,8,0,13,0,7,59,52,52,15,1,3,8,0,8,19,63,7,8,65,71,134,26,89,40,75,20,49,65,6,10,26,65,116,44,122,38,57,22,76,115,20,124,19,52,79,10,32,79,17,5,50,94,6,104,84,29,126,14,0,71,30,9,9,0,5,41,53,3,68,20,24,41,31,56,83,0,16,6,0,2,7,11,45,27,66,163,53,12,16,12,32,6,43,0,74,2,22,0,54,113,62,57,27,23,5,3,27,18,49,34,164,61,94,135,32,86,50,58,40,67,147,22,6,124,46,3,72,90,5,20,118,75,21,34,104,93,125,7,0,38,67,117,60,100,88,61,1,106,119,104,1,46,88,66,18,72,23,63,12,140,89,132,118,32,39,35,25,44,55,14,38,13,4,4,76,27,42,35,124,68,26,22,80,108,24,40,53,28,77,232,81,59,138,23,51,70,106,45,76,83,98,80,108,88,141,65,85,112,59,39,54,8,0,77,16,80,35,26,44,15,1,95,88,4,76,50,90,8,49,117,36,30,40,79,188,91,0,32,64,25,0,30,31,28,6,0,92,40,13,70,114,78,66,131,126,32,5,33,1,10,17,66,54,125,60,57,6,3,20,6,37,35,86,88,44,65,59,76,11,22,46,145,83,34,69,24,159,48,118,199,38,122,30,37,8,28,17,84,13,106,99,52,58,49,97,18,65,127,90,58,38,47,22,0,105,106,0,25,78,37,0,15,63,84,58,113,161,154,19,5,2,0,29,127,74,30,11,101,104,22,2,88,104,0,31,155,67,140,98,94,16,70,36,111,111,4,54,97,4,7,3,17,154,107,72,18,4,82,58,32,29,141,108,62,8,0,112,51,75,2,79,58,155,50,60,204,138,56,36,149,112,9,109,32,11,0,40,17,2,108,104,110,91,51,41,75,1,74,9,86,78,0,4,0,3,60,9,65,17,32,88,247,138,84,97,141,24,85,56,50,5,26,0,5,53,52,2,90,64,10,61,1,34,2,59,12,4,78,14,0,70,69,0,30,62,7,60,138,45,38,80,18,26,69,33,5,38,82,30,18,103,29,131,27,87,61,74,64,0,67,69,5,25,34,0,22,35,62,38,92,70,106,136,57,72,26,5,45,53,20,24,14,8,0,44,0,0,7,46,24,6,5,1,55,48,10,38,103,123,78,78,141,57,35,38,24,79,0,29,155,44,26,71,81,66,37,39,83,130,59,3,40,98,47,0,65,113,58,22,22,52,84,113,258,58,121,78,88,95,75,9,5,40,13,5,8,0,18,11,1,7,4,28,96,18,13,52,46,144,38,1,34,98,9,7,87,121,21,14,109,126,39,83,20,2,18,175,30,25,103,20,104,2,136,94,89,35,36,0,38,38,1,2,0,6,27,5,49,79,126,65,38,85,25,18,16,12,24,5,24,4,3,0,44,0,5,1,12,1,0,0,0,18,36,25,33,112,74,202,48,92,41,73,30,43,71,5,53,51,26,33,60,31,18,47,61,41,70,27,8,7,76,9,0,18,86,38,100,10,13,122,58,12,95,33,41,3,75,44,16,53,82,91,5,114,87,37,63,115,112,33,196,172,35,8,0,16,1,9,5,0,6,6,0,0,6,0,50,19,25,61,36,60,11,61,23,4,15,134,16,11,44,57,19,15,83,76,66,43,121,73,81,72,75,32,49,80,25,17,121,62,5,56,124,88,21,116,137,103,41,55,52,31,143,88,86,70,118,183,41,7,146,52,1,21,9,65,17,112,135,9,28,108,25,96,1,123,35,122,45,4,72,85,55,84,2,12,19,59,0,0,103,56,0,82,91,71,103

Foldseek 3Di:
DVVLVVQLVVLVVFAEAAADFPCQCVLVSLLVSVVVVQPDDDPDNLLQQEEEEAAALLVQVVSVVVCVVDVPFFEEEDNDPDLDLVVLLVVLVVCSVRTSYYYYYQVNLLSCQQVADLLRSSNQEYEDECLLCDDPPRVNLVSLQCLLDGPPDNSHGGYYYSHNQLQGSAPLLVDPALYLPVVQSCNSNVHHYAQNCCVVPHPPQWPFADEDEDAQFPPAAPCPVVLVVLVVLLVVLVVLVVVPCLVLLSVLSVVLNVCCHRHNLLLSLLLLVLVVVLLVVVCVVDVDPVNVVSSVVSNVVSVVSNVVSVVVHGPVVVVVVCPPPLDLAAAEEEQDQSSQVSVQVNCCRPVVAAAEEQHDCDDRSPSDHAPSVNNVVLLVVCVPRVNSSRYYYDNVPPSHDGEQHLELEHRPPPPGLSVVSNSSSRQGDDNNHYYYYQYPVDHPPPVVVSSVVSRVVSSVQSSDGCSVCVVDPVVSCVVRCVVNPRPCPDVVRSVLVSLLVLLVSLVVVVVCPFPVVDPDDPQWDKDKDWPQDPDPQTWIKIWIHHFPLDPPLTDIFGPDRDPVVNVSVSSSVSSVVSVVVVPLFFWKWKDKCLTKIDTHQDADDPQLWDQFDWDPDPVDTITIGIHRPGHSDDDDPVLVVLQVLLQCLLAVVVVCSGIARPVPGPSVLSNQSSVPCDADDFVLLCFWAWDCGFRFNGFALVQFQQPFQADPDCPVPDPGGNGLQSVCCVVPVGGNPDGRHTWTAFGDLPDDNVVSRSRTHGPNSIDTHPDGPVVSNVSVCVVVVVVVVLLSVLLVVVVVPPDFLGSLPQLSQLLDAAPPPPPHHLLLLLLLLLLLQLLVLLVVLCVVPVSDRLVVSVVSSCVLSPQVLLVVLLVVVCSVVSPDPSPGSSSSSVSSVLSSRVVRDPSVSSVVVCVVGSVCVVLLCVLLVHDFPDVVLVVQLLEDPAAQSHHDHYLSSQLSSLLSLVLSLLSVVVVVDPPVDDSVQVVQLSVVLSDQLLLLVSCVVSVVVVSRHHNDPVVVVVSVVSVVVPCNRSSSSSSSNLSSVCVRVVNDSVRSSVSVVPSCVVVSVDSSRPCALLNVVCVVPVVQFDFDDAPDPAARPWGWGPGPPLDIFTADDRHCVVPVSVSRNSVVSVVSD

Secondary structure (DSSP, 8-state):
-HHHHHHHHHHHHS-EE---SS-TTHHHHHHHHHHHHHHS--SSGGGS--EEE---HHHHHHHHHHHHHS--S-EEE-------HHHHHHHHHHHHHH-SEEEE-HHHHHHHHTT--TTGGG--S-EE--TTT--SSSHHHHHHHHHHS-SSSSS-S--EE----SS-SS-TTT-SSS-HHHHHHHHHHT-EE----TTTTTTSS-----EEEEESSSS----HHHHHHHHHHHHHHHHHHHH--HHHHHHHHHHHHHHHHHHHHHHHHHHHHHHHHHHHHHHHH---HHHHHHHHHHHHHHHHHHHHHHHH---HHHHHHHHGGG-----BB-SSHHHHHHHHHHHHHTT---------SS-STTSS---HHHHHHHHHHHHSHHHHHH--B-SS--S----S-SB--BSS--S-HHHHHHHHHH--STT-BEEEEE-TTTT-HHHHHHHHHHHHHHHHHHSSTTHHHHH-SHHHIIIIITTS---S-SHHHHHHHHHHHHHHHHHHHHHHHS---SSS---SEEEEEE---TTTT--EEEEEE--TTSSS----B--SSSHHHHHHHHHHHHHHHHHHHH---EEEEEEE---EEEEESSPPPTTTS-S------SS----EEEEESSSS----HHHHHHHHHHHHIIIIIHH--EEEEB--B-HHHHHHHHH------TTTTSS-EEB--EE-S-EESSS-SSS-B--S--SS-PPPBSSHHHHHHHHHS---S-TT--EEPP--S---HHHHHHS-B-TTTSB--SS-HHHHHHHHHHHHHHHHHHHHHHHHHHHTSS--SS--HHHHHHHSPTT--SS---HHHHHHHHHHHHHHHHHHHHHH-SS--HHHHHHHHHHHH-HHHHHHHHHHHT-S-----S-S-HHHHHHHHHHHHHHHS-HHHHHHHHHHTT--HHHHHHHHT---S-HHHHHHHHB-SS-SS-----HHHHHHHHHHHHHHHHHHHHHHTT----HHHHHHHHHHHS-HHHHHHHHHHTTHHHHSB-S-HHHHHHHHHHHHH---HHHHHHHHHHHHHHHHTTS-HHHHHHHHHHHHHHHHSS----S-HHHHHHHH--TT--BPPP-SSSPPS-EEB--TTT---EE--S-TTTTHHHHHHHHHHHHH-

Nearest PDB structures (foldseek):
  7ele-assembly1_A  TM=9.660E-01  e=0.000E+00  Arabidopsis thaliana
  7w0a-assembly1_E  TM=7.580E-01  e=1.550E-39  Drosophila melanogaster
  7w0c-assembly1_A  TM=7.151E-01  e=1.483E-39  Drosophila melanogaster
  7w0f-assembly1_A  TM=5.224E-01  e=1.840E-38  Drosophila melanogaster
  7w0e-assembly1_A  TM=4.098E-01  e=9.025E-38  Drosophila melanogaster